Protein AF-0000000075993728 (afdb_homodimer)

Structure (mmCIF, N/CA/C/O backbone):
data_AF-0000000075993728-model_v1
#
loop_
_entity.id
_entity.type
_entity.pdbx_description
1 polymer 'Atrial natriuretic peptide receptor 1-like'
#
loop_
_atom_site.group_PDB
_atom_site.id
_atom_site.type_symbol
_atom_site.label_atom_id
_atom_site.label_alt_id
_atom_site.label_comp_id
_atom_site.label_asym_id
_atom_site.label_entity_id
_atom_site.label_seq_id
_atom_site.pdbx_PDB_ins_code
_atom_site.Cartn_x
_atom_site.Cartn_y
_atom_site.Cartn_z
_atom_site.occupancy
_atom_site.B_iso_or_equiv
_atom_site.auth_seq_id
_atom_site.auth_comp_id
_atom_site.auth_asym_id
_atom_site.auth_atom_id
_atom_site.pdbx_PDB_model_num
ATOM 1 N N . MET A 1 1 ? -21.344 -37.719 -18.656 1 81.69 1 MET A N 1
ATOM 2 C CA . MET A 1 1 ? -21.391 -36.969 -17.406 1 81.69 1 MET A CA 1
ATOM 3 C C . MET A 1 1 ? -20.156 -36.094 -17.25 1 81.69 1 MET A C 1
ATOM 5 O O . MET A 1 1 ? -19.031 -36.531 -17.5 1 81.69 1 MET A O 1
ATOM 9 N N . TRP A 1 2 ? -20.391 -34.812 -17.109 1 91.56 2 TRP A N 1
ATOM 10 C CA . TRP A 1 2 ? -19.281 -33.844 -16.969 1 91.56 2 TRP A CA 1
ATOM 11 C C . TRP A 1 2 ? -18.859 -33.719 -15.516 1 91.56 2 TRP A C 1
ATOM 13 O O . TRP A 1 2 ? -19.703 -33.688 -14.617 1 91.56 2 TRP A O 1
ATOM 23 N N . VAL A 1 3 ? -17.547 -33.812 -15.336 1 94.75 3 VAL A N 1
ATOM 24 C CA . VAL A 1 3 ? -17 -33.656 -13.992 1 94.75 3 VAL A CA 1
ATOM 25 C C . VAL A 1 3 ? -16.297 -32.281 -13.891 1 94.75 3 VAL A C 1
ATOM 27 O O . VAL A 1 3 ? -15.484 -31.938 -14.742 1 94.75 3 VAL A O 1
ATOM 30 N N . THR A 1 4 ? -16.766 -31.5 -12.992 1 95.69 4 THR A N 1
ATOM 31 C CA . THR A 1 4 ? -16.141 -30.203 -12.766 1 95.69 4 THR A CA 1
ATOM 32 C C . THR A 1 4 ? -15.477 -30.156 -11.398 1 95.69 4 THR A C 1
ATOM 34 O O . THR A 1 4 ? -16.031 -30.641 -10.406 1 95.69 4 THR A O 1
ATOM 37 N N . GLN A 1 5 ? -14.227 -29.656 -11.359 1 97.06 5 GLN A N 1
ATOM 38 C CA . GLN A 1 5 ? -13.445 -29.531 -10.133 1 97.06 5 GLN A CA 1
ATOM 39 C C . GLN A 1 5 ? -13.484 -28.109 -9.594 1 97.06 5 GLN A C 1
ATOM 41 O O . GLN A 1 5 ? -12.867 -27.203 -10.172 1 97.06 5 GLN A O 1
ATOM 46 N N . ILE A 1 6 ? -14.164 -27.906 -8.484 1 98 6 ILE A N 1
ATOM 47 C CA . ILE A 1 6 ? -14.25 -26.609 -7.82 1 98 6 ILE A CA 1
ATOM 48 C C . ILE A 1 6 ? -13.211 -26.531 -6.707 1 98 6 ILE A C 1
ATOM 50 O O . ILE A 1 6 ? -13.18 -27.391 -5.812 1 98 6 ILE A O 1
ATOM 54 N N . VAL A 1 7 ? -12.352 -25.531 -6.77 1 98.38 7 VAL A N 1
ATOM 55 C CA . VAL A 1 7 ? -11.328 -25.375 -5.742 1 98.38 7 VAL A CA 1
ATOM 56 C C . VAL A 1 7 ? -11.547 -24.062 -4.996 1 98.38 7 VAL A C 1
ATOM 58 O O . VAL A 1 7 ? -11.57 -22.984 -5.602 1 98.38 7 VAL A O 1
ATOM 61 N N . GLY A 1 8 ? -11.789 -24.172 -3.713 1 97.62 8 GLY A N 1
ATOM 62 C CA . GLY A 1 8 ? -11.914 -23 -2.855 1 97.62 8 GLY A CA 1
ATOM 63 C C . GLY A 1 8 ? -10.617 -22.625 -2.168 1 97.62 8 GLY A C 1
ATOM 64 O O . GLY A 1 8 ? -9.953 -23.469 -1.564 1 97.62 8 GLY A O 1
ATOM 65 N N . ILE A 1 9 ? -10.18 -21.422 -2.33 1 96.31 9 ILE A N 1
ATOM 66 C CA . ILE A 1 9 ? -9.047 -20.859 -1.608 1 96.31 9 ILE A CA 1
ATOM 67 C C . ILE A 1 9 ? -9.531 -19.766 -0.65 1 96.31 9 ILE A C 1
ATOM 69 O O . ILE A 1 9 ? -9.891 -18.672 -1.078 1 96.31 9 ILE A O 1
ATOM 73 N N . PHE A 1 10 ? -9.477 -20.125 0.681 1 93.12 10 PHE A N 1
ATOM 74 C CA . PHE A 1 10 ? -10.086 -19.219 1.651 1 93.12 10 PHE A CA 1
ATOM 75 C C . PHE A 1 10 ? -9.078 -18.812 2.723 1 93.12 10 PHE A C 1
ATOM 77 O O . PHE A 1 10 ? -8.211 -19.609 3.088 1 93.12 10 PHE A O 1
ATOM 84 N N . THR A 1 11 ? -9.133 -17.531 3.068 1 82.88 11 THR A N 1
ATOM 85 C CA . THR A 1 11 ? -8.258 -17.031 4.121 1 82.88 11 THR A CA 1
ATOM 86 C C . THR A 1 11 ? -9.055 -16.656 5.363 1 82.88 11 THR A C 1
ATOM 88 O O . THR A 1 11 ? -10.211 -16.234 5.262 1 82.88 11 THR A O 1
ATOM 91 N N . GLN A 1 12 ? -8.641 -16.969 6.605 1 66.75 12 GLN A N 1
ATOM 92 C CA . GLN A 1 12 ? -9.273 -16.609 7.871 1 66.75 12 GLN A CA 1
ATOM 93 C C . GLN A 1 12 ? -9.016 -15.141 8.219 1 66.75 12 GLN A C 1
ATOM 95 O O . GLN A 1 12 ? -9.914 -14.445 8.703 1 66.75 12 GLN A O 1
ATOM 100 N N . PHE A 1 13 ? -7.609 -14.859 8.219 1 59.72 13 PHE A N 1
ATOM 101 C CA . PHE A 1 13 ? -7.203 -13.539 8.688 1 59.72 13 PHE A CA 1
ATOM 102 C C . PHE A 1 13 ? -6.453 -12.789 7.598 1 59.72 13 PHE A C 1
ATOM 104 O O . PHE A 1 13 ? -5.391 -13.227 7.148 1 59.72 13 PHE A O 1
ATOM 111 N N . ASP A 1 14 ? -7.254 -11.984 6.746 1 54.16 14 ASP A N 1
ATOM 112 C CA . ASP A 1 14 ? -6.352 -11.336 5.793 1 54.16 14 ASP A CA 1
ATOM 113 C C . ASP A 1 14 ? -6.176 -9.859 6.121 1 54.16 14 ASP A C 1
ATOM 115 O O . ASP A 1 14 ? -5.445 -9.148 5.43 1 54.16 14 ASP A O 1
ATOM 119 N N . GLY A 1 15 ? -6.133 -9.43 7.387 1 57.56 15 GLY A N 1
ATOM 120 C CA . GLY A 1 15 ? -6.051 -8.031 7.754 1 57.56 15 GLY A CA 1
ATOM 121 C C . GLY A 1 15 ? -7.086 -7.168 7.055 1 57.56 15 GLY A C 1
ATOM 122 O O . GLY A 1 15 ? -7.297 -6.012 7.43 1 57.56 15 GLY A O 1
ATOM 123 N N . GLU A 1 16 ? -7.762 -7.66 5.969 1 61.97 16 GLU A N 1
ATOM 124 C CA . GLU A 1 16 ? -8.797 -6.891 5.281 1 61.97 16 GLU A CA 1
ATOM 125 C C . GLU A 1 16 ? -10.18 -7.188 5.848 1 61.97 16 GLU A C 1
ATOM 127 O O . GLU A 1 16 ? -10.883 -6.277 6.289 1 61.97 16 GLU A O 1
ATOM 132 N N . LEU A 1 17 ? -10.578 -8.438 5.762 1 64.81 17 LEU A N 1
ATOM 133 C CA . LEU A 1 17 ? -11.852 -8.906 6.297 1 64.81 17 LEU A CA 1
ATOM 134 C C . LEU A 1 17 ? -11.672 -10.211 7.062 1 64.81 17 LEU A C 1
ATOM 136 O O . LEU A 1 17 ? -10.922 -11.094 6.629 1 64.81 17 LEU A O 1
ATOM 140 N N . GLN A 1 18 ? -12.148 -10.18 8.242 1 67.44 18 GLN A N 1
ATOM 141 C CA . GLN A 1 18 ? -12.023 -11.391 9.039 1 67.44 18 GLN A CA 1
ATOM 142 C C . GLN A 1 18 ? -13.203 -12.328 8.805 1 67.44 18 GLN A C 1
ATOM 144 O O . GLN A 1 18 ? -14.359 -11.898 8.828 1 67.44 18 GLN A O 1
ATOM 149 N N . TYR A 1 19 ? -12.852 -13.508 8.297 1 78.25 19 TYR A N 1
ATOM 150 C CA . TYR A 1 19 ? -13.852 -14.555 8.156 1 78.25 19 TYR A CA 1
ATOM 151 C C . TYR A 1 19 ? -13.375 -15.852 8.797 1 78.25 19 TYR A C 1
ATOM 153 O O . TYR A 1 19 ? -12.188 -15.992 9.117 1 78.25 19 TYR A O 1
ATOM 161 N N . GLU A 1 20 ? -14.336 -16.609 9.07 1 82.75 20 GLU A N 1
ATOM 162 C CA . GLU A 1 20 ? -13.984 -17.938 9.578 1 82.75 20 GLU A CA 1
ATOM 163 C C . GLU A 1 20 ? -13.961 -18.969 8.461 1 82.75 20 GLU A C 1
ATOM 165 O O . GLU A 1 20 ? -14.938 -19.094 7.711 1 82.75 20 GLU A O 1
ATOM 170 N N . TYR A 1 21 ? -12.836 -19.656 8.383 1 89.31 21 TYR A N 1
ATOM 171 C CA . TYR A 1 21 ? -12.672 -20.688 7.355 1 89.31 21 TYR A CA 1
ATOM 172 C C . TYR A 1 21 ? -13.828 -21.672 7.395 1 89.31 21 TYR A C 1
ATOM 174 O O . TYR A 1 21 ? -14.344 -22.078 6.348 1 89.31 21 TYR A O 1
ATOM 182 N N . SER A 1 22 ? -14.281 -22.047 8.609 1 91.31 22 SER A N 1
ATOM 183 C CA . SER A 1 22 ? -15.328 -23.047 8.781 1 91.31 22 SER A CA 1
ATOM 184 C C . SER A 1 22 ? -16.656 -22.562 8.188 1 91.31 22 SER A C 1
ATOM 186 O O . SER A 1 22 ? -17.406 -23.344 7.613 1 91.31 22 SER A O 1
ATOM 188 N N . VAL A 1 23 ? -16.828 -21.297 8.242 1 92.62 23 VAL A N 1
ATOM 189 C CA . VAL A 1 23 ? -18.094 -20.734 7.805 1 92.62 23 VAL A CA 1
ATOM 190 C C . VAL A 1 23 ? -18.109 -20.609 6.281 1 92.62 23 VAL A C 1
ATOM 192 O O . VAL A 1 23 ? -19.078 -21 5.629 1 92.62 23 VAL A O 1
ATOM 195 N N . ILE A 1 24 ? -17.031 -20.125 5.75 1 93.69 24 ILE A N 1
ATOM 196 C CA . ILE A 1 24 ? -16.984 -19.922 4.305 1 93.69 24 ILE A CA 1
ATOM 197 C C . ILE A 1 24 ? -16.984 -21.266 3.59 1 93.69 24 ILE A C 1
ATOM 199 O O . ILE A 1 24 ? -17.641 -21.438 2.566 1 93.69 24 ILE A O 1
ATOM 203 N N . LYS A 1 25 ? -16.156 -22.156 4.047 1 95.5 25 LYS A N 1
ATOM 204 C CA . LYS A 1 25 ? -16.141 -23.5 3.471 1 95.5 25 LYS A CA 1
ATOM 205 C C . LYS A 1 25 ? -17.531 -24.125 3.486 1 95.5 25 LYS A C 1
ATOM 207 O O . LYS A 1 25 ? -17.969 -24.703 2.494 1 95.5 25 LYS A O 1
ATOM 212 N N . SER A 1 26 ? -18.234 -23.984 4.609 1 96.38 26 SER A N 1
ATOM 213 C CA . SER A 1 26 ? -19.578 -24.547 4.746 1 96.38 26 SER A CA 1
ATOM 214 C C . SER A 1 26 ? -20.547 -23.891 3.77 1 96.38 26 SER A C 1
ATOM 216 O O . SER A 1 26 ? -21.391 -24.578 3.189 1 96.38 26 SER A O 1
ATOM 218 N N . ALA A 1 27 ? -20.422 -22.609 3.643 1 96.62 27 ALA A N 1
ATOM 219 C CA . ALA A 1 27 ? -21.281 -21.891 2.719 1 96.62 27 ALA A CA 1
ATOM 220 C C . ALA A 1 27 ? -21.125 -22.406 1.293 1 96.62 27 ALA A C 1
ATOM 222 O O . ALA A 1 27 ? -22.109 -22.578 0.571 1 96.62 27 ALA A O 1
ATOM 223 N N . VAL A 1 28 ? -19.938 -22.641 0.895 1 97.81 28 VAL A N 1
ATOM 224 C CA . VAL A 1 28 ? -19.641 -23.125 -0.45 1 97.81 28 VAL A CA 1
ATOM 225 C C . VAL A 1 28 ? -20.094 -24.578 -0.586 1 97.81 28 VAL A C 1
ATOM 227 O O . VAL A 1 28 ? -20.609 -24.984 -1.633 1 97.81 28 VAL A O 1
ATOM 230 N N . GLU A 1 29 ? -19.938 -25.359 0.465 1 98.06 29 GLU A N 1
ATOM 231 C CA . GLU A 1 29 ? -20.391 -26.75 0.444 1 98.06 29 GLU A CA 1
ATOM 232 C C . GLU A 1 29 ? -21.906 -26.828 0.308 1 98.06 29 GLU A C 1
ATOM 234 O O . GLU A 1 29 ? -22.422 -27.688 -0.408 1 98.06 29 GLU A O 1
ATOM 239 N N . VAL A 1 30 ? -22.562 -25.969 1.032 1 97.56 30 VAL A N 1
ATOM 240 C CA . VAL A 1 30 ? -24.016 -25.906 0.922 1 97.56 30 VAL A CA 1
ATOM 241 C C . VAL A 1 30 ? -24.406 -25.594 -0.521 1 97.56 30 VAL A C 1
ATOM 243 O O . VAL A 1 30 ? -25.359 -26.188 -1.052 1 97.56 30 VAL A O 1
ATOM 246 N N . ALA A 1 31 ? -23.719 -24.688 -1.147 1 97.75 31 ALA A N 1
ATOM 247 C CA . ALA A 1 31 ? -23.984 -24.312 -2.533 1 97.75 31 ALA A CA 1
ATOM 248 C C . ALA A 1 31 ? -23.719 -25.484 -3.477 1 97.75 31 ALA A C 1
ATOM 250 O O . ALA A 1 31 ? -24.469 -25.719 -4.426 1 97.75 31 ALA A O 1
ATOM 251 N N . VAL A 1 32 ? -22.641 -26.219 -3.238 1 98.19 32 VAL A N 1
ATOM 252 C CA . VAL A 1 32 ? -22.266 -27.359 -4.078 1 98.19 32 VAL A CA 1
ATOM 253 C C . VAL A 1 32 ? -23.359 -28.422 -3.996 1 98.19 32 VAL A C 1
ATOM 255 O O . VAL A 1 32 ? -23.734 -29.016 -5.012 1 98.19 32 VAL A O 1
ATOM 258 N N . GLU A 1 33 ? -23.875 -28.656 -2.781 1 97.12 33 GLU A N 1
ATOM 259 C CA . GLU A 1 33 ? -24.953 -29.625 -2.607 1 97.12 33 GLU A CA 1
ATOM 260 C C . GLU A 1 33 ? -26.203 -29.188 -3.359 1 97.12 33 GLU A C 1
ATOM 262 O O . GLU A 1 33 ? -26.875 -30.016 -3.99 1 97.12 33 GLU A O 1
ATOM 267 N N . LYS A 1 34 ? -26.484 -27.938 -3.223 1 96.69 34 LYS A N 1
ATOM 268 C CA . LYS A 1 34 ? -27.641 -27.406 -3.945 1 96.69 34 LYS A CA 1
ATOM 269 C C . LYS A 1 34 ? -27.453 -27.547 -5.453 1 96.69 34 LYS A C 1
ATOM 271 O O . LYS A 1 34 ? -28.406 -27.859 -6.176 1 96.69 34 LYS A O 1
ATOM 276 N N . ALA A 1 35 ? -26.281 -27.312 -5.953 1 97.19 35 ALA A N 1
ATOM 277 C CA . ALA A 1 35 ? -25.969 -27.422 -7.375 1 97.19 35 ALA A CA 1
ATOM 278 C C . ALA A 1 35 ? -26.109 -28.875 -7.855 1 97.19 35 ALA A C 1
ATOM 280 O O . ALA A 1 35 ? -26.609 -29.109 -8.953 1 97.19 35 ALA A O 1
ATOM 281 N N . LYS A 1 36 ? -25.672 -29.797 -7.016 1 97.06 36 LYS A N 1
ATOM 282 C CA . LYS A 1 36 ? -25.797 -31.219 -7.348 1 97.06 36 LYS A CA 1
ATOM 283 C C . LYS A 1 36 ? -27.25 -31.609 -7.551 1 97.06 36 LYS A C 1
ATOM 285 O O . LYS A 1 36 ? -27.562 -32.406 -8.43 1 97.06 36 LYS A O 1
ATOM 290 N N . ILE A 1 37 ? -28.062 -31.031 -6.703 1 96.81 37 ILE A N 1
ATOM 291 C CA . ILE A 1 37 ? -29.5 -31.344 -6.762 1 96.81 37 ILE A CA 1
ATOM 292 C C . ILE A 1 37 ? -30.109 -30.672 -7.988 1 96.81 37 ILE A C 1
ATOM 294 O O . ILE A 1 37 ? -30.906 -31.297 -8.695 1 96.81 37 ILE A O 1
ATOM 298 N N . LYS A 1 38 ? -29.734 -29.5 -8.242 1 96.19 38 LYS A N 1
ATOM 299 C CA . LYS A 1 38 ? -30.328 -28.719 -9.32 1 96.19 38 LYS A CA 1
ATOM 300 C C . LYS A 1 38 ? -29.875 -29.219 -10.688 1 96.19 38 LYS A C 1
ATOM 302 O O . LYS A 1 38 ? -30.641 -29.188 -11.648 1 96.19 38 LYS A O 1
ATOM 307 N N . TYR A 1 39 ? -28.641 -29.656 -10.742 1 96.5 39 TYR A N 1
ATOM 308 C CA . TYR A 1 39 ? -28.062 -30.125 -12 1 96.5 39 TYR A CA 1
ATOM 309 C C . TYR A 1 39 ? -27.5 -31.531 -11.852 1 96.5 39 TYR A C 1
ATOM 311 O O . TYR A 1 39 ? -26.281 -31.719 -11.867 1 96.5 39 TYR A O 1
ATOM 319 N N . PRO A 1 40 ? -28.297 -32.531 -11.914 1 94.94 40 PRO A N 1
ATOM 320 C CA . PRO A 1 40 ? -27.891 -33.906 -11.625 1 94.94 40 PRO A CA 1
ATOM 321 C C . PRO A 1 40 ? -26.953 -34.469 -12.695 1 94.94 40 PRO A C 1
ATOM 323 O O . PRO A 1 40 ? -26.234 -35.438 -12.438 1 94.94 40 PRO A O 1
ATOM 326 N N . ASP A 1 41 ? -26.906 -33.875 -13.898 1 94.69 41 ASP A N 1
ATOM 327 C CA . ASP A 1 41 ? -26.094 -34.406 -14.992 1 94.69 41 ASP A CA 1
ATOM 328 C C . ASP A 1 41 ? -24.641 -33.906 -14.875 1 94.69 41 ASP A C 1
ATOM 330 O O . ASP A 1 41 ? -23.781 -34.344 -15.656 1 94.69 41 ASP A O 1
ATOM 334 N N . ILE A 1 42 ? -24.391 -33.125 -13.977 1 96.5 42 ILE A N 1
ATOM 335 C CA . ILE A 1 42 ? -23.047 -32.594 -13.758 1 96.5 42 ILE A CA 1
ATOM 336 C C . ILE A 1 42 ? -22.516 -33.062 -12.398 1 96.5 42 ILE A C 1
ATOM 338 O O . ILE A 1 42 ? -23.234 -33 -11.398 1 96.5 42 ILE A O 1
ATOM 342 N N . THR A 1 43 ? -21.328 -33.594 -12.352 1 97.12 43 THR A N 1
ATOM 343 C CA . THR A 1 43 ? -20.688 -33.969 -11.102 1 97.12 43 THR A CA 1
ATOM 344 C C . THR A 1 43 ? -19.812 -32.844 -10.57 1 97.12 43 THR A C 1
ATOM 346 O O . THR A 1 43 ? -18.859 -32.438 -11.234 1 97.12 43 THR A O 1
ATOM 349 N N . PHE A 1 44 ? -20.188 -32.406 -9.43 1 97.44 44 PHE A N 1
ATOM 350 C CA . PHE A 1 44 ? -19.438 -31.328 -8.797 1 97.44 44 PHE A CA 1
ATOM 351 C C . PHE A 1 44 ? -18.516 -31.875 -7.711 1 97.44 44 PHE A C 1
ATOM 353 O O . PHE A 1 44 ? -18.984 -32.438 -6.73 1 97.44 44 PHE A O 1
ATOM 360 N N . GLU A 1 45 ? -17.203 -31.703 -7.887 1 97.31 45 GLU A N 1
ATOM 361 C CA . GLU A 1 45 ? -16.203 -32.062 -6.871 1 97.31 45 GLU A CA 1
ATOM 362 C C . GLU A 1 45 ? -15.617 -30.797 -6.238 1 97.31 45 GLU A C 1
ATOM 364 O O . GLU A 1 45 ? -15.141 -29.906 -6.945 1 97.31 45 GLU A O 1
ATOM 369 N N . PHE A 1 46 ? -15.688 -30.812 -4.938 1 97.94 46 PHE A N 1
ATOM 370 C CA . PHE A 1 46 ? -15.25 -29.609 -4.25 1 97.94 46 PHE A CA 1
ATOM 371 C C . PHE A 1 46 ? -14.102 -29.906 -3.291 1 97.94 46 PHE A C 1
ATOM 373 O O . PHE A 1 46 ? -14.188 -30.844 -2.494 1 97.94 46 PHE A O 1
ATOM 380 N N . THR A 1 47 ? -12.992 -29.109 -3.439 1 97.5 47 THR A N 1
ATOM 381 C CA . THR A 1 47 ? -11.867 -29.141 -2.51 1 97.5 47 THR A CA 1
ATOM 382 C C . THR A 1 47 ? -11.57 -27.734 -1.985 1 97.5 47 THR A C 1
ATOM 384 O O . THR A 1 47 ? -11.531 -26.781 -2.754 1 97.5 47 THR A O 1
ATOM 387 N N . ALA A 1 48 ? -11.445 -27.609 -0.678 1 96.12 48 ALA A N 1
ATOM 388 C CA . ALA A 1 48 ? -11.18 -26.312 -0.066 1 96.12 48 ALA A CA 1
ATOM 389 C C . ALA A 1 48 ? -9.82 -26.297 0.617 1 96.12 48 ALA A C 1
ATOM 391 O O . ALA A 1 48 ? -9.398 -27.281 1.214 1 96.12 48 ALA A O 1
ATOM 392 N N . TYR A 1 49 ? -9.141 -25.156 0.488 1 95.31 49 TYR A N 1
ATOM 393 C CA . TYR A 1 49 ? -7.859 -24.953 1.149 1 95.31 49 TYR A CA 1
ATOM 394 C C . TYR A 1 49 ? -7.887 -23.703 2.018 1 95.31 49 TYR A C 1
ATOM 396 O O . TYR A 1 49 ? -8.539 -22.719 1.674 1 95.31 49 TYR A O 1
ATOM 404 N N . ASN A 1 50 ? -7.203 -23.812 3.125 1 91.94 50 ASN A N 1
ATOM 405 C CA . ASN A 1 50 ? -6.996 -22.656 4 1 91.94 50 ASN A CA 1
ATOM 406 C C . ASN A 1 50 ? -5.648 -21.984 3.738 1 91.94 50 ASN A C 1
ATOM 408 O O . ASN A 1 50 ? -4.609 -22.469 4.184 1 91.94 50 ASN A O 1
ATOM 412 N N . SER A 1 51 ? -5.699 -20.844 3.066 1 89.56 51 SER A N 1
ATOM 413 C CA . SER A 1 51 ? -4.469 -20.172 2.664 1 89.56 51 SER A CA 1
ATOM 414 C C . SER A 1 51 ? -3.799 -19.484 3.852 1 89.56 51 SER A C 1
ATOM 416 O O . SER A 1 51 ? -2.668 -19 3.742 1 89.56 51 SER A O 1
ATOM 418 N N . SER A 1 52 ? -4.449 -19.391 5 1 83.12 52 SER A N 1
ATOM 419 C CA . SER A 1 52 ? -3.877 -18.766 6.191 1 83.12 52 SER A CA 1
ATOM 420 C C . SER A 1 52 ? -3.174 -19.797 7.07 1 83.12 52 SER A C 1
ATOM 422 O O . SER A 1 52 ? -2.666 -19.469 8.141 1 83.12 52 SER A O 1
ATOM 424 N N . SER A 1 53 ? -3.162 -20.953 6.621 1 80.94 53 SER A N 1
ATOM 425 C CA . SER A 1 53 ? -2.459 -21.984 7.375 1 80.94 53 SER A CA 1
ATOM 426 C C . SER A 1 53 ? -0.966 -21.688 7.457 1 80.94 53 SER A C 1
ATOM 428 O O . SER A 1 53 ? -0.446 -20.875 6.691 1 80.94 53 SER A O 1
ATOM 430 N N . ALA A 1 54 ? -0.312 -22.219 8.406 1 75.62 54 ALA A N 1
ATOM 431 C CA . ALA A 1 54 ? 1.107 -21.969 8.641 1 75.62 54 ALA A CA 1
ATOM 432 C C . ALA A 1 54 ? 1.969 -22.641 7.578 1 75.62 54 ALA A C 1
ATOM 434 O O . ALA A 1 54 ? 3.145 -22.297 7.418 1 75.62 54 ALA A O 1
ATOM 435 N N . SER A 1 55 ? 1.358 -23.422 6.836 1 85.44 55 SER A N 1
ATOM 436 C CA . SER A 1 55 ? 2.135 -24.172 5.852 1 85.44 55 SER A CA 1
ATOM 437 C C . SER A 1 55 ? 2.42 -23.328 4.613 1 85.44 55 SER A C 1
ATOM 439 O O . SER A 1 55 ? 1.505 -22.75 4.027 1 85.44 55 SER A O 1
ATOM 441 N N . ILE A 1 56 ? 3.629 -23.312 4.16 1 86.88 56 ILE A N 1
ATOM 442 C CA . ILE A 1 56 ? 4.055 -22.562 2.984 1 86.88 56 ILE A CA 1
ATOM 443 C C . ILE A 1 56 ? 3.4 -23.141 1.735 1 86.88 56 ILE A C 1
ATOM 445 O O . ILE A 1 56 ? 3.252 -22.453 0.724 1 86.88 56 ILE A O 1
ATOM 449 N N . ASN A 1 57 ? 2.982 -24.359 1.815 1 89.56 57 ASN A N 1
ATOM 450 C CA . ASN A 1 57 ? 2.344 -25.031 0.681 1 89.56 57 ASN A CA 1
ATOM 451 C C . ASN A 1 57 ? 0.896 -24.578 0.513 1 89.56 57 ASN A C 1
ATOM 453 O O . ASN A 1 57 ? 0.266 -24.859 -0.506 1 89.56 57 ASN A O 1
ATOM 457 N N . ASP A 1 58 ? 0.493 -23.781 1.504 1 90.44 58 ASP A N 1
ATOM 458 C CA . ASP A 1 58 ? -0.916 -23.406 1.48 1 90.44 58 ASP A CA 1
ATOM 459 C C . ASP A 1 58 ? -1.087 -21.953 1.04 1 90.44 58 ASP A C 1
ATOM 461 O O . ASP A 1 58 ? -2.18 -21.391 1.145 1 90.44 58 ASP A O 1
ATOM 465 N N . HIS A 1 59 ? 0.002 -21.391 0.532 1 93.56 59 HIS A N 1
ATOM 466 C CA . HIS A 1 59 ? -0.177 -20.078 -0.06 1 93.56 59 HIS A CA 1
ATOM 467 C C . HIS A 1 59 ? -1.095 -20.141 -1.276 1 93.56 59 HIS A C 1
ATOM 469 O O . HIS A 1 59 ? -1.057 -21.094 -2.041 1 93.56 59 HIS A O 1
ATOM 475 N N . ALA A 1 60 ? -1.872 -19.109 -1.464 1 95.81 60 ALA A N 1
ATOM 476 C CA . ALA A 1 60 ? -2.895 -19.109 -2.506 1 95.81 60 ALA A CA 1
ATOM 477 C C . ALA A 1 60 ? -2.285 -19.391 -3.875 1 95.81 60 ALA A C 1
ATOM 479 O O . ALA A 1 60 ? -2.838 -20.172 -4.656 1 95.81 60 ALA A O 1
ATOM 480 N N . VAL A 1 61 ? -1.148 -18.812 -4.184 1 97 61 VAL A N 1
ATOM 481 C CA . VAL A 1 61 ? -0.531 -18.953 -5.496 1 97 61 VAL A CA 1
ATOM 482 C C . VAL A 1 61 ? 0.006 -20.375 -5.672 1 97 61 VAL A C 1
ATOM 484 O O . VAL A 1 61 ? -0.006 -20.906 -6.781 1 97 61 VAL A O 1
ATOM 487 N N . VAL A 1 62 ? 0.456 -21 -4.582 1 97.5 62 VAL A N 1
ATOM 488 C CA . VAL A 1 62 ? 0.967 -22.359 -4.625 1 97.5 62 VAL A CA 1
ATOM 489 C C . VAL A 1 62 ? -0.183 -23.344 -4.871 1 97.5 62 VAL A C 1
ATOM 491 O O . VAL A 1 62 ? -0.076 -24.234 -5.707 1 97.5 62 VAL A O 1
ATOM 494 N N . ILE A 1 63 ? -1.287 -23.109 -4.176 1 97.5 63 ILE A N 1
ATOM 495 C CA . ILE A 1 63 ? -2.477 -23.938 -4.34 1 97.5 63 ILE A CA 1
ATOM 496 C C . ILE A 1 63 ? -2.984 -23.828 -5.777 1 97.5 63 ILE A C 1
ATOM 498 O O . ILE A 1 63 ? -3.26 -24.844 -6.426 1 97.5 63 ILE A O 1
ATOM 502 N N . ALA A 1 64 ? -3.08 -22.562 -6.23 1 98 64 ALA A N 1
ATOM 503 C CA . ALA A 1 64 ? -3.6 -22.328 -7.578 1 98 64 ALA A CA 1
ATOM 504 C C . ALA A 1 64 ? -2.74 -23.031 -8.625 1 98 64 ALA A C 1
ATOM 506 O O . ALA A 1 64 ? -3.264 -23.672 -9.539 1 98 64 ALA A O 1
ATOM 507 N N . SER A 1 65 ? -1.435 -22.953 -8.516 1 97.62 65 SER A N 1
ATOM 508 C CA . SER A 1 65 ? -0.518 -23.578 -9.461 1 97.62 65 SER A CA 1
ATOM 509 C C . SER A 1 65 ? -0.626 -25.094 -9.43 1 97.62 65 SER A C 1
ATOM 511 O O . SER A 1 65 ? -0.7 -25.734 -10.477 1 97.62 65 SER A O 1
ATOM 513 N N . ARG A 1 66 ? -0.65 -25.641 -8.227 1 96.94 66 ARG A N 1
ATOM 514 C CA . ARG A 1 66 ? -0.74 -27.094 -8.07 1 96.94 66 ARG A CA 1
ATOM 515 C C . ARG A 1 66 ? -2.057 -27.625 -8.625 1 96.94 66 ARG A C 1
ATOM 517 O O . ARG A 1 66 ? -2.07 -28.625 -9.352 1 96.94 66 ARG A O 1
ATOM 524 N N . GLU A 1 67 ? -3.15 -26.984 -8.328 1 97.38 67 GLU A N 1
ATOM 525 C CA . GLU A 1 67 ? -4.473 -27.438 -8.75 1 97.38 67 GLU A CA 1
ATOM 526 C C . GLU A 1 67 ? -4.645 -27.281 -10.266 1 97.38 67 GLU A C 1
ATOM 528 O O . GLU A 1 67 ? -5.352 -28.078 -10.891 1 97.38 67 GLU A O 1
ATOM 533 N N . HIS A 1 68 ? -3.982 -26.312 -10.867 1 97.19 68 HIS A N 1
ATOM 534 C CA . HIS A 1 68 ? -4.047 -26.141 -12.312 1 97.19 68 HIS A CA 1
ATOM 535 C C . HIS A 1 68 ? -3.227 -27.219 -13.031 1 97.19 68 HIS A C 1
ATOM 537 O O . HIS A 1 68 ? -3.73 -27.891 -13.93 1 97.19 68 HIS A O 1
ATOM 543 N N . TYR A 1 69 ? -1.972 -27.484 -12.617 1 96.38 69 TYR A N 1
ATOM 544 C CA . TYR A 1 69 ? -1.043 -28.312 -13.383 1 96.38 69 TYR A CA 1
ATOM 545 C C . TYR A 1 69 ? -1.182 -29.781 -13 1 96.38 69 TYR A C 1
ATOM 547 O O . TYR A 1 69 ? -0.974 -30.672 -13.828 1 96.38 69 TYR A O 1
ATOM 555 N N . GLU A 1 70 ? -1.613 -30.047 -11.758 1 94.94 70 GLU A N 1
ATOM 556 C CA . GLU A 1 70 ? -1.623 -31.438 -11.305 1 94.94 70 GLU A CA 1
ATOM 557 C C . GLU A 1 70 ? -3.045 -32 -11.266 1 94.94 70 GLU A C 1
ATOM 559 O O . GLU A 1 70 ? -3.254 -33.188 -11.453 1 94.94 70 GLU A O 1
ATOM 564 N N . ARG A 1 71 ? -4.086 -31.141 -11.031 1 93.69 71 ARG A N 1
ATOM 565 C CA . ARG A 1 71 ? -5.418 -31.672 -10.758 1 93.69 71 ARG A CA 1
ATOM 566 C C . ARG A 1 71 ? -6.449 -31.094 -11.719 1 93.69 71 ARG A C 1
ATOM 568 O O . ARG A 1 71 ? -7.629 -31.438 -11.656 1 93.69 71 ARG A O 1
ATOM 575 N N . HIS A 1 72 ? -6.094 -30.234 -12.555 1 92.62 72 HIS A N 1
ATOM 576 C CA . HIS A 1 72 ? -6.922 -29.688 -13.625 1 92.62 72 HIS A CA 1
ATOM 577 C C . HIS A 1 72 ? -8.164 -29 -13.062 1 92.62 72 HIS A C 1
ATOM 579 O O . HIS A 1 72 ? -9.289 -29.375 -13.391 1 92.62 72 HIS A O 1
ATOM 585 N N . VAL A 1 73 ? -8.023 -28.016 -12.352 1 97 73 VAL A N 1
ATOM 586 C CA . VAL A 1 73 ? -9.086 -27.234 -11.727 1 97 73 VAL A CA 1
ATOM 587 C C . VAL A 1 73 ? -9.984 -26.625 -12.805 1 97 73 VAL A C 1
ATOM 589 O O . VAL A 1 73 ? -9.5 -26.234 -13.875 1 97 73 VAL A O 1
ATOM 592 N N . SER A 1 74 ? -11.328 -26.641 -12.508 1 96.81 74 SER A N 1
ATOM 593 C CA . SER A 1 74 ? -12.289 -26.062 -13.445 1 96.81 74 SER A CA 1
ATOM 594 C C . SER A 1 74 ? -12.625 -24.625 -13.086 1 96.81 74 SER A C 1
ATOM 596 O O . SER A 1 74 ? -12.891 -23.797 -13.969 1 96.81 74 SER A O 1
ATOM 598 N N . ILE A 1 75 ? -12.656 -24.312 -11.773 1 96.75 75 ILE A N 1
ATOM 599 C CA . ILE A 1 75 ? -12.961 -22.953 -11.312 1 96.75 75 ILE A CA 1
ATOM 600 C C . ILE A 1 75 ? -12.344 -22.734 -9.93 1 96.75 75 ILE A C 1
ATOM 602 O O . ILE A 1 75 ? -12.273 -23.672 -9.117 1 96.75 75 ILE A O 1
ATOM 606 N N . PHE A 1 76 ? -11.883 -21.531 -9.734 1 97.88 76 PHE A N 1
ATOM 607 C CA . PHE A 1 76 ? -11.438 -21.109 -8.406 1 97.88 76 PHE A CA 1
ATOM 608 C C . PHE A 1 76 ? -12.508 -20.281 -7.711 1 97.88 76 PHE A C 1
ATOM 610 O O . PHE A 1 76 ? -13.133 -19.422 -8.328 1 97.88 76 PHE A O 1
ATOM 617 N N . ILE A 1 77 ? -12.781 -20.609 -6.465 1 97.44 77 ILE A N 1
ATOM 618 C CA . ILE A 1 77 ? -13.609 -19.781 -5.59 1 97.44 77 ILE A CA 1
ATOM 619 C C . ILE A 1 77 ? -12.734 -19.109 -4.531 1 97.44 77 ILE A C 1
ATOM 621 O O . ILE A 1 77 ? -12.094 -19.797 -3.73 1 97.44 77 ILE A O 1
ATOM 625 N N . GLY A 1 78 ? -12.766 -17.797 -4.551 1 94 78 GLY A N 1
ATOM 626 C CA . GLY A 1 78 ? -11.797 -17.078 -3.744 1 94 78 GLY A CA 1
ATOM 627 C C . GLY A 1 78 ? -10.484 -16.844 -4.461 1 94 78 GLY A C 1
ATOM 628 O O . GLY A 1 78 ? -10.359 -17.125 -5.652 1 94 78 GLY A O 1
ATOM 629 N N . PRO A 1 79 ? -9.469 -16.328 -3.814 1 92.62 79 PRO A N 1
ATOM 630 C CA . PRO A 1 79 ? -9.422 -15.812 -2.441 1 92.62 79 PRO A CA 1
ATOM 631 C C . PRO A 1 79 ? -10.203 -14.508 -2.268 1 92.62 79 PRO A C 1
ATOM 633 O O . PRO A 1 79 ? -10.727 -13.969 -3.242 1 92.62 79 PRO A O 1
ATOM 636 N N . SER A 1 80 ? -10.289 -14.102 -0.998 1 89.88 80 SER A N 1
ATOM 637 C CA . SER A 1 80 ? -11.047 -12.883 -0.722 1 89.88 80 SER A CA 1
ATOM 638 C C . SER A 1 80 ? -10.125 -11.672 -0.599 1 89.88 80 SER A C 1
ATOM 640 O O . SER A 1 80 ? -10.469 -10.578 -1.038 1 89.88 80 SER A O 1
ATOM 642 N N . ALA A 1 81 ? -8.961 -11.891 -0.068 1 88.19 81 ALA A N 1
ATOM 643 C CA . ALA A 1 81 ? -8.031 -10.797 0.187 1 88.19 81 ALA A CA 1
ATOM 644 C C . ALA A 1 81 ? -7.363 -10.328 -1.104 1 88.19 81 ALA A C 1
ATOM 646 O O . ALA A 1 81 ? -6.957 -11.148 -1.929 1 88.19 81 ALA A O 1
ATOM 647 N N . THR A 1 82 ? -7.203 -9.062 -1.202 1 88.75 82 THR A N 1
ATOM 648 C CA . THR A 1 82 ? -6.668 -8.453 -2.414 1 88.75 82 THR A CA 1
ATOM 649 C C . THR A 1 82 ? -5.266 -8.984 -2.711 1 88.75 82 THR A C 1
ATOM 651 O O . THR A 1 82 ? -4.945 -9.297 -3.859 1 88.75 82 THR A O 1
ATOM 654 N N . GLN A 1 83 ? -4.445 -9.109 -1.777 1 87.19 83 GLN A N 1
ATOM 655 C CA . GLN A 1 83 ? -3.053 -9.5 -1.962 1 87.19 83 GLN A CA 1
ATOM 656 C C . GLN A 1 83 ? -2.945 -10.93 -2.488 1 87.19 83 GLN A C 1
ATOM 658 O O . GLN A 1 83 ? -2.023 -11.25 -3.24 1 87.19 83 GLN A O 1
ATOM 663 N N . GLU A 1 84 ? -3.873 -11.734 -2.088 1 91.94 84 GLU A N 1
ATOM 664 C CA . GLU A 1 84 ? -3.883 -13.125 -2.545 1 91.94 84 GLU A CA 1
ATOM 665 C C . GLU A 1 84 ? -4.629 -13.258 -3.869 1 91.94 84 GLU A C 1
ATOM 667 O O . GLU A 1 84 ? -4.254 -14.07 -4.719 1 91.94 84 GLU A O 1
ATOM 672 N N . LEU A 1 85 ? -5.645 -12.453 -3.98 1 94 85 LEU A N 1
ATOM 673 C CA . LEU A 1 85 ? -6.504 -12.555 -5.156 1 94 85 LEU A CA 1
ATOM 674 C C . LEU A 1 85 ? -5.77 -12.086 -6.406 1 94 85 LEU A C 1
ATOM 676 O O . LEU A 1 85 ? -5.922 -12.672 -7.48 1 94 85 LEU A O 1
ATOM 680 N N . GLU A 1 86 ? -4.977 -11.062 -6.305 1 94.19 86 GLU A N 1
ATOM 681 C CA . GLU A 1 86 ? -4.375 -10.422 -7.473 1 94.19 86 GLU A CA 1
ATOM 682 C C . GLU A 1 86 ? -3.525 -11.406 -8.266 1 94.19 86 GLU A C 1
ATOM 684 O O . GLU A 1 86 ? -3.775 -11.633 -9.453 1 94.19 86 GLU A O 1
ATOM 689 N N . PRO A 1 87 ? -2.566 -12.062 -7.613 1 96 87 PRO A N 1
ATOM 690 C CA . PRO A 1 87 ? -1.756 -12.984 -8.406 1 96 87 PRO A CA 1
ATOM 691 C C . PRO A 1 87 ? -2.549 -14.195 -8.898 1 96 87 PRO A C 1
ATOM 693 O O . PRO A 1 87 ? -2.328 -14.672 -10.016 1 96 87 PRO A O 1
ATOM 696 N N . VAL A 1 88 ? -3.492 -14.695 -8.125 1 97.44 88 VAL A N 1
ATOM 697 C CA . VAL A 1 88 ? -4.277 -15.859 -8.523 1 97.44 88 VAL A CA 1
ATOM 698 C C . VAL A 1 88 ? -5.168 -15.5 -9.711 1 97.44 88 VAL A C 1
ATOM 700 O O . VAL A 1 88 ? -5.344 -16.297 -10.633 1 97.44 88 VAL A O 1
ATOM 703 N N . ALA A 1 89 ? -5.719 -14.305 -9.664 1 96.44 89 ALA A N 1
ATOM 704 C CA . ALA A 1 89 ? -6.574 -13.844 -10.75 1 96.44 89 ALA A CA 1
ATOM 705 C C . ALA A 1 89 ? -5.777 -13.68 -12.039 1 96.44 89 ALA A C 1
ATOM 707 O O . ALA A 1 89 ? -6.285 -13.961 -13.133 1 96.44 89 ALA A O 1
ATOM 708 N N . LYS A 1 90 ? -4.547 -13.242 -11.938 1 96 90 LYS A N 1
ATOM 709 C CA . LYS A 1 90 ? -3.676 -13.125 -13.102 1 96 90 LYS A CA 1
ATOM 710 C C . LYS A 1 90 ? -3.365 -14.5 -13.688 1 96 90 LYS A C 1
ATOM 712 O O . LYS A 1 90 ? -3.365 -14.672 -14.906 1 96 90 LYS A O 1
ATOM 717 N N . MET A 1 91 ? -3.104 -15.422 -12.836 1 97.56 91 MET A N 1
ATOM 718 C CA . MET A 1 91 ? -2.832 -16.797 -13.266 1 97.56 91 MET A CA 1
ATOM 719 C C . MET A 1 91 ? -4.051 -17.391 -13.953 1 97.56 91 MET A C 1
ATOM 721 O O . MET A 1 91 ? -3.934 -18 -15.023 1 97.56 91 MET A O 1
ATOM 725 N N . ALA A 1 92 ? -5.195 -17.172 -13.328 1 96.94 92 ALA A N 1
ATOM 726 C CA . ALA A 1 92 ? -6.434 -17.719 -13.875 1 96.94 92 ALA A CA 1
ATOM 727 C C . ALA A 1 92 ? -6.723 -17.141 -15.258 1 96.94 92 ALA A C 1
ATOM 729 O O . ALA A 1 92 ? -7.145 -17.859 -16.172 1 96.94 92 ALA A O 1
ATOM 730 N N . ALA A 1 93 ? -6.516 -15.852 -15.398 1 95.06 93 ALA A N 1
ATOM 731 C CA . ALA A 1 93 ? -6.727 -15.203 -16.688 1 95.06 93 ALA A CA 1
ATOM 732 C C . ALA A 1 93 ? -5.816 -15.797 -17.75 1 95.06 93 ALA A C 1
ATOM 734 O O . ALA A 1 93 ? -6.254 -16.047 -18.875 1 95.06 93 ALA A O 1
ATOM 735 N N . ALA A 1 94 ? -4.578 -16.031 -17.438 1 95.75 94 ALA A N 1
ATOM 736 C CA . ALA A 1 94 ? -3.607 -16.594 -18.375 1 95.75 94 ALA A CA 1
ATOM 737 C C . ALA A 1 94 ? -3.979 -18.016 -18.766 1 95.75 94 ALA A C 1
ATOM 739 O O . ALA A 1 94 ? -3.748 -18.438 -19.906 1 95.75 94 ALA A O 1
ATOM 740 N N . TRP A 1 95 ? -4.574 -18.781 -17.828 1 96.5 95 TRP A N 1
ATOM 741 C CA . TRP A 1 95 ? -4.891 -20.188 -18.047 1 96.5 95 TRP A CA 1
ATOM 742 C C . TRP A 1 95 ? -6.281 -20.344 -18.656 1 96.5 95 TRP A C 1
ATOM 744 O O . TRP A 1 95 ? -6.672 -21.438 -19.062 1 96.5 95 TRP A O 1
ATOM 754 N N . GLY A 1 96 ? -7.016 -19.266 -18.656 1 94.75 96 GLY A N 1
ATOM 755 C CA . GLY A 1 96 ? -8.383 -19.328 -19.141 1 94.75 96 GLY A CA 1
ATOM 756 C C . GLY A 1 96 ? -9.328 -20.031 -18.172 1 94.75 96 GLY A C 1
ATOM 757 O O . GLY A 1 96 ? -10.266 -20.703 -18.594 1 94.75 96 GLY A O 1
ATOM 758 N N . ILE A 1 97 ? -9.047 -19.984 -16.906 1 96.25 97 ILE A N 1
ATOM 759 C CA . ILE A 1 97 ? -9.852 -20.594 -15.867 1 96.25 97 ILE A CA 1
ATOM 760 C C . ILE A 1 97 ? -10.688 -19.531 -15.164 1 96.25 97 ILE A C 1
ATOM 762 O O . ILE A 1 97 ? -10.172 -18.484 -14.773 1 96.25 97 ILE A O 1
ATOM 766 N N . PRO A 1 98 ? -11.984 -19.766 -15 1 95 98 PRO A N 1
ATOM 767 C CA . PRO A 1 98 ? -12.789 -18.781 -14.281 1 95 98 PRO A CA 1
ATOM 768 C C . PRO A 1 98 ? -12.469 -18.719 -12.789 1 95 98 PRO A C 1
ATOM 770 O O . PRO A 1 98 ? -12.164 -19.75 -12.18 1 95 98 PRO A O 1
ATOM 773 N N . ILE A 1 99 ? -12.5 -17.562 -12.195 1 95.81 99 ILE A N 1
ATOM 774 C CA . ILE A 1 99 ? -12.32 -17.312 -10.773 1 95.81 99 ILE A CA 1
ATOM 775 C C . ILE A 1 99 ? -13.422 -16.391 -10.266 1 95.81 99 ILE A C 1
ATOM 777 O O . ILE A 1 99 ? -13.75 -15.398 -10.914 1 95.81 99 ILE A O 1
ATOM 781 N N . CYS A 1 100 ? -14.102 -16.812 -9.242 1 94.19 100 CYS A N 1
ATOM 782 C CA . CYS A 1 100 ? -15.18 -16.031 -8.648 1 94.19 100 CYS A CA 1
ATOM 783 C C . CYS A 1 100 ? -14.891 -15.727 -7.188 1 94.19 100 CYS A C 1
ATOM 785 O O . CYS A 1 100 ? -14.445 -16.594 -6.438 1 94.19 100 CYS A O 1
ATOM 787 N N . THR A 1 101 ? -15.023 -14.484 -6.812 1 93.69 101 THR A N 1
ATOM 788 C CA . THR A 1 101 ? -14.773 -14.109 -5.426 1 93.69 101 THR A CA 1
ATOM 789 C C . THR A 1 101 ? -15.805 -13.102 -4.938 1 93.69 101 THR A C 1
ATOM 791 O O . THR A 1 101 ? -16.391 -12.367 -5.734 1 93.69 101 THR A O 1
ATOM 794 N N . ALA A 1 102 ? -16.141 -13.211 -3.686 1 91.25 102 ALA A N 1
ATOM 795 C CA . ALA A 1 102 ? -17 -12.219 -3.051 1 91.25 102 ALA A CA 1
ATOM 796 C C . ALA A 1 102 ? -16.188 -11.164 -2.312 1 91.25 102 ALA A C 1
ATOM 798 O O . ALA A 1 102 ? -16.75 -10.234 -1.728 1 91.25 102 ALA A O 1
ATOM 799 N N . GLY A 1 103 ? -14.93 -11.352 -2.369 1 89.31 103 GLY A N 1
ATOM 800 C CA . GLY A 1 103 ? -14.016 -10.344 -1.853 1 89.31 103 GLY A CA 1
ATOM 801 C C . GLY A 1 103 ? -13.43 -9.461 -2.938 1 89.31 103 GLY A C 1
ATOM 802 O O . GLY A 1 103 ? -14.156 -8.961 -3.799 1 89.31 103 GLY A O 1
ATOM 803 N N . GLY A 1 104 ? -12.172 -9.117 -2.836 1 88.69 104 GLY A N 1
ATOM 804 C CA . GLY A 1 104 ? -11.523 -8.305 -3.852 1 88.69 104 GLY A CA 1
ATOM 805 C C . GLY A 1 104 ? -12.148 -6.934 -4.012 1 88.69 104 GLY A C 1
ATOM 806 O O . GLY A 1 104 ? -12.523 -6.543 -5.117 1 88.69 104 GLY A O 1
ATOM 807 N N . MET A 1 105 ? -12.141 -6.199 -3.012 1 88.38 105 MET A N 1
ATOM 808 C CA . MET A 1 105 ? -12.867 -4.934 -2.984 1 88.38 105 MET A CA 1
ATOM 809 C C . MET A 1 105 ? -12.078 -3.834 -3.682 1 88.38 105 MET A C 1
ATOM 811 O O . MET A 1 105 ? -12.641 -2.803 -4.059 1 88.38 105 MET A O 1
ATOM 815 N N . ASP A 1 106 ? -10.891 -4.094 -3.992 1 86.81 106 ASP A N 1
ATOM 816 C CA . ASP A 1 106 ? -9.984 -3.066 -4.5 1 86.81 106 ASP A CA 1
ATOM 817 C C . ASP A 1 106 ? -10.383 -2.635 -5.91 1 86.81 106 ASP A C 1
ATOM 819 O O . ASP A 1 106 ? -10.922 -3.43 -6.68 1 86.81 106 ASP A O 1
ATOM 823 N N . VAL A 1 107 ? -10.117 -1.43 -6.246 1 83.81 107 VAL A N 1
ATOM 824 C CA . VAL A 1 107 ? -10.477 -0.826 -7.523 1 83.81 107 VAL A CA 1
ATOM 825 C C . VAL A 1 107 ? -9.617 -1.412 -8.641 1 83.81 107 VAL A C 1
ATOM 827 O O . VAL A 1 107 ? -10 -1.387 -9.805 1 83.81 107 VAL A O 1
ATOM 830 N N . GLU A 1 108 ? -8.539 -2.004 -8.336 1 84 108 GLU A N 1
ATOM 831 C CA . GLU A 1 108 ? -7.602 -2.525 -9.328 1 84 108 GLU A CA 1
ATOM 832 C C . GLU A 1 108 ? -8.227 -3.658 -10.141 1 84 108 GLU A C 1
ATOM 834 O O . GLU A 1 108 ? -7.879 -3.863 -11.305 1 84 108 GLU A O 1
ATOM 839 N N . PHE A 1 109 ? -9.195 -4.297 -9.625 1 88.81 109 PHE A N 1
ATOM 840 C CA . PHE A 1 109 ? -9.758 -5.488 -10.25 1 88.81 109 PHE A CA 1
ATOM 841 C C . PHE A 1 109 ? -10.797 -5.109 -11.297 1 88.81 109 PHE A C 1
ATOM 843 O O . PHE A 1 109 ? -11.336 -5.977 -11.984 1 88.81 109 PHE A O 1
ATOM 850 N N . LEU A 1 110 ? -10.969 -3.809 -11.492 1 83.12 110 LEU A N 1
ATOM 851 C CA . LEU A 1 110 ? -11.852 -3.336 -12.555 1 83.12 110 LEU A CA 1
ATOM 852 C C . LEU A 1 110 ? -11.203 -3.523 -13.922 1 83.12 110 LEU A C 1
ATOM 854 O O . LEU A 1 110 ? -11.883 -3.496 -14.953 1 83.12 110 LEU A O 1
ATOM 858 N N . ASN A 1 111 ? -9.914 -3.666 -13.992 1 84.5 111 ASN A N 1
ATOM 859 C CA . ASN A 1 111 ? -9.188 -3.885 -15.242 1 84.5 111 ASN A CA 1
ATOM 860 C C . ASN A 1 111 ? -9.391 -5.305 -15.766 1 84.5 111 ASN A C 1
ATOM 862 O O . ASN A 1 111 ? -8.609 -6.203 -15.445 1 84.5 111 ASN A O 1
ATOM 866 N N . LYS A 1 112 ? -10.258 -5.48 -16.688 1 84 112 LYS A N 1
ATOM 867 C CA . LYS A 1 112 ? -10.625 -6.816 -17.141 1 84 112 LYS A CA 1
ATOM 868 C C . LYS A 1 112 ? -9.68 -7.301 -18.234 1 84 112 LYS A C 1
ATOM 870 O O . LYS A 1 112 ? -9.75 -8.461 -18.656 1 84 112 LYS A O 1
ATOM 875 N N . ILE A 1 113 ? -8.789 -6.484 -18.656 1 83.25 113 ILE A N 1
ATOM 876 C CA . ILE A 1 113 ? -7.734 -6.945 -19.547 1 83.25 113 ILE A CA 1
ATOM 877 C C . ILE A 1 113 ? -6.762 -7.84 -18.781 1 83.25 113 ILE A C 1
ATOM 879 O O . ILE A 1 113 ? -6.367 -8.898 -19.266 1 83.25 113 ILE A O 1
ATOM 883 N N . LEU A 1 114 ? -6.535 -7.387 -17.547 1 87.44 114 LEU A N 1
ATOM 884 C CA . LEU A 1 114 ? -5.613 -8.141 -16.703 1 87.44 114 LEU A CA 1
ATOM 885 C C . LEU A 1 114 ? -6.328 -9.289 -16 1 87.44 114 LEU A C 1
ATOM 887 O O . LEU A 1 114 ? -5.727 -10.336 -15.734 1 87.44 114 LEU A O 1
ATOM 891 N N . TYR A 1 115 ? -7.598 -8.977 -15.664 1 90.75 115 TYR A N 1
ATOM 892 C CA . TYR A 1 115 ? -8.375 -9.945 -14.891 1 90.75 115 TYR A CA 1
ATOM 893 C C . TYR A 1 115 ? -9.602 -10.391 -15.664 1 90.75 115 TYR A C 1
ATOM 895 O O . TYR A 1 115 ? -10.719 -10.352 -15.148 1 90.75 115 TYR A O 1
ATOM 903 N N . SER A 1 116 ? -9.391 -11 -16.828 1 89.12 116 SER A N 1
ATOM 904 C CA . SER A 1 116 ? -10.422 -11.258 -17.828 1 89.12 116 SER A CA 1
ATOM 905 C C . SER A 1 116 ? -11.352 -12.383 -17.391 1 89.12 116 SER A C 1
ATOM 907 O O . SER A 1 116 ? -12.5 -12.453 -17.828 1 89.12 116 SER A O 1
ATOM 909 N N . THR A 1 117 ? -10.93 -13.273 -16.484 1 92.38 117 THR A N 1
ATOM 910 C CA . THR A 1 117 ? -11.773 -14.398 -16.094 1 92.38 117 THR A CA 1
ATOM 911 C C . THR A 1 117 ? -12.258 -14.227 -14.656 1 92.38 117 THR A C 1
ATOM 913 O O . THR A 1 117 ? -12.812 -15.156 -14.062 1 92.38 117 THR A O 1
ATOM 916 N N . LEU A 1 118 ? -12.008 -13.086 -14.031 1 92.5 118 LEU A N 1
ATOM 917 C CA . LEU A 1 118 ? -12.398 -12.812 -12.648 1 92.5 118 LEU A CA 1
ATOM 918 C C . LEU A 1 118 ? -13.828 -12.273 -12.586 1 92.5 118 LEU A C 1
ATOM 920 O O . LEU A 1 118 ? -14.164 -11.312 -13.273 1 92.5 118 LEU A O 1
ATOM 924 N N . LEU A 1 119 ? -14.602 -12.977 -11.859 1 90.31 119 LEU A N 1
ATOM 925 C CA . LEU A 1 119 ? -15.93 -12.492 -11.508 1 90.31 119 LEU A CA 1
ATOM 926 C C . LEU A 1 119 ? -16 -12.094 -10.039 1 90.31 119 LEU A C 1
ATOM 928 O O . LEU A 1 119 ? -15.758 -12.914 -9.156 1 90.31 119 LEU A O 1
ATOM 932 N N . ARG A 1 120 ? -16.281 -10.914 -9.805 1 90 120 ARG A N 1
ATOM 933 C CA . ARG A 1 120 ? -16.453 -10.445 -8.438 1 90 120 ARG A CA 1
ATOM 934 C C . ARG A 1 120 ? -17.938 -10.328 -8.086 1 90 120 ARG A C 1
ATOM 936 O O . ARG A 1 120 ? -18.703 -9.711 -8.828 1 90 120 ARG A O 1
ATOM 943 N N . ASN A 1 121 ? -18.281 -10.977 -7.086 1 88.44 121 ASN A N 1
ATOM 944 C CA . ASN A 1 121 ? -19.641 -10.938 -6.57 1 88.44 121 ASN A CA 1
ATOM 945 C C . ASN A 1 121 ? -19.688 -10.383 -5.148 1 88.44 121 ASN A C 1
ATOM 947 O O . ASN A 1 121 ? -19.922 -11.125 -4.191 1 88.44 121 ASN A O 1
ATOM 951 N N . GLY A 1 122 ? -19.547 -9.148 -5.027 1 86.94 122 GLY A N 1
ATOM 952 C CA . GLY A 1 122 ? -19.531 -8.555 -3.697 1 86.94 122 GLY A CA 1
ATOM 953 C C . GLY A 1 122 ? -19.359 -7.047 -3.719 1 86.94 122 GLY A C 1
ATOM 954 O O . GLY A 1 122 ? -20 -6.359 -4.52 1 86.94 122 GLY A O 1
ATOM 955 N N . ILE A 1 123 ? -18.625 -6.617 -2.729 1 87 123 ILE A N 1
ATOM 956 C CA . ILE A 1 123 ? -18.453 -5.184 -2.529 1 87 123 ILE A CA 1
ATOM 957 C C . ILE A 1 123 ? -17.391 -4.648 -3.477 1 87 123 ILE A C 1
ATOM 959 O O . ILE A 1 123 ? -16.266 -5.168 -3.514 1 87 123 ILE A O 1
ATOM 963 N N . VAL A 1 124 ? -17.75 -3.707 -4.25 1 87.25 124 VAL A N 1
ATOM 964 C CA . VAL A 1 124 ? -16.797 -2.973 -5.086 1 87.25 124 VAL A CA 1
ATOM 965 C C . VAL A 1 124 ? -16.672 -1.536 -4.586 1 87.25 124 VAL A C 1
ATOM 967 O O . VAL A 1 124 ? -17.594 -0.735 -4.738 1 87.25 124 VAL A O 1
ATOM 970 N N . LEU A 1 125 ? -15.547 -1.189 -4.09 1 89.19 125 LEU A N 1
ATOM 971 C CA . LEU A 1 125 ? -15.367 0.062 -3.361 1 89.19 125 LEU A CA 1
ATOM 972 C C . LEU A 1 125 ? -15.539 1.26 -4.289 1 89.19 125 LEU A C 1
ATOM 974 O O . LEU A 1 125 ? -16.016 2.318 -3.865 1 89.19 125 LEU A O 1
ATOM 978 N N . SER A 1 126 ? -15.156 1.148 -5.555 1 85.19 126 SER A N 1
ATOM 979 C CA . SER A 1 126 ? -15.344 2.262 -6.48 1 85.19 126 SER A CA 1
ATOM 980 C C . SER A 1 126 ? -16.812 2.652 -6.578 1 85.19 126 SER A C 1
ATOM 982 O O . SER A 1 126 ? -17.141 3.832 -6.711 1 85.19 126 SER A O 1
ATOM 984 N N . ARG A 1 127 ? -17.625 1.684 -6.5 1 84.56 127 ARG A N 1
ATOM 985 C CA . ARG A 1 127 ? -19.062 1.943 -6.574 1 84.56 127 ARG A CA 1
ATOM 986 C C . ARG A 1 127 ? -19.578 2.559 -5.273 1 84.56 127 ARG A C 1
ATOM 988 O O . ARG A 1 127 ? -20.469 3.395 -5.289 1 84.56 127 ARG A O 1
ATOM 995 N N . LEU A 1 128 ? -19.078 2.07 -4.246 1 89 128 LEU A N 1
ATOM 996 C CA . LEU A 1 128 ? -19.422 2.654 -2.953 1 89 128 LEU A CA 1
ATOM 997 C C . LEU A 1 128 ? -19.062 4.137 -2.914 1 89 128 LEU A C 1
ATOM 999 O O . LEU A 1 128 ? -19.875 4.965 -2.496 1 89 128 LEU A O 1
ATOM 1003 N N . VAL A 1 129 ? -17.875 4.434 -3.336 1 90.25 129 VAL A N 1
ATOM 1004 C CA . VAL A 1 129 ? -17.422 5.816 -3.34 1 90.25 129 VAL A CA 1
ATOM 1005 C C . VAL A 1 129 ? -18.266 6.648 -4.297 1 90.25 129 VAL A C 1
ATOM 1007 O O . VAL A 1 129 ? -18.641 7.781 -3.982 1 90.25 129 VAL A O 1
ATOM 1010 N N . HIS A 1 130 ? -18.594 6.062 -5.391 1 86 130 HIS A N 1
ATOM 1011 C CA . HIS A 1 130 ? -19.453 6.742 -6.355 1 86 130 HIS A CA 1
ATOM 1012 C C . HIS A 1 130 ? -20.812 7.074 -5.746 1 86 130 HIS A C 1
ATOM 1014 O O . HIS A 1 130 ? -21.344 8.164 -5.965 1 86 130 HIS A O 1
ATOM 1020 N N . PHE A 1 131 ? -21.297 6.211 -5.086 1 87.88 131 PHE A N 1
ATOM 1021 C CA . PHE A 1 131 ? -22.562 6.418 -4.387 1 87.88 131 PHE A CA 1
ATOM 1022 C C . PHE A 1 131 ? -22.469 7.609 -3.441 1 87.88 131 PHE A C 1
ATOM 1024 O O . PHE A 1 131 ? -23.297 8.508 -3.482 1 87.88 131 PHE A O 1
ATOM 1031 N N . ILE A 1 132 ? -21.516 7.559 -2.611 1 92.19 132 ILE A N 1
ATOM 1032 C CA . ILE A 1 132 ? -21.344 8.602 -1.606 1 92.19 132 ILE A CA 1
ATOM 1033 C C . ILE A 1 132 ? -21.188 9.961 -2.291 1 92.19 132 ILE A C 1
ATOM 1035 O O . ILE A 1 132 ? -21.844 10.93 -1.914 1 92.19 132 ILE A O 1
ATOM 1039 N N . MET A 1 133 ? -20.438 9.969 -3.307 1 89.44 133 MET A N 1
ATOM 1040 C CA . MET A 1 133 ? -20.172 11.234 -3.984 1 89.44 133 MET A CA 1
ATOM 1041 C C . MET A 1 133 ? -21.391 11.719 -4.746 1 89.44 133 MET A C 1
ATOM 1043 O O . MET A 1 133 ? -21.641 12.922 -4.852 1 89.44 133 MET A O 1
ATOM 1047 N N . THR A 1 134 ? -22.109 10.797 -5.316 1 86.12 134 THR A N 1
ATOM 1048 C CA . THR A 1 134 ? -23.359 11.172 -5.977 1 86.12 134 THR A CA 1
ATOM 1049 C C . THR A 1 134 ? -24.297 11.867 -4.996 1 86.12 134 THR A C 1
ATOM 1051 O O . THR A 1 134 ? -24.922 12.883 -5.328 1 86.12 134 THR A O 1
ATOM 1054 N N . TYR A 1 135 ? -24.406 11.32 -3.879 1 90.31 135 TYR A N 1
ATOM 1055 C CA . TYR A 1 135 ? -25.25 11.914 -2.852 1 90.31 135 TYR A CA 1
ATOM 1056 C C . TYR A 1 135 ? -24.734 13.289 -2.447 1 90.31 135 TYR A C 1
ATOM 1058 O O . TYR A 1 135 ? -25.516 14.219 -2.24 1 90.31 135 TYR A O 1
ATOM 1066 N N . PHE A 1 136 ? -23.453 13.43 -2.301 1 92 136 PHE A N 1
ATOM 1067 C CA . PHE A 1 136 ? -22.844 14.695 -1.919 1 92 136 PHE A CA 1
ATOM 1068 C C . PHE A 1 136 ? -23.094 15.758 -2.986 1 92 136 PHE A C 1
ATOM 1070 O O . PHE A 1 136 ? -23.281 16.938 -2.668 1 92 136 PHE A O 1
ATOM 1077 N N . HIS A 1 137 ? -23.125 15.336 -4.168 1 88.31 137 HIS A N 1
ATOM 1078 C CA . HIS A 1 137 ? -23.438 16.266 -5.246 1 88.31 137 HIS A CA 1
ATOM 1079 C C . HIS A 1 137 ? -24.875 16.766 -5.168 1 88.31 137 HIS A C 1
ATOM 1081 O O . HIS A 1 137 ? -25.156 17.922 -5.449 1 88.31 137 HIS A O 1
ATOM 1087 N N . VAL A 1 138 ? -25.75 15.875 -4.824 1 86.25 138 VAL A N 1
ATOM 1088 C CA . VAL A 1 138 ? -27.141 16.234 -4.656 1 86.25 138 VAL A CA 1
ATOM 1089 C C . VAL A 1 138 ? -27.281 17.312 -3.582 1 86.25 138 VAL A C 1
ATOM 1091 O O . VAL A 1 138 ? -28.109 18.219 -3.699 1 86.25 138 VAL A O 1
ATOM 1094 N N . LEU A 1 139 ? -26.438 17.234 -2.545 1 91.38 139 LEU A N 1
ATOM 1095 C CA . LEU A 1 139 ? -26.5 18.172 -1.424 1 91.38 139 LEU A CA 1
ATOM 1096 C C . LEU A 1 139 ? -25.594 19.359 -1.658 1 91.38 139 LEU A C 1
ATOM 1098 O O . LEU A 1 139 ? -25.5 20.25 -0.809 1 91.38 139 LEU A O 1
ATOM 1102 N N . ASP A 1 140 ? -24.875 19.344 -2.758 1 90.94 140 ASP A N 1
ATOM 1103 C CA . ASP A 1 140 ? -23.938 20.406 -3.133 1 90.94 140 ASP A CA 1
ATOM 1104 C C . ASP A 1 140 ? -22.781 20.516 -2.135 1 90.94 140 ASP A C 1
ATOM 1106 O O . ASP A 1 140 ? -22.438 21.609 -1.693 1 90.94 140 ASP A O 1
ATOM 1110 N N . TRP A 1 141 ? -22.391 19.406 -1.659 1 92.81 141 TRP A N 1
ATOM 1111 C CA . TRP A 1 141 ? -21.234 19.312 -0.762 1 92.81 141 TRP A CA 1
ATOM 1112 C C . TRP A 1 141 ? -19.938 19.188 -1.551 1 92.81 141 TRP A C 1
ATOM 1114 O O . TRP A 1 141 ? -19.562 18.094 -1.971 1 92.81 141 TRP A O 1
ATOM 1124 N N . HIS A 1 142 ? -19.109 20.281 -1.646 1 85.75 142 HIS A N 1
ATOM 1125 C CA . HIS A 1 142 ? -17.938 20.281 -2.508 1 85.75 142 HIS A CA 1
ATOM 1126 C C . HIS A 1 142 ? -16.656 20.406 -1.688 1 85.75 142 HIS A C 1
ATOM 1128 O O . HIS A 1 142 ? -15.562 20.531 -2.25 1 85.75 142 HIS A O 1
ATOM 1134 N N . ARG A 1 143 ? -16.766 20.422 -0.464 1 85.94 143 ARG A N 1
ATOM 1135 C CA . ARG A 1 143 ? -15.617 20.469 0.425 1 85.94 143 ARG A CA 1
ATOM 1136 C C . ARG A 1 143 ? -15.773 19.469 1.57 1 85.94 143 ARG A C 1
ATOM 1138 O O . ARG A 1 143 ? -16.641 19.641 2.426 1 85.94 143 ARG A O 1
ATOM 1145 N N . ILE A 1 144 ? -14.867 18.531 1.59 1 91.62 144 ILE A N 1
ATOM 1146 C CA . ILE A 1 144 ? -15.07 17.453 2.559 1 91.62 144 ILE A CA 1
ATOM 1147 C C . ILE A 1 144 ? -13.742 17.078 3.205 1 91.62 144 ILE A C 1
ATOM 1149 O O . ILE A 1 144 ? -12.68 17.312 2.633 1 91.62 144 ILE A O 1
ATOM 1153 N N . ALA A 1 145 ? -13.828 16.625 4.418 1 91.44 145 ALA A N 1
ATOM 1154 C CA . ALA A 1 145 ? -12.695 16.047 5.133 1 91.44 145 ALA A CA 1
ATOM 1155 C C . ALA A 1 145 ? -12.891 14.562 5.363 1 91.44 145 ALA A C 1
ATOM 1157 O O . ALA A 1 145 ? -13.969 14.125 5.758 1 91.44 145 ALA A O 1
ATOM 1158 N N . VAL A 1 146 ? -11.875 13.789 5.023 1 93.19 146 VAL A N 1
ATOM 1159 C CA . VAL A 1 146 ? -11.938 12.344 5.184 1 93.19 146 VAL A CA 1
ATOM 1160 C C . VAL A 1 146 ? -10.953 11.898 6.258 1 93.19 146 VAL A C 1
ATOM 1162 O O . VAL A 1 146 ? -9.742 12.109 6.129 1 93.19 146 VAL A O 1
ATOM 1165 N N . LEU A 1 147 ? -11.484 11.352 7.316 1 93.31 147 LEU A N 1
ATOM 1166 C CA . LEU A 1 147 ? -10.688 10.75 8.375 1 93.31 147 LEU A CA 1
ATOM 1167 C C . LEU A 1 147 ? -10.688 9.227 8.266 1 93.31 147 LEU A C 1
ATOM 1169 O O . LEU A 1 147 ? -11.742 8.602 8.344 1 93.31 147 LEU A O 1
ATOM 1173 N N . SER A 1 148 ? -9.508 8.672 8.07 1 92.62 148 SER A N 1
ATOM 1174 C CA . SER A 1 148 ? -9.43 7.23 7.832 1 92.62 148 SER A CA 1
ATOM 1175 C C . SER A 1 148 ? -8.508 6.551 8.836 1 92.62 148 SER A C 1
ATOM 1177 O O . SER A 1 148 ? -7.34 6.934 8.969 1 92.62 148 SER A O 1
ATOM 1179 N N . ASP A 1 149 ? -9.086 5.57 9.508 1 90.31 149 ASP A N 1
ATOM 1180 C CA . ASP A 1 149 ? -8.273 4.664 10.312 1 90.31 149 ASP A CA 1
ATOM 1181 C C . ASP A 1 149 ? -7.648 3.574 9.445 1 90.31 149 ASP A C 1
ATOM 1183 O O . ASP A 1 149 ? -8.336 2.658 8.992 1 90.31 149 ASP A O 1
ATOM 1187 N N . GLU A 1 150 ? -6.352 3.643 9.258 1 82.19 150 GLU A N 1
ATOM 1188 C CA . GLU A 1 150 ? -5.688 2.707 8.359 1 82.19 150 GLU A CA 1
ATOM 1189 C C . GLU A 1 150 ? -5.027 1.569 9.125 1 82.19 150 GLU A C 1
ATOM 1191 O O . GLU A 1 150 ? -4.109 0.92 8.625 1 82.19 150 GLU A O 1
ATOM 1196 N N . THR A 1 151 ? -5.523 1.428 10.312 1 78.69 151 THR A N 1
ATOM 1197 C CA . THR A 1 151 ? -5.023 0.31 11.109 1 78.69 151 THR A CA 1
ATOM 1198 C C . THR A 1 151 ? -5.395 -1.021 10.461 1 78.69 151 THR A C 1
ATOM 1200 O O . THR A 1 151 ? -4.559 -1.92 10.352 1 78.69 151 THR A O 1
ATOM 1203 N N . ASP A 1 152 ? -6.613 -1.04 10.07 1 78.06 152 ASP A N 1
ATOM 1204 C CA . ASP A 1 152 ? -7.094 -2.238 9.391 1 78.06 152 ASP A CA 1
ATOM 1205 C C . ASP A 1 152 ? -7.066 -2.053 7.875 1 78.06 152 ASP A C 1
ATOM 1207 O O . ASP A 1 152 ? -7.293 -0.949 7.375 1 78.06 152 ASP A O 1
ATOM 1211 N N . LYS A 1 153 ? -6.934 -3.135 7.129 1 80.5 153 LYS A N 1
ATOM 1212 C CA . LYS A 1 153 ? -6.734 -3.068 5.684 1 80.5 153 LYS A CA 1
ATOM 1213 C C . LYS A 1 153 ? -7.992 -2.562 4.98 1 80.5 153 LYS A C 1
ATOM 1215 O O . LYS A 1 153 ? -7.902 -1.904 3.941 1 80.5 153 LYS A O 1
ATOM 1220 N N . TRP A 1 154 ? -9.156 -2.932 5.551 1 83.31 154 TRP A N 1
ATOM 1221 C CA . TRP A 1 154 ? -10.367 -2.469 4.879 1 83.31 154 TRP A CA 1
ATOM 1222 C C . TRP A 1 154 ? -10.453 -0.946 4.902 1 83.31 154 TRP A C 1
ATOM 1224 O O . TRP A 1 154 ? -10.898 -0.329 3.934 1 83.31 154 TRP A O 1
ATOM 1234 N N . GLY A 1 155 ? -10.039 -0.32 6.035 1 86.44 155 GLY A N 1
ATOM 1235 C CA . GLY A 1 155 ? -9.992 1.132 6.098 1 86.44 155 GLY A CA 1
ATOM 1236 C C . GLY A 1 155 ? -9.031 1.743 5.098 1 86.44 155 GLY A C 1
ATOM 1237 O O . GLY A 1 155 ? -9.344 2.754 4.465 1 86.44 155 GLY A O 1
ATOM 1238 N N . SER A 1 156 ? -7.949 1.067 4.945 1 85.88 156 SER A N 1
ATOM 1239 C CA . SER A 1 156 ? -6.953 1.532 3.986 1 85.88 156 SER A CA 1
ATOM 1240 C C . SER A 1 156 ? -7.469 1.419 2.557 1 85.88 156 SER A C 1
ATOM 1242 O O . SER A 1 156 ? -7.172 2.27 1.715 1 85.88 156 SER A O 1
ATOM 1244 N N . LEU A 1 157 ? -8.211 0.376 2.297 1 87.94 157 LEU A N 1
ATOM 1245 C CA . LEU A 1 157 ? -8.734 0.155 0.956 1 87.94 157 LEU A CA 1
ATOM 1246 C C . LEU A 1 157 ? -9.789 1.205 0.604 1 87.94 157 LEU A C 1
ATOM 1248 O O . LEU A 1 157 ? -9.812 1.713 -0.519 1 87.94 157 LEU A O 1
ATOM 1252 N N . ILE A 1 158 ? -10.609 1.513 1.555 1 90.69 158 ILE A N 1
ATOM 1253 C CA . ILE A 1 158 ? -11.617 2.537 1.312 1 90.69 158 ILE A CA 1
ATOM 1254 C C . ILE A 1 158 ? -10.945 3.889 1.093 1 90.69 158 ILE A C 1
ATOM 1256 O O . ILE A 1 158 ? -11.297 4.625 0.17 1 90.69 158 ILE A O 1
ATOM 1260 N N . HIS A 1 159 ? -10 4.121 1.954 1 88.62 159 HIS A N 1
ATOM 1261 C CA . HIS A 1 159 ? -9.242 5.359 1.822 1 88.62 159 HIS A CA 1
ATOM 1262 C C . HIS A 1 159 ? -8.617 5.477 0.436 1 88.62 159 HIS A C 1
ATOM 1264 O O . HIS A 1 159 ? -8.734 6.516 -0.215 1 88.62 159 HIS A O 1
ATOM 1270 N N . LYS A 1 160 ? -7.984 4.465 0.042 1 84.38 160 LYS A N 1
ATOM 1271 C CA . LYS A 1 160 ? -7.328 4.438 -1.262 1 84.38 160 LYS A CA 1
ATOM 1272 C C . LYS A 1 160 ? -8.336 4.641 -2.389 1 84.38 160 LYS A C 1
ATOM 1274 O O . LYS A 1 160 ? -8.07 5.371 -3.346 1 84.38 160 LYS A O 1
ATOM 1279 N N . SER A 1 161 ? -9.43 3.98 -2.297 1 87.88 161 SER A N 1
ATOM 1280 C CA . SER A 1 161 ? -10.461 4.086 -3.32 1 87.88 161 SER A CA 1
ATOM 1281 C C . SER A 1 161 ? -11.031 5.496 -3.389 1 87.88 161 SER A C 1
ATOM 1283 O O . SER A 1 161 ? -11.266 6.027 -4.48 1 87.88 161 SER A O 1
ATOM 1285 N N . MET A 1 162 ? -11.234 6.066 -2.268 1 89.81 162 MET A N 1
ATOM 1286 C CA . MET A 1 162 ? -11.75 7.43 -2.215 1 89.81 162 MET A CA 1
ATOM 1287 C C . MET A 1 162 ? -10.75 8.414 -2.811 1 89.81 162 MET A C 1
ATOM 1289 O O . MET A 1 162 ? -11.117 9.281 -3.602 1 89.81 162 MET A O 1
ATOM 1293 N N . LYS A 1 163 ? -9.57 8.234 -2.395 1 83.44 163 LYS A N 1
ATOM 1294 C CA . LYS A 1 163 ? -8.523 9.109 -2.904 1 83.44 163 LYS A CA 1
ATOM 1295 C C . LYS A 1 163 ? -8.398 9 -4.422 1 83.44 163 LYS A C 1
ATOM 1297 O O . LYS A 1 163 ? -8.297 10.008 -5.117 1 83.44 163 LYS A O 1
ATOM 1302 N N . LYS A 1 164 ? -8.367 7.812 -4.855 1 81.44 164 LYS A N 1
ATOM 1303 C CA . LYS A 1 164 ? -8.266 7.59 -6.297 1 81.44 164 LYS A CA 1
ATOM 1304 C C . LYS A 1 164 ? -9.453 8.211 -7.031 1 81.44 164 LYS A C 1
ATOM 1306 O O . LYS A 1 164 ? -9.281 8.875 -8.055 1 81.44 164 LYS A O 1
ATOM 1311 N N . PHE A 1 165 ? -10.609 8.008 -6.523 1 81.19 165 PHE A N 1
ATOM 1312 C CA . PHE A 1 165 ? -11.828 8.516 -7.145 1 81.19 165 PHE A CA 1
ATOM 1313 C C . PHE A 1 165 ? -11.828 10.039 -7.164 1 81.19 165 PHE A C 1
ATOM 1315 O O . PHE A 1 165 ? -12.148 10.656 -8.188 1 81.19 165 PHE A O 1
ATOM 1322 N N . LEU A 1 166 ? -11.445 10.586 -6.137 1 79.69 166 LEU A N 1
ATOM 1323 C CA . LEU A 1 166 ? -11.547 12.031 -5.977 1 79.69 166 LEU A CA 1
ATOM 1324 C C . LEU A 1 166 ? -10.422 12.742 -6.723 1 79.69 166 LEU A C 1
ATOM 1326 O O . LEU A 1 166 ? -10.57 13.891 -7.137 1 79.69 166 LEU A O 1
ATOM 1330 N N . THR A 1 167 ? -9.375 12.016 -6.91 1 72.25 167 THR A N 1
ATOM 1331 C CA . THR A 1 167 ? -8.258 12.602 -7.648 1 72.25 167 THR A CA 1
ATOM 1332 C C . THR A 1 167 ? -8.445 12.406 -9.148 1 72.25 167 THR A C 1
ATOM 1334 O O . THR A 1 167 ? -8.086 13.273 -9.945 1 72.25 167 THR A O 1
ATOM 1337 N N . GLU A 1 168 ? -9 11.312 -9.516 1 72.88 168 GLU A N 1
ATOM 1338 C CA . GLU A 1 168 ? -9.039 10.961 -10.938 1 72.88 168 GLU A CA 1
ATOM 1339 C C . GLU A 1 168 ? -10.398 11.281 -11.547 1 72.88 168 GLU A C 1
ATOM 1341 O O . GLU A 1 168 ? -10.5 11.523 -12.758 1 72.88 168 GLU A O 1
ATOM 1346 N N . VAL A 1 169 ? -11.383 11.211 -10.742 1 67.31 169 VAL A N 1
ATOM 1347 C CA . VAL A 1 169 ? -12.719 11.242 -11.32 1 67.31 169 VAL A CA 1
ATOM 1348 C C . VAL A 1 169 ? -13.414 12.555 -10.938 1 67.31 169 VAL A C 1
ATOM 1350 O O . VAL A 1 169 ? -13.898 13.281 -11.812 1 67.31 169 VAL A O 1
ATOM 1353 N N . ASP A 1 170 ? -13.492 12.797 -9.727 1 70.06 170 ASP A N 1
ATOM 1354 C CA . ASP A 1 170 ? -14.266 13.938 -9.242 1 70.06 170 ASP A CA 1
ATOM 1355 C C . ASP A 1 170 ? -13.344 15.07 -8.789 1 70.06 170 ASP A C 1
ATOM 1357 O O . ASP A 1 170 ? -13.016 15.172 -7.605 1 70.06 170 ASP A O 1
ATOM 1361 N N . HIS A 1 171 ? -13.203 15.992 -9.727 1 67.12 171 HIS A N 1
ATOM 1362 C CA . HIS A 1 171 ? -12.266 17.078 -9.477 1 67.12 171 HIS A CA 1
ATOM 1363 C C . HIS A 1 171 ? -12.969 18.281 -8.859 1 67.12 171 HIS A C 1
ATOM 1365 O O . HIS A 1 171 ? -12.32 19.266 -8.477 1 67.12 171 HIS A O 1
ATOM 1371 N N . GLU A 1 172 ? -14.234 18.141 -8.664 1 73.31 172 GLU A N 1
ATOM 1372 C CA . GLU A 1 172 ? -15 19.297 -8.195 1 73.31 172 GLU A CA 1
ATOM 1373 C C . GLU A 1 172 ? -15.016 19.359 -6.672 1 73.31 172 GLU A C 1
ATOM 1375 O O . GLU A 1 172 ? -15.336 20.406 -6.094 1 73.31 172 GLU A O 1
ATOM 1380 N N . VAL A 1 173 ? -14.648 18.328 -6.121 1 79.62 173 VAL A N 1
ATOM 1381 C CA . VAL A 1 173 ? -14.742 18.266 -4.668 1 79.62 173 VAL A CA 1
ATOM 1382 C C . VAL A 1 173 ? -13.352 18.422 -4.055 1 79.62 173 VAL A C 1
ATOM 1384 O O . VAL A 1 173 ? -12.445 17.641 -4.352 1 79.62 173 VAL A O 1
ATOM 1387 N N . ARG A 1 174 ? -13.195 19.469 -3.32 1 78.31 174 ARG A N 1
ATOM 1388 C CA . ARG A 1 174 ? -11.969 19.625 -2.551 1 78.31 174 ARG A CA 1
ATOM 1389 C C . ARG A 1 174 ? -11.969 18.734 -1.317 1 78.31 174 ARG A C 1
ATOM 1391 O O . ARG A 1 174 ? -12.898 18.781 -0.512 1 78.31 174 ARG A O 1
ATOM 1398 N N . THR A 1 175 ? -10.992 17.922 -1.24 1 83.25 175 THR A N 1
ATOM 1399 C CA . THR A 1 175 ? -10.992 16.938 -0.173 1 83.25 175 THR A CA 1
ATOM 1400 C C . THR A 1 175 ? -9.727 17.047 0.672 1 83.25 175 THR A C 1
ATOM 1402 O O . THR A 1 175 ? -8.633 17.281 0.14 1 83.25 175 THR A O 1
ATOM 1405 N N . TYR A 1 176 ? -9.875 17.016 1.966 1 78.88 176 TYR A N 1
ATOM 1406 C CA . TYR A 1 176 ? -8.789 16.953 2.936 1 78.88 176 TYR A CA 1
ATOM 1407 C C . TYR A 1 176 ? -8.672 15.562 3.551 1 78.88 176 TYR A C 1
ATOM 1409 O O . TYR A 1 176 ? -9.539 15.148 4.324 1 78.88 176 TYR A O 1
ATOM 1417 N N . PHE A 1 177 ? -7.582 14.914 3.217 1 82.69 177 PHE A N 1
ATOM 1418 C CA . PHE A 1 177 ? -7.406 13.547 3.699 1 82.69 177 PHE A CA 1
ATOM 1419 C C . PHE A 1 177 ? -6.523 13.523 4.941 1 82.69 177 PHE A C 1
ATOM 1421 O O . PHE A 1 177 ? -5.465 14.148 4.973 1 82.69 177 PHE A O 1
ATOM 1428 N N . GLN A 1 178 ? -7.008 12.891 5.977 1 79.69 178 GLN A N 1
ATOM 1429 C CA . GLN A 1 178 ? -6.238 12.625 7.188 1 79.69 178 GLN A CA 1
ATOM 1430 C C . GLN A 1 178 ? -6.289 11.141 7.555 1 79.69 178 GLN A C 1
ATOM 1432 O O . GLN A 1 178 ? -7.375 10.586 7.734 1 79.69 178 GLN A O 1
ATOM 1437 N N . SER A 1 179 ? -5.129 10.516 7.57 1 82.06 179 SER A N 1
ATOM 1438 C CA . SER A 1 179 ? -5.055 9.109 7.957 1 82.06 179 SER A CA 1
ATOM 1439 C C . SER A 1 179 ? -4.297 8.938 9.273 1 82.06 179 SER A C 1
ATOM 1441 O O . SER A 1 179 ? -3.436 9.75 9.609 1 82.06 179 SER A O 1
ATOM 1443 N N . PHE A 1 180 ? -4.703 7.949 10.031 1 78.25 180 PHE A N 1
ATOM 1444 C CA . PHE A 1 180 ? -4.023 7.633 11.281 1 78.25 180 PHE A CA 1
ATOM 1445 C C . PHE A 1 180 ? -4.047 6.133 11.547 1 78.25 180 PHE A C 1
ATOM 1447 O O . PHE A 1 180 ? -4.727 5.383 10.844 1 78.25 180 PHE A O 1
ATOM 1454 N N . SER A 1 181 ? -3.141 5.691 12.391 1 76.19 181 SER A N 1
ATOM 1455 C CA . SER A 1 181 ? -3.059 4.293 12.805 1 76.19 181 SER A CA 1
ATOM 1456 C C . SER A 1 181 ? -3.045 4.168 14.32 1 76.19 181 SER A C 1
ATOM 1458 O O . SER A 1 181 ? -2.414 4.969 15.016 1 76.19 181 SER A O 1
ATOM 1460 N N . ARG A 1 182 ? -3.742 3.25 14.781 1 73.06 182 ARG A N 1
ATOM 1461 C CA . ARG A 1 182 ? -3.832 3.027 16.219 1 73.06 182 ARG A CA 1
ATOM 1462 C C . ARG A 1 182 ? -2.529 2.459 16.766 1 73.06 182 ARG A C 1
ATOM 1464 O O . ARG A 1 182 ? -2.289 2.494 17.969 1 73.06 182 ARG A O 1
ATOM 1471 N N . TYR A 1 183 ? -1.879 1.923 15.836 1 61.72 183 TYR A N 1
ATOM 1472 C CA . TYR A 1 183 ? -0.625 1.322 16.281 1 61.72 183 TYR A CA 1
ATOM 1473 C C . TYR A 1 183 ? 0.468 2.377 16.406 1 61.72 183 TYR A C 1
ATOM 1475 O O . TYR A 1 183 ? 1.56 2.088 16.906 1 61.72 183 TYR A O 1
ATOM 1483 N N . SER A 1 184 ? 0.003 3.586 16.078 1 55.84 184 SER A N 1
ATOM 1484 C CA . SER A 1 184 ? 0.972 4.664 16.25 1 55.84 184 SER A CA 1
ATOM 1485 C C . SER A 1 184 ? 1.192 4.969 17.734 1 55.84 184 SER A C 1
ATOM 1487 O O . SER A 1 184 ? 0.279 4.812 18.547 1 55.84 184 SER A O 1
ATOM 1489 N N . ARG A 1 185 ? 2.285 5.039 18.188 1 51.38 185 ARG A N 1
ATOM 1490 C CA . ARG A 1 185 ? 2.607 5.301 19.578 1 51.38 185 ARG A CA 1
ATOM 1491 C C . ARG A 1 185 ? 1.97 6.605 20.047 1 51.38 185 ARG A C 1
ATOM 1493 O O . ARG A 1 185 ? 1.604 6.734 21.219 1 51.38 185 ARG A O 1
ATOM 1500 N N . VAL A 1 186 ? 1.948 7.547 19.078 1 51.66 186 VAL A N 1
ATOM 1501 C CA . VAL A 1 186 ? 1.297 8.797 19.453 1 51.66 186 VAL A CA 1
ATOM 1502 C C . VAL A 1 186 ? -0.204 8.695 19.188 1 51.66 186 VAL A C 1
ATOM 1504 O O . VAL A 1 186 ? -0.627 8.484 18.047 1 51.66 186 VAL A O 1
ATOM 1507 N N . LYS A 1 187 ? -0.839 8.594 20.281 1 67 187 LYS A N 1
ATOM 1508 C CA . LYS A 1 187 ? -2.291 8.547 20.156 1 67 187 LYS A CA 1
ATOM 1509 C C . LYS A 1 187 ? -2.811 9.781 19.406 1 67 187 LYS A C 1
ATOM 1511 O O . LYS A 1 187 ? -2.367 10.898 19.672 1 67 187 LYS A O 1
ATOM 1516 N N . THR A 1 188 ? -3.506 9.508 18.438 1 75.69 188 THR A N 1
ATOM 1517 C CA . THR A 1 188 ? -4.102 10.602 17.672 1 75.69 188 THR A CA 1
ATOM 1518 C C . THR A 1 188 ? -5.047 11.422 18.547 1 75.69 188 THR A C 1
ATOM 1520 O O . THR A 1 188 ? -5.914 10.867 19.219 1 75.69 188 THR A O 1
ATOM 1523 N N . ASN A 1 189 ? -4.805 12.672 18.672 1 82.69 189 ASN A N 1
ATOM 1524 C CA . ASN A 1 189 ? -5.727 13.594 19.328 1 82.69 189 ASN A CA 1
ATOM 1525 C C . ASN A 1 189 ? -6.82 14.07 18.375 1 82.69 189 ASN A C 1
ATOM 1527 O O . ASN A 1 189 ? -6.621 15.031 17.625 1 82.69 189 ASN A O 1
ATOM 1531 N N . PHE A 1 190 ? -7.969 13.438 18.547 1 91.19 190 PHE A N 1
ATOM 1532 C CA . PHE A 1 190 ? -9.047 13.703 17.609 1 91.19 190 PHE A CA 1
ATOM 1533 C C . PHE A 1 190 ? -9.609 15.102 17.797 1 91.19 190 PHE A C 1
ATOM 1535 O O . PHE A 1 190 ? -10.078 15.734 16.859 1 91.19 190 PHE A O 1
ATOM 1542 N N . THR A 1 191 ? -9.555 15.625 19 1 90.81 191 THR A N 1
ATOM 1543 C CA . THR A 1 191 ? -10.023 16.984 19.266 1 90.81 191 THR A CA 1
ATOM 1544 C C . THR A 1 191 ? -9.188 18 18.5 1 90.81 191 THR A C 1
ATOM 1546 O O . THR A 1 191 ? -9.734 18.906 17.875 1 90.81 191 THR A O 1
ATOM 1549 N N . TYR A 1 192 ? -7.941 17.781 18.578 1 82.38 192 TYR A N 1
ATOM 1550 C CA . TYR A 1 192 ? -7.043 18.688 17.859 1 82.38 192 TYR A CA 1
ATOM 1551 C C . TYR A 1 192 ? -7.227 18.547 16.359 1 82.38 192 TYR A C 1
ATOM 1553 O O . TYR A 1 192 ? -7.285 19.547 15.633 1 82.38 192 TYR A O 1
ATOM 1561 N N . LEU A 1 193 ? -7.324 17.391 15.93 1 84.25 193 LEU A N 1
ATOM 1562 C CA . LEU A 1 193 ? -7.48 17.125 14.508 1 84.25 193 LEU A CA 1
ATOM 1563 C C . LEU A 1 193 ? -8.75 17.766 13.969 1 84.25 193 LEU A C 1
ATOM 1565 O O . LEU A 1 193 ? -8.719 18.438 12.93 1 84.25 193 LEU A O 1
ATOM 1569 N N . LEU A 1 194 ? -9.836 17.609 14.656 1 92.06 194 LEU A N 1
ATOM 1570 C CA . LEU A 1 194 ? -11.117 18.141 14.227 1 92.06 194 LEU A CA 1
ATOM 1571 C C . LEU A 1 194 ? -11.125 19.672 14.312 1 92.06 194 LEU A C 1
ATOM 1573 O O . LEU A 1 194 ? -11.75 20.344 13.492 1 92.06 194 LEU A O 1
ATOM 1577 N N . SER A 1 195 ? -10.43 20.141 15.344 1 87.62 195 SER A N 1
ATOM 1578 C CA . SER A 1 195 ? -10.344 21.594 15.492 1 87.62 195 SER A CA 1
ATOM 1579 C C . SER A 1 195 ? -9.633 22.234 14.297 1 87.62 195 SER A C 1
ATOM 1581 O O . SER A 1 195 ? -10.008 23.328 13.859 1 87.62 195 SER A O 1
ATOM 1583 N N . ASP A 1 196 ? -8.75 21.562 13.789 1 78.44 196 ASP A N 1
ATOM 1584 C CA . ASP A 1 196 ? -8.008 22.047 12.625 1 78.44 196 ASP A CA 1
ATOM 1585 C C . ASP A 1 196 ? -8.82 21.875 11.352 1 78.44 196 ASP A C 1
ATOM 1587 O O . ASP A 1 196 ? -8.906 22.781 10.523 1 78.44 196 ASP A O 1
ATOM 1591 N N . LEU A 1 197 ? -9.445 20.781 11.195 1 85.25 197 LEU A N 1
ATOM 1592 C CA . LEU A 1 197 ? -10.156 20.438 9.969 1 85.25 197 LEU A CA 1
ATOM 1593 C C . LEU A 1 197 ? -11.43 21.25 9.836 1 85.25 197 LEU A C 1
ATOM 1595 O O . LEU A 1 197 ? -11.859 21.562 8.719 1 85.25 197 LEU A O 1
ATOM 1599 N N . ARG A 1 198 ? -12.016 21.578 10.938 1 89.06 198 ARG A N 1
ATOM 1600 C CA . ARG A 1 198 ? -13.273 22.328 10.883 1 89.06 198 ARG A CA 1
ATOM 1601 C C . ARG A 1 198 ? -13.062 23.719 10.297 1 89.06 198 ARG A C 1
ATOM 1603 O O . ARG A 1 198 ? -14.023 24.375 9.891 1 89.06 198 ARG A O 1
ATOM 1610 N N . LYS A 1 199 ? -11.781 24.125 10.25 1 80.44 199 LYS A N 1
ATOM 1611 C CA . LYS A 1 199 ? -11.461 25.406 9.641 1 80.44 199 LYS A CA 1
ATOM 1612 C C . LYS A 1 199 ? -11.57 25.344 8.125 1 80.44 199 LYS A C 1
ATOM 1614 O O . LYS A 1 199 ? -11.633 26.391 7.457 1 80.44 199 LYS A O 1
ATOM 1619 N N . THR A 1 200 ? -11.719 24.125 7.629 1 80.12 200 THR A N 1
ATOM 1620 C CA . THR A 1 200 ? -11.656 24 6.176 1 80.12 200 THR A CA 1
ATOM 1621 C C . THR A 1 200 ? -12.844 23.188 5.652 1 80.12 200 THR A C 1
ATOM 1623 O O . THR A 1 200 ? -13.172 23.266 4.465 1 80.12 200 THR A O 1
ATOM 1626 N N . ALA A 1 201 ? -13.492 22.422 6.5 1 90.12 201 ALA A N 1
ATOM 1627 C CA . ALA A 1 201 ? -14.586 21.578 6.031 1 90.12 201 ALA A CA 1
ATOM 1628 C C . ALA A 1 201 ? -15.68 21.453 7.09 1 90.12 201 ALA A C 1
ATOM 1630 O O . ALA A 1 201 ? -15.406 21.578 8.289 1 90.12 201 ALA A O 1
ATOM 1631 N N . ARG A 1 202 ? -16.875 21.234 6.648 1 94.31 202 ARG A N 1
ATOM 1632 C CA . ARG A 1 202 ? -18.016 21.031 7.535 1 94.31 202 ARG A CA 1
ATOM 1633 C C . ARG A 1 202 ? -18.594 19.641 7.367 1 94.31 202 ARG A C 1
ATOM 1635 O O . ARG A 1 202 ? -19.391 19.188 8.203 1 94.31 202 ARG A O 1
ATOM 1642 N N . ILE A 1 203 ? -18.219 19.016 6.297 1 95.94 203 ILE A N 1
ATOM 1643 C CA . ILE A 1 203 ? -18.672 17.656 6 1 95.94 203 ILE A CA 1
ATOM 1644 C C . ILE A 1 203 ? -17.516 16.672 6.223 1 95.94 203 ILE A C 1
ATOM 1646 O O . ILE A 1 203 ? -16.453 16.797 5.609 1 95.94 203 ILE A O 1
ATOM 1650 N N . PHE A 1 204 ? -17.781 15.68 7.078 1 96.88 204 PHE A N 1
ATOM 1651 C CA . PHE A 1 204 ? -16.719 14.758 7.469 1 96.88 204 PHE A CA 1
ATOM 1652 C C . PHE A 1 204 ? -17.094 13.328 7.113 1 96.88 204 PHE A C 1
ATOM 1654 O O . PHE A 1 204 ? -18.203 12.875 7.406 1 96.88 204 PHE A O 1
ATOM 1661 N N . ILE A 1 205 ? -16.219 12.625 6.453 1 96.69 205 ILE A N 1
ATOM 1662 C CA . ILE A 1 205 ? -16.328 11.18 6.262 1 96.69 205 ILE A CA 1
ATOM 1663 C C . ILE A 1 205 ? -15.375 10.461 7.211 1 96.69 205 ILE A C 1
ATOM 1665 O O . ILE A 1 205 ? -14.172 10.734 7.211 1 96.69 205 ILE A O 1
ATOM 1669 N N . ILE A 1 206 ? -15.898 9.617 7.988 1 96.88 206 ILE A N 1
ATOM 1670 C CA . ILE A 1 206 ? -15.094 8.898 8.977 1 96.88 206 ILE A CA 1
ATOM 1671 C C . ILE A 1 206 ? -15.055 7.414 8.625 1 96.88 206 ILE A C 1
ATOM 1673 O O . ILE A 1 206 ? -16.094 6.738 8.664 1 96.88 206 ILE A O 1
ATOM 1677 N N . ILE A 1 207 ? -13.898 6.969 8.336 1 95.44 207 ILE A N 1
ATOM 1678 C CA . ILE A 1 207 ? -13.695 5.559 8.016 1 95.44 207 ILE A CA 1
ATOM 1679 C C . ILE A 1 207 ? -12.977 4.871 9.18 1 95.44 207 ILE A C 1
ATOM 1681 O O . ILE A 1 207 ? -11.805 5.145 9.445 1 95.44 207 ILE A O 1
ATOM 1685 N N . GLY A 1 208 ? -13.578 4.027 9.797 1 92.5 208 GLY A N 1
ATOM 1686 C CA . GLY A 1 208 ? -13.031 3.303 10.93 1 92.5 208 GLY A CA 1
ATOM 1687 C C . GLY A 1 208 ? -14.055 2.428 11.633 1 92.5 208 GLY A C 1
ATOM 1688 O O . GLY A 1 208 ? -15.211 2.346 11.195 1 92.5 208 GLY A O 1
ATOM 1689 N N . THR A 1 209 ? -13.602 1.75 12.648 1 92.38 209 THR A N 1
ATOM 1690 C CA . THR A 1 209 ? -14.484 0.889 13.43 1 92.38 209 THR A CA 1
ATOM 1691 C C . THR A 1 209 ? -15.492 1.719 14.219 1 92.38 209 THR A C 1
ATOM 1693 O O . THR A 1 209 ? -15.344 2.936 14.344 1 92.38 209 THR A O 1
ATOM 1696 N N . GLY A 1 210 ? -16.5 1.017 14.719 1 93.25 210 GLY A N 1
ATOM 1697 C CA . GLY A 1 210 ? -17.5 1.694 15.539 1 93.25 210 GLY A CA 1
ATOM 1698 C C . GLY A 1 210 ? -16.891 2.408 16.734 1 93.25 210 GLY A C 1
ATOM 1699 O O . GLY A 1 210 ? -17.344 3.486 17.109 1 93.25 210 GLY A O 1
ATOM 1700 N N . GLN A 1 211 ? -15.906 1.813 17.203 1 91.81 211 GLN A N 1
ATOM 1701 C CA . GLN A 1 211 ? -15.242 2.404 18.359 1 91.81 211 GLN A CA 1
ATOM 1702 C C . GLN A 1 211 ? -14.547 3.711 17.984 1 91.81 211 GLN A C 1
ATOM 1704 O O . GLN A 1 211 ? -14.648 4.703 18.719 1 91.81 211 GLN A O 1
ATOM 1709 N N . ILE A 1 212 ? -13.852 3.705 16.922 1 92.94 212 ILE A N 1
ATOM 1710 C CA . ILE A 1 212 ? -13.141 4.891 16.469 1 92.94 212 ILE A CA 1
ATOM 1711 C C . ILE A 1 212 ? -14.141 5.984 16.094 1 92.94 212 ILE A C 1
ATOM 1713 O O . ILE A 1 212 ? -13.922 7.16 16.391 1 92.94 212 ILE A O 1
ATOM 1717 N N . LEU A 1 213 ? -15.18 5.555 15.477 1 95.94 213 LEU A N 1
ATOM 1718 C CA . LEU A 1 213 ? -16.234 6.488 15.117 1 95.94 213 LEU A CA 1
ATOM 1719 C C . LEU A 1 213 ? -16.797 7.184 16.359 1 95.94 213 LEU A C 1
ATOM 1721 O O . LEU A 1 213 ? -16.938 8.406 16.375 1 95.94 213 LEU A O 1
ATOM 1725 N N . ARG A 1 214 ? -17.047 6.395 17.344 1 95.69 214 ARG A N 1
ATOM 1726 C CA . ARG A 1 214 ? -17.594 6.934 18.578 1 95.69 214 ARG A CA 1
ATOM 1727 C C . ARG A 1 214 ? -16.641 7.926 19.219 1 95.69 214 ARG A C 1
ATOM 1729 O O . ARG A 1 214 ? -17.047 8.984 19.688 1 95.69 214 ARG A O 1
ATOM 1736 N N . GLU A 1 215 ? -15.422 7.637 19.234 1 94.31 215 GLU A N 1
ATOM 1737 C CA . GLU A 1 215 ? -14.406 8.516 19.812 1 94.31 215 GLU A CA 1
ATOM 1738 C C . GLU A 1 215 ? -14.32 9.836 19.047 1 94.31 215 GLU A C 1
ATOM 1740 O O . GLU A 1 215 ? -14.227 10.898 19.656 1 94.31 215 GLU A O 1
ATOM 1745 N N . ILE A 1 216 ? -14.352 9.75 17.781 1 96.62 216 ILE A N 1
ATOM 1746 C CA . ILE A 1 216 ? -14.258 10.953 16.953 1 96.62 216 ILE A CA 1
ATOM 1747 C C . ILE A 1 216 ? -15.516 11.805 17.141 1 96.62 216 ILE A C 1
ATOM 1749 O O . ILE A 1 216 ? -15.422 13.031 17.234 1 96.62 216 ILE A O 1
ATOM 1753 N N . LEU A 1 217 ? -16.641 11.133 17.219 1 97.44 217 LEU A N 1
ATOM 1754 C CA . LEU A 1 217 ? -17.891 11.859 17.391 1 97.44 217 LEU A CA 1
ATOM 1755 C C . LEU A 1 217 ? -17.953 12.531 18.766 1 97.44 217 LEU A C 1
ATOM 1757 O O . LEU A 1 217 ? -18.5 13.625 18.891 1 97.44 217 LEU A O 1
ATOM 1761 N N . PHE A 1 218 ? -17.359 11.898 19.75 1 96.62 218 PHE A N 1
ATOM 1762 C CA . PHE A 1 218 ? -17.281 12.539 21.062 1 96.62 218 PHE A CA 1
ATOM 1763 C C . PHE A 1 218 ? -16.422 13.797 21 1 96.62 218 PHE A C 1
ATOM 1765 O O . PHE A 1 218 ? -16.766 14.82 21.594 1 96.62 218 PHE A O 1
ATOM 1772 N N . ALA A 1 219 ? -15.305 13.656 20.344 1 96.5 219 ALA A N 1
ATOM 1773 C CA . ALA A 1 219 ? -14.461 14.836 20.156 1 96.5 219 ALA A CA 1
ATOM 1774 C C . ALA A 1 219 ? -15.211 15.953 19.438 1 96.5 219 ALA A C 1
ATOM 1776 O O . ALA A 1 219 ? -15.086 17.125 19.797 1 96.5 219 ALA A O 1
ATOM 1777 N N . ALA A 1 220 ? -15.961 15.594 18.469 1 97.25 220 ALA A N 1
ATOM 1778 C CA . ALA A 1 220 ? -16.781 16.562 17.734 1 97.25 220 ALA A CA 1
ATOM 1779 C C . ALA A 1 220 ? -17.828 17.203 18.641 1 97.25 220 ALA A C 1
ATOM 1781 O O . ALA A 1 220 ? -18.047 18.406 18.578 1 97.25 220 ALA A O 1
ATOM 1782 N N . TYR A 1 221 ? -18.438 16.344 19.453 1 96.69 221 TYR A N 1
ATOM 1783 C CA . TYR A 1 221 ? -19.438 16.844 20.391 1 96.69 221 TYR A CA 1
ATOM 1784 C C . TYR A 1 221 ? -18.828 17.859 21.344 1 96.69 221 TYR A C 1
ATOM 1786 O O . TYR A 1 221 ? -19.406 18.938 21.578 1 96.69 221 TYR A O 1
ATOM 1794 N N . ASP A 1 222 ? -17.703 17.562 21.828 1 96.38 222 ASP A N 1
ATOM 1795 C CA . ASP A 1 222 ? -17.016 18.406 22.797 1 96.38 222 ASP A CA 1
ATOM 1796 C C . ASP A 1 222 ? -16.594 19.734 22.156 1 96.38 222 ASP A C 1
ATOM 1798 O O . ASP A 1 222 ? -16.453 20.75 22.844 1 96.38 222 ASP A O 1
ATOM 1802 N N . LEU A 1 223 ? -16.422 19.75 20.859 1 95.31 223 LEU A N 1
ATOM 1803 C CA . LEU A 1 223 ? -16.047 20.953 20.125 1 95.31 223 LEU A CA 1
ATOM 1804 C C . LEU A 1 223 ? -17.297 21.734 19.703 1 95.31 223 LEU A C 1
ATOM 1806 O O . LEU A 1 223 ? -17.188 22.766 19.047 1 95.31 223 LEU A O 1
ATOM 1810 N N . GLY A 1 224 ? -18.453 21.203 20.047 1 94.06 224 GLY A N 1
ATOM 1811 C CA . GLY A 1 224 ? -19.703 21.891 19.734 1 94.06 224 GLY A CA 1
ATOM 1812 C C . GLY A 1 224 ? -20.156 21.672 18.312 1 94.06 224 GLY A C 1
ATOM 1813 O O . GLY A 1 224 ? -20.891 22.484 17.75 1 94.06 224 GLY A O 1
ATOM 1814 N N . MET A 1 225 ? -19.828 20.609 17.75 1 94.69 225 MET A N 1
ATOM 1815 C CA . MET A 1 225 ? -20.125 20.375 16.328 1 94.69 225 MET A CA 1
ATOM 1816 C C . MET A 1 225 ? -21.469 19.672 16.172 1 94.69 225 MET A C 1
ATOM 1818 O O . MET A 1 225 ? -21.812 19.234 15.078 1 94.69 225 MET A O 1
ATOM 1822 N N . SER A 1 226 ? -22.234 19.578 17.234 1 93.19 226 SER A N 1
ATOM 1823 C CA . SER A 1 226 ? -23.578 19.016 17.172 1 93.19 226 SER A CA 1
ATOM 1824 C C . SER A 1 226 ? -24.625 20.094 16.922 1 93.19 226 SER A C 1
ATOM 1826 O O . SER A 1 226 ? -25.812 19.844 17.078 1 93.19 226 SER A O 1
ATOM 1828 N N . ASN A 1 227 ? -24.234 21.219 16.5 1 90.69 227 ASN A N 1
ATOM 1829 C CA . ASN A 1 227 ? -25.094 22.391 16.406 1 90.69 227 ASN A CA 1
ATOM 1830 C C . ASN A 1 227 ? -25.828 22.422 15.07 1 90.69 227 ASN A C 1
ATOM 1832 O O . ASN A 1 227 ? -26.562 23.375 14.789 1 90.69 227 ASN A O 1
ATOM 1836 N N . GLY A 1 228 ? -25.609 21.5 14.211 1 92.31 228 GLY A N 1
ATOM 1837 C CA . GLY A 1 228 ? -26.328 21.453 12.945 1 92.31 228 GLY A CA 1
ATOM 1838 C C . GLY A 1 228 ? -25.516 22 11.781 1 92.31 228 GLY A C 1
ATOM 1839 O O . GLY A 1 228 ? -25.953 21.938 10.633 1 92.31 228 GLY A O 1
ATOM 1840 N N . GLU A 1 229 ? -24.375 22.469 12.055 1 92.81 229 GLU A N 1
ATOM 1841 C CA . GLU A 1 229 ? -23.547 23.062 11.016 1 92.81 229 GLU A CA 1
ATOM 1842 C C . GLU A 1 229 ? -22.625 22.031 10.375 1 92.81 229 GLU A C 1
ATOM 1844 O O . GLU A 1 229 ? -21.969 22.297 9.367 1 92.81 229 GLU A O 1
ATOM 1849 N N . TYR A 1 230 ? -22.625 20.906 10.969 1 95.5 230 TYR A N 1
ATOM 1850 C CA . TYR A 1 230 ? -21.719 19.859 10.508 1 95.5 230 TYR A CA 1
ATOM 1851 C C . TYR A 1 230 ? -22.484 18.578 10.211 1 95.5 230 TYR A C 1
ATOM 1853 O O . TYR A 1 230 ? -23.562 18.344 10.75 1 95.5 230 TYR A O 1
ATOM 1861 N N . ALA A 1 231 ? -21.953 17.781 9.336 1 96.62 231 ALA A N 1
ATOM 1862 C CA . ALA A 1 231 ? -22.484 16.469 9.016 1 96.62 231 ALA A CA 1
ATOM 1863 C C . ALA A 1 231 ? -21.359 15.422 8.992 1 96.62 231 ALA A C 1
ATOM 1865 O O . ALA A 1 231 ? -20.234 15.719 8.578 1 96.62 231 ALA A O 1
ATOM 1866 N N . PHE A 1 232 ? -21.703 14.273 9.445 1 97.69 232 PHE A N 1
ATOM 1867 C CA . PHE A 1 232 ? -20.75 13.172 9.484 1 97.69 232 PHE A CA 1
ATOM 1868 C C . PHE A 1 232 ? -21.281 11.961 8.719 1 97.69 232 PHE A C 1
ATOM 1870 O O . PHE A 1 232 ? -22.484 11.672 8.781 1 97.69 232 PHE A O 1
ATOM 1877 N N . LEU A 1 233 ? -20.469 11.328 7.98 1 97.5 233 LEU A N 1
ATOM 1878 C CA . LEU A 1 233 ? -20.812 10.094 7.277 1 97.5 233 LEU A CA 1
ATOM 1879 C C . LEU A 1 233 ? -19.797 9 7.586 1 97.5 233 LEU A C 1
ATOM 1881 O O . LEU A 1 233 ? -18.594 9.25 7.613 1 97.5 233 LEU A O 1
ATOM 1885 N N . SER A 1 234 ? -20.281 7.848 7.855 1 97.06 234 SER A N 1
ATOM 1886 C CA . SER A 1 234 ? -19.422 6.695 8.07 1 97.06 234 SER A CA 1
ATOM 1887 C C . SER A 1 234 ? -19.891 5.488 7.27 1 97.06 234 SER A C 1
ATOM 1889 O O . SER A 1 234 ? -21.016 5.477 6.758 1 97.06 234 SER A O 1
ATOM 1891 N N . VAL A 1 235 ? -18.938 4.559 7.133 1 93.94 235 VAL A N 1
ATOM 1892 C CA . VAL A 1 235 ? -19.219 3.375 6.328 1 93.94 235 VAL A CA 1
ATOM 1893 C C . VAL A 1 235 ? -19.094 2.123 7.195 1 93.94 235 VAL A C 1
ATOM 1895 O O . VAL A 1 235 ? -18.031 1.851 7.758 1 93.94 235 VAL A O 1
ATOM 1898 N N . LYS A 1 236 ? -20.172 1.52 7.332 1 90.38 236 LYS A N 1
ATOM 1899 C CA . LYS A 1 236 ? -20.219 0.162 7.871 1 90.38 236 LYS A CA 1
ATOM 1900 C C . LYS A 1 236 ? -20.531 -0.854 6.773 1 90.38 236 LYS A C 1
ATOM 1902 O O . LYS A 1 236 ? -21.672 -0.996 6.352 1 90.38 236 LYS A O 1
ATOM 1907 N N . LEU A 1 237 ? -19.578 -1.518 6.289 1 85.06 237 LEU A N 1
ATOM 1908 C CA . LEU A 1 237 ? -19.75 -2.379 5.121 1 85.06 237 LEU A CA 1
ATOM 1909 C C . LEU A 1 237 ? -20.812 -3.432 5.379 1 85.06 237 LEU A C 1
ATOM 1911 O O . LEU A 1 237 ? -21.797 -3.531 4.629 1 85.06 237 LEU A O 1
ATOM 1915 N N . PHE A 1 238 ? -20.703 -4.191 6.391 1 84.38 238 PHE A N 1
ATOM 1916 C CA . PHE A 1 238 ? -21.688 -5.188 6.793 1 84.38 238 PHE A CA 1
ATOM 1917 C C . PHE A 1 238 ? -21.578 -5.477 8.289 1 84.38 238 PHE A C 1
ATOM 1919 O O . PHE A 1 238 ? -20.656 -5 8.953 1 84.38 238 PHE A O 1
ATOM 1926 N N . ASN A 1 239 ? -22.594 -6.121 8.719 1 78.81 239 ASN A N 1
ATOM 1927 C CA . ASN A 1 239 ? -22.609 -6.387 10.156 1 78.81 239 ASN A CA 1
ATOM 1928 C C . ASN A 1 239 ? -21.594 -7.453 10.539 1 78.81 239 ASN A C 1
ATOM 1930 O O . ASN A 1 239 ? -21.672 -8.594 10.086 1 78.81 239 ASN A O 1
ATOM 1934 N N . ASN A 1 240 ? -20.656 -7.109 11.195 1 80.75 240 ASN A N 1
ATOM 1935 C CA . ASN A 1 240 ? -19.609 -7.961 11.773 1 80.75 240 ASN A CA 1
ATOM 1936 C C . ASN A 1 240 ? -18.938 -7.293 12.969 1 80.75 240 ASN A C 1
ATOM 1938 O O . ASN A 1 240 ? -18 -6.516 12.797 1 80.75 240 ASN A O 1
ATOM 1942 N N . ARG A 1 241 ? -19.375 -7.738 14.086 1 78.19 241 ARG A N 1
ATOM 1943 C CA . ARG A 1 241 ? -18.906 -7.074 15.297 1 78.19 241 ARG A CA 1
ATOM 1944 C C . ARG A 1 241 ? -17.422 -7.305 15.508 1 78.19 241 ARG A C 1
ATOM 1946 O O . ARG A 1 241 ? -16.719 -6.438 16.031 1 78.19 241 ARG A O 1
ATOM 1953 N N . LYS A 1 242 ? -16.938 -8.367 15.055 1 75.75 242 LYS A N 1
ATOM 1954 C CA . LYS A 1 242 ? -15.539 -8.711 15.242 1 75.75 242 LYS A CA 1
ATOM 1955 C C . LYS A 1 242 ? -14.641 -7.82 14.391 1 75.75 242 LYS A C 1
ATOM 1957 O O . LYS A 1 242 ? -13.57 -7.398 14.836 1 75.75 242 LYS A O 1
ATOM 1962 N N . SER A 1 243 ? -15.141 -7.449 13.219 1 75.69 243 SER A N 1
ATOM 1963 C CA . SER A 1 243 ? -14.328 -6.684 12.281 1 75.69 243 SER A CA 1
ATOM 1964 C C . SER A 1 243 ? -14.531 -5.184 12.477 1 75.69 243 SER A C 1
ATOM 1966 O O . SER A 1 243 ? -13.57 -4.414 12.414 1 75.69 243 SER A O 1
ATOM 1968 N N . PHE A 1 244 ? -15.812 -4.789 12.711 1 85.69 244 PHE A N 1
ATOM 1969 C CA . PHE A 1 244 ? -16.141 -3.369 12.609 1 85.69 244 PHE A CA 1
ATOM 1970 C C . PHE A 1 244 ? -16.531 -2.809 13.969 1 85.69 244 PHE A C 1
ATOM 1972 O O . PHE A 1 244 ? -16.578 -1.591 14.156 1 85.69 244 PHE A O 1
ATOM 1979 N N . GLY A 1 245 ? -16.797 -3.637 14.906 1 84.5 245 GLY A N 1
ATOM 1980 C CA . GLY A 1 245 ? -17.344 -3.168 16.172 1 84.5 245 GLY A CA 1
ATOM 1981 C C . GLY A 1 245 ? -18.797 -2.734 16.078 1 84.5 245 GLY A C 1
ATOM 1982 O O . GLY A 1 245 ? -19.531 -3.203 15.211 1 84.5 245 GLY A O 1
ATOM 1983 N N . GLU A 1 246 ? -19.203 -1.931 17.062 1 86.94 246 GLU A N 1
ATOM 1984 C CA . GLU A 1 246 ? -20.594 -1.484 17.109 1 86.94 246 GLU A CA 1
ATOM 1985 C C . GLU A 1 246 ? -20.719 -0.019 16.703 1 86.94 246 GLU A C 1
ATOM 1987 O O . GLU A 1 246 ? -20 0.838 17.219 1 86.94 246 GLU A O 1
ATOM 1992 N N . PHE A 1 247 ? -21.594 0.165 15.781 1 90.81 247 PHE A N 1
ATOM 1993 C CA . PHE A 1 247 ? -21.797 1.524 15.289 1 90.81 247 PHE A CA 1
ATOM 1994 C C . PHE A 1 247 ? -22.984 2.182 15.984 1 90.81 247 PHE A C 1
ATOM 1996 O O . PHE A 1 247 ? -23.484 3.215 15.531 1 90.81 247 PHE A O 1
ATOM 2003 N N . THR A 1 248 ? -23.344 1.74 17.141 1 89.94 248 THR A N 1
ATOM 2004 C CA . THR A 1 248 ? -24.469 2.279 17.875 1 89.94 248 THR A CA 1
ATOM 2005 C C . THR A 1 248 ? -24.016 3.332 18.891 1 89.94 248 THR A C 1
ATOM 2007 O O . THR A 1 248 ? -22.875 3.305 19.344 1 89.94 248 THR A O 1
ATOM 2010 N N . TRP A 1 249 ? -24.953 4.23 19.078 1 92.88 249 TRP A N 1
ATOM 2011 C CA . TRP A 1 249 ? -24.625 5.301 20.016 1 92.88 249 TRP A CA 1
ATOM 2012 C C . TRP A 1 249 ? -24.719 4.812 21.453 1 92.88 249 TRP A C 1
ATOM 2014 O O . TRP A 1 249 ? -24.047 5.34 22.344 1 92.88 249 TRP A O 1
ATOM 2024 N N . PHE A 1 250 ? -25.516 3.818 21.688 1 92.5 250 PHE A N 1
ATOM 2025 C CA . PHE A 1 250 ? -25.812 3.367 23.047 1 92.5 250 PHE A CA 1
ATOM 2026 C C . PHE A 1 250 ? -24.812 2.32 23.5 1 92.5 250 PHE A C 1
ATOM 2028 O O . PHE A 1 250 ? -24.531 1.36 22.781 1 92.5 250 PHE A O 1
ATOM 2035 N N . LYS A 1 251 ? -24.203 2.488 24.578 1 91.75 251 LYS A N 1
ATOM 2036 C CA . LYS A 1 251 ? -23.359 1.525 25.281 1 91.75 251 LYS A CA 1
ATOM 2037 C C . LYS A 1 251 ? -23.828 1.338 26.719 1 91.75 251 LYS A C 1
ATOM 2039 O O . LYS A 1 251 ? -24.078 2.314 27.438 1 91.75 251 LYS A O 1
ATOM 2044 N N . LYS A 1 252 ? -23.812 0.111 27.062 1 91.12 252 LYS A N 1
ATOM 2045 C CA . LYS A 1 252 ? -24.297 -0.19 28.406 1 91.12 252 LYS A CA 1
ATOM 2046 C C . LYS A 1 252 ? -23.422 0.469 29.469 1 91.12 252 LYS A C 1
ATOM 2048 O O . LYS A 1 252 ? -22.203 0.372 29.406 1 91.12 252 LYS A O 1
ATOM 2053 N N . ASP A 1 253 ? -23.938 1.229 30.359 1 90.62 253 ASP A N 1
ATOM 2054 C CA . ASP A 1 253 ? -23.328 1.808 31.547 1 90.62 253 ASP A CA 1
ATOM 2055 C C . ASP A 1 253 ? -22.375 2.947 31.172 1 90.62 253 ASP A C 1
ATOM 2057 O O . ASP A 1 253 ? -21.438 3.246 31.906 1 90.62 253 ASP A O 1
ATOM 2061 N N . ASP A 1 254 ? -22.578 3.455 30.016 1 92.12 254 ASP A N 1
ATOM 2062 C CA . ASP A 1 254 ? -21.766 4.617 29.641 1 92.12 254 ASP A CA 1
ATOM 2063 C C . ASP A 1 254 ? -22.484 5.918 29.984 1 92.12 254 ASP A C 1
ATOM 2065 O O . ASP A 1 254 ? -23.594 6.172 29.516 1 92.12 254 ASP A O 1
ATOM 2069 N N . PRO A 1 255 ? -21.906 6.723 30.781 1 93.5 255 PRO A N 1
ATOM 2070 C CA . PRO A 1 255 ? -22.547 7.965 31.219 1 93.5 255 PRO A CA 1
ATOM 2071 C C . PRO A 1 255 ? -22.688 8.984 30.094 1 93.5 255 PRO A C 1
ATOM 2073 O O . PRO A 1 255 ? -23.453 9.938 30.219 1 93.5 255 PRO A O 1
ATOM 2076 N N . ARG A 1 256 ? -22.094 8.805 29 1 94.56 256 ARG A N 1
ATOM 2077 C CA . ARG A 1 256 ? -22.094 9.805 27.938 1 94.56 256 ARG A CA 1
ATOM 2078 C C . ARG A 1 256 ? -23.047 9.406 26.812 1 94.56 256 ARG A C 1
ATOM 2080 O O . ARG A 1 256 ? -22.953 9.922 25.703 1 94.56 256 ARG A O 1
ATOM 2087 N N . ASN A 1 257 ? -24.016 8.586 27.078 1 95.12 257 ASN A N 1
ATOM 2088 C CA . ASN A 1 257 ? -24.969 8.125 26.062 1 95.12 257 ASN A CA 1
ATOM 2089 C C . ASN A 1 257 ? -25.844 9.273 25.547 1 95.12 257 ASN A C 1
ATOM 2091 O O . ASN A 1 257 ? -26.203 9.297 24.375 1 95.12 257 ASN A O 1
ATOM 2095 N N . ALA A 1 258 ? -26.141 10.133 26.453 1 94.31 258 ALA A N 1
ATOM 2096 C C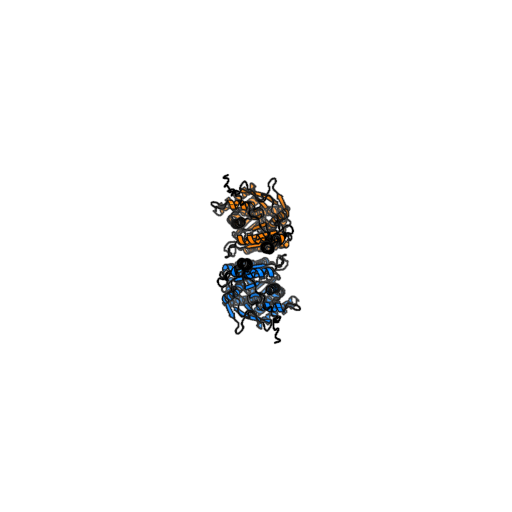A . ALA A 1 258 ? -26.953 11.266 26.016 1 94.31 258 ALA A CA 1
ATOM 2097 C C . ALA A 1 258 ? -26.203 12.125 25.016 1 94.31 258 ALA A C 1
ATOM 2099 O O . ALA A 1 258 ? -26.781 12.586 24.016 1 94.31 258 ALA A O 1
ATOM 2100 N N . ASP A 1 259 ? -24.953 12.367 25.281 1 95.88 259 ASP A N 1
ATOM 2101 C CA . ASP A 1 259 ? -24.125 13.109 24.344 1 95.88 259 ASP A CA 1
ATOM 2102 C C . ASP A 1 259 ? -23.984 12.383 23.016 1 95.88 259 ASP A C 1
ATOM 2104 O O . ASP A 1 259 ? -24.047 13 21.953 1 95.88 259 ASP A O 1
ATOM 2108 N N . ALA A 1 260 ? -23.766 11.078 23.156 1 95.94 260 ALA A N 1
ATOM 2109 C CA . ALA A 1 260 ? -23.641 10.242 21.969 1 95.94 260 ALA A CA 1
ATOM 2110 C C . ALA A 1 260 ? -24.891 10.312 21.094 1 95.94 260 ALA A C 1
ATOM 2112 O O . ALA A 1 260 ? -24.797 10.5 19.875 1 95.94 260 ALA A O 1
ATOM 2113 N N . ARG A 1 261 ? -25.984 10.18 21.734 1 94.88 261 ARG A N 1
ATOM 2114 C CA . ARG A 1 261 ? -27.25 10.211 21 1 94.88 261 ARG A CA 1
ATOM 2115 C C . ARG A 1 261 ? -27.391 11.516 20.219 1 94.88 261 ARG A C 1
ATOM 2117 O O . ARG A 1 261 ? -27.844 11.516 19.078 1 94.88 261 ARG A O 1
ATOM 2124 N N . LYS A 1 262 ? -27.016 12.555 20.844 1 94.75 262 LYS A N 1
ATOM 2125 C CA . LYS A 1 262 ? -27.156 13.875 20.25 1 94.75 262 LYS A CA 1
ATOM 2126 C C . LYS A 1 262 ? -26.25 14.016 19.016 1 94.75 262 LYS A C 1
ATOM 2128 O O . LYS A 1 262 ? -26.703 14.461 17.969 1 94.75 262 LYS A O 1
ATOM 2133 N N . ILE A 1 263 ? -25 13.664 19.188 1 96.69 263 ILE A N 1
ATOM 2134 C CA . ILE A 1 263 ? -24.062 13.867 18.094 1 96.69 263 ILE A CA 1
ATOM 2135 C C . ILE A 1 263 ? -24.344 12.867 16.969 1 96.69 263 ILE A C 1
ATOM 2137 O O . ILE A 1 263 ? -24.094 13.156 15.797 1 96.69 263 ILE A O 1
ATOM 2141 N N . TYR A 1 264 ? -24.922 11.711 17.266 1 96.94 264 TYR A N 1
ATOM 2142 C CA . TYR A 1 264 ? -25.234 10.688 16.266 1 96.94 264 TYR A CA 1
ATOM 2143 C C . TYR A 1 264 ? -26.391 11.125 15.375 1 96.94 264 TYR A C 1
ATOM 2145 O O . TYR A 1 264 ? -26.609 10.547 14.312 1 96.94 264 TYR A O 1
ATOM 2153 N N . GLU A 1 265 ? -27.094 12.117 15.766 1 95.25 265 GLU A N 1
ATOM 2154 C CA . GLU A 1 265 ? -28.141 12.672 14.922 1 95.25 265 GLU A CA 1
ATOM 2155 C C . GLU A 1 265 ? -27.562 13.32 13.664 1 95.25 265 GLU A C 1
ATOM 2157 O O . GLU A 1 265 ? -28.266 13.484 12.672 1 95.25 265 GLU A O 1
ATOM 2162 N N . ALA A 1 266 ? -26.328 13.703 13.781 1 95.81 266 ALA A N 1
ATOM 2163 C CA . ALA A 1 266 ? -25.656 14.328 12.641 1 95.81 266 ALA A CA 1
ATOM 2164 C C . ALA A 1 266 ? -24.906 13.281 11.82 1 95.81 266 ALA A C 1
ATOM 2166 O O . ALA A 1 266 ? -24.188 13.633 10.883 1 95.81 266 ALA A O 1
ATOM 2167 N N . LEU A 1 267 ? -25.094 11.992 12.125 1 97.12 267 LEU A N 1
ATOM 2168 C CA . LEU A 1 267 ? -24.344 10.914 11.484 1 97.12 267 LEU A CA 1
ATOM 2169 C C . LEU A 1 267 ? -25.203 10.211 10.438 1 97.12 267 LEU A C 1
ATOM 2171 O O . LEU A 1 267 ? -26.359 9.859 10.711 1 97.12 267 LEU A O 1
ATOM 2175 N N . LEU A 1 268 ? -24.672 10.07 9.281 1 96.38 268 LEU A N 1
ATOM 2176 C CA . LEU A 1 268 ? -25.203 9.188 8.25 1 96.38 268 LEU A CA 1
ATOM 2177 C C . LEU A 1 268 ? -24.359 7.922 8.133 1 96.38 268 LEU A C 1
ATOM 2179 O O . LEU A 1 268 ? -23.141 7.965 8.281 1 96.38 268 LEU A O 1
ATOM 2183 N N . LEU A 1 269 ? -25.016 6.844 7.91 1 95.81 269 LEU A N 1
ATOM 2184 C CA . LEU A 1 269 ? -24.328 5.566 7.84 1 95.81 269 LEU A CA 1
ATOM 2185 C C . LEU A 1 269 ? -24.625 4.852 6.527 1 95.81 269 LEU A C 1
ATOM 2187 O O . LEU A 1 269 ? -25.797 4.73 6.133 1 95.81 269 LEU A O 1
ATOM 2191 N N . VAL A 1 270 ? -23.594 4.391 5.891 1 94.19 270 VAL A N 1
ATOM 2192 C CA . VAL A 1 270 ? -23.734 3.625 4.656 1 94.19 270 VAL A CA 1
ATOM 2193 C C . VAL A 1 270 ? -23.422 2.154 4.926 1 94.19 270 VAL A C 1
ATOM 2195 O O . VAL A 1 270 ? -22.391 1.83 5.539 1 94.19 270 VAL A O 1
ATOM 2198 N N . THR A 1 271 ? -24.25 1.276 4.496 1 91.56 271 THR A N 1
ATOM 2199 C CA . THR A 1 271 ? -24.078 -0.165 4.645 1 91.56 271 THR A CA 1
ATOM 2200 C C . THR A 1 271 ? -24.453 -0.89 3.357 1 91.56 271 THR A C 1
ATOM 2202 O O . THR A 1 271 ? -25.203 -0.358 2.535 1 91.56 271 THR A O 1
ATOM 2205 N N . VAL A 1 272 ? -23.859 -2.047 3.221 1 88.75 272 VAL A N 1
ATOM 2206 C CA . VAL A 1 272 ? -24.281 -2.9 2.115 1 88.75 272 VAL A CA 1
ATOM 2207 C C . VAL A 1 272 ? -25.719 -3.381 2.352 1 88.75 272 VAL A C 1
ATOM 2209 O O . VAL A 1 272 ? -26.094 -3.703 3.482 1 88.75 272 VAL A O 1
ATOM 2212 N N . GLN A 1 273 ? -26.453 -3.404 1.301 1 84.31 273 GLN A N 1
ATOM 2213 C CA . GLN A 1 273 ? -27.844 -3.838 1.421 1 84.31 273 GLN A CA 1
ATOM 2214 C C . GLN A 1 273 ? -27.938 -5.348 1.609 1 84.31 273 GLN A C 1
ATOM 2216 O O . GLN A 1 273 ? -27.266 -6.109 0.906 1 84.31 273 GLN A O 1
ATOM 2221 N N . VAL A 1 274 ? -28.656 -5.715 2.645 1 77.19 274 VAL A N 1
ATOM 2222 C CA . VAL A 1 274 ? -28.891 -7.133 2.893 1 77.19 274 VAL A CA 1
ATOM 2223 C C . VAL A 1 274 ? -30.328 -7.492 2.549 1 77.19 274 VAL A C 1
ATOM 2225 O O . VAL A 1 274 ? -31.25 -6.762 2.9 1 77.19 274 VAL A O 1
ATOM 2228 N N . SER A 1 275 ? -30.422 -8.531 1.765 1 70.19 275 SER A N 1
ATOM 2229 C CA . SER A 1 275 ? -31.766 -8.977 1.44 1 70.19 275 SER A CA 1
ATOM 2230 C C . SER A 1 275 ? -32.438 -9.648 2.639 1 70.19 275 SER A C 1
ATOM 2232 O O . SER A 1 275 ? -31.781 -10.43 3.354 1 70.19 275 SER A O 1
ATOM 2234 N N . ALA A 1 276 ? -33.531 -9.133 3.068 1 67.25 276 ALA A N 1
ATOM 2235 C CA . ALA A 1 276 ? -34.219 -9.711 4.211 1 67.25 276 ALA A CA 1
ATOM 2236 C C . ALA A 1 276 ? -35.25 -10.758 3.758 1 67.25 276 ALA A C 1
ATOM 2238 O O . ALA A 1 276 ? -36.25 -11.008 4.441 1 67.25 276 ALA A O 1
ATOM 2239 N N . ASP A 1 277 ? -34.75 -11.547 2.779 1 79.44 277 ASP A N 1
ATOM 2240 C CA . ASP A 1 277 ? -35.781 -12.492 2.301 1 79.44 277 ASP A CA 1
ATOM 2241 C C . ASP A 1 277 ? -35.625 -13.844 2.986 1 79.44 277 ASP A C 1
ATOM 2243 O O . ASP A 1 277 ? -34.625 -14.094 3.672 1 79.44 277 ASP A O 1
ATOM 2247 N N . SER A 1 278 ? -36.656 -14.656 2.873 1 86.19 278 SER A N 1
ATOM 2248 C CA . SER A 1 278 ? -36.719 -15.969 3.51 1 86.19 278 SER A CA 1
ATOM 2249 C C . SER A 1 278 ? -35.625 -16.891 2.996 1 86.19 278 SER A C 1
ATOM 2251 O O . SER A 1 278 ? -35.062 -17.703 3.75 1 86.19 278 SER A O 1
ATOM 2253 N N . GLU A 1 279 ? -35.281 -16.75 1.82 1 86.06 279 GLU A N 1
ATOM 2254 C CA . GLU A 1 279 ? -34.219 -17.562 1.236 1 86.06 279 GLU A CA 1
ATOM 2255 C C . GLU A 1 279 ? -32.875 -17.281 1.915 1 86.06 279 GLU A C 1
ATOM 2257 O O . GLU A 1 279 ? -32.094 -18.203 2.141 1 86.06 279 GLU A O 1
ATOM 2262 N N . TYR A 1 280 ? -32.688 -16.094 2.207 1 87.5 280 TYR A N 1
ATOM 2263 C CA . TYR A 1 280 ? -31.438 -15.703 2.869 1 87.5 280 TYR A CA 1
ATOM 2264 C C . TYR A 1 280 ? -31.391 -16.25 4.289 1 87.5 280 TYR A C 1
ATOM 2266 O O . TYR A 1 280 ? -30.344 -16.734 4.738 1 87.5 280 TYR A O 1
ATOM 2274 N N . ARG A 1 281 ? -32.5 -16.219 4.98 1 89.19 281 ARG A N 1
ATOM 2275 C CA . ARG A 1 281 ? -32.562 -16.734 6.34 1 89.19 281 ARG A CA 1
ATOM 2276 C C . ARG A 1 281 ? -32.281 -18.234 6.363 1 89.19 281 ARG A C 1
ATOM 2278 O O . ARG A 1 281 ? -31.594 -18.75 7.258 1 89.19 281 ARG A O 1
ATOM 2285 N N . GLN A 1 282 ? -32.875 -18.875 5.398 1 91.44 282 GLN A N 1
ATOM 2286 C CA . GLN A 1 282 ? -32.625 -20.312 5.297 1 91.44 282 GLN A CA 1
ATOM 2287 C C . GLN A 1 282 ? -31.172 -20.609 5 1 91.44 282 GLN A C 1
ATOM 2289 O O . GLN A 1 282 ? -30.594 -21.547 5.551 1 91.44 282 GLN A O 1
ATOM 2294 N N . PHE A 1 283 ? -30.625 -19.812 4.137 1 92.69 283 PHE A N 1
ATOM 2295 C CA . PHE A 1 283 ? -29.219 -19.938 3.836 1 92.69 283 PHE A CA 1
ATOM 2296 C C . PHE A 1 283 ? -28.375 -19.828 5.102 1 92.69 283 PHE A C 1
ATOM 2298 O O . PHE A 1 283 ? -27.484 -20.641 5.348 1 92.69 283 PHE A O 1
ATOM 2305 N N . VAL A 1 284 ? -28.641 -18.828 5.855 1 92.81 284 VAL A N 1
ATOM 2306 C CA . VAL A 1 284 ? -27.891 -18.562 7.078 1 92.81 284 VAL A CA 1
ATOM 2307 C C . VAL A 1 284 ? -28 -19.75 8.023 1 92.81 284 VAL A C 1
ATOM 2309 O O . VAL A 1 284 ? -26.984 -20.219 8.555 1 92.81 284 VAL A O 1
ATOM 2312 N N . GLN A 1 285 ? -29.203 -20.281 8.094 1 94.38 285 GLN A N 1
ATOM 2313 C CA . GLN A 1 285 ? -29.422 -21.422 8.984 1 94.38 285 GLN A CA 1
ATOM 2314 C C . GLN A 1 285 ? -28.719 -22.656 8.461 1 94.38 285 GLN A C 1
ATOM 2316 O O . GLN A 1 285 ? -28.125 -23.406 9.242 1 94.38 285 GLN A O 1
ATOM 2321 N N . ASP A 1 286 ? -28.75 -22.875 7.172 1 95.62 286 ASP A N 1
ATOM 2322 C CA . ASP A 1 286 ? -28.094 -24.031 6.562 1 95.62 286 ASP A CA 1
ATOM 2323 C C . ASP A 1 286 ? -26.594 -23.984 6.816 1 95.62 286 ASP A C 1
ATOM 2325 O O . ASP A 1 286 ? -25.984 -25.016 7.125 1 95.62 286 ASP A O 1
ATOM 2329 N N . VAL A 1 287 ? -26.047 -22.844 6.676 1 96.06 287 VAL A N 1
ATOM 2330 C CA . VAL A 1 287 ? -24.594 -22.688 6.824 1 96.06 287 VAL A CA 1
ATOM 2331 C C . VAL A 1 287 ? -24.203 -22.922 8.281 1 96.06 287 VAL A C 1
ATOM 2333 O O . VAL A 1 287 ? -23.203 -23.578 8.562 1 96.06 287 VAL A O 1
ATOM 2336 N N . ILE A 1 288 ? -24.969 -22.344 9.188 1 95.31 288 ILE A N 1
ATOM 2337 C CA . ILE A 1 288 ? -24.688 -22.484 10.609 1 95.31 288 ILE A CA 1
ATOM 2338 C C . ILE A 1 288 ? -24.734 -23.969 11 1 95.31 288 ILE A C 1
ATOM 2340 O O . ILE A 1 288 ? -23.844 -24.469 11.68 1 95.31 288 ILE A O 1
ATOM 2344 N N . GLU A 1 289 ? -25.766 -24.641 10.57 1 95.69 289 GLU A N 1
ATOM 2345 C CA . GLU A 1 289 ? -25.938 -26.047 10.891 1 95.69 289 GLU A CA 1
ATOM 2346 C C . GLU A 1 289 ? -24.812 -26.891 10.289 1 95.69 289 GLU A C 1
ATOM 2348 O O . GLU A 1 289 ? -24.234 -27.75 10.969 1 95.69 289 GLU A O 1
ATOM 2353 N N . HIS A 1 290 ? -24.547 -26.641 9.031 1 95.81 290 HIS A N 1
ATOM 2354 C CA . HIS A 1 290 ? -23.516 -27.391 8.336 1 95.81 290 HIS A CA 1
ATOM 2355 C C . HIS A 1 290 ? -22.156 -27.188 8.992 1 95.81 290 HIS A C 1
ATOM 2357 O O . HIS A 1 290 ? -21.406 -28.141 9.195 1 95.81 290 HIS A O 1
ATOM 2363 N N . SER A 1 291 ? -21.812 -25.953 9.281 1 94.25 291 SER A N 1
ATOM 2364 C CA . SER A 1 291 ? -20.531 -25.609 9.883 1 94.25 291 SER A CA 1
ATOM 2365 C C . SER A 1 291 ? -20.406 -26.203 11.289 1 94.25 291 SER A C 1
ATOM 2367 O O . SER A 1 291 ? -19.359 -26.734 11.648 1 94.25 291 SER A O 1
ATOM 2369 N N . SER A 1 292 ? -21.469 -26.078 12.062 1 94.12 292 SER A N 1
ATOM 2370 C CA . SER A 1 292 ? -21.469 -26.594 13.422 1 94.12 292 SER A CA 1
ATOM 2371 C C . SER A 1 292 ? -21.281 -28.109 13.438 1 94.12 292 SER A C 1
ATOM 2373 O O . SER A 1 292 ? -20.547 -28.625 14.281 1 94.12 292 SER A O 1
ATOM 2375 N N . LYS A 1 293 ? -21.875 -28.734 12.57 1 94.25 293 LYS A N 1
ATOM 2376 C CA . LYS A 1 293 ? -21.797 -30.188 12.5 1 94.25 293 LYS A CA 1
ATOM 2377 C C . LYS A 1 293 ? -20.406 -30.641 12.039 1 94.25 293 LYS A C 1
ATOM 2379 O O . LYS A 1 293 ? -19.828 -31.578 12.609 1 94.25 293 LYS A O 1
ATOM 2384 N N . GLN A 1 294 ? -19.922 -30.016 11.07 1 93.69 294 GLN A N 1
ATOM 2385 C CA . GLN A 1 294 ? -18.688 -30.453 10.445 1 93.69 294 GLN A CA 1
ATOM 2386 C C . GLN A 1 294 ? -17.469 -30.109 11.312 1 93.69 294 GLN A C 1
ATOM 2388 O O . GLN A 1 294 ? -16.516 -30.875 11.398 1 93.69 294 GLN A O 1
ATOM 2393 N N . PHE A 1 295 ? -17.469 -28.938 11.93 1 92.25 295 PHE A N 1
ATOM 2394 C CA . PHE A 1 295 ? -16.281 -28.453 12.625 1 92.25 295 PHE A CA 1
ATOM 2395 C C . PHE A 1 295 ? -16.5 -28.484 14.141 1 92.25 295 PHE A C 1
ATOM 2397 O O . PHE A 1 295 ? -15.578 -28.172 14.898 1 92.25 295 PHE A O 1
ATOM 2404 N N . ASN A 1 296 ? -17.625 -28.797 14.578 1 90.31 296 ASN A N 1
ATOM 2405 C CA . ASN A 1 296 ? -17.953 -28.859 16 1 90.31 296 ASN A CA 1
ATOM 2406 C C . ASN A 1 296 ? -17.703 -27.516 16.688 1 90.31 296 ASN A C 1
ATOM 2408 O O . ASN A 1 296 ? -17.016 -27.469 17.703 1 90.31 296 ASN A O 1
ATOM 2412 N N . VAL A 1 297 ? -18.156 -26.438 16 1 88.75 297 VAL A N 1
ATOM 2413 C CA . VAL A 1 297 ? -18.016 -25.094 16.547 1 88.75 297 VAL A CA 1
ATOM 2414 C C . VAL A 1 297 ? -19.375 -24.406 16.594 1 88.75 297 VAL A C 1
ATOM 2416 O O . VAL A 1 297 ? -20.297 -24.797 15.875 1 88.75 297 VAL A O 1
ATOM 2419 N N . SER A 1 298 ? -19.438 -23.516 17.547 1 88.38 298 SER A N 1
ATOM 2420 C CA . SER A 1 298 ? -20.625 -22.656 17.562 1 88.38 298 SER A CA 1
ATOM 2421 C C . SER A 1 298 ? -20.438 -21.438 16.656 1 88.38 298 SER A C 1
ATOM 2423 O O . SER A 1 298 ? -19.453 -20.719 16.781 1 88.38 298 SER A O 1
ATOM 2425 N N . VAL A 1 299 ? -21.328 -21.328 15.727 1 88.88 299 VAL A N 1
ATOM 2426 C CA . VAL A 1 299 ? -21.234 -20.25 14.758 1 88.88 299 VAL A CA 1
ATOM 2427 C C . VAL A 1 299 ? -22.281 -19.188 15.07 1 88.88 299 VAL A C 1
ATOM 2429 O O . VAL A 1 299 ? -23.469 -19.5 15.211 1 88.88 299 VAL A O 1
ATOM 2432 N N . GLU A 1 300 ? -21.828 -17.984 15.203 1 85.69 300 GLU A N 1
ATOM 2433 C CA . GLU A 1 300 ? -22.75 -16.859 15.398 1 85.69 300 GLU A CA 1
ATOM 2434 C C . GLU A 1 300 ? -23.422 -16.469 14.086 1 85.69 300 GLU A C 1
ATOM 2436 O O . GLU A 1 300 ? -22.797 -16.5 13.023 1 85.69 300 GLU A O 1
ATOM 2441 N N . GLU A 1 301 ? -24.641 -16.062 14.188 1 85.94 301 GLU A N 1
ATOM 2442 C CA . GLU A 1 301 ? -25.391 -15.672 13 1 85.94 301 GLU A CA 1
ATOM 2443 C C . GLU A 1 301 ? -24.703 -14.539 12.258 1 85.94 301 GLU A C 1
ATOM 2445 O O . GLU A 1 301 ? -24.719 -14.484 11.031 1 85.94 301 GLU A O 1
ATOM 2450 N N . GLU A 1 302 ? -24.062 -13.727 12.938 1 81.81 302 GLU A N 1
ATOM 2451 C CA . GLU A 1 302 ? -23.422 -12.547 12.352 1 81.81 302 GLU A CA 1
ATOM 2452 C C . GLU A 1 302 ? -22.219 -12.938 11.508 1 81.81 302 GLU A C 1
ATOM 2454 O O . GLU A 1 302 ? -21.766 -12.164 10.656 1 81.81 302 GLU A O 1
ATOM 2459 N N . SER A 1 303 ? -21.734 -14.141 11.75 1 85.06 303 SER A N 1
ATOM 2460 C CA . SER A 1 303 ? -20.578 -14.609 11 1 85.06 303 SER A CA 1
ATOM 2461 C C . SER A 1 303 ? -20.953 -14.961 9.562 1 85.06 303 SER A C 1
ATOM 2463 O O . SER A 1 303 ? -20.078 -15 8.688 1 85.06 303 SER A O 1
ATOM 2465 N N . VAL A 1 304 ? -22.219 -15.227 9.422 1 89.12 304 VAL A N 1
ATOM 2466 C CA . VAL A 1 304 ? -22.719 -15.492 8.078 1 89.12 304 VAL A CA 1
ATOM 2467 C C . VAL A 1 304 ? -23.266 -14.203 7.465 1 89.12 304 VAL A C 1
ATOM 2469 O O . VAL A 1 304 ? -24.469 -13.961 7.469 1 89.12 304 VAL A O 1
ATOM 2472 N N . ASN A 1 305 ? -22.344 -13.453 6.891 1 86.56 305 ASN A N 1
ATOM 2473 C CA . ASN A 1 305 ? -22.672 -12.133 6.363 1 86.56 305 ASN A CA 1
ATOM 2474 C C . ASN A 1 305 ? -22.844 -12.164 4.844 1 86.56 305 ASN A C 1
ATOM 2476 O O . ASN A 1 305 ? -22.891 -13.234 4.242 1 86.56 305 ASN A O 1
ATOM 2480 N N . VAL A 1 306 ? -23 -11.039 4.297 1 84.88 306 VAL A N 1
ATOM 2481 C CA . VAL A 1 306 ? -23.328 -10.906 2.879 1 84.88 306 VAL A CA 1
ATOM 2482 C C . VAL A 1 306 ? -22.141 -11.383 2.031 1 84.88 306 VAL A C 1
ATOM 2484 O O . VAL A 1 306 ? -22.328 -11.883 0.92 1 84.88 306 VAL A O 1
ATOM 2487 N N . ILE A 1 307 ? -20.969 -11.297 2.477 1 86.44 307 ILE A N 1
ATOM 2488 C CA . ILE A 1 307 ? -19.797 -11.758 1.737 1 86.44 307 ILE A CA 1
ATOM 2489 C C . ILE A 1 307 ? -19.812 -13.281 1.644 1 86.44 307 ILE A C 1
ATOM 2491 O O . ILE A 1 307 ? -19.531 -13.852 0.588 1 86.44 307 ILE A O 1
ATOM 2495 N N . ILE A 1 308 ? -20.141 -13.875 2.754 1 90.94 308 ILE A N 1
ATOM 2496 C CA . ILE A 1 308 ? -20.25 -15.328 2.775 1 90.94 308 ILE A CA 1
ATOM 2497 C C . ILE A 1 308 ? -21.328 -15.773 1.789 1 90.94 308 ILE A C 1
ATOM 2499 O O . ILE A 1 308 ? -21.141 -16.75 1.064 1 90.94 308 ILE A O 1
ATOM 2503 N N . ALA A 1 309 ? -22.406 -15.062 1.83 1 91 309 ALA A N 1
ATOM 2504 C CA . ALA A 1 309 ? -23.469 -15.344 0.864 1 91 309 ALA A CA 1
ATOM 2505 C C . ALA A 1 309 ? -22.969 -15.188 -0.566 1 91 309 ALA A C 1
ATOM 2507 O O . ALA A 1 309 ? -23.391 -15.914 -1.466 1 91 309 ALA A O 1
ATOM 2508 N N . GLY A 1 310 ? -22.141 -14.203 -0.771 1 90.81 310 GLY A N 1
ATOM 2509 C CA . GLY A 1 310 ? -21.547 -13.984 -2.082 1 90.81 310 GLY A CA 1
ATOM 2510 C C . GLY A 1 310 ? -20.734 -15.172 -2.576 1 90.81 310 GLY A C 1
ATOM 2511 O O . GLY A 1 310 ? -20.781 -15.508 -3.762 1 90.81 310 GLY A O 1
ATOM 2512 N N . PHE A 1 311 ? -20.031 -15.812 -1.729 1 94.19 311 PHE A N 1
ATOM 2513 C CA . PHE A 1 311 ? -19.25 -16.984 -2.1 1 94.19 311 PHE A CA 1
ATOM 2514 C C . PHE A 1 311 ? -20.172 -18.156 -2.463 1 94.19 311 PHE A C 1
ATOM 2516 O O . PHE A 1 311 ? -19.875 -18.922 -3.381 1 94.19 311 PHE A O 1
ATOM 2523 N N . HIS A 1 312 ? -21.203 -18.328 -1.66 1 94.69 312 HIS A N 1
ATOM 2524 C CA . HIS A 1 312 ? -22.234 -19.312 -1.995 1 94.69 312 HIS A CA 1
ATOM 2525 C C . HIS A 1 312 ? -22.781 -19.078 -3.402 1 94.69 312 HIS A C 1
ATOM 2527 O O . HIS A 1 312 ? -22.859 -20.016 -4.199 1 94.69 312 HIS A O 1
ATOM 2533 N N . ASP A 1 313 ? -23.047 -17.891 -3.701 1 91.94 313 ASP A N 1
ATOM 2534 C CA . ASP A 1 313 ? -23.656 -17.547 -4.984 1 91.94 313 ASP A CA 1
ATOM 2535 C C . ASP A 1 313 ? -22.672 -17.75 -6.129 1 91.94 313 ASP A C 1
ATOM 2537 O O . ASP A 1 313 ? -23.078 -18.016 -7.266 1 91.94 313 ASP A O 1
ATOM 2541 N N . CYS A 1 314 ? -21.422 -17.531 -5.848 1 93.38 314 CYS A N 1
ATOM 2542 C CA . CYS A 1 314 ? -20.406 -17.797 -6.859 1 93.38 314 CYS A CA 1
ATOM 2543 C C . CYS A 1 314 ? -20.562 -19.203 -7.434 1 93.38 314 CYS A C 1
ATOM 2545 O O . CYS A 1 314 ? -20.516 -19.391 -8.648 1 93.38 314 CYS A O 1
ATOM 2547 N N . VAL A 1 315 ? -20.781 -20.156 -6.566 1 95.75 315 VAL A N 1
ATOM 2548 C CA . VAL A 1 315 ? -20.906 -21.547 -6.98 1 95.75 315 VAL A CA 1
ATOM 2549 C C . VAL A 1 315 ? -22.203 -21.734 -7.781 1 95.75 315 VAL A C 1
ATOM 2551 O O . VAL A 1 315 ? -22.203 -22.375 -8.836 1 95.75 315 VAL A O 1
ATOM 2554 N N . MET A 1 316 ? -23.219 -21.125 -7.266 1 93.19 316 MET A N 1
ATOM 2555 C CA . MET A 1 316 ? -24.516 -21.266 -7.93 1 93.19 316 MET A CA 1
ATOM 2556 C C . MET A 1 316 ? -24.484 -20.641 -9.32 1 93.19 316 MET A C 1
ATOM 2558 O O . MET A 1 316 ? -25.031 -21.188 -10.273 1 93.19 316 MET A O 1
ATOM 2562 N N . MET A 1 317 ? -23.859 -19.531 -9.383 1 90.62 317 MET A N 1
ATOM 2563 C CA . MET A 1 317 ? -23.75 -18.828 -10.664 1 90.62 317 MET A CA 1
ATOM 2564 C C . MET A 1 317 ? -22.891 -19.641 -11.641 1 90.62 317 MET A C 1
ATOM 2566 O O . MET A 1 317 ? -23.234 -19.75 -12.82 1 90.62 317 MET A O 1
ATOM 2570 N N . TYR A 1 318 ? -21.859 -20.172 -11.195 1 93.06 318 TYR A N 1
ATOM 2571 C CA . TYR A 1 318 ? -21 -21 -12.039 1 93.06 318 TYR A CA 1
ATOM 2572 C C . TYR A 1 318 ? -21.75 -22.234 -12.531 1 93.06 318 TYR A C 1
ATOM 2574 O O . TYR A 1 318 ? -21.656 -22.594 -13.711 1 93.06 318 TYR A O 1
ATOM 2582 N N . ALA A 1 319 ? -22.453 -22.875 -11.602 1 94.06 319 ALA A N 1
ATOM 2583 C CA . ALA A 1 319 ? -23.188 -24.094 -11.961 1 94.06 319 ALA A CA 1
ATOM 2584 C C . ALA A 1 319 ? -24.203 -23.797 -13.055 1 94.06 319 ALA A C 1
ATOM 2586 O O . ALA A 1 319 ? -24.359 -24.594 -13.992 1 94.06 319 ALA A O 1
ATOM 2587 N N . ALA A 1 320 ? -24.859 -22.719 -12.891 1 91.31 320 ALA A N 1
ATOM 2588 C CA . ALA A 1 320 ? -25.844 -22.328 -13.891 1 91.31 320 ALA A CA 1
ATOM 2589 C C . ALA A 1 320 ? -25.188 -22.078 -15.242 1 91.31 320 ALA A C 1
ATOM 2591 O O . ALA A 1 320 ? -25.688 -22.516 -16.281 1 91.31 320 ALA A O 1
ATOM 2592 N N . ALA A 1 321 ? -24.109 -21.359 -15.234 1 90.25 321 ALA A N 1
ATOM 2593 C CA . ALA A 1 321 ? -23.375 -21.047 -16.453 1 90.25 321 ALA A CA 1
ATOM 2594 C C . ALA A 1 321 ? -22.828 -22.312 -17.109 1 90.25 321 ALA A C 1
ATOM 2596 O O . ALA A 1 321 ? -22.844 -22.438 -18.344 1 90.25 321 ALA A O 1
ATOM 2597 N N . LEU A 1 322 ? -22.281 -23.188 -16.297 1 93.69 322 LEU A N 1
ATOM 2598 C CA . LEU A 1 322 ? -21.734 -24.453 -16.781 1 93.69 322 LEU A CA 1
ATOM 2599 C C . LEU A 1 322 ? -22.828 -25.281 -17.453 1 93.69 322 LEU A C 1
ATOM 2601 O O . LEU A 1 322 ? -22.625 -25.828 -18.547 1 93.69 322 LEU A O 1
ATOM 2605 N N . ASN A 1 323 ? -23.969 -25.359 -16.781 1 92.94 323 ASN A N 1
ATOM 2606 C CA . ASN A 1 323 ? -25.094 -26.094 -17.359 1 92.94 323 ASN A CA 1
ATOM 2607 C C . ASN A 1 323 ? -25.531 -25.516 -18.688 1 92.94 323 ASN A C 1
ATOM 2609 O O . ASN A 1 323 ? -25.766 -26.25 -19.656 1 92.94 323 ASN A O 1
ATOM 2613 N N . LYS A 1 324 ? -25.656 -24.234 -18.688 1 90.31 324 LYS A N 1
ATOM 2614 C CA . LYS A 1 324 ? -26.047 -23.547 -19.922 1 90.31 324 LYS A CA 1
ATOM 2615 C C . LYS A 1 324 ? -25.047 -23.844 -21.047 1 90.31 324 LYS A C 1
ATOM 2617 O O . LYS A 1 324 ? -25.453 -24.109 -22.188 1 90.31 324 LYS A O 1
ATOM 2622 N N . THR A 1 325 ? -23.812 -23.75 -20.766 1 91.62 325 THR A N 1
ATOM 2623 C CA . THR A 1 325 ? -22.75 -23.984 -21.75 1 91.62 325 THR A CA 1
ATOM 2624 C C . THR A 1 325 ? -22.797 -25.406 -22.266 1 91.62 325 THR A C 1
ATOM 2626 O O . THR A 1 325 ? -22.641 -25.641 -23.469 1 91.62 325 THR A O 1
ATOM 2629 N N . LEU A 1 326 ? -23 -26.359 -21.359 1 93.88 326 LEU A N 1
ATOM 2630 C CA . LEU A 1 326 ? -23.047 -27.781 -21.734 1 93.88 326 LEU A CA 1
ATOM 2631 C C . LEU A 1 326 ? -24.266 -28.062 -22.609 1 93.88 326 LEU A C 1
ATOM 2633 O O . LEU A 1 326 ? -24.156 -28.812 -23.594 1 93.88 326 LEU A O 1
ATOM 2637 N N . VAL A 1 327 ? -25.328 -27.438 -22.312 1 92.06 327 VAL A N 1
ATOM 2638 C CA . VAL A 1 327 ? -26.562 -27.641 -23.062 1 92.06 327 VAL A CA 1
ATOM 2639 C C . VAL A 1 327 ? -26.422 -27.047 -24.453 1 92.06 327 VAL A C 1
ATOM 2641 O O . VAL A 1 327 ? -26.922 -27.609 -25.438 1 92.06 327 VAL A O 1
ATOM 2644 N N . GLU A 1 328 ? -25.75 -25.969 -24.609 1 91.12 328 GLU A N 1
ATOM 2645 C CA . GLU A 1 328 ? -25.578 -25.281 -25.891 1 91.12 328 GLU A CA 1
ATOM 2646 C C . GLU A 1 328 ? -24.422 -25.891 -26.688 1 91.12 328 GLU A C 1
ATOM 2648 O O . GLU A 1 328 ? -24.172 -25.5 -27.828 1 91.12 328 GLU A O 1
ATOM 2653 N N . GLY A 1 329 ? -23.734 -26.828 -26.141 1 92.25 329 GLY A N 1
ATOM 2654 C CA . GLY A 1 329 ? -22.656 -27.516 -26.828 1 92.25 329 GLY A CA 1
ATOM 2655 C C . GLY A 1 329 ? -21.344 -26.75 -26.797 1 92.25 329 GLY A C 1
ATOM 2656 O O . GLY A 1 329 ? -20.469 -26.969 -27.641 1 92.25 329 GLY A O 1
ATOM 2657 N N . GLY A 1 330 ? -21.266 -25.859 -25.906 1 91.56 330 GLY A N 1
ATOM 2658 C CA . GLY A 1 330 ? -20.031 -25.094 -25.781 1 91.56 330 GLY A CA 1
ATOM 2659 C C . GLY A 1 330 ? -18.938 -25.812 -25.031 1 91.56 330 GLY A C 1
ATOM 2660 O O . GLY A 1 330 ? -19.141 -26.938 -24.562 1 91.56 330 GLY A O 1
ATOM 2661 N N . ASP A 1 331 ? -17.688 -25.203 -24.922 1 92.31 331 ASP A N 1
ATOM 2662 C CA . ASP A 1 331 ? -16.547 -25.766 -24.219 1 92.31 331 ASP A CA 1
ATOM 2663 C C . ASP A 1 331 ? -16.578 -25.391 -22.734 1 92.31 331 ASP A C 1
ATOM 2665 O O . ASP A 1 331 ? -16.406 -24.219 -22.391 1 92.31 331 ASP A O 1
ATOM 2669 N N . PRO A 1 332 ? -16.797 -26.312 -21.906 1 91.94 332 PRO A N 1
ATOM 2670 C CA . PRO A 1 332 ? -16.891 -26.016 -20.484 1 91.94 332 PRO A CA 1
ATOM 2671 C C . PRO A 1 332 ? -15.555 -25.594 -19.875 1 91.94 332 PRO A C 1
ATOM 2673 O O . PRO A 1 332 ? -15.516 -25.109 -18.734 1 91.94 332 PRO A O 1
ATOM 2676 N N . ARG A 1 333 ? -14.492 -25.703 -20.656 1 91.12 333 ARG A N 1
ATOM 2677 C CA . ARG A 1 333 ? -13.164 -25.375 -20.125 1 91.12 333 ARG A CA 1
ATOM 2678 C C . ARG A 1 333 ? -12.773 -23.953 -20.469 1 91.12 333 ARG A C 1
ATOM 2680 O O . ARG A 1 333 ? -11.766 -23.438 -19.984 1 91.12 333 ARG A O 1
ATOM 2687 N N . ASP A 1 334 ? -13.594 -23.297 -21.188 1 91.38 334 ASP A N 1
ATOM 2688 C CA . ASP A 1 334 ? -13.328 -21.906 -21.578 1 91.38 334 ASP A CA 1
ATOM 2689 C C . ASP A 1 334 ? -13.875 -20.938 -20.547 1 91.38 334 ASP A C 1
ATOM 2691 O O . ASP A 1 334 ? -15.016 -20.484 -20.656 1 91.38 334 ASP A O 1
ATOM 2695 N N . GLY A 1 335 ? -13.039 -20.5 -19.719 1 89.5 335 GLY A N 1
ATOM 2696 C CA . GLY A 1 335 ? -13.445 -19.609 -18.641 1 89.5 335 GLY A CA 1
ATOM 2697 C C . GLY A 1 335 ? -13.883 -18.234 -19.125 1 89.5 335 GLY A C 1
ATOM 2698 O O . GLY A 1 335 ? -14.703 -17.578 -18.484 1 89.5 335 GLY A O 1
ATOM 2699 N N . TYR A 1 336 ? -13.398 -17.844 -20.266 1 86.12 336 TYR A N 1
ATOM 2700 C CA . TYR A 1 336 ? -13.742 -16.531 -20.812 1 86.12 336 TYR A CA 1
ATOM 2701 C C . TYR A 1 336 ? -15.203 -16.484 -21.234 1 86.12 336 TYR A C 1
ATOM 2703 O O . TYR A 1 336 ? -15.945 -15.586 -20.844 1 86.12 336 TYR A O 1
ATOM 2711 N N . THR A 1 337 ? -15.562 -17.547 -21.938 1 85.19 337 THR A N 1
ATOM 2712 C CA . THR A 1 337 ? -16.938 -17.625 -22.422 1 85.19 337 THR A CA 1
ATOM 2713 C C . THR A 1 337 ? -17.906 -17.875 -21.266 1 85.19 337 THR A C 1
ATOM 2715 O O . THR A 1 337 ? -19.016 -17.359 -21.266 1 85.19 337 THR A O 1
ATOM 2718 N N . LEU A 1 338 ? -17.516 -18.641 -20.328 1 87.44 338 LEU A N 1
ATOM 2719 C CA . LEU A 1 338 ? -18.359 -18.969 -19.188 1 87.44 338 LEU A CA 1
ATOM 2720 C C . LEU A 1 338 ? -18.688 -17.719 -18.375 1 87.44 338 LEU A C 1
ATOM 2722 O O . LEU A 1 338 ? -19.844 -17.5 -18 1 87.44 338 LEU A O 1
ATOM 2726 N N . ILE A 1 339 ? -17.688 -16.906 -18.125 1 81.06 339 ILE A N 1
ATOM 2727 C CA . ILE A 1 339 ? -17.891 -15.711 -17.328 1 81.06 339 ILE A CA 1
ATOM 2728 C C . ILE A 1 339 ? -18.734 -14.703 -18.094 1 81.06 339 ILE A C 1
ATOM 2730 O O . ILE A 1 339 ? -19.578 -14.023 -17.516 1 81.06 339 ILE A O 1
ATOM 2734 N N . ARG A 1 340 ? -18.531 -14.672 -19.359 1 75.56 340 ARG A N 1
ATOM 2735 C CA . ARG A 1 340 ? -19.297 -13.75 -20.188 1 75.56 340 ARG A CA 1
ATOM 2736 C C . ARG A 1 340 ? -20.766 -14.164 -20.25 1 75.56 340 ARG A C 1
ATOM 2738 O O . ARG A 1 340 ? -21.656 -13.312 -20.344 1 75.56 340 ARG A O 1
ATOM 2745 N N . SER A 1 341 ? -20.969 -15.438 -20.203 1 75.56 341 SER A N 1
ATOM 2746 C CA . SER A 1 341 ? -22.344 -15.93 -20.25 1 75.56 341 SER A CA 1
ATOM 2747 C C . SER A 1 341 ? -23.109 -15.539 -18.984 1 75.56 341 SER A C 1
ATOM 2749 O O . SER A 1 341 ? -24.344 -15.5 -18.984 1 75.56 341 SER A O 1
ATOM 2751 N N . LEU A 1 342 ? -22.328 -15.328 -17.906 1 72 342 LEU A N 1
ATOM 2752 C CA . LEU A 1 342 ? -22.938 -14.906 -16.656 1 72 342 LEU A CA 1
ATOM 2753 C C . LEU A 1 342 ? -23.328 -13.43 -16.703 1 72 342 LEU A C 1
ATOM 2755 O O . LEU A 1 342 ? -24.266 -13.008 -16.031 1 72 342 LEU A O 1
ATOM 2759 N N . ILE A 1 343 ? -22.594 -12.633 -17.391 1 58.72 343 ILE A N 1
ATOM 2760 C CA . ILE A 1 343 ? -22.812 -11.195 -17.484 1 58.72 343 ILE A CA 1
ATOM 2761 C C . ILE A 1 343 ? -24.188 -10.914 -18.078 1 58.72 343 ILE A C 1
ATOM 2763 O O . ILE A 1 343 ? -24.891 -10 -17.641 1 58.72 343 ILE A O 1
ATOM 2767 N N . GLY A 1 344 ? -24.781 -11.648 -19 1 51.09 344 GLY A N 1
ATOM 2768 C CA . GLY A 1 344 ? -26.078 -11.406 -19.609 1 51.09 344 GLY A CA 1
ATOM 2769 C C . GLY A 1 344 ? -27.25 -11.734 -18.688 1 51.09 344 GLY A C 1
ATOM 2770 O O . GLY A 1 344 ? -28.297 -11.102 -18.766 1 51.09 344 GLY A O 1
ATOM 2771 N N . ASP A 1 345 ? -27.219 -12.648 -17.906 1 48.75 345 ASP A N 1
ATOM 2772 C CA . ASP A 1 345 ? -28.375 -13.117 -17.172 1 48.75 345 ASP A CA 1
ATOM 2773 C C . ASP A 1 345 ? -28.438 -12.477 -15.781 1 48.75 345 ASP A C 1
ATOM 2775 O O . ASP A 1 345 ? -29.531 -12.266 -15.234 1 48.75 345 ASP A O 1
ATOM 2779 N N . ILE A 1 346 ? -27.281 -12.391 -15.203 1 47.84 346 ILE A N 1
ATOM 2780 C CA . ILE A 1 346 ? -27.203 -11.797 -13.875 1 47.84 346 ILE A CA 1
ATOM 2781 C C . ILE A 1 346 ? -26.609 -10.391 -13.969 1 47.84 346 ILE A C 1
ATOM 2783 O O . ILE A 1 346 ? -25.797 -10.109 -14.852 1 47.84 346 ILE A O 1
ATOM 2787 N N . TYR A 1 347 ? -27.359 -9.375 -13.438 1 49.19 347 TYR A N 1
ATOM 2788 C CA . TYR A 1 347 ? -26.984 -7.977 -13.57 1 49.19 347 TYR A CA 1
ATOM 2789 C C . TYR A 1 347 ? -25.5 -7.785 -13.312 1 49.19 347 TYR A C 1
ATOM 2791 O O . TYR A 1 347 ? -25.062 -7.684 -12.164 1 49.19 347 TYR A O 1
ATOM 2799 N N . ILE A 1 348 ? -24.672 -8.375 -14.141 1 50.72 348 ILE A N 1
ATOM 2800 C CA . ILE A 1 348 ? -23.234 -8.109 -14.164 1 50.72 348 ILE A CA 1
ATOM 2801 C C . ILE A 1 348 ? -22.953 -6.844 -14.969 1 50.72 348 ILE A C 1
ATOM 2803 O O . ILE A 1 348 ? -23.531 -6.641 -16.047 1 50.72 348 ILE A O 1
ATOM 2807 N N . ASN A 1 349 ? -22.344 -5.938 -14.352 1 53.28 349 ASN A N 1
ATOM 2808 C CA . ASN A 1 349 ? -22.031 -4.684 -15.031 1 53.28 349 ASN A CA 1
ATOM 2809 C C . ASN A 1 349 ? -21.094 -4.898 -16.203 1 53.28 349 ASN A C 1
ATOM 2811 O O . ASN A 1 349 ? -20.688 -6.031 -16.469 1 53.28 349 ASN A O 1
ATOM 2815 N N . SER A 1 350 ? -20.969 -3.885 -16.938 1 52.75 350 SER A N 1
ATOM 2816 C CA . SER A 1 350 ? -20.125 -3.914 -18.141 1 52.75 350 SER A CA 1
ATOM 2817 C C . SER A 1 350 ? -18.719 -4.391 -17.828 1 52.75 350 SER A C 1
ATOM 2819 O O . SER A 1 350 ? -18.016 -4.891 -18.703 1 52.75 350 SER A O 1
ATOM 2821 N N . ASN A 1 351 ? -18.406 -4.398 -16.453 1 54.84 351 ASN A N 1
ATOM 2822 C CA . ASN A 1 351 ? -17.047 -4.777 -16.094 1 54.84 351 ASN A CA 1
ATOM 2823 C C . ASN A 1 351 ? -16.969 -6.242 -15.68 1 54.84 351 ASN A C 1
ATOM 2825 O O . ASN A 1 351 ? -15.867 -6.777 -15.5 1 54.84 351 ASN A O 1
ATOM 2829 N N . GLY A 1 352 ? -18.125 -6.871 -15.695 1 56.91 352 GLY A N 1
ATOM 2830 C CA . GLY A 1 352 ? -18.141 -8.281 -15.328 1 56.91 352 GLY A CA 1
ATOM 2831 C C . GLY A 1 352 ? -18.266 -8.508 -13.836 1 56.91 352 GLY A C 1
ATOM 2832 O O . GLY A 1 352 ? -17.891 -9.57 -13.328 1 56.91 352 GLY A O 1
ATOM 2833 N N . ASP A 1 353 ? -18.656 -7.555 -13.094 1 67.62 353 ASP A N 1
ATOM 2834 C CA . ASP A 1 353 ? -18.781 -7.668 -11.641 1 67.62 353 ASP A CA 1
ATOM 2835 C C . ASP A 1 353 ? -20.25 -7.602 -11.219 1 67.62 353 ASP A C 1
ATOM 2837 O O . ASP A 1 353 ? -21.062 -6.977 -11.891 1 67.62 353 ASP A O 1
ATOM 2841 N N . ARG A 1 354 ? -20.656 -8.469 -10.312 1 71.75 354 ARG A N 1
ATOM 2842 C CA . ARG A 1 354 ? -21.906 -8.266 -9.602 1 71.75 354 ARG A CA 1
ATOM 2843 C C . ARG A 1 354 ? -21.703 -7.402 -8.359 1 71.75 354 ARG A C 1
ATOM 2845 O O . ARG A 1 354 ? -21.062 -7.836 -7.395 1 71.75 354 ARG A O 1
ATOM 2852 N N . GLU A 1 355 ? -22.234 -6.289 -8.391 1 79.38 355 GLU A N 1
ATOM 2853 C CA . GLU A 1 355 ? -21.922 -5.301 -7.367 1 79.38 355 GLU A CA 1
ATOM 2854 C C . GLU A 1 355 ? -23.047 -5.215 -6.332 1 79.38 355 GLU A C 1
ATOM 2856 O O . GLU A 1 355 ? -24.219 -5.328 -6.672 1 79.38 355 GLU A O 1
ATOM 2861 N N . ALA A 1 356 ? -22.703 -5.105 -5.191 1 82.56 356 ALA A N 1
ATOM 2862 C CA . ALA A 1 356 ? -23.656 -4.98 -4.086 1 82.56 356 ALA A CA 1
ATOM 2863 C C . ALA A 1 356 ? -24.375 -3.635 -4.125 1 82.56 356 ALA A C 1
ATOM 2865 O O . ALA A 1 356 ? -23.844 -2.664 -4.676 1 82.56 356 ALA A O 1
ATOM 2866 N N . ASP A 1 357 ? -25.594 -3.682 -3.627 1 86.56 357 ASP A N 1
ATOM 2867 C CA . ASP A 1 357 ? -26.328 -2.441 -3.406 1 86.56 357 ASP A CA 1
ATOM 2868 C C . ASP A 1 357 ? -26.047 -1.874 -2.016 1 86.56 357 ASP A C 1
ATOM 2870 O O . ASP A 1 357 ? -25.625 -2.604 -1.119 1 86.56 357 ASP A O 1
ATOM 2874 N N . TYR A 1 358 ? -26.328 -0.576 -1.88 1 91.25 358 TYR A N 1
ATOM 2875 C CA . TYR A 1 358 ? -26 0.082 -0.622 1 91.25 358 TYR A CA 1
ATOM 2876 C C . TYR A 1 358 ? -27.203 0.824 -0.057 1 91.25 358 TYR A C 1
ATOM 2878 O O . TYR A 1 358 ? -28.109 1.212 -0.801 1 91.25 358 TYR A O 1
ATOM 2886 N N . THR A 1 359 ? -27.188 0.924 1.224 1 92 359 THR A N 1
ATOM 2887 C CA . THR A 1 359 ? -28.234 1.633 1.937 1 92 359 THR A CA 1
ATOM 2888 C C . THR A 1 359 ? -27.656 2.775 2.766 1 92 359 THR A C 1
ATOM 2890 O O . THR A 1 359 ? -26.641 2.609 3.43 1 92 359 THR A O 1
ATOM 2893 N N . LEU A 1 360 ? -28.281 3.926 2.648 1 94.44 360 LEU A N 1
ATOM 2894 C CA . LEU A 1 360 ? -27.969 5.066 3.506 1 94.44 360 LEU A CA 1
ATOM 2895 C C . LEU A 1 360 ? -28.938 5.129 4.691 1 94.44 360 LEU A C 1
ATOM 2897 O O . LEU A 1 360 ? -30.156 5.074 4.516 1 94.44 360 LEU A O 1
ATOM 2901 N N . SER A 1 361 ? -28.375 5.25 5.875 1 95.06 361 SER A N 1
ATOM 2902 C CA . SER A 1 361 ? -29.203 5.273 7.074 1 95.06 361 SER A CA 1
ATOM 2903 C C . SER A 1 361 ? -28.953 6.535 7.895 1 95.06 361 SER A C 1
ATOM 2905 O O . SER A 1 361 ? -27.859 7.102 7.855 1 95.06 361 SER A O 1
ATOM 2907 N N . ASP A 1 362 ? -29.984 6.949 8.586 1 94.88 362 ASP A N 1
ATOM 2908 C CA . ASP A 1 362 ? -29.953 8.094 9.484 1 94.88 362 ASP A CA 1
ATOM 2909 C C . ASP A 1 362 ? -30.609 7.75 10.82 1 94.88 362 ASP A C 1
ATOM 2911 O O . ASP A 1 362 ? -31.438 6.832 10.898 1 94.88 362 ASP A O 1
ATOM 2915 N N . LEU A 1 363 ? -30.172 8.438 11.836 1 94.62 363 LEU A N 1
ATOM 2916 C CA . LEU A 1 363 ? -30.734 8.203 13.156 1 94.62 363 LEU A CA 1
ATOM 2917 C C . LEU A 1 363 ? -32.094 8.898 13.305 1 94.62 363 LEU A C 1
ATOM 2919 O O . LEU A 1 363 ? -32.188 10.109 13.07 1 94.62 363 LEU A O 1
ATOM 2923 N N . ASP A 1 364 ? -33.031 8.133 13.703 1 91.62 364 ASP A N 1
ATOM 2924 C CA . ASP A 1 364 ? -34.344 8.711 14.062 1 91.62 364 ASP A CA 1
ATOM 2925 C C . ASP A 1 364 ? -34.312 9.258 15.492 1 91.62 364 ASP A C 1
ATOM 2927 O O . ASP A 1 364 ? -34.219 8.484 16.453 1 91.62 364 ASP A O 1
ATOM 2931 N N . PRO A 1 365 ? -34.469 10.5 15.594 1 89.56 365 PRO A N 1
ATOM 2932 C CA . PRO A 1 365 ? -34.344 11.078 16.938 1 89.56 365 PRO A CA 1
ATOM 2933 C C . PRO A 1 365 ? -35.438 10.586 17.875 1 89.56 365 PRO A C 1
ATOM 2935 O O . PRO A 1 365 ? -35.281 10.602 19.094 1 89.56 365 PRO A O 1
ATOM 2938 N N . THR A 1 366 ? -36.5 10.141 17.406 1 89.81 366 THR A N 1
ATOM 2939 C CA . THR A 1 366 ? -37.625 9.688 18.219 1 89.81 366 THR A CA 1
ATOM 2940 C C . THR A 1 366 ? -37.375 8.281 18.75 1 89.81 366 THR A C 1
ATOM 2942 O O . THR A 1 366 ? -37.562 8.016 19.938 1 89.81 366 THR A O 1
ATOM 2945 N N . THR A 1 367 ? -36.875 7.406 17.969 1 90.5 367 THR A N 1
ATOM 2946 C CA . THR A 1 367 ? -36.688 6.012 18.359 1 90.5 367 THR A CA 1
ATOM 2947 C C . THR A 1 367 ? -35.25 5.738 18.781 1 90.5 367 THR A C 1
ATOM 2949 O O . THR A 1 367 ? -35 4.785 19.516 1 90.5 367 THR A O 1
ATOM 2952 N N . GLY A 1 368 ? -34.375 6.504 18.297 1 90.56 368 GLY A N 1
ATOM 2953 C CA . GLY A 1 368 ? -32.969 6.281 18.578 1 90.56 368 GLY A CA 1
ATOM 2954 C C . GLY A 1 368 ? -32.344 5.184 17.734 1 90.56 368 GLY A C 1
ATOM 2955 O O . GLY A 1 368 ? -31.266 4.695 18.031 1 90.56 368 GLY A O 1
ATOM 2956 N N . GLU A 1 369 ? -33.031 4.793 16.734 1 91.69 369 GLU A N 1
ATOM 2957 C CA . GLU A 1 369 ? -32.531 3.721 15.875 1 91.69 369 GLU A CA 1
ATOM 2958 C C . GLU A 1 369 ? -32.156 4.254 14.5 1 91.69 369 GLU A C 1
ATOM 2960 O O . GLU A 1 369 ? -32.719 5.238 14.023 1 91.69 369 GLU A O 1
ATOM 2965 N N . MET A 1 370 ? -31.188 3.574 13.953 1 91.25 370 MET A N 1
ATOM 2966 C CA . MET A 1 370 ? -30.797 3.912 12.586 1 91.25 370 MET A CA 1
ATOM 2967 C C . MET A 1 370 ? -31.812 3.404 11.578 1 91.25 370 MET A C 1
ATOM 2969 O O . MET A 1 370 ? -32.156 2.219 11.57 1 91.25 370 MET A O 1
ATOM 2973 N N . ARG A 1 371 ? -32.312 4.281 10.812 1 92.31 371 ARG A N 1
ATOM 2974 C CA . ARG A 1 371 ? -33.312 3.928 9.828 1 92.31 371 ARG A CA 1
ATOM 2975 C C . ARG A 1 371 ? -32.812 4.18 8.406 1 92.31 371 ARG A C 1
ATOM 2977 O O . ARG A 1 371 ? -32.156 5.188 8.148 1 92.31 371 ARG A O 1
ATOM 2984 N N . ALA A 1 372 ? -33.219 3.232 7.488 1 92.88 372 ALA A N 1
ATOM 2985 C CA . ALA A 1 372 ? -32.844 3.385 6.082 1 92.88 372 ALA A CA 1
ATOM 2986 C C . ALA A 1 372 ? -33.594 4.555 5.449 1 92.88 372 ALA A C 1
ATOM 2988 O O . ALA A 1 372 ? -34.812 4.699 5.641 1 92.88 372 ALA A O 1
ATOM 2989 N N . VAL A 1 373 ? -32.906 5.434 4.723 1 93.38 373 VAL A N 1
ATOM 2990 C CA . VAL A 1 373 ? -33.531 6.613 4.141 1 93.38 373 VAL A CA 1
ATOM 2991 C C . VAL A 1 373 ? -33.375 6.582 2.619 1 93.38 373 VAL A C 1
ATOM 2993 O O . VAL A 1 373 ? -34.156 7.203 1.9 1 93.38 373 VAL A O 1
ATOM 2996 N N . ALA A 1 374 ? -32.344 5.898 2.154 1 91.81 374 ALA A N 1
ATOM 2997 C CA . ALA A 1 374 ? -32.125 5.824 0.713 1 91.81 374 ALA A CA 1
ATOM 2998 C C . ALA A 1 374 ? -31.391 4.539 0.343 1 91.81 374 ALA A C 1
ATOM 3000 O O . ALA A 1 374 ? -30.734 3.916 1.19 1 91.81 374 ALA A O 1
ATOM 3001 N N . THR A 1 375 ? -31.578 4.168 -0.888 1 89.88 375 THR A N 1
ATOM 3002 C CA . THR A 1 375 ? -30.906 2.992 -1.429 1 89.88 375 THR A CA 1
ATOM 3003 C C . THR A 1 375 ? -30.203 3.324 -2.744 1 89.88 375 THR A C 1
ATOM 3005 O O . THR A 1 375 ? -30.734 4.086 -3.557 1 89.88 375 THR A O 1
ATOM 3008 N N . TYR A 1 376 ? -29.047 2.83 -2.836 1 87.81 376 TYR A N 1
ATOM 3009 C CA . TYR A 1 376 ? -28.297 2.934 -4.086 1 87.81 376 TYR A CA 1
ATOM 3010 C C . TYR A 1 376 ? -28.234 1.587 -4.793 1 87.81 376 TYR A C 1
ATOM 3012 O O . TYR A 1 376 ? -27.688 0.62 -4.25 1 87.81 376 TYR A O 1
ATOM 3020 N N . TYR A 1 377 ? -28.719 1.635 -5.988 1 83.81 377 TYR A N 1
ATOM 3021 C CA . TYR A 1 377 ? -28.672 0.441 -6.824 1 83.81 377 TYR A CA 1
ATOM 3022 C C . TYR A 1 377 ? -27.469 0.485 -7.762 1 83.81 377 TYR A C 1
ATOM 3024 O O . TYR A 1 377 ? -27.453 1.249 -8.727 1 83.81 377 TYR A O 1
ATOM 3032 N N . SER A 1 378 ? -26.516 -0.35 -7.492 1 80.38 378 SER A N 1
ATOM 3033 C CA . SER A 1 378 ? -25.219 -0.28 -8.141 1 80.38 378 SER A CA 1
ATOM 3034 C C . SER A 1 378 ? -25.328 -0.588 -9.633 1 80.38 378 SER A C 1
ATOM 3036 O O . SER A 1 378 ? -24.625 0.025 -10.453 1 80.38 378 SER A O 1
ATOM 3038 N N . VAL A 1 379 ? -26.109 -1.571 -9.969 1 74.25 379 VAL A N 1
ATOM 3039 C CA . VAL A 1 379 ? -26.219 -1.965 -11.367 1 74.25 379 VAL A CA 1
ATOM 3040 C C . VAL A 1 379 ? -26.828 -0.819 -12.18 1 74.25 379 VAL A C 1
ATOM 3042 O O . VAL A 1 379 ? -26.328 -0.481 -13.258 1 74.25 379 VAL A O 1
ATOM 3045 N N . GLN A 1 380 ? -27.844 -0.217 -11.617 1 75.81 380 GLN A N 1
ATOM 3046 C CA . GLN A 1 380 ? -28.531 0.881 -12.305 1 75.81 380 GLN A CA 1
ATOM 3047 C C . GLN A 1 380 ? -27.812 2.209 -12.039 1 75.81 380 GLN A C 1
ATOM 3049 O O . GLN A 1 380 ? -28.047 3.188 -12.758 1 75.81 380 GLN A O 1
ATOM 3054 N N . GLN A 1 381 ? -26.969 2.225 -11.062 1 79.25 381 GLN A N 1
ATOM 3055 C CA . GLN A 1 381 ? -26.281 3.438 -10.633 1 79.25 381 GLN A CA 1
ATOM 3056 C C . GLN A 1 381 ? -27.266 4.555 -10.32 1 79.25 381 GLN A C 1
ATOM 3058 O O . GLN A 1 381 ? -27.125 5.676 -10.805 1 79.25 381 GLN A O 1
ATOM 3063 N N . THR A 1 382 ? -28.266 4.156 -9.633 1 82.88 382 THR A N 1
ATOM 3064 C CA . THR A 1 382 ? -29.281 5.133 -9.258 1 82.88 382 THR A CA 1
ATOM 3065 C C . THR A 1 382 ? -29.422 5.203 -7.742 1 82.88 382 THR A C 1
ATOM 3067 O O . THR A 1 382 ? -29.25 4.203 -7.051 1 82.88 382 THR A O 1
ATOM 3070 N N . PHE A 1 383 ? -29.656 6.457 -7.391 1 84.44 383 PHE A N 1
ATOM 3071 C CA . PHE A 1 383 ? -29.891 6.777 -5.988 1 84.44 383 PHE A CA 1
ATOM 3072 C C . PHE A 1 383 ? -31.375 7.066 -5.75 1 84.44 383 PHE A C 1
ATOM 3074 O O . PHE A 1 383 ? -31.938 8 -6.324 1 84.44 383 PHE A O 1
ATOM 3081 N N . GLU A 1 384 ? -32.062 6.164 -4.875 1 88.06 384 GLU A N 1
ATOM 3082 C CA . GLU A 1 384 ? -33.5 6.32 -4.637 1 88.06 384 GLU A CA 1
ATOM 3083 C C . GLU A 1 384 ? -33.781 6.531 -3.154 1 88.06 384 GLU A C 1
ATOM 3085 O O . GLU A 1 384 ? -33.406 5.699 -2.32 1 88.06 384 GLU A O 1
ATOM 3090 N N . PHE A 1 385 ? -34.531 7.582 -2.881 1 90.19 385 PHE A N 1
ATOM 3091 C CA . PHE A 1 385 ? -34.969 7.828 -1.515 1 90.19 385 PHE A CA 1
ATOM 3092 C C . PHE A 1 385 ? -36.188 6.949 -1.169 1 90.19 385 PHE A C 1
ATOM 3094 O O . PHE A 1 385 ? -37.062 6.727 -2.008 1 90.19 385 PHE A O 1
ATOM 3101 N N . ILE A 1 386 ? -36.156 6.41 0.021 1 89.75 386 ILE A N 1
ATOM 3102 C CA . ILE A 1 386 ? -37.312 5.676 0.498 1 89.75 386 ILE A CA 1
ATOM 3103 C C . ILE A 1 386 ? -38.5 6.637 0.699 1 89.75 386 ILE A C 1
ATOM 3105 O O . ILE A 1 386 ? -38.344 7.672 1.354 1 89.75 386 ILE A O 1
ATOM 3109 N N . PRO A 1 387 ? -39.562 6.273 0.168 1 89.25 387 PRO A N 1
ATOM 3110 C CA . PRO A 1 387 ? -40.719 7.188 0.253 1 89.25 387 PRO A CA 1
ATOM 3111 C C . PRO A 1 387 ? -41.125 7.484 1.693 1 89.25 387 PRO A C 1
ATOM 3113 O O . PRO A 1 387 ? -41.094 6.594 2.545 1 89.25 387 PRO A O 1
ATOM 3116 N N . ASP A 1 388 ? -41.438 8.727 1.979 1 85.88 388 ASP A N 1
ATOM 3117 C CA . ASP A 1 388 ? -42 9.211 3.229 1 85.88 388 ASP A CA 1
ATOM 3118 C C . ASP A 1 388 ? -40.969 9.164 4.359 1 85.88 388 ASP A C 1
ATOM 3120 O O . ASP A 1 388 ? -41.344 9.094 5.535 1 85.88 388 ASP A O 1
ATOM 3124 N N . VAL A 1 389 ? -39.781 8.914 3.99 1 87.5 389 VAL A N 1
ATOM 3125 C CA . VAL A 1 389 ? -38.75 8.953 5.004 1 87.5 389 VAL A CA 1
ATOM 3126 C C . VAL A 1 389 ? -37.75 10.062 4.68 1 87.5 389 VAL A C 1
ATOM 3128 O O . VAL A 1 389 ? -37.25 10.148 3.559 1 87.5 389 VAL A O 1
ATOM 3131 N N . SER A 1 390 ? -37.625 10.984 5.578 1 87.31 390 SER A N 1
ATOM 3132 C CA . SER A 1 390 ? -36.688 12.086 5.363 1 87.31 390 SER A CA 1
ATOM 3133 C C . SER A 1 390 ? -35.531 12.016 6.355 1 87.31 390 SER A C 1
ATOM 3135 O O . SER A 1 390 ? -35.656 11.445 7.441 1 87.31 390 SER A O 1
ATOM 3137 N N . ILE A 1 391 ? -34.438 12.461 5.984 1 92.12 391 ILE A N 1
ATOM 3138 C CA . ILE A 1 391 ? -33.281 12.547 6.852 1 92.12 391 ILE A CA 1
ATOM 3139 C C . ILE A 1 391 ? -33.469 13.641 7.898 1 92.12 391 ILE A C 1
ATOM 3141 O O . ILE A 1 391 ? -33.969 14.727 7.582 1 92.12 391 ILE A O 1
ATOM 3145 N N . HIS A 1 392 ? -33.219 13.328 9.07 1 91.88 392 HIS A N 1
ATOM 3146 C CA . HIS A 1 392 ? -33.281 14.312 10.148 1 91.88 392 HIS A CA 1
ATOM 3147 C C . HIS A 1 392 ? -31.969 15.062 10.273 1 91.88 392 HIS A C 1
ATOM 3149 O O . HIS A 1 392 ? -30.938 14.453 10.578 1 91.88 392 HIS A O 1
ATOM 3155 N N . TRP A 1 393 ? -32.062 16.297 10.062 1 93.38 393 TRP A N 1
ATOM 3156 C CA . TRP A 1 393 ? -30.875 17.156 10.258 1 93.38 393 TRP A CA 1
ATOM 3157 C C . TRP A 1 393 ? -31 17.953 11.555 1 93.38 393 TRP A C 1
ATOM 3159 O O . TRP A 1 393 ? -32 18.641 11.781 1 93.38 393 TRP A O 1
ATOM 3169 N N . PRO A 1 394 ? -29.984 17.844 12.383 1 92.31 394 PRO A N 1
ATOM 3170 C CA . PRO A 1 394 ? -30.047 18.594 13.641 1 92.31 394 PRO A CA 1
ATOM 3171 C C . PRO A 1 394 ? -30.328 20.078 13.422 1 92.31 394 PRO A C 1
ATOM 3173 O O . PRO A 1 394 ? -30.984 20.719 14.25 1 92.31 394 PRO A O 1
ATOM 3176 N N . GLY A 1 395 ? -29.891 20.703 12.375 1 90 395 GLY A N 1
ATOM 3177 C CA . GLY A 1 395 ? -30.109 22.109 12.078 1 90 395 GLY A CA 1
ATOM 3178 C C . GLY A 1 395 ? -31.359 22.359 11.25 1 90 395 GLY A C 1
ATOM 3179 O O . GLY A 1 395 ? -31.609 23.484 10.82 1 90 395 GLY A O 1
ATOM 3180 N N . GLY A 1 396 ? -32.156 21.359 10.914 1 89.75 396 GLY A N 1
ATOM 3181 C CA . GLY A 1 396 ? -33.375 21.484 10.125 1 89.75 396 GLY A CA 1
ATOM 3182 C C . GLY A 1 396 ? -33.156 21.203 8.648 1 89.75 396 GLY A C 1
ATOM 3183 O O . GLY A 1 396 ? -34.094 20.766 7.949 1 89.75 396 GLY A O 1
ATOM 3184 N N . SER A 1 397 ? -32.094 21.641 8.211 1 91.38 397 SER A N 1
ATOM 3185 C CA . SER A 1 397 ? -31.688 21.406 6.828 1 91.38 397 SER A CA 1
ATOM 3186 C C . SER A 1 397 ? -30.25 20.906 6.734 1 91.38 397 SER A C 1
ATOM 3188 O O . SER A 1 397 ? -29.484 21.016 7.695 1 91.38 397 SER A O 1
ATOM 3190 N N . PRO A 1 398 ? -29.938 20.234 5.605 1 93.06 398 PRO A N 1
ATOM 3191 C CA . PRO A 1 398 ? -28.547 19.812 5.461 1 93.06 398 PRO A CA 1
ATOM 3192 C C . PRO A 1 398 ? -27.562 20.984 5.578 1 93.06 398 PRO A C 1
ATOM 3194 O O . PRO A 1 398 ? -27.844 22.078 5.082 1 93.06 398 PRO A O 1
ATOM 3197 N N . PRO A 1 399 ? -26.609 20.75 6.336 1 92.75 399 PRO A N 1
ATOM 3198 C CA . PRO A 1 399 ? -25.625 21.828 6.457 1 92.75 399 PRO A CA 1
ATOM 3199 C C . PRO A 1 399 ? -25 22.219 5.121 1 92.75 399 PRO A C 1
ATOM 3201 O O . PRO A 1 399 ? -24.828 21.359 4.25 1 92.75 399 PRO A O 1
ATOM 3204 N N . SER A 1 400 ? -24.656 23.453 5.012 1 88.69 400 SER A N 1
ATOM 3205 C CA . SER A 1 400 ? -23.984 23.938 3.811 1 88.69 400 SER A CA 1
ATOM 3206 C C . SER A 1 400 ? -22.516 23.562 3.811 1 88.69 400 SER A C 1
ATOM 3208 O O . SER A 1 400 ? -21.922 23.375 4.871 1 88.69 400 SER A O 1
ATOM 3210 N N . ALA A 1 401 ? -21.953 23.406 2.635 1 84.88 401 ALA A N 1
ATOM 3211 C CA . ALA A 1 401 ? -20.531 23.062 2.5 1 84.88 401 ALA A CA 1
ATOM 3212 C C . ALA A 1 401 ? -19.641 24.188 3.031 1 84.88 401 ALA A C 1
ATOM 3214 O O . ALA A 1 401 ? -18.5 23.938 3.426 1 84.88 401 ALA A O 1
ATOM 3215 N N . TYR A 1 402 ? -20.156 25.453 3.01 1 79.75 402 TYR A N 1
ATOM 3216 C CA . TYR A 1 402 ? -19.422 26.625 3.467 1 79.75 402 TYR A CA 1
ATOM 3217 C C . TYR A 1 402 ? -20.141 27.328 4.613 1 79.75 402 TYR A C 1
ATOM 3219 O O . TYR A 1 402 ? -21.375 27.391 4.621 1 79.75 402 TYR A O 1
ATOM 3227 N N . PRO A 1 403 ? -19.234 27.75 5.582 1 78.12 403 PRO A N 1
ATOM 3228 C CA . PRO A 1 403 ? -19.875 28.594 6.594 1 78.12 403 PRO A CA 1
ATOM 3229 C C . PRO A 1 403 ? -20.422 29.891 6.016 1 78.12 403 PRO A C 1
ATOM 3231 O O . PRO A 1 403 ? -20.031 30.297 4.91 1 78.12 403 PRO A O 1
ATOM 3234 N N . PHE A 1 404 ? -21.359 30.406 6.734 1 72.75 404 PHE A N 1
ATOM 3235 C CA . PHE A 1 404 ? -22.016 31.625 6.266 1 72.75 404 PHE A CA 1
ATOM 3236 C C . PHE A 1 404 ? -20.984 32.688 5.922 1 72.75 404 PHE A C 1
ATOM 3238 O O . PHE A 1 404 ? -21.062 33.312 4.863 1 72.75 404 PHE A O 1
ATOM 3245 N N . CYS A 1 405 ? -19.891 32.875 6.641 1 69.69 405 CYS A N 1
ATOM 3246 C CA . CYS A 1 405 ? -18.875 33.875 6.379 1 69.69 405 CYS A CA 1
ATOM 3247 C C . CYS A 1 405 ? -17.625 33.25 5.785 1 69.69 405 CYS A C 1
ATOM 3249 O O . CYS A 1 405 ? -16.562 33.906 5.738 1 69.69 405 CYS A O 1
ATOM 3251 N N . GLY A 1 406 ? -17.688 32.125 5.312 1 73.38 406 GLY A N 1
ATOM 3252 C CA . GLY A 1 406 ? -16.531 31.438 4.801 1 73.38 406 GLY A CA 1
ATOM 3253 C C . GLY A 1 406 ? -15.641 30.875 5.895 1 73.38 406 GLY A C 1
ATOM 3254 O O . GLY A 1 406 ? -15.805 31.219 7.07 1 73.38 406 GLY A O 1
ATOM 3255 N N . PHE A 1 407 ? -14.727 30.062 5.551 1 71.75 407 PHE A N 1
ATOM 3256 C CA . PHE A 1 407 ? -13.859 29.422 6.527 1 71.75 407 PHE A CA 1
ATOM 3257 C C . PHE A 1 407 ? -12.883 30.422 7.121 1 71.75 407 PHE A C 1
ATOM 3259 O O . PHE A 1 407 ? -12.469 30.297 8.281 1 71.75 407 PHE A O 1
ATOM 3266 N N . THR A 1 408 ? -12.477 31.391 6.316 1 66.75 408 THR A N 1
ATOM 3267 C CA . THR A 1 408 ? -11.547 32.406 6.785 1 66.75 408 THR A CA 1
ATOM 3268 C C . THR A 1 408 ? -12.297 33.656 7.25 1 66.75 408 THR A C 1
ATOM 3270 O O . THR A 1 408 ? -11.688 34.625 7.695 1 66.75 408 THR A O 1
ATOM 3273 N N . GLY A 1 409 ? -13.547 33.531 7.309 1 61.62 409 GLY A N 1
ATOM 3274 C CA . GLY A 1 409 ? -14.359 34.656 7.723 1 61.62 409 GLY A CA 1
ATOM 3275 C C . GLY A 1 409 ? -14.344 35.812 6.723 1 61.62 409 GLY A C 1
ATOM 3276 O O . GLY A 1 409 ? -14.844 36.906 7.016 1 61.62 409 GLY A O 1
ATOM 3277 N N . ASP A 1 410 ? -13.75 35.625 5.66 1 58.38 410 ASP A N 1
ATOM 3278 C CA . ASP A 1 410 ? -13.539 36.719 4.73 1 58.38 410 ASP A CA 1
ATOM 3279 C C . ASP A 1 410 ? -14.57 36.688 3.602 1 58.38 410 ASP A C 1
ATOM 3281 O O . ASP A 1 410 ? -14.336 37.25 2.527 1 58.38 410 ASP A O 1
ATOM 3285 N N . ALA A 1 411 ? -15.609 36 3.957 1 64.62 411 ALA A N 1
ATOM 3286 C CA . ALA A 1 411 ? -16.625 36.031 2.908 1 64.62 411 ALA A CA 1
ATOM 3287 C C . ALA A 1 411 ? -17.109 37.469 2.652 1 64.62 411 ALA A C 1
ATOM 3289 O O . ALA A 1 411 ? -17.219 38.25 3.582 1 64.62 411 ALA A O 1
ATOM 3290 N N . PRO A 1 412 ? -17.125 37.844 1.502 1 62.94 412 PRO A N 1
ATOM 3291 C CA . PRO A 1 412 ? -17.469 39.219 1.137 1 62.94 412 PRO A CA 1
ATOM 3292 C C . PRO A 1 412 ? -18.656 39.75 1.936 1 62.94 412 PRO A C 1
ATOM 3294 O O . PRO A 1 412 ? -18.672 40.906 2.324 1 62.94 412 PRO A O 1
ATOM 3297 N N . HIS A 1 413 ? -19.609 38.844 2.219 1 67.56 413 HIS A N 1
ATOM 3298 C CA . HIS A 1 413 ? -20.812 39.312 2.904 1 67.56 413 HIS A CA 1
ATOM 3299 C C . HIS A 1 413 ? -20.562 39.469 4.402 1 67.56 413 HIS A C 1
ATOM 3301 O O . HIS A 1 413 ? -21.359 40.094 5.105 1 67.56 413 HIS A O 1
ATOM 3307 N N . CYS A 1 414 ? -19.625 38.781 4.984 1 62.06 414 CYS A N 1
ATOM 3308 C CA . CYS A 1 414 ? -19.297 38.844 6.406 1 62.06 414 CYS A CA 1
ATOM 3309 C C . CYS A 1 414 ? -18.219 39.875 6.68 1 62.06 414 CYS A C 1
ATOM 3311 O O . CYS A 1 414 ? -17.859 40.125 7.832 1 62.06 414 CYS A O 1
ATOM 3313 N N . GLN A 1 415 ? -17.438 40.188 5.863 1 55.75 415 GLN A N 1
ATOM 3314 C CA . GLN A 1 415 ? -16.422 41.188 6.082 1 55.75 415 GLN A CA 1
ATOM 3315 C C . GLN A 1 415 ? -17 42.406 6.785 1 55.75 415 GLN A C 1
ATOM 3317 O O . GLN A 1 415 ? -17.922 43.062 6.273 1 55.75 415 GLN A O 1
ATOM 3322 N N . GLN A 1 416 ? -17.234 42.094 8.078 1 50.53 416 GLN A N 1
ATOM 3323 C CA . GLN A 1 416 ? -17.609 43.25 8.867 1 50.53 416 GLN A CA 1
ATOM 3324 C C . GLN A 1 416 ? -16.766 44.469 8.484 1 50.53 416 GLN A C 1
ATOM 3326 O O . GLN A 1 416 ? -15.617 44.344 8.07 1 50.53 416 GLN A O 1
ATOM 3331 N N . GLU A 1 417 ? -17.391 45.562 8.359 1 48.94 417 GLU A N 1
ATOM 3332 C CA . GLU A 1 417 ? -16.672 46.844 8.328 1 48.94 417 GLU A CA 1
ATOM 3333 C C . GLU A 1 417 ? -15.57 46.875 9.375 1 48.94 417 GLU A C 1
ATOM 3335 O O . GLU A 1 417 ? -15.734 46.344 10.477 1 48.94 417 GLU A O 1
ATOM 3340 N N . GLU A 1 418 ? -14.367 46.719 9.039 1 49.69 418 GLU A N 1
ATOM 3341 C CA . GLU A 1 418 ? -13.227 46.812 9.945 1 49.69 418 GLU A CA 1
ATOM 3342 C C . GLU A 1 418 ? -13.602 47.531 11.227 1 49.69 418 GLU A C 1
ATOM 3344 O O . GLU A 1 418 ? -14.109 48.656 11.188 1 49.69 418 GLU A O 1
ATOM 3349 N N . PRO A 1 419 ? -14.023 46.75 12.242 1 49.19 419 PRO A N 1
ATOM 3350 C CA . PRO A 1 419 ? -14.328 47.562 13.438 1 49.19 419 PRO A CA 1
ATOM 3351 C C . PRO A 1 419 ? -13.305 48.656 13.695 1 49.19 419 PRO A C 1
ATOM 3353 O O . PRO A 1 419 ? -12.164 48.562 13.25 1 49.19 419 PRO A O 1
ATOM 3356 N N . PHE A 1 420 ? -13.844 49.719 14.094 1 57.25 420 PHE A N 1
ATOM 3357 C CA . PHE A 1 420 ? -12.977 50.844 14.445 1 57.25 420 PHE A CA 1
ATOM 3358 C C . PHE A 1 420 ? -11.828 50.375 15.344 1 57.25 420 PHE A C 1
ATOM 3360 O O . PHE A 1 420 ? -12.062 49.719 16.359 1 57.25 420 PHE A O 1
ATOM 3367 N N . PRO A 1 421 ? -10.656 50.406 14.93 1 55.75 421 PRO A N 1
ATOM 3368 C CA . PRO A 1 421 ? -9.508 49.844 15.664 1 55.75 421 PRO A CA 1
ATOM 3369 C C . PRO A 1 421 ? -9.469 50.312 17.125 1 55.75 421 PRO A C 1
ATOM 3371 O O . PRO A 1 421 ? -9.875 51.438 17.422 1 55.75 421 PRO A O 1
ATOM 3374 N N . ILE A 1 422 ? -9.18 49.469 18.062 1 58.12 422 ILE A N 1
ATOM 3375 C CA . ILE A 1 422 ? -9.102 49.75 19.5 1 58.12 422 ILE A CA 1
ATOM 3376 C C . ILE A 1 422 ? -8.289 51 19.734 1 58.12 422 ILE A C 1
ATOM 3378 O O . ILE A 1 422 ? -8.609 51.812 20.641 1 58.12 422 ILE A O 1
ATOM 3382 N N . TYR A 1 423 ? -7.258 51.188 18.891 1 58.91 423 TYR A N 1
ATOM 3383 C CA . TYR A 1 423 ? -6.473 52.406 19 1 58.91 423 TYR A CA 1
ATOM 3384 C C . TYR A 1 423 ? -7.34 53.656 18.766 1 58.91 423 TYR A C 1
ATOM 3386 O O . TYR A 1 423 ? -7.074 54.719 19.312 1 58.91 423 TYR A O 1
ATOM 3394 N N . GLY A 1 424 ? -8.461 53.344 18.047 1 61.94 424 GLY A N 1
ATOM 3395 C CA . GLY A 1 424 ? -9.398 54.438 17.844 1 61.94 424 GLY A CA 1
ATOM 3396 C C . GLY A 1 424 ? -10.148 54.812 19.109 1 61.94 424 GLY A C 1
ATOM 3397 O O . GLY A 1 424 ? -10.289 56 19.422 1 61.94 424 GLY A O 1
ATOM 3398 N N . TYR A 1 425 ? -10.391 53.875 19.875 1 64.5 425 TYR A N 1
ATOM 3399 C CA . TYR A 1 425 ? -11.109 54.156 21.125 1 64.5 425 TYR A CA 1
ATOM 3400 C C . TYR A 1 425 ? -10.195 54.812 22.141 1 64.5 425 TYR A C 1
ATOM 3402 O O . TYR A 1 425 ? -10.617 55.719 22.859 1 64.5 425 TYR A O 1
ATOM 3410 N N . ILE A 1 426 ? -8.984 54.438 22.25 1 66.81 426 ILE A N 1
ATOM 3411 C CA . ILE A 1 426 ? -8.008 55.031 23.172 1 66.81 426 ILE A CA 1
ATOM 3412 C C . ILE A 1 426 ? -7.785 56.5 22.828 1 66.81 426 ILE A C 1
ATOM 3414 O O . ILE A 1 426 ? -7.75 57.344 23.703 1 66.81 426 ILE A O 1
ATOM 3418 N N . VAL A 1 427 ? -7.746 56.75 21.531 1 67.62 427 VAL A N 1
ATOM 3419 C CA . VAL A 1 427 ? -7.516 58.094 21.078 1 67.62 427 VAL A CA 1
ATOM 3420 C C . VAL A 1 427 ? -8.742 58.969 21.391 1 67.62 427 VAL A C 1
ATOM 3422 O O . VAL A 1 427 ? -8.602 60.094 21.859 1 67.62 427 VAL A O 1
ATOM 3425 N N . ILE A 1 428 ? -9.859 58.375 21.375 1 72 428 ILE A N 1
ATOM 3426 C CA . ILE A 1 428 ? -11.086 59.125 21.625 1 72 428 ILE A CA 1
ATOM 3427 C C . ILE A 1 428 ? -11.219 59.406 23.125 1 72 428 ILE A C 1
ATOM 3429 O O . ILE A 1 428 ? -11.539 60.531 23.516 1 72 428 ILE A O 1
ATOM 3433 N N . THR A 1 429 ? -10.914 58.531 23.984 1 72.44 429 THR A N 1
ATOM 3434 C CA . THR A 1 429 ? -11.023 58.719 25.422 1 72.44 429 THR A CA 1
ATOM 3435 C C . THR A 1 429 ? -9.992 59.719 25.922 1 72.44 429 THR A C 1
ATOM 3437 O O . THR A 1 429 ? -10.305 60.562 26.766 1 72.44 429 THR A O 1
ATOM 3440 N N . ALA A 1 430 ? -8.789 59.594 25.422 1 70.81 430 ALA A N 1
ATOM 3441 C CA . ALA A 1 430 ? -7.742 60.562 25.781 1 70.81 430 ALA A CA 1
ATOM 3442 C C . ALA A 1 430 ? -8.125 61.969 25.344 1 70.81 430 ALA A C 1
ATOM 3444 O O . ALA A 1 430 ? -7.902 62.938 26.078 1 70.81 430 ALA A O 1
ATOM 3445 N N . ALA A 1 431 ? -8.797 62.062 24.25 1 74.62 431 ALA A N 1
ATOM 3446 C CA . ALA A 1 431 ? -9.25 63.344 23.75 1 74.62 431 ALA A CA 1
ATOM 3447 C C . ALA A 1 431 ? -10.352 63.938 24.609 1 74.62 431 ALA A C 1
ATOM 3449 O O . ALA A 1 431 ? -10.359 65.125 24.906 1 74.62 431 ALA A O 1
ATOM 3450 N N . VAL A 1 432 ? -11.164 63.125 25.172 1 76.69 432 VAL A N 1
ATOM 3451 C CA . VAL A 1 432 ? -12.258 63.594 26.031 1 76.69 432 VAL A CA 1
ATOM 3452 C C . VAL A 1 432 ? -11.703 64.062 27.375 1 76.69 432 VAL A C 1
ATOM 3454 O O . VAL A 1 432 ? -12.102 65.062 27.891 1 76.69 432 VAL A O 1
ATOM 3457 N N . ILE A 1 433 ? -10.75 63.344 27.922 1 71.81 433 ILE A N 1
ATOM 3458 C CA . ILE A 1 433 ? -10.125 63.719 29.188 1 71.81 433 ILE A CA 1
ATOM 3459 C C . ILE A 1 433 ? -9.352 65 29.016 1 71.81 433 ILE A C 1
ATOM 3461 O O . ILE A 1 433 ? -9.422 65.938 29.875 1 71.81 433 ILE A O 1
ATOM 3465 N N . PHE A 1 434 ? -8.672 65.188 27.906 1 73.31 434 PHE A N 1
ATOM 3466 C CA . PHE A 1 434 ? -7.926 66.375 27.609 1 73.31 434 PHE A CA 1
ATOM 3467 C C . PHE A 1 434 ? -8.867 67.562 27.484 1 73.31 434 PHE A C 1
ATOM 3469 O O . PHE A 1 434 ? -8.609 68.625 28.047 1 73.31 434 PHE A O 1
ATOM 3476 N N . LEU A 1 435 ? -9.969 67.375 26.891 1 77.44 435 LEU A N 1
ATOM 3477 C CA . LEU A 1 435 ? -10.93 68.5 26.703 1 77.44 435 LEU A CA 1
ATOM 3478 C C . LEU A 1 435 ? -11.586 68.875 28.031 1 77.44 435 LEU A C 1
ATOM 3480 O O . LEU A 1 435 ? -11.82 70 28.312 1 77.44 435 LEU A O 1
ATOM 3484 N N . ALA A 1 436 ? -11.758 68 28.859 1 76.88 436 ALA A N 1
ATOM 3485 C CA . ALA A 1 436 ? -12.312 68.25 30.188 1 76.88 436 ALA A CA 1
ATOM 3486 C C . ALA A 1 436 ? -11.32 69 31.078 1 76.88 436 ALA A C 1
ATOM 3488 O O . ALA A 1 436 ? -11.688 69.875 31.781 1 76.88 436 ALA A O 1
ATOM 3489 N N . ALA A 1 437 ? -10.094 68.562 30.984 1 73.44 437 ALA A N 1
ATOM 3490 C CA . ALA A 1 437 ? -9.031 69.25 31.734 1 73.44 437 ALA A CA 1
ATOM 3491 C C . ALA A 1 437 ? -8.867 70.688 31.281 1 73.44 437 ALA A C 1
ATOM 3493 O O . ALA A 1 437 ? -8.727 71.625 32.094 1 73.44 437 ALA A O 1
ATOM 3494 N N . VAL A 1 438 ? -8.992 70.875 30.016 1 75.25 438 VAL A N 1
ATOM 3495 C CA . VAL A 1 438 ? -8.914 72.188 29.453 1 75.25 438 VAL A CA 1
ATOM 3496 C C . VAL A 1 438 ? -10.133 73 29.891 1 75.25 438 VAL A C 1
ATOM 3498 O O . VAL A 1 438 ? -10.008 74.188 30.281 1 75.25 438 VAL A O 1
ATOM 3501 N N . GLY A 1 439 ? -11.242 72.438 29.891 1 75.19 439 GLY A N 1
ATOM 3502 C CA . GLY A 1 439 ? -12.453 73.125 30.359 1 75.19 439 GLY A CA 1
ATOM 3503 C C . GLY A 1 439 ? -12.375 73.5 31.828 1 75.19 439 GLY A C 1
ATOM 3504 O O . GLY A 1 439 ? -12.719 74.625 32.188 1 75.19 439 GLY A O 1
ATOM 3505 N N . PHE A 1 440 ? -11.859 72.688 32.656 1 74.88 440 PHE A N 1
ATOM 3506 C CA . PHE A 1 440 ? -11.695 72.938 34.062 1 74.88 440 PHE A CA 1
ATOM 3507 C C . PHE A 1 440 ? -10.633 74 34.312 1 74.88 440 PHE A C 1
ATOM 3509 O O . PHE A 1 440 ? -10.797 74.875 35.156 1 74.88 440 PHE A O 1
ATOM 3516 N N . GLY A 1 441 ? -9.68 73.938 33.594 1 69.94 441 GLY A N 1
ATOM 3517 C CA . GLY A 1 441 ? -8.648 74.938 33.656 1 69.94 441 GLY A CA 1
ATOM 3518 C C . GLY A 1 441 ? -9.148 76.312 33.25 1 69.94 441 GLY A C 1
ATOM 3519 O O . GLY A 1 441 ? -8.852 77.312 33.938 1 69.94 441 GLY A O 1
ATOM 3520 N N . LEU A 1 442 ? -9.977 76.375 32.375 1 76.81 442 LEU A N 1
ATOM 3521 C CA . LEU A 1 442 ? -10.555 77.625 31.953 1 76.81 442 LEU A CA 1
ATOM 3522 C C . LEU A 1 442 ? -11.523 78.188 33 1 76.81 442 LEU A C 1
ATOM 3524 O O . LEU A 1 442 ? -11.578 79.375 33.219 1 76.81 442 LEU A O 1
ATOM 3528 N N . GLN A 1 443 ? -12.156 77.312 33.656 1 76.88 443 GLN A N 1
ATOM 3529 C CA . GLN A 1 443 ? -13.078 77.75 34.688 1 76.88 443 GLN A CA 1
ATOM 3530 C C . GLN A 1 443 ? -12.328 78.312 35.906 1 76.88 443 GLN A C 1
ATOM 3532 O O . GLN A 1 443 ? -12.727 79.312 36.5 1 76.88 443 GLN A O 1
ATOM 3537 N N . ILE A 1 444 ? -11.297 77.688 36.156 1 71.5 444 ILE A N 1
ATOM 3538 C CA . ILE A 1 444 ? -10.461 78.125 37.25 1 71.5 444 ILE A CA 1
ATOM 3539 C C . ILE A 1 444 ? -9.844 79.5 36.875 1 71.5 444 ILE A C 1
ATOM 3541 O O . ILE A 1 444 ? -9.812 80.375 37.688 1 71.5 444 ILE A O 1
ATOM 3545 N N . TYR A 1 445 ? -9.492 79.562 35.688 1 69.5 445 TYR A N 1
ATOM 3546 C CA . TYR A 1 445 ? -8.914 80.812 35.188 1 69.5 445 TYR A CA 1
ATOM 3547 C C . TYR A 1 445 ? -9.938 81.938 35.219 1 69.5 445 TYR A C 1
ATOM 3549 O O . TYR A 1 445 ? -9.625 83.062 35.688 1 69.5 445 TYR A O 1
ATOM 3557 N N . ARG A 1 446 ? -11.094 81.625 34.906 1 73.56 446 ARG A N 1
ATOM 3558 C CA . ARG A 1 446 ? -12.156 82.625 34.938 1 73.56 446 ARG A CA 1
ATOM 3559 C C . ARG A 1 446 ? -12.516 83.062 36.344 1 73.56 446 ARG A C 1
ATOM 3561 O O . ARG A 1 446 ? -12.734 84.25 36.625 1 73.56 446 ARG A O 1
ATOM 3568 N N . ARG A 1 447 ? -12.5 82.125 37.188 1 71.56 447 ARG A N 1
ATOM 3569 C CA . ARG A 1 447 ? -12.844 82.375 38.594 1 71.56 447 ARG A CA 1
ATOM 3570 C C . ARG A 1 447 ? -11.766 83.25 39.25 1 71.56 447 ARG A C 1
ATOM 3572 O O . ARG A 1 447 ? -12.07 84.188 39.969 1 71.56 447 ARG A O 1
ATOM 3579 N N . VAL A 1 448 ? -10.594 82.875 38.875 1 70.81 448 VAL A N 1
ATOM 3580 C CA . VAL A 1 448 ? -9.484 83.625 39.438 1 70.81 448 VAL A CA 1
ATOM 3581 C C . VAL A 1 448 ? -9.453 85 38.875 1 70.81 448 VAL A C 1
ATOM 3583 O O . VAL A 1 448 ? -9.203 86 39.594 1 70.81 448 VAL A O 1
ATOM 3586 N N . LYS A 1 449 ? -9.828 85.188 37.719 1 70 449 LYS A N 1
ATOM 3587 C CA . LYS A 1 449 ? -9.859 86.5 37.094 1 70 449 LYS A CA 1
ATOM 3588 C C . LYS A 1 449 ? -11.008 87.312 37.625 1 70 449 LYS A C 1
ATOM 3590 O O . LYS A 1 449 ? -10.828 88.562 37.875 1 70 449 LYS A O 1
ATOM 3595 N N . LEU A 1 450 ? -12.07 86.812 37.875 1 68 450 LEU A N 1
ATOM 3596 C CA . LEU A 1 450 ? -13.211 87.5 38.438 1 68 450 LEU A CA 1
ATOM 3597 C C . LEU A 1 450 ? -12.922 88 39.844 1 68 450 LEU A C 1
ATOM 3599 O O . LEU A 1 450 ? -13.266 89.125 40.219 1 68 450 LEU A O 1
ATOM 3603 N N . GLU A 1 451 ? -12.32 87.125 40.562 1 65.31 451 GLU A N 1
ATOM 3604 C CA . GLU A 1 451 ? -11.984 87.5 41.938 1 65.31 451 GLU A CA 1
ATOM 3605 C C . GLU A 1 451 ? -10.93 88.625 42 1 65.31 451 GLU A C 1
ATOM 3607 O O . GLU A 1 451 ? -10.984 89.5 42.844 1 65.31 451 GLU A O 1
ATOM 3612 N N . SER A 1 452 ? -10.133 88.562 41.031 1 64.5 452 SER A N 1
ATOM 3613 C CA . SER A 1 452 ? -9.133 89.625 40.938 1 64.5 452 SER A CA 1
ATOM 3614 C C . SER A 1 452 ? -9.766 90.938 40.5 1 64.5 452 SER A C 1
ATOM 3616 O O . SER A 1 452 ? -9.406 92 41 1 64.5 452 SER A O 1
ATOM 3618 N N . ASP A 1 453 ? -10.734 90.938 39.688 1 62.44 453 ASP A N 1
ATOM 3619 C CA . ASP A 1 453 ? -11.43 92.125 39.219 1 62.44 453 ASP A CA 1
ATOM 3620 C C . ASP A 1 453 ? -12.32 92.688 40.344 1 62.44 453 ASP A C 1
ATOM 3622 O O . ASP A 1 453 ? -12.43 93.938 40.5 1 62.44 453 ASP A O 1
ATOM 3626 N N . LEU A 1 454 ? -12.953 91.938 41.125 1 56.94 454 LEU A N 1
ATOM 3627 C CA . LEU A 1 454 ? -13.766 92.438 42.25 1 56.94 454 LEU A CA 1
ATOM 3628 C C . LEU A 1 454 ? -12.898 93.062 43.312 1 56.94 454 LEU A C 1
ATOM 3630 O O . LEU A 1 454 ? -13.273 94.062 43.906 1 56.94 454 LEU A O 1
ATOM 3634 N N . LYS A 1 455 ? -11.758 92.562 43.5 1 58.62 455 LYS A N 1
ATOM 3635 C CA . LYS A 1 455 ? -10.828 93.125 44.469 1 58.62 455 LYS A CA 1
ATOM 3636 C C . LYS A 1 455 ? -10.281 94.5 44 1 58.62 455 LYS A C 1
ATOM 3638 O O . LYS A 1 455 ? -10.031 95.375 44.781 1 58.62 455 LYS A O 1
ATOM 3643 N N . ASN A 1 456 ? -10.227 94.625 42.75 1 56.38 456 ASN A N 1
ATOM 3644 C CA . ASN A 1 456 ? -9.82 95.938 42.219 1 56.38 456 ASN A CA 1
ATOM 3645 C C . ASN A 1 456 ? -10.953 96.938 42.312 1 56.38 456 ASN A C 1
ATOM 3647 O O . ASN A 1 456 ? -10.703 98.125 42.438 1 56.38 456 ASN A O 1
ATOM 3651 N N . LEU A 1 457 ? -12.18 96.562 42.312 1 53 457 LEU A N 1
ATOM 3652 C CA . LEU A 1 457 ? -13.305 97.5 42.438 1 53 457 LEU A CA 1
ATOM 3653 C C . LEU A 1 457 ? -13.516 97.875 43.906 1 53 457 LEU A C 1
ATOM 3655 O O . LEU A 1 457 ? -14.055 98.938 44.188 1 53 457 LEU A O 1
ATOM 3659 N N . TRP A 1 458 ? -13.133 97.188 44.812 1 50.94 458 TRP A N 1
ATOM 3660 C CA . TRP A 1 458 ? -13.328 97.562 46.188 1 50.94 458 TRP A CA 1
ATOM 3661 C C . TRP A 1 458 ? -12.5 98.75 46.562 1 50.94 458 TRP A C 1
ATOM 3663 O O . TRP A 1 458 ? -12.898 99.562 47.406 1 50.94 458 TRP A O 1
ATOM 3673 N N . TRP A 1 459 ? -11.406 99.062 45.812 1 46.75 459 TRP A N 1
ATOM 3674 C CA . TRP A 1 459 ? -10.625 100.25 46.188 1 46.75 459 TRP A CA 1
ATOM 3675 C C . TRP A 1 459 ? -11.188 101.5 45.531 1 46.75 459 TRP A C 1
ATOM 3677 O O . TRP A 1 459 ? -10.656 102.562 45.688 1 46.75 459 TRP A O 1
ATOM 3687 N N . LYS A 1 460 ? -12.047 101.375 44.625 1 46.88 460 LYS A N 1
ATOM 3688 C CA . LYS A 1 460 ? -12.516 102.688 44.062 1 46.88 460 LYS A CA 1
ATOM 3689 C C . LYS A 1 460 ? -13.438 103.375 45.062 1 46.88 460 LYS A C 1
ATOM 3691 O O . LYS A 1 460 ? -14.531 102.875 45.344 1 46.88 460 LYS A O 1
ATOM 3696 N N . VAL A 1 461 ? -12.805 104.062 46.031 1 46.47 461 VAL A N 1
ATOM 3697 C CA . VAL A 1 461 ? -13.492 105.062 46.844 1 46.47 461 VAL A CA 1
ATOM 3698 C C . VAL A 1 461 ? -14.062 106.125 45.938 1 46.47 461 VAL A C 1
ATOM 3700 O O . VAL A 1 461 ? -13.344 106.75 45.125 1 46.47 461 VAL A O 1
ATOM 3703 N N . GLN A 1 462 ? -15.234 106.188 45.594 1 42.47 462 GLN A N 1
ATOM 3704 C CA . GLN A 1 462 ? -15.836 107.25 44.875 1 42.47 462 GLN A CA 1
ATOM 3705 C C . GLN A 1 462 ? -15.625 108.562 45.625 1 42.47 462 GLN A C 1
ATOM 3707 O O . GLN A 1 462 ? -15.68 108.625 46.844 1 42.47 462 GLN A O 1
ATOM 3712 N N . TRP A 1 463 ? -14.93 109.5 44.969 1 49.03 463 TRP A N 1
ATOM 3713 C CA . TRP A 1 463 ? -14.664 110.875 45.406 1 49.03 463 TRP A CA 1
ATOM 3714 C C . TRP A 1 463 ? -15.883 111.438 46.094 1 49.03 463 TRP A C 1
ATOM 3716 O O . TRP A 1 463 ? -15.75 112.188 47.094 1 49.03 463 TRP A O 1
ATOM 3726 N N . ASP A 1 464 ? -17.016 111.25 45.469 1 46.81 464 ASP A N 1
ATOM 3727 C CA . ASP A 1 464 ? -18.219 111.875 45.969 1 46.81 464 ASP A CA 1
ATOM 3728 C C . ASP A 1 464 ? -18.547 111.438 47.375 1 46.81 464 ASP A C 1
ATOM 3730 O O . ASP A 1 464 ? -19.391 112 48.062 1 46.81 464 ASP A O 1
ATOM 3734 N N . ASP A 1 465 ? -17.969 110.312 47.688 1 44.75 465 ASP A N 1
ATOM 3735 C CA . ASP A 1 465 ? -18.297 109.812 49.031 1 44.75 465 ASP A CA 1
ATOM 3736 C C . ASP A 1 465 ? -17.312 110.375 50.062 1 44.75 465 ASP A C 1
ATOM 3738 O O . ASP A 1 465 ? -17.391 110.062 51.25 1 44.75 465 ASP A O 1
ATOM 3742 N N . ILE A 1 466 ? -16.234 111 49.562 1 41.91 466 ILE A N 1
ATOM 3743 C CA . ILE A 1 466 ? -15.398 111.688 50.531 1 41.91 466 ILE A CA 1
ATOM 3744 C C . ILE A 1 466 ? -16.062 113 50.906 1 41.91 466 ILE A C 1
ATOM 3746 O O . ILE A 1 466 ? -16.281 113.875 50.062 1 41.91 466 ILE A O 1
ATOM 3750 N N . ILE A 1 467 ? -16.953 113.125 51.875 1 39.91 467 ILE A N 1
ATOM 3751 C CA . ILE A 1 467 ? -17.562 114.312 52.469 1 39.91 467 ILE A CA 1
ATOM 3752 C C . ILE A 1 467 ? -16.484 115.188 53.094 1 39.91 467 ILE A C 1
ATOM 3754 O O . ILE A 1 467 ? -15.812 114.75 54.031 1 39.91 467 ILE A O 1
ATOM 3758 N N . PHE A 1 468 ? -16.016 116.062 52.375 1 38.31 468 PHE A N 1
ATOM 3759 C CA . PHE A 1 468 ? -15.156 117.062 52.969 1 38.31 468 PHE A CA 1
ATOM 3760 C C . PHE A 1 468 ? -15.938 117.938 53.938 1 38.31 468 PHE A C 1
ATOM 3762 O O . PHE A 1 468 ? -17.031 118.438 53.625 1 38.31 468 PHE A O 1
ATOM 3769 N N . GLN A 1 469 ? -15.836 117.812 55.188 1 36.72 469 GLN A N 1
ATOM 3770 C CA . GLN A 1 469 ? -16.406 118.625 56.25 1 36.72 469 GLN A CA 1
ATOM 3771 C C . GLN A 1 469 ? -16.047 120.062 56.031 1 36.72 469 GLN A C 1
ATOM 3773 O O . GLN A 1 469 ? -14.891 120.5 56.219 1 36.72 469 GLN A O 1
ATOM 3778 N N . ASN A 1 470 ? -16.625 120.812 55.219 1 32.72 470 ASN A N 1
ATOM 3779 C CA . ASN A 1 470 ? -16.516 122.25 55.188 1 32.72 470 ASN A CA 1
ATOM 3780 C C . ASN A 1 470 ? -16.766 122.875 56.562 1 32.72 470 ASN A C 1
ATOM 3782 O O . ASN A 1 470 ? -17.406 122.25 57.406 1 32.72 470 ASN A O 1
ATOM 3786 N N . ASN A 1 471 ? -16.594 124.312 56.844 1 34.28 471 ASN A N 1
ATOM 3787 C CA . ASN A 1 471 ? -16.203 125.375 57.75 1 34.28 471 ASN A CA 1
ATOM 3788 C C . ASN A 1 471 ? -17.328 125.75 58.719 1 34.28 471 ASN A C 1
ATOM 3790 O O . ASN A 1 471 ? -17.188 126.625 59.531 1 34.28 471 ASN A O 1
ATOM 3794 N N . GLY A 1 472 ? -18.688 125.75 58.469 1 34.91 472 GLY A N 1
ATOM 3795 C CA . GLY A 1 472 ? -19.547 126.812 58.969 1 34.91 472 GLY A CA 1
ATOM 3796 C C . GLY A 1 472 ? -19.812 126.75 60.469 1 34.91 472 GLY A C 1
ATOM 3797 O O . GLY A 1 472 ? -19.578 125.688 61.062 1 34.91 472 GLY A O 1
ATOM 3798 N N . PRO A 1 473 ? -20.141 127.938 61.156 1 35.94 473 PRO A N 1
ATOM 3799 C CA . PRO A 1 473 ? -20.328 128.125 62.625 1 35.94 473 PRO A CA 1
ATOM 3800 C C . PRO A 1 473 ? -21.422 127.125 63.156 1 35.94 473 PRO A C 1
ATOM 3802 O O . PRO A 1 473 ? -22.547 127.188 62.656 1 35.94 473 PRO A O 1
ATOM 3805 N N . LYS A 1 474 ? -21.234 126.125 63.719 1 30.88 474 LYS A N 1
ATOM 3806 C CA . LYS A 1 474 ? -22.234 125.188 64.062 1 30.88 474 LYS A CA 1
ATOM 3807 C C . LYS A 1 474 ? -23.172 125.688 65.125 1 30.88 474 LYS A C 1
ATOM 3809 O O . LYS A 1 474 ? -22.719 126.062 66.25 1 30.88 474 LYS A O 1
ATOM 3814 N N . SER A 1 475 ? -24.141 126.5 64.75 1 27.53 475 SER A N 1
ATOM 3815 C CA . SER A 1 475 ? -25.062 126.75 65.875 1 27.53 475 SER A CA 1
ATOM 3816 C C . SER A 1 475 ? -25.422 125.5 66.625 1 27.53 475 SER A C 1
ATOM 3818 O O . SER A 1 475 ? -25.281 124.375 66.062 1 27.53 475 SER A O 1
ATOM 3820 N N . LEU A 1 476 ? -26.094 125.562 67.875 1 25.31 476 LEU A N 1
ATOM 3821 C CA . LEU A 1 476 ? -26.406 124.875 69.188 1 25.31 476 LEU A CA 1
ATOM 3822 C C . LEU A 1 476 ? -27.328 123.688 68.938 1 25.31 476 LEU A C 1
ATOM 3824 O O . LEU A 1 476 ? -27.406 122.812 69.75 1 25.31 476 LEU A O 1
ATOM 3828 N N . VAL A 1 477 ? -28.312 123.625 67.938 1 22.64 477 VAL A N 1
ATOM 3829 C CA . VAL A 1 477 ? -29.609 123.188 68.438 1 22.64 477 VAL A CA 1
ATOM 3830 C C . VAL A 1 477 ? -29.547 121.688 68.688 1 22.64 477 VAL A C 1
ATOM 3832 O O . VAL A 1 477 ? -28.625 121 68.25 1 22.64 477 VAL A O 1
ATOM 3835 N N . SER A 1 478 ? -30.75 120.812 68.188 1 23.55 478 SER A N 1
ATOM 3836 C CA . SER A 1 478 ? -31.672 119.875 68.812 1 23.55 478 SER A CA 1
ATOM 3837 C C . SER A 1 478 ? -31.203 118.438 68.562 1 23.55 478 SER A C 1
ATOM 3839 O O . SER A 1 478 ? -30.984 118 67.438 1 23.55 478 SER A O 1
ATOM 3841 N N . VAL A 1 479 ? -30.453 117.812 69.438 1 23.72 479 VAL A N 1
ATOM 3842 C CA . VAL A 1 479 ? -29.922 116.438 69.562 1 23.72 479 VAL A CA 1
ATOM 3843 C C . VAL A 1 479 ? -31.062 115.438 69.5 1 23.72 479 VAL A C 1
ATOM 3845 O O . VAL A 1 479 ? -30.859 114.25 69.75 1 23.72 479 VAL A O 1
ATOM 3848 N N . ASP A 1 480 ? -32.219 115.438 68.812 1 21.78 480 ASP A N 1
ATOM 3849 C CA . ASP A 1 480 ? -33.188 114.562 69.375 1 21.78 480 ASP A CA 1
ATOM 3850 C C . ASP A 1 480 ? -32.75 113.062 69.125 1 21.78 480 ASP A C 1
ATOM 3852 O O . ASP A 1 480 ? -31.969 112.812 68.25 1 21.78 480 ASP A O 1
ATOM 3856 N N . THR A 1 481 ? -33.375 111.938 69.938 1 23.28 481 THR A N 1
ATOM 3857 C CA . THR A 1 481 ? -33.25 110.625 70.562 1 23.28 481 THR A CA 1
ATOM 3858 C C . THR A 1 481 ? -33.531 109.5 69.625 1 23.28 481 THR A C 1
ATOM 3860 O O . THR A 1 481 ? -33.5 108.312 70 1 23.28 481 THR A O 1
ATOM 3863 N N . SER A 1 482 ? -33.844 109.438 68.312 1 23.64 482 SER A N 1
ATOM 3864 C CA . SER A 1 482 ? -34.75 108.375 67.875 1 23.64 482 SER A CA 1
ATOM 3865 C C . SER A 1 482 ? -34.062 107 67.938 1 23.64 482 SER A C 1
ATOM 3867 O O . SER A 1 482 ? -32.812 106.938 67.812 1 23.64 482 SER A O 1
ATOM 3869 N N . GLU A 1 483 ? -34.969 105.812 68.125 1 24.86 483 GLU A N 1
ATOM 3870 C CA . GLU A 1 483 ? -35 104.375 68.438 1 24.86 483 GLU A CA 1
ATOM 3871 C C . GLU A 1 483 ? -34.312 103.562 67.312 1 24.86 483 GLU A C 1
ATOM 3873 O O . GLU A 1 483 ? -34.219 104 66.188 1 24.86 483 GLU A O 1
ATOM 3878 N N . ASP A 1 484 ? -33.812 102.25 67.688 1 25.03 484 ASP A N 1
ATOM 3879 C CA . ASP A 1 484 ? -32.875 101.188 67.25 1 25.03 484 ASP A CA 1
ATOM 3880 C C . ASP A 1 484 ? -33.469 100.375 66.125 1 25.03 484 ASP A C 1
ATOM 3882 O O . ASP A 1 484 ? -33.312 99.125 66.062 1 25.03 484 ASP A O 1
ATOM 3886 N N . ARG A 1 485 ? -34.062 100.562 65 1 24.67 485 ARG A N 1
ATOM 3887 C CA . ARG A 1 485 ? -34.812 99.562 64.188 1 24.67 485 ARG A CA 1
ATOM 3888 C C . ARG A 1 485 ? -33.875 98.562 63.594 1 24.67 485 ARG A C 1
ATOM 3890 O O . ARG A 1 485 ? -33.188 98.812 62.625 1 24.67 485 ARG A O 1
ATOM 3897 N N . VAL A 1 486 ? -33.312 97.562 64.375 1 23.92 486 VAL A N 1
ATOM 3898 C CA . VAL A 1 486 ? -32.594 96.438 63.75 1 23.92 486 VAL A CA 1
ATOM 3899 C C . VAL A 1 486 ? -33.562 95.438 63.188 1 23.92 486 VAL A C 1
ATOM 3901 O O . VAL A 1 486 ? -34.344 94.812 63.969 1 23.92 486 VAL A O 1
ATOM 3904 N N . TYR A 1 487 ? -34.312 95.5 62.094 1 21.98 487 TYR A N 1
ATOM 3905 C CA . TYR A 1 487 ? -35.312 94.562 61.625 1 21.98 487 TYR A CA 1
ATOM 3906 C C . TYR A 1 487 ? -34.656 93.188 61.344 1 21.98 487 TYR A C 1
ATOM 3908 O O . TYR A 1 487 ? -33.562 93.125 60.812 1 21.98 487 TYR A O 1
ATOM 3916 N N . GLY A 1 488 ? -35.094 92 62.031 1 23.62 488 GLY A N 1
ATOM 3917 C CA . GLY A 1 488 ? -34.969 90.562 62.062 1 23.62 488 GLY A CA 1
ATOM 3918 C C . GLY A 1 488 ? -35.438 89.875 60.781 1 23.62 488 GLY A C 1
ATOM 3919 O O . GLY A 1 488 ? -36.312 90.438 60.094 1 23.62 488 GLY A O 1
ATOM 3920 N N . PHE A 1 489 ? -34.75 89 60 1 24.31 489 PHE A N 1
ATOM 3921 C CA . PHE A 1 489 ? -35.031 88.062 58.875 1 24.31 489 PHE A CA 1
ATOM 3922 C C . PHE A 1 489 ? -36.125 87.125 59.25 1 24.31 489 PHE A C 1
ATOM 3924 O O . PHE A 1 489 ? -36.125 86.562 60.375 1 24.31 489 PHE A O 1
ATOM 3931 N N . GLU A 1 490 ? -37.375 87.062 58.719 1 21.22 490 GLU A N 1
ATOM 3932 C CA . GLU A 1 490 ? -38.562 86.188 58.75 1 21.22 490 GLU A CA 1
ATOM 3933 C C . GLU A 1 490 ? -38.25 84.812 58.188 1 21.22 490 GLU A C 1
ATOM 3935 O O . GLU A 1 490 ? -37.906 84.688 57.031 1 21.22 490 GLU A O 1
ATOM 3940 N N . LYS A 1 491 ? -37.781 83.812 58.875 1 25.61 491 LYS A N 1
ATOM 3941 C CA . LYS A 1 491 ? -37.969 82.375 58.969 1 25.61 491 LYS A CA 1
ATOM 3942 C C . LYS A 1 491 ? -39.438 82 59 1 25.61 491 LYS A C 1
ATOM 3944 O O . LYS A 1 491 ? -40.062 82.125 60.062 1 25.61 491 LYS A O 1
ATOM 3949 N N . LYS A 1 492 ? -40.281 82.25 57.969 1 26.66 492 LYS A N 1
ATOM 3950 C CA . LYS A 1 492 ? -41.594 81.625 57.938 1 26.66 492 LYS A CA 1
ATOM 3951 C C . LYS A 1 492 ? -41.469 80.125 57.812 1 26.66 492 LYS A C 1
ATOM 3953 O O . LYS A 1 492 ? -40.625 79.625 57.062 1 26.66 492 LYS A O 1
ATOM 3958 N N . ARG A 1 493 ? -42.312 79.375 58.719 1 25.72 493 ARG A N 1
ATOM 3959 C CA . ARG A 1 493 ? -42.875 78 58.875 1 25.72 493 ARG A CA 1
ATOM 3960 C C . ARG A 1 493 ? -43.781 77.625 57.688 1 25.72 493 ARG A C 1
ATOM 3962 O O . ARG A 1 493 ? -45 77.75 57.781 1 25.72 493 ARG A O 1
ATOM 3969 N N . GLU A 1 494 ? -43.719 77.75 56.406 1 20.84 494 GLU A N 1
ATOM 3970 C CA . GLU A 1 494 ? -44.344 76.562 55.812 1 20.84 494 GLU A CA 1
ATOM 3971 C C . GLU A 1 494 ? -43.469 75.375 55.938 1 20.84 494 GLU A C 1
ATOM 3973 O O . GLU A 1 494 ? -42.25 75.438 55.875 1 20.84 494 GLU A O 1
ATOM 3978 N N . MET B 1 1 ? 27.453 -34.75 -16.547 1 81.88 1 MET B N 1
ATOM 3979 C CA . MET B 1 1 ? 27.297 -33.312 -16.781 1 81.88 1 MET B CA 1
ATOM 3980 C C . MET B 1 1 ? 25.953 -32.844 -16.25 1 81.88 1 MET B C 1
ATOM 3982 O O . MET B 1 1 ? 24.922 -33.469 -16.484 1 81.88 1 MET B O 1
ATOM 3986 N N . TRP B 1 2 ? 26.016 -31.859 -15.352 1 91.69 2 TRP B N 1
ATOM 3987 C CA . TRP B 1 2 ? 24.797 -31.312 -14.75 1 91.69 2 TRP B CA 1
ATOM 3988 C C . TRP B 1 2 ? 24.25 -30.141 -15.562 1 91.69 2 TRP B C 1
ATOM 3990 O O . TRP B 1 2 ? 25.031 -29.312 -16.047 1 91.69 2 TRP B O 1
ATOM 4000 N N . VAL B 1 3 ? 22.953 -30.234 -15.859 1 94.81 3 VAL B N 1
ATOM 4001 C CA . VAL B 1 3 ? 22.312 -29.156 -16.594 1 94.81 3 VAL B CA 1
ATOM 4002 C C . VAL B 1 3 ? 21.438 -28.344 -15.633 1 94.81 3 VAL B C 1
ATOM 4004 O O . VAL B 1 3 ? 20.641 -28.906 -14.883 1 94.81 3 VAL B O 1
ATOM 4007 N N . THR B 1 4 ? 21.734 -27.094 -15.555 1 95.75 4 THR B N 1
ATOM 4008 C CA . THR B 1 4 ? 20.938 -26.219 -14.719 1 95.75 4 THR B CA 1
ATOM 4009 C C . THR B 1 4 ? 20.172 -25.203 -15.57 1 95.75 4 THR B C 1
ATOM 4011 O O . THR B 1 4 ? 20.734 -24.656 -16.531 1 95.75 4 THR B O 1
ATOM 4014 N N . GLN B 1 5 ? 18.859 -25.031 -15.281 1 97.12 5 GLN B N 1
ATOM 4015 C CA . GLN B 1 5 ? 18 -24.109 -15.992 1 97.12 5 GLN B CA 1
ATOM 4016 C C . GLN B 1 5 ? 17.812 -22.812 -15.211 1 97.12 5 GLN B C 1
ATOM 4018 O O . GLN B 1 5 ? 17.125 -22.781 -14.188 1 97.12 5 GLN B O 1
ATOM 4023 N N . ILE B 1 6 ? 18.391 -21.734 -15.703 1 98.06 6 ILE B N 1
ATOM 4024 C CA . ILE B 1 6 ? 18.25 -20.422 -15.102 1 98.06 6 ILE B CA 1
ATOM 4025 C C . ILE B 1 6 ? 17.141 -19.641 -15.797 1 98.06 6 ILE B C 1
ATOM 4027 O O . ILE B 1 6 ? 17.172 -19.453 -17.016 1 98.06 6 ILE B O 1
ATOM 4031 N N . VAL B 1 7 ? 16.172 -19.188 -15.031 1 98.38 7 VAL B N 1
ATOM 4032 C CA . VAL B 1 7 ? 15.07 -18.422 -15.609 1 98.38 7 VAL B CA 1
ATOM 4033 C C . VAL B 1 7 ? 15.078 -17 -15.031 1 98.38 7 VAL B C 1
ATOM 4035 O O . VAL B 1 7 ? 14.992 -16.828 -13.812 1 98.38 7 VAL B O 1
ATOM 4038 N N . GLY B 1 8 ? 15.25 -16.047 -15.898 1 97.69 8 GLY B N 1
ATOM 4039 C CA . GLY B 1 8 ? 15.164 -14.641 -15.508 1 97.69 8 GLY B CA 1
ATOM 4040 C C . GLY B 1 8 ? 13.781 -14.047 -15.727 1 97.69 8 GLY B C 1
ATOM 4041 O O . GLY B 1 8 ? 13.211 -14.172 -16.812 1 97.69 8 GLY B O 1
ATOM 4042 N N . ILE B 1 9 ? 13.203 -13.492 -14.703 1 96.38 9 ILE B N 1
ATOM 4043 C CA . ILE B 1 9 ? 11.961 -12.734 -14.789 1 96.38 9 ILE B CA 1
ATOM 4044 C C . ILE B 1 9 ? 12.234 -11.258 -14.5 1 96.38 9 ILE B C 1
ATOM 4046 O O . ILE B 1 9 ? 12.477 -10.875 -13.352 1 96.38 9 ILE B O 1
ATOM 4050 N N . PHE B 1 10 ? 12.156 -10.43 -15.602 1 93.25 10 PHE B N 1
ATOM 4051 C CA . PHE B 1 10 ? 12.578 -9.047 -15.461 1 93.25 10 PHE B CA 1
ATOM 4052 C C . PHE B 1 10 ? 11.461 -8.094 -15.875 1 93.25 10 PHE B C 1
ATOM 4054 O O . PHE B 1 10 ? 10.695 -8.391 -16.797 1 93.25 10 PHE B O 1
ATOM 4061 N N . THR B 1 11 ? 11.305 -7.047 -15.062 1 82.94 11 THR B N 1
ATOM 4062 C CA . THR B 1 11 ? 10.305 -6.031 -15.383 1 82.94 11 THR B CA 1
ATOM 4063 C C . THR B 1 11 ? 10.977 -4.734 -15.82 1 82.94 11 THR B C 1
ATOM 4065 O O . THR B 1 11 ? 12.07 -4.406 -15.359 1 82.94 11 THR B O 1
ATOM 4068 N N . GLN B 1 12 ? 10.555 -4.004 -16.875 1 66.81 12 GLN B N 1
ATOM 4069 C CA . GLN B 1 12 ? 11.055 -2.717 -17.344 1 66.81 12 GLN B CA 1
ATOM 4070 C C . GLN B 1 12 ? 10.586 -1.582 -16.438 1 66.81 12 GLN B C 1
ATOM 4072 O O . GLN B 1 12 ? 11.359 -0.669 -16.125 1 66.81 12 GLN B O 1
ATOM 4077 N N . PHE B 1 13 ? 9.219 -1.545 -16.344 1 59.34 13 PHE B N 1
ATOM 4078 C CA . PHE B 1 13 ? 8.609 -0.429 -15.633 1 59.34 13 PHE B CA 1
ATOM 4079 C C . PHE B 1 13 ? 7.863 -0.921 -14.398 1 59.34 13 PHE B C 1
ATOM 4081 O O . PHE B 1 13 ? 6.906 -1.692 -14.508 1 59.34 13 PHE B O 1
ATOM 4088 N N . ASP B 1 14 ? 8.781 -0.922 -13.234 1 56.56 14 ASP B N 1
ATOM 4089 C CA . ASP B 1 14 ? 7.914 -1.272 -12.109 1 56.56 14 ASP B CA 1
ATOM 4090 C C . ASP B 1 14 ? 7.703 -0.076 -11.188 1 56.56 14 ASP B C 1
ATOM 4092 O O . ASP B 1 14 ? 8.539 0.827 -11.125 1 56.56 14 ASP B O 1
ATOM 4096 N N . GLY B 1 15 ? 6.719 0.81 -11.43 1 58 15 GLY B N 1
ATOM 4097 C CA . GLY B 1 15 ? 6.449 1.948 -10.562 1 58 15 GLY B CA 1
ATOM 4098 C C . GLY B 1 15 ? 7.445 2.09 -9.43 1 58 15 GLY B C 1
ATOM 4099 O O . GLY B 1 15 ? 7.492 3.123 -8.766 1 58 15 GLY B O 1
ATOM 4100 N N . GLU B 1 16 ? 8.406 1.07 -9.195 1 61.69 16 GLU B N 1
ATOM 4101 C CA . GLU B 1 16 ? 9.383 1.149 -8.109 1 61.69 16 GLU B CA 1
ATOM 4102 C C . GLU B 1 16 ? 10.75 1.599 -8.633 1 61.69 16 GLU B C 1
ATOM 4104 O O . GLU B 1 16 ? 11.305 2.586 -8.148 1 61.69 16 GLU B O 1
ATOM 4109 N N . LEU B 1 17 ? 11.328 0.815 -9.57 1 65.25 17 LEU B N 1
ATOM 4110 C CA . LEU B 1 17 ? 12.617 1.118 -10.195 1 65.25 17 LEU B CA 1
ATOM 4111 C C . LEU B 1 17 ? 12.555 0.892 -11.703 1 65.25 17 LEU B C 1
ATOM 4113 O O . LEU B 1 17 ? 11.953 -0.084 -12.164 1 65.25 17 LEU B O 1
ATOM 4117 N N . GLN B 1 18 ? 12.969 1.889 -12.383 1 68.06 18 GLN B N 1
ATOM 4118 C CA . GLN B 1 18 ? 12.961 1.754 -13.836 1 68.06 18 GLN B CA 1
ATOM 4119 C C . GLN B 1 18 ? 14.266 1.145 -14.336 1 68.06 18 GLN B C 1
ATOM 4121 O O . GLN B 1 18 ? 15.352 1.563 -13.938 1 68.06 18 GLN B O 1
ATOM 4126 N N . TYR B 1 19 ? 14.094 -0.015 -14.977 1 78.44 19 TYR B N 1
ATOM 4127 C CA . TYR B 1 19 ? 15.227 -0.648 -15.641 1 78.44 19 TYR B CA 1
ATOM 4128 C C . TYR B 1 19 ? 14.898 -0.972 -17.094 1 78.44 19 TYR B C 1
ATOM 4130 O O . TYR B 1 19 ? 13.734 -0.947 -17.484 1 78.44 19 TYR B O 1
ATOM 4138 N N . GLU B 1 20 ? 15.945 -1.097 -17.781 1 82.81 20 GLU B N 1
ATOM 4139 C CA . GLU B 1 20 ? 15.75 -1.557 -19.141 1 82.81 20 GLU B CA 1
ATOM 4140 C C . GLU B 1 20 ? 15.938 -3.066 -19.25 1 82.81 20 GLU B C 1
ATOM 4142 O O . GLU B 1 20 ? 16.969 -3.602 -18.828 1 82.81 20 GLU B O 1
ATOM 4147 N N . TYR B 1 21 ? 14.914 -3.699 -19.828 1 89.5 21 TYR B N 1
ATOM 4148 C CA . TYR B 1 21 ? 14.953 -5.148 -20 1 89.5 21 TYR B CA 1
ATOM 4149 C C . TYR B 1 21 ? 16.219 -5.574 -20.719 1 89.5 21 TYR B C 1
ATOM 4151 O O . TYR B 1 21 ? 16.859 -6.566 -20.344 1 89.5 21 TYR B O 1
ATOM 4159 N N . SER B 1 22 ? 16.656 -4.789 -21.734 1 91.44 22 SER B N 1
ATOM 4160 C CA . SER B 1 22 ? 17.812 -5.125 -22.547 1 91.44 22 SER B CA 1
ATOM 4161 C C . SER B 1 22 ? 19.094 -5.117 -21.719 1 91.44 22 SER B C 1
ATOM 4163 O O . SER B 1 22 ? 19.984 -5.941 -21.922 1 91.44 22 SER B O 1
ATOM 4165 N N . VAL B 1 23 ? 19.094 -4.277 -20.75 1 92.69 23 VAL B N 1
ATOM 4166 C CA . VAL B 1 23 ? 20.297 -4.113 -19.953 1 92.69 23 VAL B CA 1
ATOM 4167 C C . VAL B 1 23 ? 20.391 -5.227 -18.906 1 92.69 23 VAL B C 1
ATOM 4169 O O . VAL B 1 23 ? 21.438 -5.848 -18.75 1 92.69 23 VAL B O 1
ATOM 4172 N N . ILE B 1 24 ? 19.297 -5.48 -18.281 1 93.75 24 ILE B N 1
ATOM 4173 C CA . ILE B 1 24 ? 19.312 -6.488 -17.219 1 93.75 24 ILE B CA 1
ATOM 4174 C C . ILE B 1 24 ? 19.516 -7.871 -17.828 1 93.75 24 ILE B C 1
ATOM 4176 O O . ILE B 1 24 ? 20.266 -8.688 -17.281 1 93.75 24 ILE B O 1
ATOM 4180 N N . LYS B 1 25 ? 18.812 -8.172 -18.859 1 95.62 25 LYS B N 1
ATOM 4181 C CA . LYS B 1 25 ? 19 -9.438 -19.547 1 95.62 25 LYS B CA 1
ATOM 4182 C C . LYS B 1 25 ? 20.469 -9.625 -19.953 1 95.62 25 LYS B C 1
ATOM 4184 O O . LYS B 1 25 ? 21.031 -10.703 -19.766 1 95.62 25 LYS B O 1
ATOM 4189 N N . SER B 1 26 ? 21.062 -8.578 -20.5 1 96.44 26 SER B N 1
ATOM 4190 C CA . SER B 1 26 ? 22.469 -8.633 -20.938 1 96.44 26 SER B CA 1
ATOM 4191 C C . SER B 1 26 ? 23.391 -8.875 -19.75 1 96.44 26 SER B C 1
ATOM 4193 O O . SER B 1 26 ? 24.359 -9.625 -19.859 1 96.44 26 SER B O 1
ATOM 4195 N N . ALA B 1 27 ? 23.094 -8.195 -18.672 1 96.69 27 ALA B N 1
ATOM 4196 C CA . ALA B 1 27 ? 23.922 -8.367 -17.484 1 96.69 27 ALA B CA 1
ATOM 4197 C C . ALA B 1 27 ? 23.922 -9.82 -17.016 1 96.69 27 ALA B C 1
ATOM 4199 O O . ALA B 1 27 ? 24.953 -10.359 -16.641 1 96.69 27 ALA B O 1
ATOM 4200 N N . VAL B 1 28 ? 22.797 -10.438 -17.031 1 97.88 28 VAL B N 1
ATOM 4201 C CA . VAL B 1 28 ? 22.656 -11.82 -16.594 1 97.88 28 VAL B CA 1
ATOM 4202 C C . VAL B 1 28 ? 23.312 -12.758 -17.609 1 97.88 28 VAL B C 1
ATOM 4204 O O . VAL B 1 28 ? 23.938 -13.75 -17.234 1 97.88 28 VAL B O 1
ATOM 4207 N N . GLU B 1 29 ? 23.188 -12.422 -18.875 1 98.06 29 GLU B N 1
ATOM 4208 C CA . GLU B 1 29 ? 23.828 -13.227 -19.922 1 98.06 29 GLU B CA 1
ATOM 4209 C C . GLU B 1 29 ? 25.344 -13.188 -19.797 1 98.06 29 GLU B C 1
ATOM 4211 O O . GLU B 1 29 ? 26.016 -14.203 -19.984 1 98.06 29 GLU B O 1
ATOM 4216 N N . VAL B 1 30 ? 25.844 -12.008 -19.531 1 97.62 30 VAL B N 1
ATOM 4217 C CA . VAL B 1 30 ? 27.266 -11.867 -19.312 1 97.62 30 VAL B CA 1
ATOM 4218 C C . VAL B 1 30 ? 27.719 -12.758 -18.156 1 97.62 30 VAL B C 1
ATOM 4220 O O . VAL B 1 30 ? 28.75 -13.406 -18.234 1 97.62 30 VAL B O 1
ATOM 4223 N N . ALA B 1 31 ? 26.938 -12.781 -17.109 1 97.81 31 ALA B N 1
ATOM 4224 C CA . ALA B 1 31 ? 27.25 -13.609 -15.945 1 97.81 31 ALA B CA 1
ATOM 4225 C C . ALA B 1 31 ? 27.188 -15.094 -16.297 1 97.81 31 ALA B C 1
ATOM 4227 O O . ALA B 1 31 ? 28.016 -15.875 -15.836 1 97.81 31 ALA B O 1
ATOM 4228 N N . VAL B 1 32 ? 26.203 -15.492 -17.078 1 98.19 32 VAL B N 1
ATOM 4229 C CA . VAL B 1 32 ? 26.047 -16.891 -17.484 1 98.19 32 VAL B CA 1
ATOM 4230 C C . VAL B 1 32 ? 27.266 -17.328 -18.297 1 98.19 32 VAL B C 1
ATOM 4232 O O . VAL B 1 32 ? 27.766 -18.438 -18.109 1 98.19 32 VAL B O 1
ATOM 4235 N N . GLU B 1 33 ? 27.734 -16.453 -19.188 1 97.19 33 GLU B N 1
ATOM 4236 C CA . GLU B 1 33 ? 28.906 -16.766 -19.984 1 97.19 33 GLU B CA 1
ATOM 4237 C C . GLU B 1 33 ? 30.141 -16.938 -19.094 1 97.19 33 GLU B C 1
ATOM 4239 O O . GLU B 1 33 ? 30.953 -17.844 -19.312 1 97.19 33 GLU B O 1
ATOM 4244 N N . LYS B 1 34 ? 30.234 -16.031 -18.188 1 96.75 34 LYS B N 1
ATOM 4245 C CA . LYS B 1 34 ? 31.344 -16.109 -17.25 1 96.75 34 LYS B CA 1
ATOM 4246 C C . LYS B 1 34 ? 31.281 -17.406 -16.438 1 96.75 34 LYS B C 1
ATOM 4248 O O . LYS B 1 34 ? 32.312 -18.031 -16.156 1 96.75 34 LYS B O 1
ATOM 4253 N N . ALA B 1 35 ? 30.125 -17.812 -16.016 1 97.25 35 ALA B N 1
ATOM 4254 C CA . ALA B 1 35 ? 29.906 -19.031 -15.242 1 97.25 35 ALA B CA 1
ATOM 4255 C C . ALA B 1 35 ? 30.281 -20.266 -16.062 1 97.25 35 ALA B C 1
ATOM 4257 O O . ALA B 1 35 ? 30.875 -21.203 -15.531 1 97.25 35 ALA B O 1
ATOM 4258 N N . LYS B 1 36 ? 29.938 -20.234 -17.344 1 97.12 36 LYS B N 1
ATOM 4259 C CA . LYS B 1 36 ? 30.25 -21.344 -18.234 1 97.12 36 LYS B CA 1
ATOM 4260 C C . LYS B 1 36 ? 31.766 -21.547 -18.312 1 97.12 36 LYS B C 1
ATOM 4262 O O . LYS B 1 36 ? 32.219 -22.688 -18.391 1 97.12 36 LYS B O 1
ATOM 4267 N N . ILE B 1 37 ? 32.438 -20.422 -18.328 1 96.88 37 ILE B N 1
ATOM 4268 C CA . ILE B 1 37 ? 33.906 -20.469 -18.438 1 96.88 37 ILE B CA 1
ATOM 4269 C C . ILE B 1 37 ? 34.5 -20.953 -17.125 1 96.88 37 ILE B C 1
ATOM 4271 O O . ILE B 1 37 ? 35.406 -21.781 -17.109 1 96.88 37 ILE B O 1
ATOM 4275 N N . LYS B 1 38 ? 34 -20.484 -16.062 1 96.25 38 LYS B N 1
ATOM 4276 C CA . LYS B 1 38 ? 34.531 -20.766 -14.75 1 96.25 38 LYS B CA 1
ATOM 4277 C C . LYS B 1 38 ? 34.25 -22.203 -14.328 1 96.25 38 LYS B C 1
ATOM 4279 O O . LYS B 1 38 ? 35.062 -22.844 -13.656 1 96.25 38 LYS B O 1
ATOM 4284 N N . TYR B 1 39 ? 33.062 -22.672 -14.711 1 96.56 39 TYR B N 1
ATOM 4285 C CA . TYR B 1 39 ? 32.656 -24.016 -14.336 1 96.56 39 TYR B CA 1
ATOM 4286 C C . TYR B 1 39 ? 32.25 -24.828 -15.562 1 96.56 39 TYR B C 1
ATOM 4288 O O . TYR B 1 39 ? 31.078 -25.125 -15.781 1 96.56 39 TYR B O 1
ATOM 4296 N N . PRO B 1 40 ? 33.188 -25.375 -16.25 1 95.06 40 PRO B N 1
ATOM 4297 C CA . PRO B 1 40 ? 32.938 -26.047 -17.531 1 95.06 40 PRO B CA 1
ATOM 4298 C C . PRO B 1 40 ? 32.188 -27.359 -17.375 1 95.06 40 PRO B C 1
ATOM 4300 O O . PRO B 1 40 ? 31.578 -27.844 -18.344 1 95.06 40 PRO B O 1
ATOM 4303 N N . ASP B 1 41 ? 32.125 -27.953 -16.172 1 94.75 41 ASP B N 1
ATOM 4304 C CA . ASP B 1 41 ? 31.453 -29.219 -15.953 1 94.75 41 ASP B CA 1
ATOM 4305 C C . ASP B 1 41 ? 29.953 -29.031 -15.742 1 94.75 41 ASP B C 1
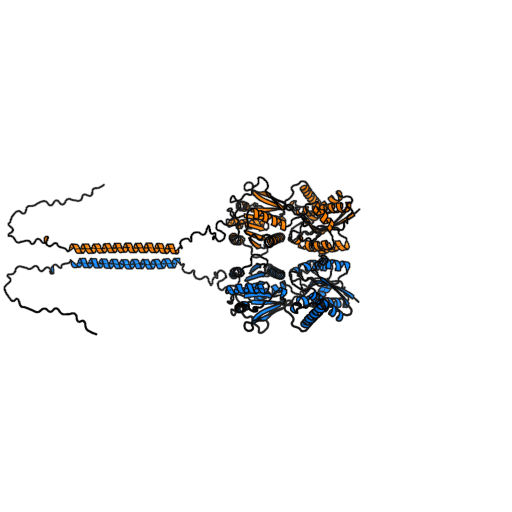ATOM 4307 O O . ASP B 1 41 ? 29.203 -30 -15.633 1 94.75 41 ASP B O 1
ATOM 4311 N N . ILE B 1 42 ? 29.531 -27.859 -15.688 1 96.62 42 ILE B N 1
ATOM 4312 C CA . ILE B 1 42 ? 28.125 -27.547 -15.508 1 96.62 42 ILE B CA 1
ATOM 4313 C C . ILE B 1 42 ? 27.578 -26.844 -16.75 1 96.62 42 ILE B C 1
ATOM 4315 O O . ILE B 1 42 ? 28.219 -25.922 -17.281 1 96.62 42 ILE B O 1
ATOM 4319 N N . THR B 1 43 ? 26.484 -27.281 -17.266 1 97.19 43 THR B N 1
ATOM 4320 C CA . THR B 1 43 ? 25.828 -26.625 -18.391 1 97.19 43 THR B CA 1
ATOM 4321 C C . THR B 1 43 ? 24.766 -25.641 -17.891 1 97.19 43 THR B C 1
ATOM 4323 O O . THR B 1 43 ? 23.812 -26.031 -17.234 1 97.19 43 THR B O 1
ATOM 4326 N N . PHE B 1 44 ? 25.016 -24.422 -18.234 1 97.56 44 PHE B N 1
ATOM 4327 C CA . PHE B 1 44 ? 24.078 -23.375 -17.828 1 97.56 44 PHE B CA 1
ATOM 4328 C C . PHE B 1 44 ? 23.172 -22.984 -18.984 1 97.56 44 PHE B C 1
ATOM 4330 O O . PHE B 1 44 ? 23.656 -22.5 -20.016 1 97.56 44 PHE B O 1
ATOM 4337 N N . GLU B 1 45 ? 21.875 -23.188 -18.844 1 97.38 45 GLU B N 1
ATOM 4338 C CA . GLU B 1 45 ? 20.875 -22.719 -19.797 1 97.38 45 GLU B CA 1
ATOM 4339 C C . GLU B 1 45 ? 20.078 -21.547 -19.25 1 97.38 45 GLU B C 1
ATOM 4341 O O . GLU B 1 45 ? 19.547 -21.609 -18.141 1 97.38 45 GLU B O 1
ATOM 4346 N N . PHE B 1 46 ? 20.047 -20.531 -20.078 1 97.94 46 PHE B N 1
ATOM 4347 C CA . PHE B 1 46 ? 19.422 -19.312 -19.594 1 97.94 46 PHE B CA 1
ATOM 4348 C C . PHE B 1 46 ? 18.266 -18.906 -20.5 1 97.94 46 PHE B C 1
ATOM 4350 O O . PHE B 1 46 ? 18.422 -18.844 -21.719 1 97.94 46 PHE B O 1
ATOM 4357 N N . THR B 1 47 ? 17.078 -18.688 -19.844 1 97.5 47 THR B N 1
ATOM 4358 C CA . THR B 1 47 ? 15.914 -18.125 -20.516 1 97.5 47 THR B CA 1
ATOM 4359 C C . THR B 1 47 ? 15.398 -16.891 -19.766 1 97.5 47 THR B C 1
ATOM 4361 O O . THR B 1 47 ? 15.273 -16.922 -18.547 1 97.5 47 THR B O 1
ATOM 4364 N N . ALA B 1 48 ? 15.164 -15.812 -20.484 1 96.19 48 ALA B N 1
ATOM 4365 C CA . ALA B 1 48 ? 14.695 -14.578 -19.875 1 96.19 48 ALA B CA 1
ATOM 4366 C C . ALA B 1 48 ? 13.297 -14.211 -20.359 1 96.19 48 ALA B C 1
ATOM 4368 O O . ALA B 1 48 ? 12.977 -14.406 -21.531 1 96.19 48 ALA B O 1
ATOM 4369 N N . TYR B 1 49 ? 12.492 -13.703 -19.453 1 95.5 49 TYR B N 1
ATOM 4370 C CA . TYR B 1 49 ? 11.156 -13.234 -19.781 1 95.5 49 TYR B CA 1
ATOM 4371 C C . TYR B 1 49 ? 10.961 -11.781 -19.344 1 95.5 49 TYR B C 1
ATOM 4373 O O . TYR B 1 49 ? 11.492 -11.367 -18.297 1 95.5 49 TYR B O 1
ATOM 4381 N N . ASN B 1 50 ? 10.227 -11.07 -20.156 1 92.06 50 ASN B N 1
ATOM 4382 C CA . ASN B 1 50 ? 9.812 -9.711 -19.812 1 92.06 50 ASN B CA 1
ATOM 4383 C C . ASN B 1 50 ? 8.414 -9.68 -19.203 1 92.06 50 ASN B C 1
ATOM 4385 O O . ASN B 1 50 ? 7.418 -9.766 -19.922 1 92.06 50 ASN B O 1
ATOM 4389 N N . SER B 1 51 ? 8.359 -9.508 -17.891 1 89.81 51 SER B N 1
ATOM 4390 C CA . SER B 1 51 ? 7.082 -9.57 -17.188 1 89.81 51 SER B CA 1
ATOM 4391 C C . SER B 1 51 ? 6.254 -8.312 -17.422 1 89.81 51 SER B C 1
ATOM 4393 O O . SER B 1 51 ? 5.082 -8.258 -17.047 1 89.81 51 SER B O 1
ATOM 4395 N N . SER B 1 52 ? 6.797 -7.27 -18.016 1 83.19 52 SER B N 1
ATOM 4396 C CA . SER B 1 52 ? 6.074 -6.035 -18.312 1 83.19 52 SER B CA 1
ATOM 4397 C C . SER B 1 52 ? 5.457 -6.07 -19.703 1 83.19 52 SER B C 1
ATOM 4399 O O . SER B 1 52 ? 4.844 -5.094 -20.141 1 83.19 52 SER B O 1
ATOM 4401 N N . SER B 1 53 ? 5.625 -7.125 -20.328 1 81.06 53 SER B N 1
ATOM 4402 C CA . SER B 1 53 ? 5.012 -7.254 -21.656 1 81.06 53 SER B CA 1
ATOM 4403 C C . SER B 1 53 ? 3.49 -7.207 -21.562 1 81.06 53 SER B C 1
ATOM 4405 O O . SER B 1 53 ? 2.92 -7.375 -20.484 1 81.06 53 SER B O 1
ATOM 4407 N N . ALA B 1 54 ? 2.85 -6.871 -22.594 1 75.88 54 ALA B N 1
ATOM 4408 C CA . ALA B 1 54 ? 1.396 -6.719 -22.641 1 75.88 54 ALA B CA 1
ATOM 4409 C C . ALA B 1 54 ? 0.702 -8.078 -22.562 1 75.88 54 ALA B C 1
ATOM 4411 O O . ALA B 1 54 ? -0.496 -8.148 -22.281 1 75.88 54 ALA B O 1
ATOM 4412 N N . SER B 1 55 ? 1.46 -9.055 -22.672 1 85.81 55 SER B N 1
ATOM 4413 C CA . SER B 1 55 ? 0.853 -10.383 -22.703 1 85.81 55 SER B CA 1
ATOM 4414 C C . SER B 1 55 ? 0.534 -10.875 -21.297 1 85.81 55 SER B C 1
ATOM 4416 O O . SER B 1 55 ? 1.398 -10.859 -20.422 1 85.81 55 SER B O 1
ATOM 4418 N N . ILE B 1 56 ? -0.63 -11.391 -21.094 1 87.5 56 ILE B N 1
ATOM 4419 C CA . ILE B 1 56 ? -1.073 -11.914 -19.797 1 87.5 56 ILE B CA 1
ATOM 4420 C C . ILE B 1 56 ? -0.264 -13.156 -19.453 1 87.5 56 ILE B C 1
ATOM 4422 O O . ILE B 1 56 ? -0.143 -13.516 -18.266 1 87.5 56 ILE B O 1
ATOM 4426 N N . ASN B 1 57 ? 0.307 -13.781 -20.422 1 90.38 57 ASN B N 1
ATOM 4427 C CA . ASN B 1 57 ? 1.101 -14.984 -20.203 1 90.38 57 ASN B CA 1
ATOM 4428 C C . ASN B 1 57 ? 2.482 -14.648 -19.656 1 90.38 57 ASN B C 1
ATOM 4430 O O . ASN B 1 57 ? 3.211 -15.539 -19.203 1 90.38 57 ASN B O 1
ATOM 4434 N N . ASP B 1 58 ? 2.723 -13.328 -19.609 1 90.62 58 ASP B N 1
ATOM 4435 C CA . ASP B 1 58 ? 4.066 -12.93 -19.203 1 90.62 58 ASP B CA 1
ATOM 4436 C C . ASP B 1 58 ? 4.066 -12.367 -17.781 1 90.62 58 ASP B C 1
ATOM 4438 O O . ASP B 1 58 ? 5.062 -11.797 -17.344 1 90.62 58 ASP B O 1
ATOM 4442 N N . HIS B 1 59 ? 2.939 -12.578 -17.125 1 93.69 59 HIS B N 1
ATOM 4443 C CA . HIS B 1 59 ? 2.975 -12.211 -15.711 1 93.69 59 HIS B CA 1
ATOM 4444 C C . HIS B 1 59 ? 3.967 -13.078 -14.945 1 93.69 59 HIS B C 1
ATOM 4446 O O . HIS B 1 59 ? 4.105 -14.273 -15.227 1 93.69 59 HIS B O 1
ATOM 4452 N N . ALA B 1 60 ? 4.617 -12.5 -13.977 1 95.88 60 ALA B N 1
ATOM 4453 C CA . ALA B 1 60 ? 5.695 -13.172 -13.258 1 95.88 60 ALA B CA 1
ATOM 4454 C C . ALA B 1 60 ? 5.219 -14.5 -12.68 1 95.88 60 ALA B C 1
ATOM 4456 O O . ALA B 1 60 ? 5.918 -15.508 -12.773 1 95.88 60 ALA B O 1
ATOM 4457 N N . VAL B 1 61 ? 4.035 -14.539 -12.109 1 97.06 61 VAL B N 1
ATOM 4458 C CA . VAL B 1 61 ? 3.529 -15.734 -11.445 1 97.06 61 VAL B CA 1
ATOM 4459 C C . VAL B 1 61 ? 3.195 -16.812 -12.477 1 97.06 61 VAL B C 1
ATOM 4461 O O . VAL B 1 61 ? 3.348 -18 -12.219 1 97.06 61 VAL B O 1
ATOM 4464 N N . VAL B 1 62 ? 2.764 -16.391 -13.664 1 97.5 62 VAL B N 1
ATOM 4465 C CA . VAL B 1 62 ? 2.441 -17.328 -14.742 1 97.5 62 VAL B CA 1
ATOM 4466 C C . VAL B 1 62 ? 3.723 -17.969 -15.281 1 97.5 62 VAL B C 1
ATOM 4468 O O . VAL B 1 62 ? 3.791 -19.172 -15.469 1 97.5 62 VAL B O 1
ATOM 4471 N N . ILE B 1 63 ? 4.742 -17.125 -15.461 1 97.5 63 ILE B N 1
ATOM 4472 C CA . ILE B 1 63 ? 6.043 -17.609 -15.922 1 97.5 63 ILE B CA 1
ATOM 4473 C C . ILE B 1 63 ? 6.621 -18.594 -14.914 1 97.5 63 ILE B C 1
ATOM 4475 O O . ILE B 1 63 ? 7.066 -19.688 -15.289 1 97.5 63 ILE B O 1
ATOM 4479 N N . ALA B 1 64 ? 6.574 -18.172 -13.648 1 98 64 ALA B N 1
ATOM 4480 C CA . ALA B 1 64 ? 7.145 -19.016 -12.602 1 98 64 ALA B CA 1
ATOM 4481 C C . ALA B 1 64 ? 6.453 -20.375 -12.555 1 98 64 ALA B C 1
ATOM 4483 O O . ALA B 1 64 ? 7.113 -21.406 -12.453 1 98 64 ALA B O 1
ATOM 4484 N N . SER B 1 65 ? 5.152 -20.406 -12.648 1 97.62 65 SER B N 1
ATOM 4485 C CA . SER B 1 65 ? 4.387 -21.641 -12.602 1 97.62 65 SER B CA 1
ATOM 4486 C C . SER B 1 65 ? 4.699 -22.531 -13.805 1 97.62 65 SER B C 1
ATOM 4488 O O . SER B 1 65 ? 4.922 -23.734 -13.656 1 97.62 65 SER B O 1
ATOM 4490 N N . ARG B 1 66 ? 4.711 -21.938 -14.977 1 96.94 66 ARG B N 1
ATOM 4491 C CA . ARG B 1 66 ? 4.984 -22.672 -16.203 1 96.94 66 ARG B CA 1
ATOM 4492 C C . ARG B 1 66 ? 6.391 -23.266 -16.188 1 96.94 66 ARG B C 1
ATOM 4494 O O . ARG B 1 66 ? 6.582 -24.438 -16.516 1 96.94 66 ARG B O 1
ATOM 4501 N N . GLU B 1 67 ? 7.363 -22.5 -15.789 1 97.44 67 GLU B N 1
ATOM 4502 C CA . GLU B 1 67 ? 8.758 -22.922 -15.789 1 97.44 67 GLU B CA 1
ATOM 4503 C C . GLU B 1 67 ? 9.008 -24 -14.727 1 97.44 67 GLU B C 1
ATOM 4505 O O . GLU B 1 67 ? 9.852 -24.875 -14.906 1 97.44 67 GLU B O 1
ATOM 4510 N N . HIS B 1 68 ? 8.266 -23.953 -13.641 1 97.25 68 HIS B N 1
ATOM 4511 C CA . HIS B 1 68 ? 8.398 -24.984 -12.609 1 97.25 68 HIS B CA 1
ATOM 4512 C C . HIS B 1 68 ? 7.77 -26.297 -13.055 1 97.25 68 HIS B C 1
ATOM 4514 O O . HIS B 1 68 ? 8.414 -27.344 -12.992 1 97.25 68 HIS B O 1
ATOM 4520 N N . TYR B 1 69 ? 6.543 -26.312 -13.602 1 96.44 69 TYR B N 1
ATOM 4521 C CA . TYR B 1 69 ? 5.781 -27.531 -13.836 1 96.44 69 TYR B CA 1
ATOM 4522 C C . TYR B 1 69 ? 6.09 -28.109 -15.211 1 96.44 69 TYR B C 1
ATOM 4524 O O . TYR B 1 69 ? 6.051 -29.328 -15.406 1 96.44 69 TYR B O 1
ATOM 4532 N N . GLU B 1 70 ? 6.469 -27.25 -16.156 1 94.94 70 GLU B N 1
ATOM 4533 C CA . GLU B 1 70 ? 6.637 -27.75 -17.516 1 94.94 70 GLU B CA 1
ATOM 4534 C C . GLU B 1 70 ? 8.109 -27.859 -17.891 1 94.94 70 GLU B C 1
ATOM 4536 O O . GLU B 1 70 ? 8.492 -28.719 -18.688 1 94.94 70 GLU B O 1
ATOM 4541 N N . ARG B 1 71 ? 9.016 -27.016 -17.297 1 93.69 71 ARG B N 1
ATOM 4542 C CA . ARG B 1 71 ? 10.391 -26.953 -17.797 1 93.69 71 ARG B CA 1
ATOM 4543 C C . ARG B 1 71 ? 11.391 -27.219 -16.672 1 93.69 71 ARG B C 1
ATOM 4545 O O . ARG B 1 71 ? 12.602 -27.234 -16.906 1 93.69 71 ARG B O 1
ATOM 4552 N N . HIS B 1 72 ? 10.977 -27.391 -15.5 1 92.62 72 HIS B N 1
ATOM 4553 C CA . HIS B 1 72 ? 11.781 -27.781 -14.352 1 92.62 72 HIS B CA 1
ATOM 4554 C C . HIS B 1 72 ? 12.891 -26.766 -14.086 1 92.62 72 HIS B C 1
ATOM 4556 O O . HIS B 1 72 ? 14.07 -27.109 -14.102 1 92.62 72 HIS B O 1
ATOM 4562 N N . VAL B 1 73 ? 12.578 -25.625 -13.781 1 97 73 VAL B N 1
ATOM 4563 C CA . VAL B 1 73 ? 13.484 -24.516 -13.484 1 97 73 VAL B CA 1
ATOM 4564 C C . VAL B 1 73 ? 14.359 -24.875 -12.281 1 97 73 VAL B C 1
ATOM 4566 O O . VAL B 1 73 ? 13.906 -25.531 -11.344 1 97 73 VAL B O 1
ATOM 4569 N N . SER B 1 74 ? 15.672 -24.469 -12.391 1 96.88 74 SER B N 1
ATOM 4570 C CA . SER B 1 74 ? 16.609 -24.734 -11.297 1 96.88 74 SER B CA 1
ATOM 4571 C C . SER B 1 74 ? 16.719 -23.531 -10.367 1 96.88 74 SER B C 1
ATOM 4573 O O . SER B 1 74 ? 16.938 -23.688 -9.164 1 96.88 74 SER B O 1
ATOM 4575 N N . ILE B 1 75 ? 16.625 -22.312 -10.938 1 96.88 75 ILE B N 1
ATOM 4576 C CA . ILE B 1 75 ? 16.719 -21.078 -10.156 1 96.88 75 ILE B CA 1
ATOM 4577 C C . ILE B 1 75 ? 15.992 -19.953 -10.875 1 96.88 75 ILE B C 1
ATOM 4579 O O . ILE B 1 75 ? 15.992 -19.891 -12.109 1 96.88 75 ILE B O 1
ATOM 4583 N N . PHE B 1 76 ? 15.359 -19.125 -10.086 1 97.94 76 PHE B N 1
ATOM 4584 C CA . PHE B 1 76 ? 14.781 -17.891 -10.609 1 97.94 76 PHE B CA 1
ATOM 4585 C C . PHE B 1 76 ? 15.695 -16.703 -10.32 1 97.94 76 PHE B C 1
ATOM 4587 O O . PHE B 1 76 ? 16.219 -16.578 -9.219 1 97.94 76 PHE B O 1
ATOM 4594 N N . ILE B 1 77 ? 15.922 -15.891 -11.328 1 97.5 77 ILE B N 1
ATOM 4595 C CA . ILE B 1 77 ? 16.578 -14.594 -11.172 1 97.5 77 ILE B CA 1
ATOM 4596 C C . ILE B 1 77 ? 15.555 -13.477 -11.367 1 97.5 77 ILE B C 1
ATOM 4598 O O . ILE B 1 77 ? 14.961 -13.352 -12.438 1 97.5 77 ILE B O 1
ATOM 4602 N N . GLY B 1 78 ? 15.406 -12.688 -10.328 1 94.12 78 GLY B N 1
ATOM 4603 C CA . GLY B 1 78 ? 14.305 -11.734 -10.328 1 94.12 78 GLY B CA 1
ATOM 4604 C C . GLY B 1 78 ? 13.016 -12.32 -9.781 1 94.12 78 GLY B C 1
ATOM 4605 O O . GLY B 1 78 ? 13.008 -13.445 -9.258 1 94.12 78 GLY B O 1
ATOM 4606 N N . PRO B 1 79 ? 11.906 -11.641 -9.844 1 92.69 79 PRO B N 1
ATOM 4607 C CA . PRO B 1 79 ? 11.711 -10.266 -10.297 1 92.69 79 PRO B CA 1
ATOM 4608 C C . PRO B 1 79 ? 12.297 -9.234 -9.336 1 92.69 79 PRO B C 1
ATOM 4610 O O . PRO B 1 79 ? 12.812 -9.594 -8.281 1 92.69 79 PRO B O 1
ATOM 4613 N N . SER B 1 80 ? 12.258 -7.973 -9.797 1 90.06 80 SER B N 1
ATOM 4614 C CA . SER B 1 80 ? 12.828 -6.918 -8.969 1 90.06 80 SER B CA 1
ATOM 4615 C C . SER B 1 80 ? 11.75 -6.211 -8.156 1 90.06 80 SER B C 1
ATOM 4617 O O . SER B 1 80 ? 11.977 -5.844 -7 1 90.06 80 SER B O 1
ATOM 4619 N N . ALA B 1 81 ? 10.594 -6.07 -8.734 1 88.25 81 ALA B N 1
ATOM 4620 C CA . ALA B 1 81 ? 9.516 -5.324 -8.094 1 88.25 81 ALA B CA 1
ATOM 4621 C C . ALA B 1 81 ? 8.867 -6.137 -6.977 1 88.25 81 ALA B C 1
ATOM 4623 O O . ALA B 1 81 ? 8.625 -7.336 -7.129 1 88.25 81 ALA B O 1
ATOM 4624 N N . THR B 1 82 ? 8.547 -5.457 -5.93 1 88.69 82 THR B N 1
ATOM 4625 C CA . THR B 1 82 ? 8.016 -6.102 -4.738 1 88.69 82 THR B CA 1
ATOM 4626 C C . THR B 1 82 ? 6.715 -6.84 -5.059 1 88.69 82 THR B C 1
ATOM 4628 O O . THR B 1 82 ? 6.516 -7.973 -4.613 1 88.69 82 THR B O 1
ATOM 4631 N N . GLN B 1 83 ? 5.867 -6.289 -5.793 1 87.25 83 GLN B N 1
ATOM 4632 C CA . GLN B 1 83 ? 4.555 -6.855 -6.07 1 87.25 83 GLN B CA 1
ATOM 4633 C C . GLN B 1 83 ? 4.668 -8.156 -6.867 1 87.25 83 GLN B C 1
ATOM 4635 O O . GLN B 1 83 ? 3.85 -9.062 -6.711 1 87.25 83 GLN B O 1
ATOM 4640 N N . GLU B 1 84 ? 5.668 -8.219 -7.688 1 91.94 84 GLU B N 1
ATOM 4641 C CA . GLU B 1 84 ? 5.887 -9.422 -8.484 1 91.94 84 GLU B CA 1
ATOM 4642 C C . GLU B 1 84 ? 6.73 -10.445 -7.727 1 91.94 84 GLU B C 1
ATOM 4644 O O . GLU B 1 84 ? 6.52 -11.648 -7.863 1 91.94 84 GLU B O 1
ATOM 4649 N N . LEU B 1 85 ? 7.641 -9.898 -6.961 1 94.06 85 LEU B N 1
ATOM 4650 C CA . LEU B 1 85 ? 8.578 -10.773 -6.262 1 94.06 85 LEU B CA 1
ATOM 4651 C C . LEU B 1 85 ? 7.867 -11.562 -5.164 1 94.06 85 LEU B C 1
ATOM 4653 O O . LEU B 1 85 ? 8.164 -12.742 -4.953 1 94.06 85 LEU B O 1
ATOM 4657 N N . GLU B 1 86 ? 6.945 -10.969 -4.484 1 94.19 86 GLU B N 1
ATOM 4658 C CA . GLU B 1 86 ? 6.344 -11.562 -3.301 1 94.19 86 GLU B CA 1
ATOM 4659 C C . GLU B 1 86 ? 5.684 -12.898 -3.633 1 94.19 86 GLU B C 1
ATOM 4661 O O . GLU B 1 86 ? 6.035 -13.93 -3.057 1 94.19 86 GLU B O 1
ATOM 4666 N N . PRO B 1 87 ? 4.777 -12.914 -4.609 1 96.06 87 PRO B N 1
ATOM 4667 C CA . PRO B 1 87 ? 4.148 -14.203 -4.895 1 96.06 87 PRO B CA 1
ATOM 4668 C C . PRO B 1 87 ? 5.121 -15.219 -5.484 1 96.06 87 PRO B C 1
ATOM 4670 O O . PRO B 1 87 ? 5.035 -16.406 -5.18 1 96.06 87 PRO B O 1
ATOM 4673 N N . VAL B 1 88 ? 6.062 -14.805 -6.293 1 97.5 88 VAL B N 1
ATOM 4674 C CA . VAL B 1 88 ? 7.016 -15.719 -6.906 1 97.5 88 VAL B CA 1
ATOM 4675 C C . VAL B 1 88 ? 7.93 -16.312 -5.832 1 97.5 88 VAL B C 1
ATOM 4677 O O . VAL B 1 88 ? 8.266 -17.5 -5.879 1 97.5 88 VAL B O 1
ATOM 4680 N N . ALA B 1 89 ? 8.312 -15.469 -4.895 1 96.5 89 ALA B N 1
ATOM 4681 C CA . ALA B 1 89 ? 9.172 -15.93 -3.807 1 96.5 89 ALA B CA 1
ATOM 4682 C C . ALA B 1 89 ? 8.445 -16.938 -2.93 1 96.5 89 ALA B C 1
ATOM 4684 O O . ALA B 1 89 ? 9.055 -17.891 -2.438 1 96.5 89 ALA B O 1
ATOM 4685 N N . LYS B 1 90 ? 7.168 -16.75 -2.73 1 96 90 LYS B N 1
ATOM 4686 C CA . LYS B 1 90 ? 6.367 -17.719 -1.978 1 96 90 LYS B CA 1
ATOM 4687 C C . LYS B 1 90 ? 6.281 -19.047 -2.707 1 96 90 LYS B C 1
ATOM 4689 O O . LYS B 1 90 ? 6.379 -20.109 -2.086 1 96 90 LYS B O 1
ATOM 4694 N N . MET B 1 91 ? 6.09 -18.969 -3.965 1 97.56 91 MET B N 1
ATOM 4695 C CA . MET B 1 91 ? 6.031 -20.188 -4.785 1 97.56 91 MET B CA 1
ATOM 4696 C C . MET B 1 91 ? 7.363 -20.922 -4.75 1 97.56 91 MET B C 1
ATOM 4698 O O . MET B 1 91 ? 7.395 -22.141 -4.562 1 97.56 91 MET B O 1
ATOM 4702 N N . ALA B 1 92 ? 8.43 -20.156 -4.898 1 97 92 ALA B N 1
ATOM 4703 C CA . ALA B 1 92 ? 9.758 -20.75 -4.898 1 97 92 ALA B CA 1
ATOM 4704 C C . ALA B 1 92 ? 10.055 -21.438 -3.57 1 97 92 ALA B C 1
ATOM 4706 O O . ALA B 1 92 ? 10.617 -22.531 -3.543 1 97 92 ALA B O 1
ATOM 4707 N N . ALA B 1 93 ? 9.688 -20.781 -2.494 1 95.12 93 ALA B N 1
ATOM 4708 C CA . ALA B 1 93 ? 9.883 -21.375 -1.169 1 95.12 93 ALA B CA 1
ATOM 4709 C C . ALA B 1 93 ? 9.133 -22.688 -1.032 1 95.12 93 ALA B C 1
ATOM 4711 O O . ALA B 1 93 ? 9.664 -23.672 -0.507 1 95.12 93 ALA B O 1
ATOM 4712 N N . ALA B 1 94 ? 7.918 -22.75 -1.5 1 95.75 94 ALA B N 1
ATOM 4713 C CA . ALA B 1 94 ? 7.086 -23.953 -1.414 1 95.75 94 ALA B CA 1
ATOM 4714 C C . ALA B 1 94 ? 7.664 -25.078 -2.258 1 95.75 94 ALA B C 1
ATOM 4716 O O . ALA B 1 94 ? 7.559 -26.25 -1.893 1 95.75 94 ALA B O 1
ATOM 4717 N N . TRP B 1 95 ? 8.297 -24.734 -3.393 1 96.5 95 TRP B N 1
ATOM 4718 C CA . TRP B 1 95 ? 8.805 -25.734 -4.336 1 96.5 95 TRP B CA 1
ATOM 4719 C C . TRP B 1 95 ? 10.242 -26.109 -3.998 1 96.5 95 TRP B C 1
ATOM 4721 O O . TRP B 1 95 ? 10.797 -27.047 -4.578 1 96.5 95 TRP B O 1
ATOM 4731 N N . GLY B 1 96 ? 10.836 -25.344 -3.105 1 94.88 96 GLY B N 1
ATOM 4732 C CA . GLY B 1 96 ? 12.227 -25.594 -2.771 1 94.88 96 GLY B CA 1
ATOM 4733 C C . GLY B 1 96 ? 13.188 -25.141 -3.852 1 94.88 96 GLY B C 1
ATOM 4734 O O . GLY B 1 96 ? 14.234 -25.75 -4.062 1 94.88 96 GLY B O 1
ATOM 4735 N N . ILE B 1 97 ? 12.82 -24.156 -4.613 1 96.31 97 ILE B N 1
ATOM 4736 C CA . ILE B 1 97 ? 13.633 -23.609 -5.695 1 96.31 97 ILE B CA 1
ATOM 4737 C C . ILE B 1 97 ? 14.273 -22.297 -5.242 1 96.31 97 ILE B C 1
ATOM 4739 O O . ILE B 1 97 ? 13.602 -21.422 -4.691 1 96.31 97 ILE B O 1
ATOM 4743 N N . PRO B 1 98 ? 15.578 -22.141 -5.434 1 95.12 98 PRO B N 1
ATOM 4744 C CA . PRO B 1 98 ? 16.203 -20.875 -5.059 1 95.12 98 PRO B CA 1
ATOM 4745 C C . PRO B 1 98 ? 15.773 -19.719 -5.961 1 95.12 98 PRO B C 1
ATOM 4747 O O . PRO B 1 98 ? 15.562 -19.906 -7.164 1 95.12 98 PRO B O 1
ATOM 4750 N N . ILE B 1 99 ? 15.617 -18.547 -5.422 1 95.88 99 ILE B N 1
ATOM 4751 C CA . ILE B 1 99 ? 15.312 -17.312 -6.125 1 95.88 99 ILE B CA 1
ATOM 4752 C C . ILE B 1 99 ? 16.25 -16.203 -5.641 1 95.88 99 ILE B C 1
ATOM 4754 O O . ILE B 1 99 ? 16.484 -16.062 -4.441 1 95.88 99 ILE B O 1
ATOM 4758 N N . CYS B 1 100 ? 16.906 -15.57 -6.559 1 94.25 100 CYS B N 1
ATOM 4759 C CA . CYS B 1 100 ? 17.828 -14.484 -6.246 1 94.25 100 CYS B CA 1
ATOM 4760 C C . CYS B 1 100 ? 17.406 -13.188 -6.926 1 94.25 100 CYS B C 1
ATOM 4762 O O . CYS B 1 100 ? 17.016 -13.195 -8.094 1 94.25 100 CYS B O 1
ATOM 4764 N N . THR B 1 101 ? 17.359 -12.125 -6.184 1 93.75 101 THR B N 1
ATOM 4765 C CA . THR B 1 101 ? 16.969 -10.844 -6.766 1 93.75 101 THR B CA 1
ATOM 4766 C C . THR B 1 101 ? 17.828 -9.711 -6.215 1 93.75 101 THR B C 1
ATOM 4768 O O . THR B 1 101 ? 18.359 -9.812 -5.109 1 93.75 101 THR B O 1
ATOM 4771 N N . ALA B 1 102 ? 18.094 -8.766 -7.062 1 91.38 102 ALA B N 1
ATOM 4772 C CA . ALA B 1 102 ? 18.781 -7.547 -6.625 1 91.38 102 ALA B CA 1
ATOM 4773 C C . ALA B 1 102 ? 17.781 -6.438 -6.309 1 91.38 102 ALA B C 1
ATOM 4775 O O . ALA B 1 102 ? 18.172 -5.336 -5.918 1 91.38 102 ALA B O 1
ATOM 4776 N N . GLY B 1 103 ? 16.562 -6.762 -6.492 1 89.38 103 GLY B N 1
ATOM 4777 C CA . GLY B 1 103 ? 15.492 -5.867 -6.082 1 89.38 103 GLY B CA 1
ATOM 4778 C C . GLY B 1 103 ? 14.867 -6.254 -4.754 1 89.38 103 GLY B C 1
ATOM 4779 O O . GLY B 1 103 ? 15.578 -6.523 -3.783 1 89.38 103 GLY B O 1
ATOM 4780 N N . GLY B 1 104 ? 13.57 -6.145 -4.637 1 88.81 104 GLY B N 1
ATOM 4781 C CA . GLY B 1 104 ? 12.891 -6.531 -3.41 1 88.81 104 GLY B CA 1
ATOM 4782 C C . GLY B 1 104 ? 13.336 -5.73 -2.201 1 88.81 104 GLY B C 1
ATOM 4783 O O . GLY B 1 104 ? 13.75 -6.301 -1.188 1 88.81 104 GLY B O 1
ATOM 4784 N N . MET B 1 105 ? 13.156 -4.508 -2.252 1 88.56 105 MET B N 1
ATOM 4785 C CA . MET B 1 105 ? 13.703 -3.611 -1.238 1 88.56 105 MET B CA 1
ATOM 4786 C C . MET B 1 105 ? 12.828 -3.592 0.006 1 88.56 105 MET B C 1
ATOM 4788 O O . MET B 1 105 ? 13.273 -3.182 1.08 1 88.56 105 MET B O 1
ATOM 4792 N N . ASP B 1 106 ? 11.703 -4.148 -0.078 1 86.75 106 ASP B N 1
ATOM 4793 C CA . ASP B 1 106 ? 10.703 -4.043 0.981 1 86.75 106 ASP B CA 1
ATOM 4794 C C . ASP B 1 106 ? 11.133 -4.832 2.219 1 86.75 106 ASP B C 1
ATOM 4796 O O . ASP B 1 106 ? 11.828 -5.848 2.105 1 86.75 106 ASP B O 1
ATOM 4800 N N . VAL B 1 107 ? 10.734 -4.398 3.348 1 83.5 107 VAL B N 1
ATOM 4801 C CA . VAL B 1 107 ? 11.102 -4.98 4.637 1 83.5 107 VAL B CA 1
ATOM 4802 C C . VAL B 1 107 ? 10.398 -6.324 4.812 1 83.5 107 VAL B C 1
ATOM 4804 O O . VAL B 1 107 ? 10.852 -7.18 5.574 1 83.5 107 VAL B O 1
ATOM 4807 N N . GLU B 1 108 ? 9.398 -6.594 4.094 1 84 108 GLU B N 1
ATOM 4808 C CA . GLU B 1 108 ? 8.609 -7.812 4.238 1 84 108 GLU B CA 1
ATOM 4809 C C . GLU B 1 108 ? 9.438 -9.055 3.891 1 84 108 GLU B C 1
ATOM 4811 O O . GLU B 1 108 ? 9.195 -10.133 4.43 1 84 108 GLU B O 1
ATOM 4816 N N . PHE B 1 109 ? 10.438 -8.914 3.137 1 88.94 109 PHE B N 1
ATOM 4817 C CA . PHE B 1 109 ? 11.195 -10.047 2.629 1 88.94 109 PHE B CA 1
ATOM 4818 C C . PHE B 1 109 ? 12.242 -10.5 3.643 1 88.94 109 PHE B C 1
ATOM 4820 O O . PHE B 1 109 ? 12.93 -11.5 3.428 1 88.94 109 PHE B O 1
ATOM 4827 N N . LEU B 1 110 ? 12.242 -9.828 4.789 1 83.12 110 LEU B N 1
ATOM 4828 C CA . LEU B 1 110 ? 13.125 -10.258 5.875 1 83.12 110 LEU B CA 1
ATOM 4829 C C . LEU B 1 110 ? 12.594 -11.523 6.531 1 83.12 110 LEU B C 1
ATOM 4831 O O . LEU B 1 110 ? 13.336 -12.219 7.23 1 83.12 110 LEU B O 1
ATOM 4835 N N . ASN B 1 111 ? 11.344 -11.836 6.387 1 84.5 111 ASN B N 1
ATOM 4836 C CA . ASN B 1 111 ? 10.734 -13.039 6.941 1 84.5 111 ASN B CA 1
ATOM 4837 C C . ASN B 1 111 ? 11.148 -14.281 6.164 1 84.5 111 ASN B C 1
ATOM 4839 O O . ASN B 1 111 ? 10.484 -14.68 5.207 1 84.5 111 ASN B O 1
ATOM 4843 N N . LYS B 1 112 ? 12.094 -14.992 6.656 1 84.19 112 LYS B N 1
ATOM 4844 C CA . LYS B 1 112 ? 12.664 -16.109 5.914 1 84.19 112 LYS B CA 1
ATOM 4845 C C . LYS B 1 112 ? 11.875 -17.391 6.16 1 84.19 112 LYS B C 1
ATOM 4847 O O . LYS B 1 112 ? 12.117 -18.422 5.516 1 84.19 112 LYS B O 1
ATOM 4852 N N . ILE B 1 113 ? 10.914 -17.344 6.984 1 83.38 113 ILE B N 1
ATOM 4853 C CA . ILE B 1 113 ? 9.992 -18.469 7.113 1 83.38 113 ILE B CA 1
ATOM 4854 C C . ILE B 1 113 ? 9.094 -18.531 5.879 1 83.38 113 ILE B C 1
ATOM 4856 O O . ILE B 1 113 ? 8.875 -19.625 5.328 1 83.38 113 ILE B O 1
ATOM 4860 N N . LEU B 1 114 ? 8.727 -17.328 5.457 1 87.56 114 LEU B N 1
ATOM 4861 C CA . LEU B 1 114 ? 7.859 -17.25 4.285 1 87.56 114 LEU B CA 1
ATOM 4862 C C . LEU B 1 114 ? 8.672 -17.297 2.998 1 87.56 114 LEU B C 1
ATOM 4864 O O . LEU B 1 114 ? 8.195 -17.812 1.982 1 87.56 114 LEU B O 1
ATOM 4868 N N . TYR B 1 115 ? 9.859 -16.672 3.111 1 90.81 115 TYR B N 1
ATOM 4869 C CA . TYR B 1 115 ? 10.703 -16.562 1.929 1 90.81 115 TYR B CA 1
ATOM 4870 C C . TYR B 1 115 ? 12.031 -17.281 2.135 1 90.81 115 TYR B C 1
ATOM 4872 O O . TYR B 1 115 ? 13.102 -16.703 1.916 1 90.81 115 TYR B O 1
ATOM 4880 N N . SER B 1 116 ? 11.984 -18.578 2.385 1 89.25 116 SER B N 1
ATOM 4881 C CA . SER B 1 116 ? 13.102 -19.375 2.867 1 89.25 116 SER B CA 1
ATOM 4882 C C . SER B 1 116 ? 14.141 -19.594 1.771 1 89.25 116 SER B C 1
ATOM 4884 O O . SER B 1 116 ? 15.32 -19.828 2.061 1 89.25 116 SER B O 1
ATOM 4886 N N . THR B 1 117 ? 13.781 -19.5 0.483 1 92.5 117 THR B N 1
ATOM 4887 C CA . THR B 1 117 ? 14.734 -19.75 -0.586 1 92.5 117 THR B CA 1
ATOM 4888 C C . THR B 1 117 ? 15.102 -18.453 -1.308 1 92.5 117 THR B C 1
ATOM 4890 O O . THR B 1 117 ? 15.742 -18.484 -2.363 1 92.5 117 THR B O 1
ATOM 4893 N N . LEU B 1 118 ? 14.656 -17.312 -0.812 1 92.69 118 LEU B N 1
ATOM 4894 C CA . LEU B 1 118 ? 14.914 -16.016 -1.429 1 92.69 118 LEU B CA 1
ATOM 4895 C C . LEU B 1 118 ? 16.25 -15.445 -0.963 1 92.69 118 LEU B C 1
ATOM 4897 O O . LEU B 1 118 ? 16.516 -15.359 0.239 1 92.69 118 LEU B O 1
ATOM 4901 N N . LEU B 1 119 ? 17.062 -15.195 -1.91 1 90.44 119 LEU B N 1
ATOM 4902 C CA . LEU B 1 119 ? 18.297 -14.453 -1.667 1 90.44 119 LEU B CA 1
ATOM 4903 C C . LEU B 1 119 ? 18.219 -13.055 -2.254 1 90.44 119 LEU B C 1
ATOM 4905 O O . LEU B 1 119 ? 18.031 -12.891 -3.461 1 90.44 119 LEU B O 1
ATOM 4909 N N . ARG B 1 120 ? 18.312 -12.125 -1.442 1 89.81 120 ARG B N 1
ATOM 4910 C CA . ARG B 1 120 ? 18.344 -10.742 -1.913 1 89.81 120 ARG B CA 1
ATOM 4911 C C . ARG B 1 120 ? 19.766 -10.203 -1.95 1 89.81 120 ARG B C 1
ATOM 4913 O O . ARG B 1 120 ? 20.5 -10.312 -0.966 1 89.81 120 ARG B O 1
ATOM 4920 N N . ASN B 1 121 ? 20.125 -9.773 -3.062 1 88.5 121 ASN B N 1
ATOM 4921 C CA . ASN B 1 121 ? 21.438 -9.172 -3.279 1 88.5 121 ASN B CA 1
ATOM 4922 C C . ASN B 1 121 ? 21.312 -7.719 -3.725 1 88.5 121 ASN B C 1
ATOM 4924 O O . ASN B 1 121 ? 21.609 -7.395 -4.879 1 88.5 121 ASN B O 1
ATOM 4928 N N . GLY B 1 122 ? 20.984 -6.898 -2.854 1 87.12 122 GLY B N 1
ATOM 4929 C CA . GLY B 1 122 ? 20.812 -5.504 -3.217 1 87.12 122 GLY B CA 1
ATOM 4930 C C . GLY B 1 122 ? 20.453 -4.621 -2.035 1 87.12 122 GLY B C 1
ATOM 4931 O O . GLY B 1 122 ? 21.047 -4.746 -0.961 1 87.12 122 GLY B O 1
ATOM 4932 N N . ILE B 1 123 ? 19.594 -3.676 -2.355 1 87.06 123 ILE B N 1
ATOM 4933 C CA . ILE B 1 123 ? 19.234 -2.666 -1.367 1 87.06 123 ILE B CA 1
ATOM 4934 C C . ILE B 1 123 ? 18.156 -3.223 -0.43 1 87.06 123 ILE B C 1
ATOM 4936 O O . ILE B 1 123 ? 17.125 -3.721 -0.882 1 87.06 123 ILE B O 1
ATOM 4940 N N . VAL B 1 124 ? 18.438 -3.191 0.806 1 87.19 124 VAL B N 1
ATOM 4941 C CA . VAL B 1 124 ? 17.469 -3.523 1.84 1 87.19 124 VAL B CA 1
ATOM 4942 C C . VAL B 1 124 ? 17.125 -2.271 2.643 1 87.19 124 VAL B C 1
ATOM 4944 O O . VAL B 1 124 ? 17.938 -1.781 3.424 1 87.19 124 VAL B O 1
ATOM 4947 N N . LEU B 1 125 ? 15.93 -1.824 2.529 1 89.19 125 LEU B N 1
ATOM 4948 C CA . LEU B 1 125 ? 15.539 -0.515 3.043 1 89.19 125 LEU B CA 1
ATOM 4949 C C . LEU B 1 125 ? 15.609 -0.488 4.566 1 89.19 125 LEU B C 1
ATOM 4951 O O . LEU B 1 125 ? 15.906 0.551 5.16 1 89.19 125 LEU B O 1
ATOM 4955 N N . SER B 1 126 ? 15.312 -1.597 5.23 1 85.19 126 SER B N 1
ATOM 4956 C CA . SER B 1 126 ? 15.406 -1.614 6.688 1 85.19 126 SER B CA 1
ATOM 4957 C C . SER B 1 126 ? 16.812 -1.262 7.148 1 85.19 126 SER B C 1
ATOM 4959 O O . SER B 1 126 ? 16.984 -0.602 8.18 1 85.19 126 SER B O 1
ATOM 4961 N N . ARG B 1 127 ? 17.75 -1.674 6.406 1 84.5 127 ARG B N 1
ATOM 4962 C CA . ARG B 1 127 ? 19.141 -1.383 6.75 1 84.5 127 ARG B CA 1
ATOM 4963 C C . ARG B 1 127 ? 19.484 0.073 6.453 1 84.5 127 ARG B C 1
ATOM 4965 O O . ARG B 1 127 ? 20.266 0.691 7.18 1 84.5 127 ARG B O 1
ATOM 4972 N N . LEU B 1 128 ? 19 0.505 5.395 1 88.94 128 LEU B N 1
ATOM 4973 C CA . LEU B 1 128 ? 19.188 1.916 5.07 1 88.94 128 LEU B CA 1
ATOM 4974 C C . LEU B 1 128 ? 18.625 2.805 6.18 1 88.94 128 LEU B C 1
ATOM 4976 O O . LEU B 1 128 ? 19.297 3.744 6.617 1 88.94 128 LEU B O 1
ATOM 4980 N N . VAL B 1 129 ? 17.438 2.508 6.598 1 90.25 129 VAL B N 1
ATOM 4981 C CA . VAL B 1 129 ? 16.797 3.287 7.652 1 90.25 129 VAL B CA 1
ATOM 4982 C C . VAL B 1 129 ? 17.594 3.16 8.945 1 90.25 129 VAL B C 1
ATOM 4984 O O . VAL B 1 129 ? 17.781 4.145 9.664 1 90.25 129 VAL B O 1
ATOM 4987 N N . HIS B 1 130 ? 18.047 1.985 9.188 1 85.81 130 HIS B N 1
ATOM 4988 C CA . HIS B 1 130 ? 18.859 1.759 10.367 1 85.81 130 HIS B CA 1
ATOM 4989 C C . HIS B 1 130 ? 20.125 2.617 10.336 1 85.81 130 HIS B C 1
ATOM 4991 O O . HIS B 1 130 ? 20.516 3.182 11.359 1 85.81 130 HIS B O 1
ATOM 4997 N N . PHE B 1 131 ? 20.688 2.662 9.289 1 87.75 131 PHE B N 1
ATOM 4998 C CA . PHE B 1 131 ? 21.859 3.5 9.102 1 87.75 131 PHE B CA 1
ATOM 4999 C C . PHE B 1 131 ? 21.547 4.953 9.43 1 87.75 131 PHE B C 1
ATOM 5001 O O . PHE B 1 131 ? 22.266 5.582 10.219 1 87.75 131 PHE B O 1
ATOM 5008 N N . ILE B 1 132 ? 20.562 5.453 8.82 1 92.19 132 ILE B N 1
ATOM 5009 C CA . ILE B 1 132 ? 20.203 6.852 8.992 1 92.19 132 ILE B CA 1
ATOM 5010 C C . ILE B 1 132 ? 19.906 7.125 10.469 1 92.19 132 ILE B C 1
ATOM 5012 O O . ILE B 1 132 ? 20.406 8.102 11.031 1 92.19 132 ILE B O 1
ATOM 5016 N N . MET B 1 133 ? 19.234 6.234 11.062 1 89.38 133 MET B N 1
ATOM 5017 C CA . MET B 1 133 ? 18.828 6.445 12.453 1 89.38 133 MET B CA 1
ATOM 5018 C C . MET B 1 133 ? 20.031 6.309 13.383 1 89.38 133 MET B C 1
ATOM 5020 O O . MET B 1 133 ? 20.109 6.996 14.406 1 89.38 133 MET B O 1
ATOM 5024 N N . THR B 1 134 ? 20.891 5.395 13.07 1 86.06 134 THR B N 1
ATOM 5025 C CA . THR B 1 134 ? 22.125 5.273 13.852 1 86.06 134 THR B CA 1
ATOM 5026 C C . THR B 1 134 ? 22.906 6.586 13.844 1 86.06 134 THR B C 1
ATOM 5028 O O . THR B 1 134 ? 23.391 7.027 14.883 1 86.06 134 THR B O 1
ATOM 5031 N N . TYR B 1 135 ? 23 7.137 12.719 1 90.25 135 TYR B N 1
ATOM 5032 C CA . TYR B 1 135 ? 23.703 8.414 12.602 1 90.25 135 TYR B CA 1
ATOM 5033 C C . TYR B 1 135 ? 22.969 9.5 13.391 1 90.25 135 TYR B C 1
ATOM 5035 O O . TYR B 1 135 ? 23.609 10.336 14.039 1 90.25 135 TYR B O 1
ATOM 5043 N N . PHE B 1 136 ? 21.688 9.539 13.336 1 91.94 136 PHE B N 1
ATOM 5044 C CA . PHE B 1 136 ? 20.906 10.531 14.047 1 91.94 136 PHE B CA 1
ATOM 5045 C C . PHE B 1 136 ? 21.078 10.383 15.555 1 91.94 136 PHE B C 1
ATOM 5047 O O . PHE B 1 136 ? 21.078 11.375 16.281 1 91.94 136 PHE B O 1
ATOM 5054 N N . HIS B 1 137 ? 21.234 9.211 15.961 1 88.38 137 HIS B N 1
ATOM 5055 C CA . HIS B 1 137 ? 21.484 8.977 17.391 1 88.38 137 HIS B CA 1
ATOM 5056 C C . HIS B 1 137 ? 22.844 9.531 17.797 1 88.38 137 HIS B C 1
ATOM 5058 O O . HIS B 1 137 ? 22.984 10.062 18.906 1 88.38 137 HIS B O 1
ATOM 5064 N N . VAL B 1 138 ? 23.781 9.367 16.953 1 86.25 138 VAL B N 1
ATOM 5065 C CA . VAL B 1 138 ? 25.109 9.906 17.219 1 86.25 138 VAL B CA 1
ATOM 5066 C C . VAL B 1 138 ? 25.031 11.422 17.391 1 86.25 138 VAL B C 1
ATOM 5068 O O . VAL B 1 138 ? 25.734 11.992 18.234 1 86.25 138 VAL B O 1
ATOM 5071 N N . LEU B 1 139 ? 24.156 12.07 16.625 1 91.56 139 LEU B N 1
ATOM 5072 C CA . LEU B 1 139 ? 24.016 13.523 16.656 1 91.56 139 LEU B CA 1
ATOM 5073 C C . LEU B 1 139 ? 22.969 13.945 17.688 1 91.56 139 LEU B C 1
ATOM 5075 O O . LEU B 1 139 ? 22.703 15.141 17.844 1 91.56 139 LEU B O 1
ATOM 5079 N N . ASP B 1 140 ? 22.328 12.984 18.312 1 91 140 ASP B N 1
ATOM 5080 C CA . ASP B 1 140 ? 21.281 13.211 19.312 1 91 140 ASP B CA 1
ATOM 5081 C C . ASP B 1 140 ? 20.078 13.898 18.703 1 91 140 ASP B C 1
ATOM 5083 O O . ASP B 1 140 ? 19.547 14.867 19.266 1 91 140 ASP B O 1
ATOM 5087 N N . TRP B 1 141 ? 19.797 13.547 17.516 1 92.94 141 TRP B N 1
ATOM 5088 C CA . TRP B 1 141 ? 18.609 14.039 16.812 1 92.94 141 TRP B CA 1
ATOM 5089 C C . TRP B 1 141 ? 17.406 13.172 17.109 1 92.94 141 TRP B C 1
ATOM 5091 O O . TRP B 1 141 ? 17.203 12.117 16.5 1 92.94 141 TRP B O 1
ATOM 5101 N N . HIS B 1 142 ? 16.453 13.648 17.984 1 85.88 142 HIS B N 1
ATOM 5102 C CA . HIS B 1 142 ? 15.336 12.812 18.438 1 85.88 142 HIS B CA 1
ATOM 5103 C C . HIS B 1 142 ? 14 13.359 17.953 1 85.88 142 HIS B C 1
ATOM 5105 O O . HIS B 1 142 ? 12.945 12.844 18.328 1 85.88 142 HIS B O 1
ATOM 5111 N N . ARG B 1 143 ? 14.031 14.344 17.219 1 86.06 143 ARG B N 1
ATOM 5112 C CA . ARG B 1 143 ? 12.828 14.914 16.641 1 86.06 143 ARG B CA 1
ATOM 5113 C C . ARG B 1 143 ? 13.031 15.227 15.156 1 86.06 143 ARG B C 1
ATOM 5115 O O . ARG B 1 143 ? 13.82 16.109 14.805 1 86.06 143 ARG B O 1
ATOM 5122 N N . ILE B 1 144 ? 12.266 14.547 14.336 1 91.75 144 ILE B N 1
ATOM 5123 C CA . ILE B 1 144 ? 12.555 14.68 12.906 1 91.75 144 ILE B CA 1
ATOM 5124 C C . ILE B 1 144 ? 11.25 14.781 12.125 1 91.75 144 ILE B C 1
ATOM 5126 O O . ILE B 1 144 ? 10.195 14.328 12.594 1 91.75 144 ILE B O 1
ATOM 5130 N N . ALA B 1 145 ? 11.312 15.461 11.039 1 91.56 145 ALA B N 1
ATOM 5131 C CA . ALA B 1 145 ? 10.219 15.516 10.078 1 91.56 145 ALA B CA 1
ATOM 5132 C C . ALA B 1 145 ? 10.594 14.805 8.781 1 91.56 145 ALA B C 1
ATOM 5134 O O . ALA B 1 145 ? 11.703 14.992 8.258 1 91.56 145 ALA B O 1
ATOM 5135 N N . VAL B 1 146 ? 9.719 13.938 8.32 1 93.19 146 VAL B N 1
ATOM 5136 C CA . VAL B 1 146 ? 9.961 13.188 7.094 1 93.19 146 VAL B CA 1
ATOM 5137 C C . VAL B 1 146 ? 8.977 13.625 6.012 1 93.19 146 VAL B C 1
ATOM 5139 O O . VAL B 1 146 ? 7.762 13.484 6.18 1 93.19 146 VAL B O 1
ATOM 5142 N N . LEU B 1 147 ? 9.5 14.195 4.973 1 93.31 147 LEU B N 1
ATOM 5143 C CA . LEU B 1 147 ? 8.719 14.547 3.793 1 93.31 147 LEU B CA 1
ATOM 5144 C C . LEU B 1 147 ? 8.93 13.531 2.674 1 93.31 147 LEU B C 1
ATOM 5146 O O . LEU B 1 147 ? 10.055 13.352 2.199 1 93.31 147 LEU B O 1
ATOM 5150 N N . SER B 1 148 ? 7.844 12.883 2.289 1 92.69 148 SER B N 1
ATOM 5151 C CA . SER B 1 148 ? 7.98 11.812 1.308 1 92.69 148 SER B CA 1
ATOM 5152 C C . SER B 1 148 ? 7.09 12.055 0.094 1 92.69 148 SER B C 1
ATOM 5154 O O . SER B 1 148 ? 5.875 12.234 0.233 1 92.69 148 SER B O 1
ATOM 5156 N N . ASP B 1 149 ? 7.754 12.062 -1.062 1 90.38 149 ASP B N 1
ATOM 5157 C CA . ASP B 1 149 ? 7.023 12.031 -2.324 1 90.38 149 ASP B CA 1
ATOM 5158 C C . ASP B 1 149 ? 6.602 10.602 -2.676 1 90.38 149 ASP B C 1
ATOM 5160 O O . ASP B 1 149 ? 7.438 9.781 -3.068 1 90.38 149 ASP B O 1
ATOM 5164 N N . GLU B 1 150 ? 5.32 10.32 -2.58 1 82.31 150 GLU B N 1
ATOM 5165 C CA . GLU B 1 150 ? 4.852 8.953 -2.791 1 82.31 150 GLU B CA 1
ATOM 5166 C C . GLU B 1 150 ? 4.301 8.766 -4.199 1 82.31 150 GLU B C 1
ATOM 5168 O O . GLU B 1 150 ? 3.525 7.844 -4.453 1 82.31 150 GLU B O 1
ATOM 5173 N N . THR B 1 151 ? 4.73 9.688 -5.02 1 79.06 151 THR B N 1
ATOM 5174 C CA . THR B 1 151 ? 4.328 9.555 -6.414 1 79.06 151 THR B CA 1
ATOM 5175 C C . THR B 1 151 ? 4.922 8.289 -7.027 1 79.06 151 THR B C 1
ATOM 5177 O O . THR B 1 151 ? 4.227 7.539 -7.719 1 79.06 151 THR B O 1
ATOM 5180 N N . ASP B 1 152 ? 6.148 8.141 -6.715 1 78.56 152 ASP B N 1
ATOM 5181 C CA . ASP B 1 152 ? 6.828 6.945 -7.199 1 78.56 152 ASP B CA 1
ATOM 5182 C C . ASP B 1 152 ? 6.875 5.863 -6.121 1 78.56 152 ASP B C 1
ATOM 5184 O O . ASP B 1 152 ? 6.988 6.172 -4.934 1 78.56 152 ASP B O 1
ATOM 5188 N N . LYS B 1 153 ? 6.926 4.613 -6.527 1 80.56 153 LYS B N 1
ATOM 5189 C CA . LYS B 1 153 ? 6.816 3.494 -5.594 1 80.56 153 LYS B CA 1
ATOM 5190 C C . LYS B 1 153 ? 8.039 3.418 -4.68 1 80.56 153 LYS B C 1
ATOM 5192 O O . LYS B 1 153 ? 7.93 2.996 -3.525 1 80.56 153 LYS B O 1
ATOM 5197 N N . TRP B 1 154 ? 9.211 3.781 -5.242 1 83.31 154 TRP B N 1
ATOM 5198 C CA . TRP B 1 154 ? 10.391 3.703 -4.387 1 83.31 154 TRP B CA 1
ATOM 5199 C C . TRP B 1 154 ? 10.273 4.66 -3.207 1 83.31 154 TRP B C 1
ATOM 5201 O O . TRP B 1 154 ? 10.695 4.34 -2.094 1 83.31 154 TRP B O 1
ATOM 5211 N N . GLY B 1 155 ? 9.703 5.875 -3.451 1 86.56 155 GLY B N 1
ATOM 5212 C CA . GLY B 1 155 ? 9.461 6.805 -2.359 1 86.56 155 GLY B CA 1
ATOM 5213 C C . GLY B 1 155 ? 8.492 6.27 -1.323 1 86.56 155 GLY B C 1
ATOM 5214 O O . GLY B 1 155 ? 8.711 6.434 -0.12 1 86.56 155 GLY B O 1
ATOM 5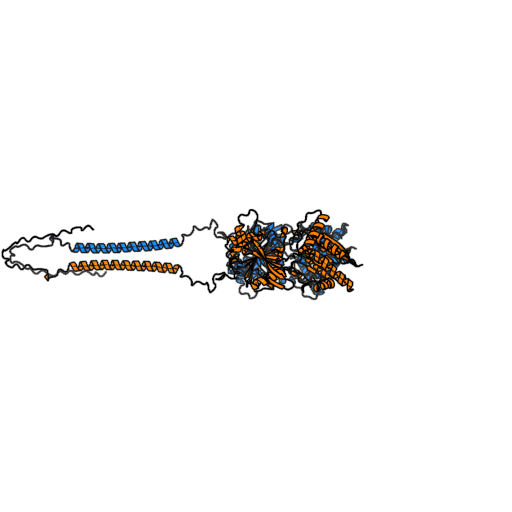215 N N . SER B 1 156 ? 7.523 5.598 -1.825 1 86.06 156 SER B N 1
ATOM 5216 C CA . SER B 1 156 ? 6.539 5 -0.93 1 86.06 156 SER B CA 1
ATOM 5217 C C . SER B 1 156 ? 7.156 3.883 -0.096 1 86.06 156 SER B C 1
ATOM 5219 O O . SER B 1 156 ? 6.797 3.701 1.069 1 86.06 156 SER B O 1
ATOM 5221 N N . LEU B 1 157 ? 8.039 3.139 -0.701 1 88.06 157 LEU B N 1
ATOM 5222 C CA . LEU B 1 157 ? 8.68 2.027 -0.007 1 88.06 157 LEU B CA 1
ATOM 5223 C C . LEU B 1 157 ? 9.594 2.533 1.099 1 88.06 157 LEU B C 1
ATOM 5225 O O . LEU B 1 157 ? 9.625 1.969 2.193 1 88.06 157 LEU B O 1
ATOM 5229 N N . ILE B 1 158 ? 10.32 3.572 0.794 1 90.75 158 ILE B N 1
ATOM 5230 C CA . ILE B 1 158 ? 11.203 4.141 1.811 1 90.75 158 ILE B CA 1
ATOM 5231 C C . ILE B 1 158 ? 10.367 4.703 2.959 1 90.75 158 ILE B C 1
ATOM 5233 O O . ILE B 1 158 ? 10.68 4.48 4.129 1 90.75 158 ILE B O 1
ATOM 5237 N N . HIS B 1 159 ? 9.336 5.398 2.549 1 88.75 159 HIS B N 1
ATOM 5238 C CA . HIS B 1 159 ? 8.43 5.949 3.549 1 88.75 159 HIS B CA 1
ATOM 5239 C C . HIS B 1 159 ? 7.887 4.855 4.465 1 88.75 159 HIS B C 1
ATOM 5241 O O . HIS B 1 159 ? 7.902 5 5.688 1 88.75 159 HIS B O 1
ATOM 5247 N N . LYS B 1 160 ? 7.426 3.846 3.877 1 84.38 160 LYS B N 1
ATOM 5248 C CA . LYS B 1 160 ? 6.867 2.723 4.625 1 84.38 160 LYS B CA 1
ATOM 5249 C C . LYS B 1 160 ? 7.906 2.104 5.551 1 84.38 160 LYS B C 1
ATOM 5251 O O . LYS B 1 160 ? 7.605 1.769 6.699 1 84.38 160 LYS B O 1
ATOM 5256 N N . SER B 1 161 ? 9.078 1.911 5.047 1 87.88 161 SER B N 1
ATOM 5257 C CA . SER B 1 161 ? 10.156 1.315 5.832 1 87.88 161 SER B CA 1
ATOM 5258 C C . SER B 1 161 ? 10.531 2.201 7.016 1 87.88 161 SER B C 1
ATOM 5260 O O . SER B 1 161 ? 10.758 1.706 8.117 1 87.88 161 SER B O 1
ATOM 5262 N N . MET B 1 162 ? 10.578 3.451 6.77 1 89.81 162 MET B N 1
ATOM 5263 C CA . MET B 1 162 ? 10.906 4.395 7.836 1 89.81 162 MET B CA 1
ATOM 5264 C C . MET B 1 162 ? 9.82 4.398 8.914 1 89.81 162 MET B C 1
ATOM 5266 O O . MET B 1 162 ? 10.117 4.363 10.102 1 89.81 162 MET B O 1
ATOM 5270 N N . LYS B 1 163 ? 8.656 4.465 8.438 1 83.44 163 LYS B N 1
ATOM 5271 C CA . LYS B 1 163 ? 7.531 4.465 9.367 1 83.44 163 LYS B CA 1
ATOM 5272 C C . LYS B 1 163 ? 7.52 3.195 10.219 1 83.44 163 LYS B C 1
ATOM 5274 O O . LYS B 1 163 ? 7.332 3.256 11.43 1 83.44 163 LYS B O 1
ATOM 5279 N N . LYS B 1 164 ? 7.668 2.129 9.562 1 81.31 164 LYS B N 1
ATOM 5280 C CA . LYS B 1 164 ? 7.695 0.856 10.281 1 81.31 164 LYS B CA 1
ATOM 5281 C C . LYS B 1 164 ? 8.836 0.819 11.297 1 81.31 164 LYS B C 1
ATOM 5283 O O . LYS B 1 164 ? 8.633 0.413 12.438 1 81.31 164 LYS B O 1
ATOM 5288 N N . PHE B 1 165 ? 9.969 1.239 10.898 1 81.12 165 PHE B N 1
ATOM 5289 C CA . PHE B 1 165 ? 11.148 1.227 11.766 1 81.12 165 PHE B CA 1
ATOM 5290 C C . PHE B 1 165 ? 10.945 2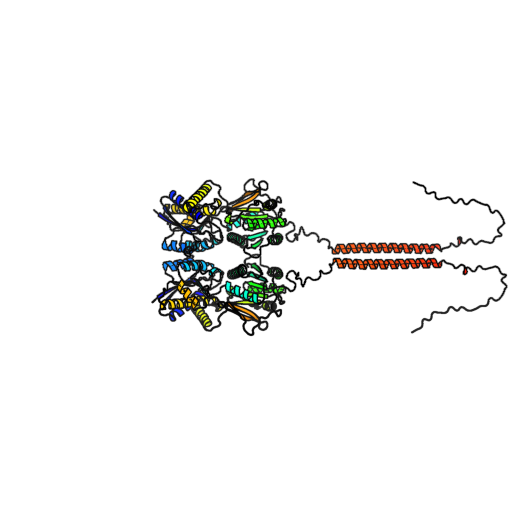.145 12.961 1 81.12 165 PHE B C 1
ATOM 5292 O O . PHE B 1 165 ? 11.25 1.77 14.094 1 81.12 165 PHE B O 1
ATOM 5299 N N . LEU B 1 166 ? 10.445 3.227 12.711 1 79.81 166 LEU B N 1
ATOM 5300 C CA . LEU B 1 166 ? 10.344 4.25 13.75 1 79.81 166 LEU B CA 1
ATOM 5301 C C . LEU B 1 166 ? 9.18 3.959 14.688 1 79.81 166 LEU B C 1
ATOM 5303 O O . LEU B 1 166 ? 9.203 4.367 15.852 1 79.81 166 LEU B O 1
ATOM 5307 N N . THR B 1 167 ? 8.242 3.238 14.18 1 72.19 167 THR B N 1
ATOM 5308 C CA . THR B 1 167 ? 7.109 2.881 15.023 1 72.19 167 THR B CA 1
ATOM 5309 C C . THR B 1 167 ? 7.406 1.613 15.812 1 72.19 167 THR B C 1
ATOM 5311 O O . THR B 1 167 ? 6.984 1.483 16.969 1 72.19 167 THR B O 1
ATOM 5314 N N . GLU B 1 168 ? 8.125 0.728 15.227 1 72.94 168 GLU B N 1
ATOM 5315 C CA . GLU B 1 168 ? 8.281 -0.587 15.844 1 72.94 168 GLU B CA 1
ATOM 5316 C C . GLU B 1 168 ? 9.625 -0.699 16.562 1 72.94 168 GLU B C 1
ATOM 5318 O O . GLU B 1 168 ? 9.758 -1.478 17.516 1 72.94 168 GLU B O 1
ATOM 5323 N N . VAL B 1 169 ? 10.555 0.013 16.078 1 67.44 169 VAL B N 1
ATOM 5324 C CA . VAL B 1 169 ? 11.914 -0.247 16.547 1 67.44 169 VAL B CA 1
ATOM 5325 C C . VAL B 1 169 ? 12.406 0.936 17.375 1 67.44 169 VAL B C 1
ATOM 5327 O O . VAL B 1 169 ? 12.844 0.764 18.516 1 67.44 169 VAL B O 1
ATOM 5330 N N . ASP B 1 170 ? 12.391 2.051 16.812 1 70.06 170 ASP B N 1
ATOM 5331 C CA . ASP B 1 170 ? 12.977 3.225 17.469 1 70.06 170 ASP B CA 1
ATOM 5332 C C . ASP B 1 170 ? 11.891 4.16 18 1 70.06 170 ASP B C 1
ATOM 5334 O O . ASP B 1 170 ? 11.492 5.109 17.312 1 70.06 170 ASP B O 1
ATOM 5338 N N . HIS B 1 171 ? 11.656 3.965 19.281 1 67.25 171 HIS B N 1
ATOM 5339 C CA . HIS B 1 171 ? 10.562 4.707 19.906 1 67.25 171 HIS B CA 1
ATOM 5340 C C . HIS B 1 171 ? 11.062 6.02 20.5 1 67.25 171 HIS B C 1
ATOM 5342 O O . HIS B 1 171 ? 10.266 6.836 20.969 1 67.25 171 HIS B O 1
ATOM 5348 N N . GLU B 1 172 ? 12.328 6.234 20.359 1 73.56 172 GLU B N 1
ATOM 5349 C CA . GLU B 1 172 ? 12.914 7.402 21.016 1 73.56 172 GLU B CA 1
ATOM 5350 C C . GLU B 1 172 ? 12.82 8.633 20.125 1 73.56 172 GLU B C 1
ATOM 5352 O O . GLU B 1 172 ? 12.953 9.766 20.594 1 73.56 172 GLU B O 1
ATOM 5357 N N . VAL B 1 173 ? 12.578 8.383 18.969 1 79.88 173 VAL B N 1
ATOM 5358 C CA . VAL B 1 173 ? 12.586 9.484 18.016 1 79.88 173 VAL B CA 1
ATOM 5359 C C . VAL B 1 173 ? 11.148 9.875 17.672 1 79.88 173 VAL B C 1
ATOM 5361 O O . VAL B 1 173 ? 10.367 9.055 17.188 1 79.88 173 VAL B O 1
ATOM 5364 N N . ARG B 1 174 ? 10.812 11.062 18.016 1 78.69 174 ARG B N 1
ATOM 5365 C CA . ARG B 1 174 ? 9.523 11.609 17.594 1 78.69 174 ARG B CA 1
ATOM 5366 C C . ARG B 1 174 ? 9.562 12.023 16.125 1 78.69 174 ARG B C 1
ATOM 5368 O O . ARG B 1 174 ? 10.422 12.812 15.711 1 78.69 174 ARG B O 1
ATOM 5375 N N . THR B 1 175 ? 8.703 11.461 15.383 1 83.44 175 THR B N 1
ATOM 5376 C CA . THR B 1 175 ? 8.758 11.688 13.945 1 83.44 175 THR B CA 1
ATOM 5377 C C . THR B 1 175 ? 7.434 12.25 13.43 1 83.44 175 THR B C 1
ATOM 5379 O O . THR B 1 175 ? 6.363 11.828 13.867 1 83.44 175 THR B O 1
ATOM 5382 N N . TYR B 1 176 ? 7.512 13.25 12.609 1 78.69 176 TYR B N 1
ATOM 5383 C CA . TYR B 1 176 ? 6.379 13.836 11.891 1 78.69 176 TYR B CA 1
ATOM 5384 C C . TYR B 1 176 ? 6.41 13.445 10.422 1 78.69 176 TYR B C 1
ATOM 5386 O O . TYR B 1 176 ? 7.273 13.914 9.672 1 78.69 176 TYR B O 1
ATOM 5394 N N . PHE B 1 177 ? 5.441 12.641 10.047 1 82.62 177 PHE B N 1
ATOM 5395 C CA . PHE B 1 177 ? 5.414 12.156 8.672 1 82.62 177 PHE B CA 1
ATOM 5396 C C . PHE B 1 177 ? 4.465 13 7.824 1 82.62 177 PHE B C 1
ATOM 5398 O O . PHE B 1 177 ? 3.334 13.266 8.234 1 82.62 177 PHE B O 1
ATOM 5405 N N . GLN B 1 178 ? 4.961 13.492 6.719 1 79.38 178 GLN B N 1
ATOM 5406 C CA . GLN B 1 178 ? 4.156 14.164 5.707 1 79.38 178 GLN B CA 1
ATOM 5407 C C . GLN B 1 178 ? 4.379 13.555 4.328 1 79.38 178 GLN B C 1
ATOM 5409 O O . GLN B 1 178 ? 5.516 13.5 3.848 1 79.38 178 GLN B O 1
ATOM 5414 N N . SER B 1 179 ? 3.311 13.023 3.758 1 81.94 179 SER B N 1
ATOM 5415 C CA . SER B 1 179 ? 3.398 12.461 2.416 1 81.94 179 SER B CA 1
ATOM 5416 C C . SER B 1 179 ? 2.592 13.281 1.416 1 81.94 179 SER B C 1
ATOM 5418 O O . SER B 1 179 ? 1.613 13.938 1.786 1 81.94 179 SER B O 1
ATOM 5420 N N . PHE B 1 180 ? 3.076 13.328 0.189 1 78.06 180 PHE B N 1
ATOM 5421 C CA . PHE B 1 180 ? 2.363 14.023 -0.877 1 78.06 180 PHE B CA 1
ATOM 5422 C C . PHE B 1 180 ? 2.568 13.32 -2.213 1 78.06 180 PHE B C 1
ATOM 5424 O O . PHE B 1 180 ? 3.381 12.398 -2.316 1 78.06 180 PHE B O 1
ATOM 5431 N N . SER B 1 181 ? 1.687 13.594 -3.145 1 76.31 181 SER B N 1
ATOM 5432 C CA . SER B 1 181 ? 1.766 13.055 -4.5 1 76.31 181 SER B CA 1
ATOM 5433 C C . SER B 1 181 ? 1.689 14.172 -5.539 1 76.31 181 SER B C 1
ATOM 5435 O O . SER B 1 181 ? 0.92 15.125 -5.383 1 76.31 181 SER B O 1
ATOM 5437 N N . ARG B 1 182 ? 2.475 14.055 -6.492 1 73.38 182 ARG B N 1
ATOM 5438 C CA . ARG B 1 182 ? 2.52 15.062 -7.551 1 73.38 182 ARG B CA 1
ATOM 5439 C C . ARG B 1 182 ? 1.274 14.992 -8.43 1 73.38 182 ARG B C 1
ATOM 5441 O O . ARG B 1 182 ? 0.968 15.93 -9.156 1 73.38 182 ARG B O 1
ATOM 5448 N N . TYR B 1 183 ? 0.75 13.844 -8.312 1 61.69 183 TYR B N 1
ATOM 5449 C CA . TYR B 1 183 ? -0.434 13.672 -9.141 1 61.69 183 TYR B CA 1
ATOM 5450 C C . TYR B 1 183 ? -1.666 14.266 -8.469 1 61.69 183 TYR B C 1
ATOM 5452 O O . TYR B 1 183 ? -2.738 14.336 -9.078 1 61.69 183 TYR B O 1
ATOM 5460 N N . SER B 1 184 ? -1.356 14.781 -7.285 1 55.88 184 SER B N 1
ATOM 5461 C CA . SER B 1 184 ? -2.475 15.438 -6.617 1 55.88 184 SER B CA 1
ATOM 5462 C C . SER B 1 184 ? -2.838 16.75 -7.305 1 55.88 184 SER B C 1
ATOM 5464 O O . SER B 1 184 ? -1.97 17.422 -7.863 1 55.88 184 SER B O 1
ATOM 5466 N N . ARG B 1 185 ? -3.951 16.984 -7.605 1 51.62 185 ARG B N 1
ATOM 5467 C CA . ARG B 1 185 ? -4.402 18.203 -8.281 1 51.62 185 ARG B CA 1
ATOM 5468 C C . ARG B 1 185 ? -3.988 19.453 -7.512 1 51.62 185 ARG B C 1
ATOM 5470 O O . ARG B 1 185 ? -3.719 20.484 -8.109 1 51.62 185 ARG B O 1
ATOM 5477 N N . VAL B 1 186 ? -4.035 19.281 -6.188 1 51.44 186 VAL B N 1
ATOM 5478 C CA . VAL B 1 186 ? -3.588 20.406 -5.395 1 51.44 186 VAL B CA 1
ATOM 5479 C C . VAL B 1 186 ? -2.074 20.344 -5.203 1 51.44 186 VAL B C 1
ATOM 5481 O O . VAL B 1 186 ? -1.553 19.391 -4.629 1 51.44 186 VAL B O 1
ATOM 5484 N N . LYS B 1 187 ? -1.505 21.203 -5.926 1 66.56 187 LYS B N 1
ATOM 5485 C CA . LYS B 1 187 ? -0.053 21.266 -5.777 1 66.56 187 LYS B CA 1
ATOM 5486 C C . LYS B 1 187 ? 0.344 21.5 -4.324 1 66.56 187 LYS B C 1
ATOM 5488 O O . LYS B 1 187 ? -0.262 22.328 -3.635 1 66.56 187 LYS B O 1
ATOM 5493 N N . THR B 1 188 ? 1.133 20.688 -3.891 1 75.44 188 THR B N 1
ATOM 5494 C CA . THR B 1 188 ? 1.63 20.828 -2.527 1 75.44 188 THR B CA 1
ATOM 5495 C C . THR B 1 188 ? 2.395 22.141 -2.365 1 75.44 188 THR B C 1
ATOM 5497 O O . THR B 1 188 ? 3.281 22.453 -3.164 1 75.44 188 THR B O 1
ATOM 5500 N N . ASN B 1 189 ? 1.995 22.953 -1.484 1 82.38 189 ASN B N 1
ATOM 5501 C CA . ASN B 1 189 ? 2.736 24.156 -1.116 1 82.38 189 ASN B CA 1
ATOM 5502 C C . ASN B 1 189 ? 3.818 23.859 -0.084 1 82.38 189 ASN B C 1
ATOM 5504 O O . ASN B 1 189 ? 3.549 23.844 1.118 1 82.38 189 ASN B O 1
ATOM 5508 N N . PHE B 1 190 ? 5.031 23.75 -0.593 1 91.31 190 PHE B N 1
ATOM 5509 C CA . PHE B 1 190 ? 6.125 23.328 0.268 1 91.31 190 PHE B CA 1
ATOM 5510 C C . PHE B 1 190 ? 6.484 24.406 1.272 1 91.31 190 PHE B C 1
ATOM 5512 O O . PHE B 1 190 ? 6.922 24.109 2.387 1 91.31 190 PHE B O 1
ATOM 5519 N N . THR B 1 191 ? 6.285 25.656 0.919 1 90.75 191 THR B N 1
ATOM 5520 C CA . THR B 1 191 ? 6.555 26.75 1.841 1 90.75 191 THR B CA 1
ATOM 5521 C C . THR B 1 191 ? 5.645 26.672 3.064 1 90.75 191 THR B C 1
ATOM 5523 O O . THR B 1 191 ? 6.105 26.812 4.199 1 90.75 191 THR B O 1
ATOM 5526 N N . TYR B 1 192 ? 4.438 26.453 2.789 1 83.31 192 TYR B N 1
ATOM 5527 C CA . TYR B 1 192 ? 3.479 26.312 3.881 1 83.31 192 TYR B CA 1
ATOM 5528 C C . TYR B 1 192 ? 3.781 25.094 4.727 1 83.31 192 TYR B C 1
ATOM 5530 O O . TYR B 1 192 ? 3.76 25.156 5.957 1 83.31 192 TYR B O 1
ATOM 5538 N N . LEU B 1 193 ? 4.043 24.047 4.078 1 84.38 193 LEU B N 1
ATOM 5539 C CA . LEU B 1 193 ? 4.328 22.781 4.758 1 84.38 193 LEU B CA 1
ATOM 5540 C C . LEU B 1 193 ? 5.535 22.922 5.68 1 84.38 193 LEU B C 1
ATOM 5542 O O . LEU B 1 193 ? 5.488 22.516 6.84 1 84.38 193 LEU B O 1
ATOM 5546 N N . LEU B 1 194 ? 6.586 23.516 5.184 1 92.25 194 LEU B N 1
ATOM 5547 C CA . LEU B 1 194 ? 7.812 23.672 5.957 1 92.25 194 LEU B CA 1
ATOM 5548 C C . LEU B 1 194 ? 7.605 24.672 7.09 1 92.25 194 LEU B C 1
ATOM 5550 O O . LEU B 1 194 ? 8.188 24.516 8.164 1 92.25 194 LEU B O 1
ATOM 5554 N N . SER B 1 195 ? 6.789 25.688 6.781 1 87.69 195 SER B N 1
ATOM 5555 C CA . SER B 1 195 ? 6.5 26.672 7.816 1 87.69 195 SER B CA 1
ATOM 5556 C C . SER B 1 195 ? 5.797 26.031 9.008 1 87.69 195 SER B C 1
ATOM 5558 O O . SER B 1 195 ? 6.047 26.406 10.156 1 87.69 195 SER B O 1
ATOM 5560 N N . ASP B 1 196 ? 5.039 25.109 8.742 1 78.44 196 ASP B N 1
ATOM 5561 C CA . ASP B 1 196 ? 4.32 24.391 9.797 1 78.44 196 ASP B CA 1
ATOM 5562 C C . ASP B 1 196 ? 5.234 23.391 10.508 1 78.44 196 ASP B C 1
ATOM 5564 O O . ASP B 1 196 ? 5.246 23.328 11.742 1 78.44 196 ASP B O 1
ATOM 5568 N N . LEU B 1 197 ? 6.008 22.703 9.789 1 85.12 197 LEU B N 1
ATOM 5569 C CA . LEU B 1 197 ? 6.832 21.625 10.328 1 85.12 197 LEU B CA 1
ATOM 5570 C C . LEU B 1 197 ? 7.996 22.188 11.141 1 85.12 197 LEU B C 1
ATOM 5572 O O . LEU B 1 197 ? 8.453 21.562 12.094 1 85.12 197 LEU B O 1
ATOM 5576 N N . ARG B 1 198 ? 8.453 23.328 10.742 1 89.19 198 ARG B N 1
ATOM 5577 C CA . ARG B 1 198 ? 9.602 23.906 11.43 1 89.19 198 ARG B CA 1
ATOM 5578 C C . ARG B 1 198 ? 9.258 24.266 12.867 1 89.19 198 ARG B C 1
ATOM 5580 O O . ARG B 1 198 ? 10.148 24.469 13.695 1 89.19 198 ARG B O 1
ATOM 5587 N N . LYS B 1 199 ? 7.93 24.312 13.141 1 80.31 199 LYS B N 1
ATOM 5588 C CA . LYS B 1 199 ? 7.484 24.578 14.5 1 80.31 199 LYS B CA 1
ATOM 5589 C C . LYS B 1 199 ? 7.703 23.375 15.406 1 80.31 199 LYS B C 1
ATOM 5591 O O . LYS B 1 199 ? 7.676 23.5 16.641 1 80.31 199 LYS B O 1
ATOM 5596 N N . THR B 1 200 ? 8.047 22.25 14.766 1 80.06 200 THR B N 1
ATOM 5597 C CA . THR B 1 200 ? 8.102 21.047 15.57 1 80.06 200 THR B CA 1
ATOM 5598 C C . THR B 1 200 ? 9.414 20.297 15.336 1 80.06 200 THR B C 1
ATOM 5600 O O . THR B 1 200 ? 9.812 19.453 16.141 1 80.06 200 THR B O 1
ATOM 5603 N N . ALA B 1 201 ? 10.094 20.578 14.258 1 90.25 201 ALA B N 1
ATOM 5604 C CA . ALA B 1 201 ? 11.32 19.844 13.953 1 90.25 201 ALA B CA 1
ATOM 5605 C C . ALA B 1 201 ? 12.344 20.734 13.273 1 90.25 201 ALA B C 1
ATOM 5607 O O . ALA B 1 201 ? 11.984 21.703 12.609 1 90.25 201 ALA B O 1
ATOM 5608 N N . ARG B 1 202 ? 13.586 20.422 13.445 1 94.5 202 ARG B N 1
ATOM 5609 C CA . ARG B 1 202 ? 14.688 21.141 12.805 1 94.5 202 ARG B CA 1
ATOM 5610 C C . ARG B 1 202 ? 15.453 20.234 11.859 1 94.5 202 ARG B C 1
ATOM 5612 O O . ARG B 1 202 ? 16.25 20.719 11.031 1 94.5 202 ARG B O 1
ATOM 5619 N N . ILE B 1 203 ? 15.234 18.969 12.008 1 96.06 203 ILE B N 1
ATOM 5620 C CA . ILE B 1 203 ? 15.875 17.969 11.156 1 96.06 203 ILE B CA 1
ATOM 5621 C C . ILE B 1 203 ? 14.852 17.391 10.18 1 96.06 203 ILE B C 1
ATOM 5623 O O . ILE B 1 203 ? 13.828 16.844 10.594 1 96.06 203 ILE B O 1
ATOM 5627 N N . PHE B 1 204 ? 15.188 17.484 8.898 1 96.94 204 PHE B N 1
ATOM 5628 C CA . PHE B 1 204 ? 14.234 17.078 7.867 1 96.94 204 PHE B CA 1
ATOM 5629 C C . PHE B 1 204 ? 14.812 15.977 6.992 1 96.94 204 PHE B C 1
ATOM 5631 O O . PHE B 1 204 ? 15.945 16.078 6.531 1 96.94 204 PHE B O 1
ATOM 5638 N N . ILE B 1 205 ? 14.086 14.922 6.805 1 96.75 205 ILE B N 1
ATOM 5639 C CA . ILE B 1 205 ? 14.398 13.906 5.801 1 96.75 205 ILE B CA 1
ATOM 5640 C C . ILE B 1 205 ? 13.484 14.086 4.59 1 96.75 205 ILE B C 1
ATOM 5642 O O . ILE B 1 205 ? 12.258 14.094 4.723 1 96.75 205 ILE B O 1
ATOM 5646 N N . ILE B 1 206 ? 14.055 14.25 3.48 1 96.94 206 ILE B N 1
ATOM 5647 C CA . ILE B 1 206 ? 13.289 14.477 2.262 1 96.94 206 ILE B CA 1
ATOM 5648 C C . ILE B 1 206 ? 13.469 13.297 1.31 1 96.94 206 ILE B C 1
ATOM 5650 O O . ILE B 1 206 ? 14.578 13.055 0.819 1 96.94 206 ILE B O 1
ATOM 5654 N N . ILE B 1 207 ? 12.398 12.641 1.075 1 95.5 207 ILE B N 1
ATOM 5655 C CA . ILE B 1 207 ? 12.406 11.508 0.154 1 95.5 207 ILE B CA 1
ATOM 5656 C C . ILE B 1 207 ? 11.711 11.898 -1.147 1 95.5 207 ILE B C 1
ATOM 5658 O O . ILE B 1 207 ? 10.492 12.125 -1.168 1 95.5 207 ILE B O 1
ATOM 5662 N N . GLY B 1 208 ? 12.383 11.945 -2.162 1 92.69 208 GLY B N 1
ATOM 5663 C CA . GLY B 1 208 ? 11.867 12.312 -3.469 1 92.69 208 GLY B CA 1
ATOM 5664 C C . GLY B 1 208 ? 12.945 12.453 -4.523 1 92.69 208 GLY B C 1
ATOM 5665 O O . GLY B 1 208 ? 14.125 12.227 -4.246 1 92.69 208 GLY B O 1
ATOM 5666 N N . THR B 1 209 ? 12.523 12.773 -5.719 1 92.56 209 THR B N 1
ATOM 5667 C CA . THR B 1 209 ? 13.469 12.969 -6.816 1 92.56 209 THR B CA 1
ATOM 5668 C C . THR B 1 209 ? 14.305 14.219 -6.594 1 92.56 209 THR B C 1
ATOM 5670 O O . THR B 1 209 ? 13.992 15.039 -5.727 1 92.56 209 THR B O 1
ATOM 5673 N N . GLY B 1 210 ? 15.359 14.305 -7.379 1 93.31 210 GLY B N 1
ATOM 5674 C CA . GLY B 1 210 ? 16.203 15.484 -7.293 1 93.31 210 GLY B CA 1
ATOM 5675 C C . GLY B 1 210 ? 15.438 16.781 -7.516 1 93.31 210 GLY B C 1
ATOM 5676 O O . GLY B 1 210 ? 15.727 17.797 -6.879 1 93.31 210 GLY B O 1
ATOM 5677 N N . GLN B 1 211 ? 14.523 16.672 -8.344 1 92 211 GLN B N 1
ATOM 5678 C CA . GLN B 1 211 ? 13.719 17.844 -8.648 1 92 211 GLN B CA 1
ATOM 5679 C C . GLN B 1 211 ? 12.883 18.266 -7.438 1 92 211 GLN B C 1
ATOM 5681 O O . GLN B 1 211 ? 12.805 19.453 -7.109 1 92 211 GLN B O 1
ATOM 5686 N N . ILE B 1 212 ? 12.25 17.328 -6.824 1 93.06 212 ILE B N 1
ATOM 5687 C CA . ILE B 1 212 ? 11.414 17.594 -5.656 1 93.06 212 ILE B CA 1
ATOM 5688 C C . ILE B 1 212 ? 12.289 18.109 -4.508 1 93.06 212 ILE B C 1
ATOM 5690 O O . ILE B 1 212 ? 11.898 19.031 -3.789 1 93.06 212 ILE B O 1
ATOM 5694 N N . LEU B 1 213 ? 13.422 17.5 -4.391 1 96 213 LEU B N 1
ATOM 5695 C CA . LEU B 1 213 ? 14.367 17.938 -3.371 1 96 213 LEU B CA 1
ATOM 5696 C C . LEU B 1 213 ? 14.742 19.391 -3.564 1 96 213 LEU B C 1
ATOM 5698 O O . LEU B 1 213 ? 14.719 20.172 -2.611 1 96 213 LEU B O 1
ATOM 5702 N N . ARG B 1 214 ? 15.039 19.719 -4.766 1 95.88 214 ARG B N 1
ATOM 5703 C CA . ARG B 1 214 ? 15.445 21.078 -5.082 1 95.88 214 ARG B CA 1
ATOM 5704 C C . ARG B 1 214 ? 14.32 22.062 -4.773 1 95.88 214 ARG B C 1
ATOM 5706 O O . ARG B 1 214 ? 14.555 23.141 -4.211 1 95.88 214 ARG B O 1
ATOM 5713 N N . GLU B 1 215 ? 13.156 21.75 -5.086 1 94.44 215 GLU B N 1
ATOM 5714 C CA . GLU B 1 215 ? 12 22.594 -4.828 1 94.44 215 GLU B CA 1
ATOM 5715 C C . GLU B 1 215 ? 11.781 22.797 -3.332 1 94.44 215 GLU B C 1
ATOM 5717 O O . GLU B 1 215 ? 11.508 23.922 -2.881 1 94.44 215 GLU B O 1
ATOM 5722 N N . ILE B 1 216 ? 11.891 21.75 -2.598 1 96.69 216 ILE B N 1
ATOM 5723 C CA . ILE B 1 216 ? 11.695 21.828 -1.154 1 96.69 216 ILE B CA 1
ATOM 5724 C C . ILE B 1 216 ? 12.805 22.672 -0.526 1 96.69 216 ILE B C 1
ATOM 5726 O O . ILE B 1 216 ? 12.555 23.484 0.362 1 96.69 216 ILE B O 1
ATOM 5730 N N . LEU B 1 217 ? 14.008 22.469 -1.018 1 97.44 217 LEU B N 1
ATOM 5731 C CA . LEU B 1 217 ? 15.141 23.203 -0.475 1 97.44 217 LEU B CA 1
ATOM 5732 C C . LEU B 1 217 ? 15.023 24.688 -0.801 1 97.44 217 LEU B C 1
ATOM 5734 O O . LEU B 1 217 ? 15.422 25.531 0.001 1 97.44 217 LEU B O 1
ATOM 5738 N N . PHE B 1 218 ? 14.469 25 -1.956 1 96.75 218 PHE B N 1
ATOM 5739 C CA . PHE B 1 218 ? 14.219 26.406 -2.279 1 96.75 218 PHE B CA 1
ATOM 5740 C C . PHE B 1 218 ? 13.203 27 -1.314 1 96.75 218 PHE B C 1
ATOM 5742 O O . PHE B 1 218 ? 13.367 28.141 -0.86 1 96.75 218 PHE B O 1
ATOM 5749 N N . ALA B 1 219 ? 12.156 26.266 -1.084 1 96.62 219 ALA B N 1
ATOM 5750 C CA . ALA B 1 219 ? 11.172 26.734 -0.11 1 96.62 219 ALA B CA 1
ATOM 5751 C C . ALA B 1 219 ? 11.82 26.953 1.254 1 96.62 219 ALA B C 1
ATOM 5753 O O . ALA B 1 219 ? 11.516 27.938 1.936 1 96.62 219 ALA B O 1
ATOM 5754 N N . ALA B 1 220 ? 12.672 26.078 1.635 1 97.38 220 ALA B N 1
ATOM 5755 C CA . ALA B 1 220 ? 13.391 26.203 2.898 1 97.38 220 ALA B CA 1
ATOM 5756 C C . ALA B 1 220 ? 14.289 27.438 2.902 1 97.38 220 ALA B C 1
ATOM 5758 O O . ALA B 1 220 ? 14.352 28.156 3.896 1 97.38 220 ALA B O 1
ATOM 5759 N N . TYR B 1 221 ? 14.969 27.625 1.773 1 96.81 221 TYR B N 1
ATOM 5760 C CA . TYR B 1 221 ? 15.836 28.781 1.642 1 96.81 221 TYR B CA 1
ATOM 5761 C C . TYR B 1 221 ? 15.031 30.078 1.81 1 96.81 221 TYR B C 1
ATOM 5763 O O . TYR B 1 221 ? 15.453 30.984 2.531 1 96.81 221 TYR B O 1
ATOM 5771 N N . ASP B 1 222 ? 13.93 30.125 1.188 1 96.5 222 ASP B N 1
ATOM 5772 C CA . ASP B 1 222 ? 13.078 31.312 1.215 1 96.5 222 ASP B CA 1
ATOM 5773 C C . ASP B 1 222 ? 12.531 31.562 2.617 1 96.5 222 ASP B C 1
ATOM 5775 O O . ASP B 1 222 ? 12.219 32.719 2.973 1 96.5 222 ASP B O 1
ATOM 5779 N N . LEU B 1 223 ? 12.438 30.531 3.41 1 95.44 223 LEU B N 1
ATOM 5780 C CA . LEU B 1 223 ? 11.961 30.656 4.785 1 95.44 223 LEU B CA 1
ATOM 5781 C C . LEU B 1 223 ? 13.109 30.969 5.734 1 95.44 223 LEU B C 1
ATOM 5783 O O . LEU B 1 223 ? 12.906 31.062 6.949 1 95.44 223 LEU B O 1
ATOM 5787 N N . GLY B 1 224 ? 14.312 31.062 5.184 1 94.31 224 GLY B N 1
ATOM 5788 C CA . GLY B 1 224 ? 15.477 31.391 5.988 1 94.31 224 GLY B CA 1
ATOM 5789 C C . GLY B 1 224 ? 16.047 30.203 6.734 1 94.31 224 GLY B C 1
ATOM 5790 O O . GLY B 1 224 ? 16.703 30.359 7.766 1 94.31 224 GLY B O 1
ATOM 5791 N N . MET B 1 225 ? 15.891 29.062 6.234 1 94.88 225 MET B N 1
ATOM 5792 C CA . MET B 1 225 ? 16.297 27.859 6.945 1 94.88 225 MET B CA 1
ATOM 5793 C C . MET B 1 225 ? 17.734 27.484 6.598 1 94.88 225 MET B C 1
ATOM 5795 O O . MET B 1 225 ? 18.219 26.406 6.957 1 94.88 225 MET B O 1
ATOM 5799 N N . SER B 1 226 ? 18.438 28.359 5.902 1 93.44 226 SER B N 1
ATOM 5800 C CA . SER B 1 226 ? 19.844 28.141 5.586 1 93.44 226 SER B CA 1
ATOM 5801 C C . SER B 1 226 ? 20.75 28.75 6.645 1 93.44 226 SER B C 1
ATOM 5803 O O . SER B 1 226 ? 21.953 28.875 6.438 1 93.44 226 SER B O 1
ATOM 5805 N N . ASN B 1 227 ? 20.234 29.047 7.77 1 91.06 227 ASN B N 1
ATOM 5806 C CA . ASN B 1 227 ? 20.953 29.812 8.797 1 91.06 227 ASN B CA 1
ATOM 5807 C C . ASN B 1 227 ? 21.766 28.891 9.703 1 91.06 227 ASN B C 1
ATOM 5809 O O . ASN B 1 227 ? 22.391 29.359 10.664 1 91.06 227 ASN B O 1
ATOM 5813 N N . GLY B 1 228 ? 21.703 27.625 9.5 1 92.62 228 GLY B N 1
ATOM 5814 C CA . GLY B 1 228 ? 22.5 26.703 10.305 1 92.62 228 GLY B CA 1
ATOM 5815 C C . GLY B 1 228 ? 21.703 26.031 11.406 1 92.62 228 GLY B C 1
ATOM 5816 O O . GLY B 1 228 ? 22.219 25.156 12.102 1 92.62 228 GLY B O 1
ATOM 5817 N N . GLU B 1 229 ? 20.484 26.375 11.523 1 93.12 229 GLU B N 1
ATOM 5818 C CA . GLU B 1 229 ? 19.656 25.828 12.586 1 93.12 229 GLU B CA 1
ATOM 5819 C C . GLU B 1 229 ? 18.922 24.578 12.109 1 93.12 229 GLU B C 1
ATOM 5821 O O . GLU B 1 229 ? 18.297 23.875 12.914 1 93.12 229 GLU B O 1
ATOM 5826 N N . TYR B 1 230 ? 19.047 24.344 10.867 1 95.69 230 TYR B N 1
ATOM 5827 C CA . TYR B 1 230 ? 18.312 23.234 10.281 1 95.69 230 TYR B CA 1
ATOM 5828 C C . TYR B 1 230 ? 19.25 22.312 9.516 1 95.69 230 TYR B C 1
ATOM 5830 O O . TYR B 1 230 ? 20.328 22.734 9.078 1 95.69 230 TYR B O 1
ATOM 5838 N N . ALA B 1 231 ? 18.891 21.078 9.406 1 96.75 231 ALA B N 1
ATOM 5839 C CA . ALA B 1 231 ? 19.609 20.094 8.602 1 96.75 231 ALA B CA 1
ATOM 5840 C C . ALA B 1 231 ? 18.641 19.281 7.734 1 96.75 231 ALA B C 1
ATOM 5842 O O . ALA B 1 231 ? 17.516 19 8.156 1 96.75 231 ALA B O 1
ATOM 5843 N N . PHE B 1 232 ? 19.078 18.984 6.574 1 97.75 232 PHE B N 1
ATOM 5844 C CA . PHE B 1 232 ? 18.281 18.203 5.629 1 97.75 232 PHE B CA 1
ATOM 5845 C C . PHE B 1 232 ? 19.031 16.953 5.195 1 97.75 232 PHE B C 1
ATOM 5847 O O . PHE B 1 232 ? 20.25 16.969 5.004 1 97.75 232 PHE B O 1
ATOM 5854 N N . LEU B 1 233 ? 18.359 15.883 5.109 1 97.56 233 LEU B N 1
ATOM 5855 C CA . LEU B 1 233 ? 18.891 14.625 4.602 1 97.56 233 LEU B CA 1
ATOM 5856 C C . LEU B 1 233 ? 18.016 14.062 3.49 1 97.56 233 LEU B C 1
ATOM 5858 O O . LEU B 1 233 ? 16.781 14.078 3.598 1 97.56 233 LEU B O 1
ATOM 5862 N N . SER B 1 234 ? 18.625 13.641 2.461 1 97.12 234 SER B N 1
ATOM 5863 C CA . SER B 1 234 ? 17.906 12.984 1.372 1 97.12 234 SER B CA 1
ATOM 5864 C C . SER B 1 234 ? 18.594 11.688 0.961 1 97.12 234 SER B C 1
ATOM 5866 O O . SER B 1 234 ? 19.734 11.43 1.336 1 97.12 234 SER B O 1
ATOM 5868 N N . VAL B 1 235 ? 17.766 10.883 0.258 1 94 235 VAL B N 1
ATOM 5869 C CA . VAL B 1 235 ? 18.266 9.57 -0.151 1 94 235 VAL B CA 1
ATOM 5870 C C . VAL B 1 235 ? 18.25 9.469 -1.675 1 94 235 VAL B C 1
ATOM 5872 O O . VAL B 1 235 ? 17.188 9.594 -2.303 1 94 235 VAL B O 1
ATOM 5875 N N . LYS B 1 236 ? 19.391 9.367 -2.154 1 90.5 236 LYS B N 1
ATOM 5876 C CA . LYS B 1 236 ? 19.578 8.961 -3.545 1 90.5 236 LYS B CA 1
ATOM 5877 C C . LYS B 1 236 ? 20.094 7.527 -3.635 1 90.5 236 LYS B C 1
ATOM 5879 O O . LYS B 1 236 ? 21.281 7.27 -3.428 1 90.5 236 LYS B O 1
ATOM 5884 N N . LEU B 1 237 ? 19.266 6.613 -3.904 1 85.31 237 LEU B N 1
ATOM 5885 C CA . LEU B 1 237 ? 19.625 5.203 -3.834 1 85.31 237 LEU B CA 1
ATOM 5886 C C . LEU B 1 237 ? 20.812 4.902 -4.742 1 85.31 237 LEU B C 1
ATOM 5888 O O . LEU B 1 237 ? 21.844 4.383 -4.285 1 85.31 237 LEU B O 1
ATOM 5892 N N . PHE B 1 238 ? 20.75 5.215 -5.969 1 84.69 238 PHE B N 1
ATOM 5893 C CA . PHE B 1 238 ? 21.828 5.047 -6.93 1 84.69 238 PHE B CA 1
ATOM 5894 C C . PHE B 1 238 ? 21.672 6.012 -8.102 1 84.69 238 PHE B C 1
ATOM 5896 O O . PHE B 1 238 ? 20.656 6.703 -8.203 1 84.69 238 PHE B O 1
ATOM 5903 N N . ASN B 1 239 ? 22.703 6.09 -8.812 1 78.81 239 ASN B N 1
ATOM 5904 C CA . ASN B 1 239 ? 22.672 7.035 -9.922 1 78.81 239 ASN B CA 1
ATOM 5905 C C . ASN B 1 239 ? 21.766 6.539 -11.047 1 78.81 239 ASN B C 1
ATOM 5907 O O . ASN B 1 239 ? 22.031 5.492 -11.641 1 78.81 239 ASN B O 1
ATOM 5911 N N . ASN B 1 240 ? 20.75 7.137 -11.25 1 81 240 ASN B N 1
ATOM 5912 C CA . ASN B 1 240 ? 19.797 6.918 -12.336 1 81 240 ASN B CA 1
ATOM 5913 C C . ASN B 1 240 ? 18.953 8.164 -12.602 1 81 240 ASN B C 1
ATOM 5915 O O . ASN B 1 240 ? 17.938 8.383 -11.953 1 81 240 ASN B O 1
ATOM 5919 N N . ARG B 1 241 ? 19.391 8.82 -13.633 1 78.31 241 ARG B N 1
ATOM 5920 C CA . ARG B 1 241 ? 18.766 10.109 -13.898 1 78.31 241 ARG B CA 1
ATOM 5921 C C . ARG B 1 241 ? 17.297 9.93 -14.297 1 78.31 241 ARG B C 1
ATOM 5923 O O . ARG B 1 241 ? 16.453 10.781 -13.992 1 78.31 241 ARG B O 1
ATOM 5930 N N . LYS B 1 242 ? 17.016 8.867 -14.859 1 75.94 242 LYS B N 1
ATOM 5931 C CA . LYS B 1 242 ? 15.648 8.625 -15.336 1 75.94 242 LYS B CA 1
ATOM 5932 C C . LYS B 1 242 ? 14.695 8.383 -14.172 1 75.94 242 LYS B C 1
ATOM 5934 O O . LYS B 1 242 ? 13.555 8.836 -14.195 1 75.94 242 LYS B O 1
ATOM 5939 N N . SER B 1 243 ? 15.227 7.762 -13.125 1 76 243 SER B N 1
ATOM 5940 C CA . SER B 1 243 ? 14.375 7.395 -11.992 1 76 243 SER B CA 1
ATOM 5941 C C . SER B 1 243 ? 14.367 8.492 -10.938 1 76 243 SER B C 1
ATOM 5943 O O . SER B 1 243 ? 13.32 8.805 -10.367 1 76 243 SER B O 1
ATOM 5945 N N . PHE B 1 244 ? 15.562 9.086 -10.695 1 86 244 PHE B N 1
ATOM 5946 C CA . PHE B 1 244 ? 15.703 9.922 -9.508 1 86 244 PHE B CA 1
ATOM 5947 C C . PHE B 1 244 ? 15.93 11.383 -9.898 1 86 244 PHE B C 1
ATOM 5949 O O . PHE B 1 244 ? 15.797 12.281 -9.062 1 86 244 PHE B O 1
ATOM 5956 N N . GLY B 1 245 ? 16.266 11.641 -11.109 1 84.94 245 GLY B N 1
ATOM 5957 C CA . GLY B 1 245 ? 16.656 12.984 -11.5 1 84.94 245 GLY B CA 1
ATOM 5958 C C . GLY B 1 245 ? 18.031 13.375 -11 1 84.94 245 GLY B C 1
ATOM 5959 O O . GLY B 1 245 ? 18.891 12.508 -10.766 1 84.94 245 GLY B O 1
ATOM 5960 N N . GLU B 1 246 ? 18.266 14.688 -10.961 1 87.31 246 GLU B N 1
ATOM 5961 C CA . GLU B 1 246 ? 19.562 15.195 -10.555 1 87.31 246 GLU B CA 1
ATOM 5962 C C . GLU B 1 246 ? 19.516 15.797 -9.156 1 87.31 246 GLU B C 1
ATOM 5964 O O . GLU B 1 246 ? 18.656 16.625 -8.859 1 87.31 246 GLU B O 1
ATOM 5969 N N . PHE B 1 247 ? 20.422 15.305 -8.367 1 91.38 247 PHE B N 1
ATOM 5970 C CA . PHE B 1 247 ? 20.469 15.781 -6.992 1 91.38 247 PHE B CA 1
ATOM 5971 C C . PHE B 1 247 ? 21.484 16.891 -6.828 1 91.38 247 PHE B C 1
ATOM 5973 O O . PHE B 1 247 ? 21.812 17.297 -5.703 1 91.38 247 PHE B O 1
ATOM 5980 N N . THR B 1 248 ? 21.891 17.531 -7.883 1 90.31 248 THR B N 1
ATOM 5981 C CA . THR B 1 248 ? 22.891 18.594 -7.844 1 90.31 248 THR B CA 1
ATOM 5982 C C . THR B 1 248 ? 22.234 19.953 -7.672 1 90.31 248 THR B C 1
ATOM 5984 O O . THR B 1 248 ? 21.078 20.141 -8.062 1 90.31 248 THR B O 1
ATOM 5987 N N . TRP B 1 249 ? 23.016 20.797 -7.035 1 93.12 249 TRP B N 1
ATOM 5988 C CA . TRP B 1 249 ? 22.5 22.125 -6.801 1 93.12 249 TRP B CA 1
ATOM 5989 C C . TRP B 1 249 ? 22.562 22.969 -8.07 1 93.12 249 TRP B C 1
ATOM 5991 O O . TRP B 1 249 ? 21.766 23.891 -8.258 1 93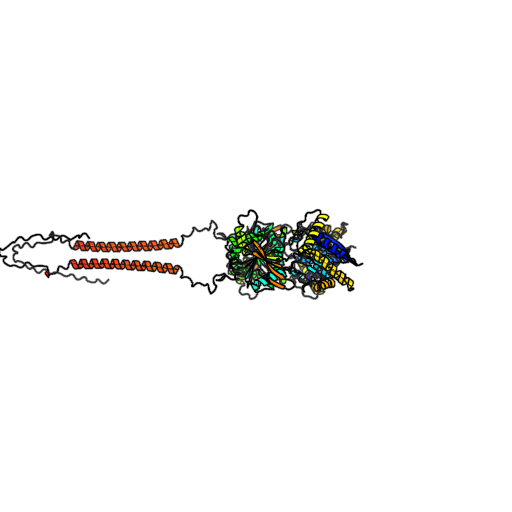.12 249 TRP B O 1
ATOM 6001 N N . PHE B 1 250 ? 23.469 22.656 -8.945 1 92.75 250 PHE B N 1
ATOM 6002 C CA . PHE B 1 250 ? 23.734 23.469 -10.125 1 92.75 250 PHE B CA 1
ATOM 6003 C C . PHE B 1 250 ? 22.844 23.062 -11.289 1 92.75 250 PHE B C 1
ATOM 6005 O O . PHE B 1 250 ? 22.734 21.875 -11.602 1 92.75 250 PHE B O 1
ATOM 6012 N N . LYS B 1 251 ? 22.156 23.938 -11.867 1 91.88 251 LYS B N 1
ATOM 6013 C CA . LYS B 1 251 ? 21.406 23.781 -13.109 1 91.88 251 LYS B CA 1
ATOM 6014 C C . LYS B 1 251 ? 21.797 24.859 -14.125 1 91.88 251 LYS B C 1
ATOM 6016 O O . LYS B 1 251 ? 21.859 26.031 -13.789 1 91.88 251 LYS B O 1
ATOM 6021 N N . LYS B 1 252 ? 21.938 24.359 -15.281 1 91.38 252 LYS B N 1
ATOM 6022 C CA . LYS B 1 252 ? 22.375 25.281 -16.328 1 91.38 252 LYS B CA 1
ATOM 6023 C C . LYS B 1 252 ? 21.359 26.391 -16.531 1 91.38 252 LYS B C 1
ATOM 6025 O O . LYS B 1 252 ? 20.156 26.141 -16.656 1 91.38 252 LYS B O 1
ATOM 6030 N N . ASP B 1 253 ? 21.703 27.641 -16.453 1 90.94 253 ASP B N 1
ATOM 6031 C CA . ASP B 1 253 ? 20.938 28.828 -16.766 1 90.94 253 ASP B CA 1
ATOM 6032 C C . ASP B 1 253 ? 19.891 29.109 -15.711 1 90.94 253 ASP B C 1
ATOM 6034 O O . ASP B 1 253 ? 18.875 29.75 -15.992 1 90.94 253 ASP B O 1
ATOM 6038 N N . ASP B 1 254 ? 20.094 28.547 -14.57 1 92.44 254 ASP B N 1
ATOM 6039 C CA . ASP B 1 254 ? 19.172 28.859 -13.484 1 92.44 254 ASP B CA 1
ATOM 6040 C C . ASP B 1 254 ? 19.703 30.016 -12.641 1 92.44 254 ASP B C 1
ATOM 6042 O O . ASP B 1 254 ? 20.781 29.938 -12.07 1 92.44 254 ASP B O 1
ATOM 6046 N N . PRO B 1 255 ? 18.969 31.062 -12.547 1 93.69 255 PRO B N 1
ATOM 6047 C CA . PRO B 1 255 ? 19.422 32.25 -11.812 1 93.69 255 PRO B CA 1
ATOM 6048 C C . PRO B 1 255 ? 19.484 32 -10.305 1 93.69 255 PRO B C 1
ATOM 6050 O O . PRO B 1 255 ? 20.125 32.781 -9.578 1 93.69 255 PRO B O 1
ATOM 6053 N N . ARG B 1 256 ? 18.984 30.953 -9.812 1 94.75 256 ARG B N 1
ATOM 6054 C CA . ARG B 1 256 ? 18.922 30.75 -8.367 1 94.75 256 ARG B CA 1
ATOM 6055 C C . ARG B 1 256 ? 19.984 29.75 -7.914 1 94.75 256 ARG B C 1
ATOM 6057 O O . ARG B 1 256 ? 19.875 29.172 -6.828 1 94.75 256 ARG B O 1
ATOM 6064 N N . ASN B 1 257 ? 21.031 29.562 -8.656 1 95.38 257 ASN B N 1
ATOM 6065 C CA . ASN B 1 257 ? 22.094 28.625 -8.328 1 95.38 257 ASN B CA 1
ATOM 6066 C C . ASN B 1 257 ? 22.828 29.031 -7.059 1 95.38 257 ASN B C 1
ATOM 6068 O O . ASN B 1 257 ? 23.266 28.172 -6.281 1 95.38 257 ASN B O 1
ATOM 6072 N N . ALA B 1 258 ? 22.969 30.281 -6.934 1 94.5 258 ALA B N 1
ATOM 6073 C CA . ALA B 1 258 ? 23.656 30.75 -5.727 1 94.5 258 ALA B CA 1
ATOM 6074 C C . ALA B 1 258 ? 22.859 30.391 -4.473 1 94.5 258 ALA B C 1
ATOM 6076 O O . ALA B 1 258 ? 23.422 29.969 -3.465 1 94.5 258 ALA B O 1
ATOM 6077 N N . ASP B 1 259 ? 21.578 30.594 -4.531 1 96 259 ASP B N 1
ATOM 6078 C CA . ASP B 1 259 ? 20.703 30.219 -3.424 1 96 259 ASP B CA 1
ATOM 6079 C C . ASP B 1 259 ? 20.75 28.719 -3.18 1 96 259 ASP B C 1
ATOM 6081 O O . ASP B 1 259 ? 20.781 28.266 -2.031 1 96 259 ASP B O 1
ATOM 6085 N N . ALA B 1 260 ? 20.688 27.984 -4.297 1 96.06 260 ALA B N 1
ATOM 6086 C CA . ALA B 1 260 ? 20.734 26.531 -4.219 1 96.06 260 ALA B CA 1
ATOM 6087 C C . ALA B 1 260 ? 22.016 26.062 -3.541 1 96.06 260 ALA B C 1
ATOM 6089 O O . ALA B 1 260 ? 21.969 25.203 -2.646 1 96.06 260 ALA B O 1
ATOM 6090 N N . ARG B 1 261 ? 23.094 26.609 -3.975 1 95.06 261 ARG B N 1
ATOM 6091 C CA . ARG B 1 261 ? 24.375 26.219 -3.412 1 95.06 261 ARG B CA 1
ATOM 6092 C C . ARG B 1 261 ? 24.406 26.438 -1.902 1 95.06 261 ARG B C 1
ATOM 6094 O O . ARG B 1 261 ? 24.906 25.594 -1.157 1 95.06 261 ARG B O 1
ATOM 6101 N N . LYS B 1 262 ? 23.859 27.516 -1.511 1 94.88 262 LYS B N 1
ATOM 6102 C CA . LYS B 1 262 ? 23.875 27.875 -0.093 1 94.88 262 LYS B CA 1
ATOM 6103 C C . LYS B 1 262 ? 23.031 26.875 0.718 1 94.88 262 LYS B C 1
ATOM 6105 O O . LYS B 1 262 ? 23.484 26.391 1.754 1 94.88 262 LYS B O 1
ATOM 6110 N N . ILE B 1 263 ? 21.828 26.641 0.269 1 96.75 263 ILE B N 1
ATOM 6111 C CA . ILE B 1 263 ? 20.938 25.781 1.05 1 96.75 263 ILE B CA 1
ATOM 6112 C C . ILE B 1 263 ? 21.406 24.344 0.983 1 96.75 263 ILE B C 1
ATOM 6114 O O . ILE B 1 263 ? 21.203 23.562 1.922 1 96.75 263 ILE B O 1
ATOM 6118 N N . TYR B 1 264 ? 22.125 23.922 -0.066 1 97.06 264 TYR B N 1
ATOM 6119 C CA . TYR B 1 264 ? 22.625 22.562 -0.221 1 97.06 264 TYR B CA 1
ATOM 6120 C C . TYR B 1 264 ? 23.766 22.297 0.752 1 97.06 264 TYR B C 1
ATOM 6122 O O . TYR B 1 264 ? 24.125 21.141 0.975 1 97.06 264 TYR B O 1
ATOM 6130 N N . GLU B 1 265 ? 24.312 23.312 1.313 1 95.38 265 GLU B N 1
ATOM 6131 C CA . GLU B 1 265 ? 25.344 23.125 2.338 1 95.38 265 GLU B CA 1
ATOM 6132 C C . GLU B 1 265 ? 24.766 22.469 3.586 1 95.38 265 GLU B C 1
ATOM 6134 O O . GLU B 1 265 ? 25.5 21.891 4.383 1 95.38 265 GLU B O 1
ATOM 6139 N N . ALA B 1 266 ? 23.484 22.625 3.738 1 96 266 ALA B N 1
ATOM 6140 C CA . ALA B 1 266 ? 22.812 22.016 4.887 1 96 266 ALA B CA 1
ATOM 6141 C C . ALA B 1 266 ? 22.25 20.641 4.539 1 96 266 ALA B C 1
ATOM 6143 O O . ALA B 1 266 ? 21.562 20.031 5.352 1 96 266 ALA B O 1
ATOM 6144 N N . LEU B 1 267 ? 22.578 20.125 3.352 1 97.25 267 LEU B N 1
ATOM 6145 C CA . LEU B 1 267 ? 22.016 18.875 2.855 1 97.25 267 LEU B CA 1
ATOM 6146 C C . LEU B 1 267 ? 23.031 17.734 3.006 1 97.25 267 LEU B C 1
ATOM 6148 O O . LEU B 1 267 ? 24.188 17.875 2.635 1 97.25 267 LEU B O 1
ATOM 6152 N N . LEU B 1 268 ? 22.594 16.688 3.588 1 96.44 268 LEU B N 1
ATOM 6153 C CA . LEU B 1 268 ? 23.297 15.414 3.572 1 96.44 268 LEU B CA 1
ATOM 6154 C C . LEU B 1 268 ? 22.641 14.438 2.6 1 96.44 268 LEU B C 1
ATOM 6156 O O . LEU B 1 268 ? 21.422 14.422 2.463 1 96.44 268 LEU B O 1
ATOM 6160 N N . LEU B 1 269 ? 23.453 13.68 1.945 1 95.88 269 LEU B N 1
ATOM 6161 C CA . LEU B 1 269 ? 22.938 12.75 0.946 1 95.88 269 LEU B CA 1
ATOM 6162 C C . LEU B 1 269 ? 23.406 11.336 1.225 1 95.88 269 LEU B C 1
ATOM 6164 O O . LEU B 1 269 ? 24.609 11.109 1.453 1 95.88 269 LEU B O 1
ATOM 6168 N N . VAL B 1 270 ? 22.484 10.422 1.193 1 94.25 270 VAL B N 1
ATOM 6169 C CA . VAL B 1 270 ? 22.797 9.016 1.371 1 94.25 270 VAL B CA 1
ATOM 6170 C C . VAL B 1 270 ? 22.672 8.281 0.036 1 94.25 270 VAL B C 1
ATOM 6172 O O . VAL B 1 270 ? 21.672 8.43 -0.664 1 94.25 270 VAL B O 1
ATOM 6175 N N . THR B 1 271 ? 23.641 7.512 -0.331 1 91.62 271 THR B N 1
ATOM 6176 C CA . THR B 1 271 ? 23.641 6.723 -1.558 1 91.62 271 THR B CA 1
ATOM 6177 C C . THR B 1 271 ? 24.203 5.324 -1.298 1 91.62 271 THR B C 1
ATOM 6179 O O . THR B 1 271 ? 24.922 5.113 -0.326 1 91.62 271 THR B O 1
ATOM 6182 N N . VAL B 1 272 ? 23.781 4.438 -2.143 1 88.94 272 VAL B N 1
ATOM 6183 C CA . VAL B 1 272 ? 24.391 3.113 -2.096 1 88.94 272 VAL B CA 1
ATOM 6184 C C . VAL B 1 272 ? 25.844 3.199 -2.523 1 88.94 272 VAL B C 1
ATOM 6186 O O . VAL B 1 272 ? 26.188 3.939 -3.447 1 88.94 272 VAL B O 1
ATOM 6189 N N . GLN B 1 273 ? 26.656 2.461 -1.837 1 84.44 273 GLN B N 1
ATOM 6190 C CA . GLN B 1 273 ? 28.078 2.479 -2.16 1 84.44 273 GLN B CA 1
ATOM 6191 C C . GLN B 1 273 ? 28.359 1.725 -3.455 1 84.44 273 GLN B C 1
ATOM 6193 O O . GLN B 1 273 ? 27.844 0.624 -3.664 1 84.44 273 GLN B O 1
ATOM 6198 N N . VAL B 1 274 ? 29.047 2.408 -4.336 1 77.69 274 VAL B N 1
ATOM 6199 C CA . VAL B 1 274 ? 29.438 1.777 -5.586 1 77.69 274 VAL B CA 1
ATOM 6200 C C . VAL B 1 274 ? 30.938 1.48 -5.562 1 77.69 274 VAL B C 1
ATOM 6202 O O . VAL B 1 274 ? 31.734 2.32 -5.141 1 77.69 274 VAL B O 1
ATOM 6205 N N . SER B 1 275 ? 31.219 0.254 -5.895 1 70.62 275 SER B N 1
ATOM 6206 C CA . SER B 1 275 ? 32.625 -0.098 -5.961 1 70.62 275 SER B CA 1
ATOM 6207 C C . SER B 1 275 ? 33.312 0.538 -7.172 1 70.62 275 SER B C 1
ATOM 6209 O O . SER B 1 275 ? 32.75 0.569 -8.258 1 70.62 275 SER B O 1
ATOM 6211 N N . ALA B 1 276 ? 34.344 1.271 -6.938 1 67.62 276 ALA B N 1
ATOM 6212 C CA . ALA B 1 276 ? 35.062 1.912 -8.039 1 67.62 276 ALA B CA 1
ATOM 6213 C C . ALA B 1 276 ? 36.219 1.044 -8.531 1 67.62 276 ALA B C 1
ATOM 6215 O O . ALA B 1 276 ? 37.156 1.547 -9.133 1 67.62 276 ALA B O 1
ATOM 6216 N N . ASP B 1 277 ? 35.906 -0.245 -8.547 1 79.69 277 ASP B N 1
ATOM 6217 C CA . ASP B 1 277 ? 37.031 -1.072 -8.93 1 79.69 277 ASP B CA 1
ATOM 6218 C C . ASP B 1 277 ? 37.031 -1.383 -10.422 1 79.69 277 ASP B C 1
ATOM 6220 O O . ASP B 1 277 ? 36.031 -1.126 -11.102 1 79.69 277 ASP B O 1
ATOM 6224 N N . SER B 1 278 ? 38.156 -1.838 -10.914 1 86.06 278 SER B N 1
ATOM 6225 C CA . SER B 1 278 ? 38.344 -2.131 -12.328 1 86.06 278 SER B CA 1
ATOM 6226 C C . SER B 1 278 ? 37.406 -3.236 -12.797 1 86.06 278 SER B C 1
ATOM 6228 O O . SER B 1 278 ? 36.938 -3.213 -13.93 1 86.06 278 SER B O 1
ATOM 6230 N N . GLU B 1 279 ? 37.125 -4.117 -11.984 1 86.06 279 GLU B N 1
ATOM 6231 C CA . GLU B 1 279 ? 36.219 -5.207 -12.328 1 86.06 279 GLU B CA 1
ATOM 6232 C C . GLU B 1 279 ? 34.812 -4.684 -12.617 1 86.06 279 GLU B C 1
ATOM 6234 O O . GLU B 1 279 ? 34.125 -5.172 -13.531 1 86.06 279 GLU B O 1
ATOM 6239 N N . TYR B 1 280 ? 34.469 -3.762 -11.875 1 87.88 280 TYR B N 1
ATOM 6240 C CA . TYR B 1 280 ? 33.125 -3.17 -12.07 1 87.88 280 TYR B CA 1
ATOM 6241 C C . TYR B 1 280 ? 33.062 -2.404 -13.391 1 87.88 280 TYR B C 1
ATOM 6243 O O . TYR B 1 280 ? 32.062 -2.48 -14.109 1 87.88 280 TYR B O 1
ATOM 6251 N N . ARG B 1 281 ? 34.125 -1.686 -13.711 1 89.38 281 ARG B N 1
ATOM 6252 C CA . ARG B 1 281 ? 34.156 -0.933 -14.961 1 89.38 281 ARG B CA 1
ATOM 6253 C C . ARG B 1 281 ? 34.094 -1.866 -16.172 1 89.38 281 ARG B C 1
ATOM 6255 O O . ARG B 1 281 ? 33.438 -1.562 -17.156 1 89.38 281 ARG B O 1
ATOM 6262 N N . GLN B 1 282 ? 34.812 -2.93 -16.016 1 91.5 282 GLN B N 1
ATOM 6263 C CA . GLN B 1 282 ? 34.781 -3.918 -17.094 1 91.5 282 GLN B CA 1
ATOM 6264 C C . GLN B 1 282 ? 33.406 -4.52 -17.234 1 91.5 282 GLN B C 1
ATOM 6266 O O . GLN B 1 282 ? 32.906 -4.738 -18.359 1 91.5 282 GLN B O 1
ATOM 6271 N N . PHE B 1 283 ? 32.812 -4.793 -16.125 1 92.81 283 PHE B N 1
ATOM 6272 C CA . PHE B 1 283 ? 31.422 -5.289 -16.125 1 92.81 283 PHE B CA 1
ATOM 6273 C C . PHE B 1 283 ? 30.516 -4.332 -16.875 1 92.81 283 PHE B C 1
ATOM 6275 O O . PHE B 1 283 ? 29.719 -4.754 -17.734 1 92.81 283 PHE B O 1
ATOM 6282 N N . VAL B 1 284 ? 30.594 -3.08 -16.547 1 92.88 284 VAL B N 1
ATOM 6283 C CA . VAL B 1 284 ? 29.75 -2.061 -17.141 1 92.88 284 VAL B CA 1
ATOM 6284 C C . VAL B 1 284 ? 29.953 -2.041 -18.656 1 92.88 284 VAL B C 1
ATOM 6286 O O . VAL B 1 284 ? 28.984 -2.033 -19.422 1 92.88 284 VAL B O 1
ATOM 6289 N N . GLN B 1 285 ? 31.219 -2.152 -19.047 1 94.44 285 GLN B N 1
ATOM 6290 C CA . GLN B 1 285 ? 31.531 -2.129 -20.469 1 94.44 285 GLN B CA 1
ATOM 6291 C C . GLN B 1 285 ? 31.016 -3.387 -21.172 1 94.44 285 GLN B C 1
ATOM 6293 O O . GLN B 1 285 ? 30.484 -3.314 -22.281 1 94.44 285 GLN B O 1
ATOM 6298 N N . ASP B 1 286 ? 31.172 -4.523 -20.531 1 95.62 286 ASP B N 1
ATOM 6299 C CA . ASP B 1 286 ? 30.703 -5.785 -21.094 1 95.62 286 ASP B CA 1
ATOM 6300 C C . ASP B 1 286 ? 29.188 -5.762 -21.312 1 95.62 286 ASP B C 1
ATOM 6302 O O . ASP B 1 286 ? 28.703 -6.227 -22.359 1 95.62 286 ASP B O 1
ATOM 6306 N N . VAL B 1 287 ? 28.5 -5.242 -20.375 1 96.12 287 VAL B N 1
ATOM 6307 C CA . VAL B 1 287 ? 27.047 -5.223 -20.438 1 96.12 287 VAL B CA 1
ATOM 6308 C C . VAL B 1 287 ? 26.594 -4.273 -21.547 1 96.12 287 VAL B C 1
ATOM 6310 O O . VAL B 1 287 ? 25.688 -4.586 -22.312 1 96.12 287 VAL B O 1
ATOM 6313 N N . ILE B 1 288 ? 27.219 -3.109 -21.609 1 95.38 288 ILE B N 1
ATOM 6314 C CA . ILE B 1 288 ? 26.875 -2.123 -22.625 1 95.38 288 ILE B CA 1
ATOM 6315 C C . ILE B 1 288 ? 27.094 -2.715 -24.016 1 95.38 288 ILE B C 1
ATOM 6317 O O . ILE B 1 288 ? 26.234 -2.611 -24.891 1 95.38 288 ILE B O 1
ATOM 6321 N N . GLU B 1 289 ? 28.234 -3.328 -24.203 1 95.75 289 GLU B N 1
ATOM 6322 C CA . GLU B 1 289 ? 28.578 -3.92 -25.5 1 95.75 289 GLU B CA 1
ATOM 6323 C C . GLU B 1 289 ? 27.609 -5.047 -25.859 1 95.75 289 GLU B C 1
ATOM 6325 O O . GLU B 1 289 ? 27.125 -5.117 -26.984 1 95.75 289 GLU B O 1
ATOM 6330 N N . HIS B 1 290 ? 27.391 -5.914 -24.906 1 95.81 290 HIS B N 1
ATOM 6331 C CA . HIS B 1 290 ? 26.5 -7.051 -25.125 1 95.81 290 HIS B CA 1
ATOM 6332 C C . HIS B 1 290 ? 25.094 -6.59 -25.469 1 95.81 290 HIS B C 1
ATOM 6334 O O . HIS B 1 290 ? 24.469 -7.117 -26.391 1 95.81 290 HIS B O 1
ATOM 6340 N N . SER B 1 291 ? 24.578 -5.656 -24.688 1 94.31 291 SER B N 1
ATOM 6341 C CA . SER B 1 291 ? 23.234 -5.141 -24.891 1 94.31 291 SER B CA 1
ATOM 6342 C C . SER B 1 291 ? 23.109 -4.426 -26.234 1 94.31 291 SER B C 1
ATOM 6344 O O . SER B 1 291 ? 22.109 -4.605 -26.953 1 94.31 291 SER B O 1
ATOM 6346 N N . SER B 1 292 ? 24.094 -3.602 -26.547 1 94.19 292 SER B N 1
ATOM 6347 C CA . SER B 1 292 ? 24.078 -2.852 -27.797 1 94.19 292 SER B CA 1
ATOM 6348 C C . SER B 1 292 ? 24.078 -3.785 -29 1 94.19 292 SER B C 1
ATOM 6350 O O . SER B 1 292 ? 23.375 -3.545 -29.984 1 94.19 292 SER B O 1
ATOM 6352 N N . LYS B 1 293 ? 24.828 -4.781 -28.906 1 94.25 293 LYS B N 1
ATOM 6353 C CA . LYS B 1 293 ? 24.938 -5.734 -30.016 1 94.25 293 LYS B CA 1
ATOM 6354 C C . LYS B 1 293 ? 23.656 -6.551 -30.172 1 94.25 293 LYS B C 1
ATOM 6356 O O . LYS B 1 293 ? 23.172 -6.75 -31.281 1 94.25 293 LYS B O 1
ATOM 6361 N N . GLN B 1 294 ? 23.156 -6.992 -29.125 1 93.69 294 GLN B N 1
ATOM 6362 C CA . GLN B 1 294 ? 22.016 -7.914 -29.156 1 93.69 294 GLN B CA 1
ATOM 6363 C C . GLN B 1 294 ? 20.719 -7.18 -29.5 1 93.69 294 GLN B C 1
ATOM 6365 O O . GLN B 1 294 ? 19.875 -7.715 -30.219 1 93.69 294 GLN B O 1
ATOM 6370 N N . PHE B 1 295 ? 20.547 -5.977 -28.969 1 92.19 295 PHE B N 1
ATOM 6371 C CA . PHE B 1 295 ? 19.25 -5.297 -29.094 1 92.19 295 PHE B CA 1
ATOM 6372 C C . PHE B 1 295 ? 19.375 -4.109 -30.047 1 92.19 295 PHE B C 1
ATOM 6374 O O . PHE B 1 295 ? 18.375 -3.447 -30.344 1 92.19 295 PHE B O 1
ATOM 6381 N N . ASN B 1 296 ? 20.5 -3.805 -30.5 1 90.19 296 ASN B N 1
ATOM 6382 C CA . ASN B 1 296 ? 20.75 -2.689 -31.406 1 90.19 296 ASN B CA 1
ATOM 6383 C C . ASN B 1 296 ? 20.281 -1.365 -30.812 1 90.19 296 ASN B C 1
ATOM 6385 O O . ASN B 1 296 ? 19.516 -0.63 -31.453 1 90.19 296 ASN B O 1
ATOM 6389 N N . VAL B 1 297 ? 20.625 -1.189 -29.516 1 88.81 297 VAL B N 1
ATOM 6390 C CA . VAL B 1 297 ? 20.281 0.036 -28.797 1 88.81 297 VAL B CA 1
ATOM 6391 C C . VAL B 1 297 ? 21.531 0.667 -28.203 1 88.81 297 VAL B C 1
ATOM 6393 O O . VAL B 1 297 ? 22.547 -0.01 -28.016 1 88.81 297 VAL B O 1
ATOM 6396 N N . SER B 1 298 ? 21.422 1.971 -28.078 1 88.5 298 SER B N 1
ATOM 6397 C CA . SER B 1 298 ? 22.469 2.666 -27.344 1 88.5 298 SER B CA 1
ATOM 6398 C C . SER B 1 298 ? 22.172 2.672 -25.844 1 88.5 298 SER B C 1
ATOM 6400 O O . SER B 1 298 ? 21.094 3.092 -25.422 1 88.5 298 SER B O 1
ATOM 6402 N N . VAL B 1 299 ? 23.094 2.121 -25.125 1 89.06 299 VAL B N 1
ATOM 6403 C CA . VAL B 1 299 ? 22.922 2.014 -23.672 1 89.06 299 VAL B CA 1
ATOM 6404 C C . VAL B 1 299 ? 23.797 3.043 -22.969 1 89.06 299 VAL B C 1
ATOM 6406 O O . VAL B 1 299 ? 25 3.117 -23.219 1 89.06 299 VAL B O 1
ATOM 6409 N N . GLU B 1 300 ? 23.188 3.828 -22.156 1 85.75 300 GLU B N 1
ATOM 6410 C CA . GLU B 1 300 ? 23.922 4.781 -21.344 1 85.75 300 GLU B CA 1
ATOM 6411 C C . GLU B 1 300 ? 24.625 4.086 -20.172 1 85.75 300 GLU B C 1
ATOM 6413 O O . GLU B 1 300 ? 24.062 3.152 -19.578 1 85.75 300 GLU B O 1
ATOM 6418 N N . GLU B 1 301 ? 25.766 4.566 -19.844 1 86.19 301 GLU B N 1
ATOM 6419 C CA . GLU B 1 301 ? 26.531 3.979 -18.75 1 86.19 301 GLU B CA 1
ATOM 6420 C C . GLU B 1 301 ? 25.734 4.004 -17.438 1 86.19 301 GLU B C 1
ATOM 6422 O O . GLU B 1 301 ? 25.828 3.08 -16.625 1 86.19 301 GLU B O 1
ATOM 6427 N N . GLU B 1 302 ? 24.953 4.945 -17.266 1 82.06 302 GLU B N 1
ATOM 6428 C CA . GLU B 1 302 ? 24.203 5.125 -16.031 1 82.06 302 GLU B CA 1
ATOM 6429 C C . GLU B 1 302 ? 23.094 4.07 -15.898 1 82.06 302 GLU B C 1
ATOM 6431 O O . GLU B 1 302 ? 22.609 3.812 -14.789 1 82.06 302 GLU B O 1
ATOM 6436 N N . SER B 1 303 ? 22.781 3.467 -17.016 1 85.44 303 SER B N 1
ATOM 6437 C CA . SER B 1 303 ? 21.734 2.441 -16.984 1 85.44 303 SER B CA 1
ATOM 6438 C C . SER B 1 303 ? 22.25 1.154 -16.344 1 85.44 303 SER B C 1
ATOM 6440 O O . SER B 1 303 ? 21.453 0.325 -15.898 1 85.44 303 SER B O 1
ATOM 6442 N N . VAL B 1 304 ? 23.547 1.049 -16.391 1 89.31 304 VAL B N 1
ATOM 6443 C CA . VAL B 1 304 ? 24.172 -0.099 -15.734 1 89.31 304 VAL B CA 1
ATOM 6444 C C . VAL B 1 304 ? 24.562 0.277 -14.312 1 89.31 304 VAL B C 1
ATOM 6446 O O . VAL B 1 304 ? 25.734 0.586 -14.047 1 89.31 304 VAL B O 1
ATOM 6449 N N . ASN B 1 305 ? 23.594 0.166 -13.422 1 86.94 305 ASN B N 1
ATOM 6450 C CA . ASN B 1 305 ? 23.781 0.604 -12.047 1 86.94 305 ASN B CA 1
ATOM 6451 C C . ASN B 1 305 ? 24.047 -0.576 -11.109 1 86.94 305 ASN B C 1
ATOM 6453 O O . ASN B 1 305 ? 24.281 -1.694 -11.57 1 86.94 305 ASN B O 1
ATOM 6457 N N . VAL B 1 306 ? 24.078 -0.301 -9.875 1 85.38 306 VAL B N 1
ATOM 6458 C CA . VAL B 1 306 ? 24.469 -1.283 -8.875 1 85.38 306 VAL B CA 1
ATOM 6459 C C . VAL B 1 306 ? 23.422 -2.393 -8.797 1 85.38 306 VAL B C 1
ATOM 6461 O O . VAL B 1 306 ? 23.75 -3.541 -8.492 1 85.38 306 VAL B O 1
ATOM 6464 N N . ILE B 1 307 ? 22.234 -2.148 -9.078 1 86.62 307 ILE B N 1
ATOM 6465 C CA . ILE B 1 307 ? 21.172 -3.162 -9.055 1 86.62 307 ILE B CA 1
ATOM 6466 C C . ILE B 1 307 ? 21.406 -4.16 -10.195 1 86.62 307 ILE B C 1
ATOM 6468 O O . ILE B 1 307 ? 21.25 -5.371 -10 1 86.62 307 ILE B O 1
ATOM 6472 N N . ILE B 1 308 ? 21.719 -3.609 -11.32 1 91 308 ILE B N 1
ATOM 6473 C CA . ILE B 1 308 ? 22.031 -4.461 -12.469 1 91 308 ILE B CA 1
ATOM 6474 C C . ILE B 1 308 ? 23.219 -5.367 -12.133 1 91 308 ILE B C 1
ATOM 6476 O O . ILE B 1 308 ? 23.203 -6.559 -12.461 1 91 308 ILE B O 1
ATOM 6480 N N . ALA B 1 309 ? 24.188 -4.758 -11.531 1 91.12 309 ALA B N 1
ATOM 6481 C CA . ALA B 1 309 ? 25.328 -5.547 -11.086 1 91.12 309 ALA B CA 1
ATOM 6482 C C . ALA B 1 309 ? 24.906 -6.633 -10.109 1 91.12 309 ALA B C 1
ATOM 6484 O O . ALA B 1 309 ? 25.469 -7.73 -10.094 1 91.12 309 ALA B O 1
ATOM 6485 N N . GLY B 1 310 ? 23.969 -6.309 -9.266 1 90.94 310 GLY B N 1
ATOM 6486 C CA . GLY B 1 310 ? 23.438 -7.281 -8.32 1 90.94 310 GLY B CA 1
ATOM 6487 C C . GLY B 1 310 ? 22.828 -8.492 -8.992 1 90.94 310 GLY B C 1
ATOM 6488 O O . GLY B 1 310 ? 22.984 -9.617 -8.516 1 90.94 310 GLY B O 1
ATOM 6489 N N . PHE B 1 311 ? 22.156 -8.312 -10.062 1 94.25 311 PHE B N 1
ATOM 6490 C CA . PHE B 1 311 ? 21.562 -9.422 -10.805 1 94.25 311 PHE B CA 1
ATOM 6491 C C . PHE B 1 311 ? 22.641 -10.297 -11.43 1 94.25 311 PHE B C 1
ATOM 6493 O O . PHE B 1 311 ? 22.5 -11.516 -11.477 1 94.25 311 PHE B O 1
ATOM 6500 N N . HIS B 1 312 ? 23.656 -9.641 -12 1 94.81 312 HIS B N 1
ATOM 6501 C CA . HIS B 1 312 ? 24.812 -10.367 -12.492 1 94.81 312 HIS B CA 1
ATOM 6502 C C . HIS B 1 312 ? 25.406 -11.258 -11.398 1 94.81 312 HIS B C 1
ATOM 6504 O O . HIS B 1 312 ? 25.672 -12.438 -11.633 1 94.81 312 HIS B O 1
ATOM 6510 N N . ASP B 1 313 ? 25.547 -10.734 -10.273 1 92 313 ASP B N 1
ATOM 6511 C CA . ASP B 1 313 ? 26.172 -11.445 -9.164 1 92 313 ASP B CA 1
ATOM 6512 C C . ASP B 1 313 ? 25.297 -12.586 -8.664 1 92 313 ASP B C 1
ATOM 6514 O O . ASP B 1 313 ? 25.797 -13.586 -8.141 1 92 313 ASP B O 1
ATOM 6518 N N . CYS B 1 314 ? 24 -12.406 -8.758 1 93.5 314 CYS B N 1
ATOM 6519 C CA . CYS B 1 314 ? 23.094 -13.5 -8.414 1 93.5 314 CYS B CA 1
ATOM 6520 C C . CYS B 1 314 ? 23.484 -14.781 -9.141 1 93.5 314 CYS B C 1
ATOM 6522 O O . CYS B 1 314 ? 23.531 -15.852 -8.531 1 93.5 314 CYS B O 1
ATOM 6524 N N . VAL B 1 315 ? 23.766 -14.656 -10.406 1 95.81 315 VAL B N 1
ATOM 6525 C CA . VAL B 1 315 ? 24.125 -15.805 -11.227 1 95.81 315 VAL B CA 1
ATOM 6526 C C . VAL B 1 315 ? 25.469 -16.375 -10.789 1 95.81 315 VAL B C 1
ATOM 6528 O O . VAL B 1 315 ? 25.625 -17.594 -10.641 1 95.81 315 VAL B O 1
ATOM 6531 N N . MET B 1 316 ? 26.359 -15.461 -10.57 1 93.19 316 MET B N 1
ATOM 6532 C CA . MET B 1 316 ? 27.703 -15.898 -10.18 1 93.19 316 MET B CA 1
ATOM 6533 C C . MET B 1 316 ? 27.672 -16.609 -8.828 1 93.19 316 MET B C 1
ATOM 6535 O O . MET B 1 316 ? 28.344 -17.609 -8.633 1 93.19 316 MET B O 1
ATOM 6539 N N . MET B 1 317 ? 26.922 -16.062 -7.957 1 90.81 317 MET B N 1
ATOM 6540 C CA . MET B 1 317 ? 26.797 -16.656 -6.633 1 90.81 317 MET B CA 1
ATOM 6541 C C . MET B 1 317 ? 26.125 -18.031 -6.707 1 90.81 317 MET B C 1
ATOM 6543 O O . MET B 1 317 ? 26.547 -18.969 -6.047 1 90.81 317 MET B O 1
ATOM 6547 N N . TYR B 1 318 ? 25.141 -18.141 -7.473 1 93.06 318 TYR B N 1
ATOM 6548 C CA . TYR B 1 318 ? 24.453 -19.406 -7.648 1 93.06 318 TYR B CA 1
ATOM 6549 C C . TYR B 1 318 ? 25.375 -20.453 -8.258 1 93.06 318 TYR B C 1
ATOM 6551 O O 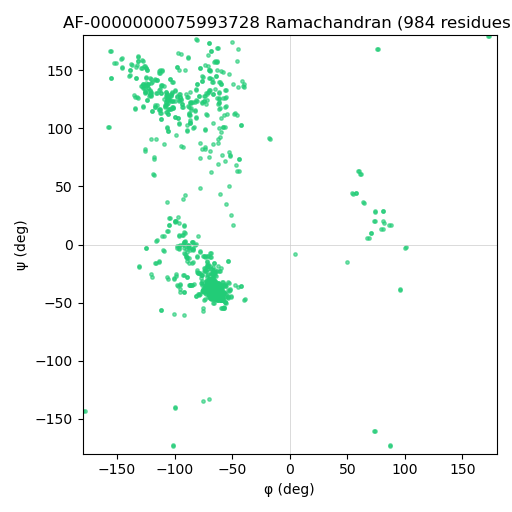. TYR B 1 318 ? 25.406 -21.594 -7.805 1 93.06 318 TYR B O 1
ATOM 6559 N N . ALA B 1 319 ? 26.109 -20.031 -9.289 1 94.12 319 ALA B N 1
ATOM 6560 C CA . ALA B 1 319 ? 27.031 -20.953 -9.969 1 94.12 319 ALA B CA 1
ATOM 6561 C C . ALA B 1 319 ? 28.062 -21.5 -8.992 1 94.12 319 ALA B C 1
ATOM 6563 O O . ALA B 1 319 ? 28.375 -22.688 -9.023 1 94.12 319 ALA B O 1
ATOM 6564 N N . ALA B 1 320 ? 28.547 -20.625 -8.211 1 91.31 320 ALA B N 1
ATOM 6565 C CA . ALA B 1 320 ? 29.531 -21.031 -7.219 1 91.31 320 ALA B CA 1
ATOM 6566 C C . ALA B 1 320 ? 28.938 -22.031 -6.223 1 91.31 320 ALA B C 1
ATOM 6568 O O . ALA B 1 320 ? 29.562 -23.031 -5.887 1 91.31 320 ALA B O 1
ATOM 6569 N N . ALA B 1 321 ? 27.766 -21.703 -5.738 1 90.38 321 ALA B N 1
ATOM 6570 C CA . ALA B 1 321 ? 27.078 -22.578 -4.777 1 90.38 321 ALA B CA 1
ATOM 6571 C C . ALA B 1 321 ? 26.75 -23.922 -5.398 1 90.38 321 ALA B C 1
ATOM 6573 O O . ALA B 1 321 ? 26.859 -24.969 -4.742 1 90.38 321 ALA B O 1
ATOM 6574 N N . LEU B 1 322 ? 26.281 -23.906 -6.625 1 93.88 322 LEU B N 1
ATOM 6575 C CA . LEU B 1 322 ? 25.938 -25.125 -7.348 1 93.88 322 LEU B CA 1
ATOM 6576 C C . LEU B 1 322 ? 27.156 -26.016 -7.512 1 93.88 322 LEU B C 1
ATOM 6578 O O . LEU B 1 322 ? 27.094 -27.234 -7.273 1 93.88 322 LEU B O 1
ATOM 6582 N N . ASN B 1 323 ? 28.266 -25.391 -7.906 1 93 323 ASN B N 1
ATOM 6583 C CA . ASN B 1 323 ? 29.516 -26.141 -8.062 1 93 323 ASN B CA 1
ATOM 6584 C C . ASN B 1 323 ? 29.953 -26.766 -6.746 1 93 323 ASN B C 1
ATOM 6586 O O . ASN B 1 323 ? 30.344 -27.938 -6.719 1 93 323 ASN B O 1
ATOM 6590 N N . LYS B 1 324 ? 29.906 -25.984 -5.738 1 90.44 324 LYS B N 1
ATOM 6591 C CA . LYS B 1 324 ? 30.266 -26.484 -4.418 1 90.44 324 LYS B CA 1
ATOM 6592 C C . LYS B 1 324 ? 29.391 -27.656 -4.016 1 90.44 324 LYS B C 1
ATOM 6594 O O . LYS B 1 324 ? 29.891 -28.672 -3.502 1 90.44 324 LYS B O 1
ATOM 6599 N N . THR B 1 325 ? 28.141 -27.547 -4.203 1 91.81 325 THR B N 1
ATOM 6600 C CA . THR B 1 325 ? 27.172 -28.594 -3.846 1 91.81 325 THR B CA 1
ATOM 6601 C C . THR B 1 325 ? 27.453 -29.875 -4.641 1 91.81 325 THR B C 1
ATOM 6603 O O . THR B 1 325 ? 27.406 -30.969 -4.086 1 91.81 325 THR B O 1
ATOM 6606 N N . LEU B 1 326 ? 27.734 -29.703 -5.93 1 94 326 LEU B N 1
ATOM 6607 C CA . LEU B 1 326 ? 27.984 -30.844 -6.801 1 94 326 LEU B CA 1
ATOM 6608 C C . LEU B 1 326 ? 29.281 -31.562 -6.406 1 94 326 LEU B C 1
ATOM 6610 O O . LEU B 1 326 ? 29.344 -32.781 -6.379 1 94 326 LEU B O 1
ATOM 6614 N N . VAL B 1 327 ? 30.25 -30.781 -6.035 1 92.19 327 VAL B N 1
ATOM 6615 C CA . VAL B 1 327 ? 31.547 -31.328 -5.645 1 92.19 327 VAL B CA 1
ATOM 6616 C C . VAL B 1 327 ? 31.406 -32.094 -4.324 1 92.19 327 VAL B C 1
ATOM 6618 O O . VAL B 1 327 ? 32.031 -33.125 -4.129 1 92.19 327 VAL B O 1
ATOM 6621 N N . GLU B 1 328 ? 30.609 -31.641 -3.439 1 91.5 328 GLU B N 1
ATOM 6622 C CA . GLU B 1 328 ? 30.422 -32.25 -2.123 1 91.5 328 GLU B CA 1
ATOM 6623 C C . GLU B 1 328 ? 29.422 -33.375 -2.178 1 91.5 328 GLU B C 1
ATOM 6625 O O . GLU B 1 328 ? 29.188 -34.062 -1.176 1 91.5 328 GLU B O 1
ATOM 6630 N N . GLY B 1 329 ? 28.828 -33.625 -3.297 1 92.44 329 GLY B N 1
ATOM 6631 C CA . GLY B 1 329 ? 27.891 -34.719 -3.48 1 92.44 329 GLY B CA 1
ATOM 6632 C C . GLY B 1 329 ? 26.5 -34.406 -2.977 1 92.44 329 GLY B C 1
ATOM 6633 O O . GLY B 1 329 ? 25.719 -35.312 -2.68 1 92.44 329 GLY B O 1
ATOM 6634 N N . GLY B 1 330 ? 26.234 -33.188 -2.859 1 91.69 330 GLY B N 1
ATOM 6635 C CA . GLY B 1 330 ? 24.906 -32.781 -2.402 1 91.69 330 GLY B CA 1
ATOM 6636 C C . GLY B 1 330 ? 23.875 -32.781 -3.506 1 91.69 330 GLY B C 1
ATOM 6637 O O . GLY B 1 330 ? 24.188 -33.062 -4.664 1 91.69 330 GLY B O 1
ATOM 6638 N N . ASP B 1 331 ? 22.547 -32.469 -3.16 1 92.5 331 ASP B N 1
ATOM 6639 C CA . ASP B 1 331 ? 21.453 -32.406 -4.113 1 92.5 331 ASP B CA 1
ATOM 6640 C C . ASP B 1 331 ? 21.344 -31.016 -4.727 1 92.5 331 ASP B C 1
ATOM 6642 O O . ASP B 1 331 ? 21 -30.047 -4.043 1 92.5 331 ASP B O 1
ATOM 6646 N N . PRO B 1 332 ? 21.625 -30.906 -5.957 1 92.06 332 PRO B N 1
ATOM 6647 C CA . PRO B 1 332 ? 21.594 -29.594 -6.605 1 92.06 332 PRO B CA 1
ATOM 6648 C C . PRO B 1 332 ? 20.188 -29.031 -6.738 1 92.06 332 PRO B C 1
ATOM 6650 O O . PRO B 1 332 ? 20.016 -27.859 -7.066 1 92.06 332 PRO B O 1
ATOM 6653 N N . ARG B 1 333 ? 19.188 -29.828 -6.406 1 91.38 333 ARG B N 1
ATOM 6654 C CA . ARG B 1 333 ? 17.812 -29.406 -6.57 1 91.38 333 ARG B CA 1
ATOM 6655 C C . ARG B 1 333 ? 17.25 -28.844 -5.266 1 91.38 333 ARG B C 1
ATOM 6657 O O . ARG B 1 333 ? 16.156 -28.281 -5.242 1 91.38 333 ARG B O 1
ATOM 6664 N N . ASP B 1 334 ? 18.016 -28.906 -4.254 1 91.62 334 ASP B N 1
ATOM 6665 C CA . ASP B 1 334 ? 17.594 -28.406 -2.949 1 91.62 334 ASP B CA 1
ATOM 6666 C C . ASP B 1 334 ? 17.938 -26.922 -2.781 1 91.62 334 ASP B C 1
ATOM 6668 O O . ASP B 1 334 ? 19.016 -26.594 -2.281 1 91.62 334 ASP B O 1
ATOM 6672 N N . GLY B 1 335 ? 17 -26.125 -3.006 1 89.81 335 GLY B N 1
ATOM 6673 C CA . GLY B 1 335 ? 17.219 -24.688 -2.951 1 89.81 335 GLY B CA 1
ATOM 6674 C C . GLY B 1 335 ? 17.5 -24.188 -1.551 1 89.81 335 GLY B C 1
ATOM 6675 O O . GLY B 1 335 ? 18.188 -23.172 -1.379 1 89.81 335 GLY B O 1
ATOM 6676 N N . TYR B 1 336 ? 17.031 -24.891 -0.565 1 86.25 336 TYR B N 1
ATOM 6677 C CA . TYR B 1 336 ? 17.234 -24.484 0.821 1 86.25 336 TYR B CA 1
ATOM 6678 C C . TYR B 1 336 ? 18.703 -24.594 1.209 1 86.25 336 TYR B C 1
ATOM 6680 O O . TYR B 1 336 ? 19.297 -23.641 1.712 1 86.25 336 TYR B O 1
ATOM 6688 N N . THR B 1 337 ? 19.25 -25.734 0.839 1 85.25 337 THR B N 1
ATOM 6689 C CA . THR B 1 337 ? 20.656 -25.984 1.172 1 85.25 337 THR B CA 1
ATOM 6690 C C . THR B 1 337 ? 21.578 -25.125 0.318 1 85.25 337 THR B C 1
ATOM 6692 O O . THR B 1 337 ? 22.609 -24.656 0.795 1 85.25 337 THR B O 1
ATOM 6695 N N . LEU B 1 338 ? 21.219 -24.891 -0.906 1 87.5 338 LEU B N 1
ATOM 6696 C CA . LEU B 1 338 ? 22.031 -24.094 -1.812 1 87.5 338 LEU B CA 1
ATOM 6697 C C . LEU B 1 338 ? 22.156 -22.656 -1.306 1 87.5 338 LEU B C 1
ATOM 6699 O O . LEU B 1 338 ? 23.25 -22.094 -1.292 1 87.5 338 LEU B O 1
ATOM 6703 N N . ILE B 1 339 ? 21.031 -22.094 -0.891 1 81.5 339 ILE B N 1
ATOM 6704 C CA . ILE B 1 339 ? 21.031 -20.703 -0.435 1 81.5 339 ILE B CA 1
ATOM 6705 C C . ILE B 1 339 ? 21.781 -20.594 0.887 1 81.5 339 ILE B C 1
ATOM 6707 O O . ILE B 1 339 ? 22.5 -19.609 1.116 1 81.5 339 ILE B O 1
ATOM 6711 N N . ARG B 1 340 ? 21.641 -21.578 1.682 1 75.81 340 ARG B N 1
ATOM 6712 C CA . ARG B 1 340 ? 22.328 -21.578 2.967 1 75.81 340 ARG B CA 1
ATOM 6713 C C . ARG B 1 340 ? 23.844 -21.672 2.775 1 75.81 340 ARG B C 1
ATOM 6715 O O . ARG B 1 340 ? 24.609 -21.125 3.568 1 75.81 340 ARG B O 1
ATOM 6722 N N . SER B 1 341 ? 24.188 -22.391 1.771 1 75.94 341 SER B N 1
ATOM 6723 C CA . SER B 1 341 ? 25.609 -22.562 1.503 1 75.94 341 SER B CA 1
ATOM 6724 C C . SER B 1 341 ? 26.25 -21.234 1.073 1 75.94 341 SER B C 1
ATOM 6726 O O . SER B 1 341 ? 27.469 -21.062 1.177 1 75.94 341 SER B O 1
ATOM 6728 N N . LEU B 1 342 ? 25.391 -20.344 0.533 1 72.38 342 LEU B N 1
ATOM 6729 C CA . LEU B 1 342 ? 25.875 -19.031 0.119 1 72.38 342 LEU B CA 1
ATOM 6730 C C . LEU B 1 342 ? 26.094 -18.125 1.327 1 72.38 342 LEU B C 1
ATOM 6732 O O . LEU B 1 342 ? 26.922 -17.219 1.281 1 72.38 342 LEU B O 1
ATOM 6736 N N . ILE B 1 343 ? 25.328 -18.281 2.35 1 58.88 343 ILE B N 1
ATOM 6737 C CA . ILE B 1 343 ? 25.391 -17.453 3.547 1 58.88 343 ILE B CA 1
ATOM 6738 C C . ILE B 1 343 ? 26.766 -17.562 4.191 1 58.88 343 ILE B C 1
ATOM 6740 O O . ILE B 1 343 ? 27.312 -16.562 4.664 1 58.88 343 ILE B O 1
ATOM 6744 N N . GLY B 1 344 ? 27.516 -18.641 4.199 1 51.06 344 GLY B N 1
ATOM 6745 C CA . GLY B 1 344 ? 28.812 -18.797 4.832 1 51.06 344 GLY B CA 1
ATOM 6746 C C . GLY B 1 344 ? 29.938 -18.125 4.059 1 51.06 344 GLY B C 1
ATOM 6747 O O . GLY B 1 344 ? 30.906 -17.641 4.652 1 51.06 344 GLY B O 1
ATOM 6748 N N . ASP B 1 345 ? 29.953 -18.078 2.852 1 49 345 ASP B N 1
ATOM 6749 C CA . ASP B 1 345 ? 31.109 -17.641 2.076 1 49 345 ASP B CA 1
ATOM 6750 C C . ASP B 1 345 ? 31 -16.156 1.711 1 49 345 ASP B C 1
ATOM 6752 O O . ASP B 1 345 ? 32 -15.461 1.593 1 49 345 ASP B O 1
ATOM 6756 N N . ILE B 1 346 ? 29.797 -15.766 1.41 1 48 346 ILE B N 1
ATOM 6757 C CA . ILE B 1 346 ? 29.547 -14.375 1.059 1 48 346 ILE B CA 1
ATOM 6758 C C . ILE B 1 346 ? 28.766 -13.695 2.186 1 48 346 ILE B C 1
ATOM 6760 O O . ILE B 1 346 ? 27.969 -14.336 2.877 1 48 346 ILE B O 1
ATOM 6764 N N . TYR B 1 347 ? 29.328 -12.562 2.689 1 49.09 347 TYR B N 1
ATOM 6765 C CA . TYR B 1 347 ? 28.75 -11.898 3.855 1 49.09 347 TYR B CA 1
ATOM 6766 C C . TYR B 1 347 ? 27.234 -11.766 3.717 1 49.09 347 TYR B C 1
ATOM 6768 O O . TYR B 1 347 ? 26.734 -10.898 2.994 1 49.09 347 TYR B O 1
ATOM 6776 N N . ILE B 1 348 ? 26.531 -12.891 3.771 1 51.47 348 ILE B N 1
ATOM 6777 C CA . ILE B 1 348 ? 25.078 -12.938 3.895 1 51.47 348 ILE B CA 1
ATOM 6778 C C . ILE B 1 348 ? 24.688 -12.82 5.363 1 51.47 348 ILE B C 1
ATOM 6780 O O . ILE B 1 348 ? 25.281 -13.469 6.227 1 51.47 348 ILE B O 1
ATOM 6784 N N . ASN B 1 349 ? 23.922 -11.859 5.637 1 53.06 349 ASN B N 1
ATOM 6785 C CA . ASN B 1 349 ? 23.484 -11.656 7.012 1 53.06 349 ASN B CA 1
ATOM 6786 C C . ASN B 1 349 ? 22.656 -12.836 7.52 1 53.06 349 ASN B C 1
ATOM 6788 O O . ASN B 1 349 ? 22.422 -13.797 6.781 1 53.06 349 ASN B O 1
ATOM 6792 N N . SER B 1 350 ? 22.438 -12.797 8.766 1 52.66 350 SER B N 1
ATOM 6793 C CA . SER B 1 350 ? 21.703 -13.859 9.438 1 52.66 350 SER B CA 1
ATOM 6794 C C . SER B 1 350 ? 20.344 -14.102 8.773 1 52.66 350 SER B C 1
ATOM 6796 O O . SER B 1 350 ? 19.781 -15.195 8.891 1 52.66 350 SER B O 1
ATOM 6798 N N . ASN B 1 351 ? 19.953 -13.094 7.891 1 55.28 351 ASN B N 1
ATOM 6799 C CA . ASN B 1 351 ? 18.641 -13.242 7.273 1 55.28 351 ASN B CA 1
ATOM 6800 C C . ASN B 1 351 ? 18.734 -13.844 5.875 1 55.28 351 ASN B C 1
ATOM 6802 O O . ASN B 1 351 ? 17.719 -14.203 5.277 1 55.28 351 ASN B O 1
ATOM 6806 N N . GLY B 1 352 ? 19.969 -14.047 5.473 1 57.09 352 GLY B N 1
ATOM 6807 C CA . GLY B 1 352 ? 20.172 -14.625 4.152 1 57.09 352 GLY B CA 1
ATOM 6808 C C . GLY B 1 352 ? 20.234 -13.594 3.047 1 57.09 352 GLY B C 1
ATOM 6809 O O . GLY B 1 352 ? 19.984 -13.906 1.879 1 57.09 352 GLY B O 1
ATOM 6810 N N . ASP B 1 353 ? 20.438 -12.375 3.363 1 68.06 353 ASP B N 1
ATOM 6811 C CA . ASP B 1 353 ? 20.5 -11.305 2.377 1 68.06 353 ASP B CA 1
ATOM 6812 C C . ASP B 1 353 ? 21.906 -10.734 2.258 1 68.06 353 ASP B C 1
ATOM 6814 O O . ASP B 1 353 ? 22.688 -10.781 3.215 1 68.06 353 ASP B O 1
ATOM 6818 N N . ARG B 1 354 ? 22.359 -10.492 1.056 1 72.69 354 ARG B N 1
ATOM 6819 C CA . ARG B 1 354 ? 23.516 -9.641 0.847 1 72.69 354 ARG B CA 1
ATOM 6820 C C . ARG B 1 354 ? 23.125 -8.18 0.73 1 72.69 354 ARG B C 1
ATOM 6822 O O . ARG B 1 354 ? 22.516 -7.77 -0.264 1 72.69 354 ARG B O 1
ATOM 6829 N N . GLU B 1 355 ? 23.484 -7.441 1.658 1 79.5 355 GLU B N 1
ATOM 6830 C CA . GLU B 1 355 ? 22.984 -6.078 1.764 1 79.5 355 GLU B CA 1
ATOM 6831 C C . GLU B 1 355 ? 24 -5.066 1.263 1 79.5 355 GLU B C 1
ATOM 6833 O O . GLU B 1 355 ? 25.203 -5.242 1.467 1 79.5 355 GLU B O 1
ATOM 6838 N N . ALA B 1 356 ? 23.594 -4.152 0.618 1 82.75 356 ALA B N 1
ATOM 6839 C CA . ALA B 1 356 ? 24.438 -3.086 0.09 1 82.75 356 ALA B CA 1
ATOM 6840 C C . ALA B 1 356 ? 24.969 -2.199 1.214 1 82.75 356 ALA B C 1
ATOM 6842 O O . ALA B 1 356 ? 24.344 -2.1 2.277 1 82.75 356 ALA B O 1
ATOM 6843 N N . ASP B 1 357 ? 26.156 -1.674 0.95 1 86.56 357 ASP B N 1
ATOM 6844 C CA . ASP B 1 357 ? 26.703 -0.645 1.829 1 86.56 357 ASP B CA 1
ATOM 6845 C C . ASP B 1 357 ? 26.25 0.748 1.386 1 86.56 357 ASP B C 1
ATOM 6847 O O . ASP B 1 357 ? 25.875 0.943 0.232 1 86.56 357 ASP B O 1
ATOM 6851 N N . TYR B 1 358 ? 26.359 1.696 2.328 1 91.31 358 TYR B N 1
ATOM 6852 C CA . TYR B 1 358 ? 25.859 3.035 2.035 1 91.31 358 TYR B CA 1
ATOM 6853 C C . TYR B 1 358 ? 26.906 4.09 2.338 1 91.31 358 TYR B C 1
ATOM 6855 O O . TYR B 1 358 ? 27.797 3.865 3.158 1 91.31 358 TYR B O 1
ATOM 6863 N N . THR B 1 359 ? 26.797 5.141 1.625 1 92 359 THR B N 1
ATOM 6864 C CA . THR B 1 359 ? 27.703 6.27 1.799 1 92 359 THR B CA 1
ATOM 6865 C C . THR B 1 359 ? 26.922 7.539 2.139 1 92 359 THR B C 1
ATOM 6867 O O . THR B 1 359 ? 25.891 7.816 1.534 1 92 359 THR B O 1
ATOM 6870 N N . LEU B 1 360 ? 27.391 8.227 3.158 1 94.38 360 LEU B N 1
ATOM 6871 C CA . LEU B 1 360 ? 26.875 9.555 3.496 1 94.38 360 LEU B CA 1
ATOM 6872 C C . LEU B 1 360 ? 27.734 10.641 2.869 1 94.38 360 LEU B C 1
ATOM 6874 O O . LEU B 1 360 ? 28.969 10.633 3.012 1 94.38 360 LEU B O 1
ATOM 6878 N N . SER B 1 361 ? 27.109 11.578 2.188 1 95.12 361 SER B N 1
ATOM 6879 C CA . SER B 1 361 ? 27.844 12.641 1.52 1 95.12 361 SER B CA 1
ATOM 6880 C C . SER B 1 361 ? 27.375 14.023 1.975 1 95.12 361 SER B C 1
ATOM 6882 O O . SER B 1 361 ? 26.219 14.188 2.367 1 95.12 361 SER B O 1
ATOM 6884 N N . ASP B 1 362 ? 28.281 14.953 1.942 1 94.94 362 ASP B N 1
ATOM 6885 C CA . ASP B 1 362 ? 28.031 16.359 2.26 1 94.94 362 ASP B CA 1
ATOM 6886 C C . ASP B 1 362 ? 28.641 17.266 1.207 1 94.94 362 ASP B C 1
ATOM 6888 O O . ASP B 1 362 ? 29.578 16.875 0.5 1 94.94 362 ASP B O 1
ATOM 6892 N N . LEU B 1 363 ? 28.078 18.422 1.081 1 94.81 363 LEU B N 1
ATOM 6893 C CA . LEU B 1 363 ? 28.594 19.391 0.109 1 94.81 363 LEU B CA 1
ATOM 6894 C C . LEU B 1 363 ? 29.828 20.094 0.647 1 94.81 363 LEU B C 1
ATOM 6896 O O . LEU B 1 363 ? 29.797 20.672 1.74 1 94.81 363 LEU B O 1
ATOM 6900 N N . ASP B 1 364 ? 30.844 20.062 -0.139 1 91.88 364 ASP B N 1
ATOM 6901 C CA . ASP B 1 364 ? 32.031 20.859 0.168 1 91.88 364 ASP B CA 1
ATOM 6902 C C . ASP B 1 364 ? 31.859 22.297 -0.299 1 91.88 364 ASP B C 1
ATOM 6904 O O . ASP B 1 364 ? 31.797 22.562 -1.501 1 91.88 364 ASP B O 1
ATOM 6908 N N . PRO B 1 365 ? 31.828 23.156 0.625 1 89.81 365 PRO B N 1
ATOM 6909 C CA . PRO B 1 365 ? 31.562 24.547 0.236 1 89.81 365 PRO B CA 1
ATOM 6910 C C . PRO B 1 365 ? 32.656 25.125 -0.669 1 89.81 365 PRO B C 1
ATOM 6912 O O . PRO B 1 365 ? 32.375 26.062 -1.433 1 89.81 365 PRO B O 1
ATOM 6915 N N . THR B 1 366 ? 33.781 24.625 -0.653 1 90.25 366 THR B N 1
ATOM 6916 C CA . THR B 1 366 ? 34.906 25.125 -1.446 1 90.25 366 THR B CA 1
ATOM 6917 C C . THR B 1 366 ? 34.812 24.656 -2.893 1 90.25 366 THR B C 1
ATOM 6919 O O . THR B 1 366 ? 34.969 25.438 -3.826 1 90.25 366 THR B O 1
ATOM 6922 N N . THR B 1 367 ? 34.469 23.453 -3.105 1 90.75 367 THR B N 1
ATOM 6923 C CA . THR B 1 367 ? 34.438 22.875 -4.445 1 90.75 367 THR B CA 1
ATOM 6924 C C . THR B 1 367 ? 33.031 22.859 -5.02 1 90.75 367 THR B C 1
ATOM 6926 O O . THR B 1 367 ? 32.844 22.812 -6.238 1 90.75 367 THR B O 1
ATOM 6929 N N . GLY B 1 368 ? 32.094 22.812 -4.176 1 90.81 368 GLY B N 1
ATOM 6930 C CA . GLY B 1 368 ? 30.719 22.719 -4.617 1 90.81 368 GLY B CA 1
ATOM 6931 C C . GLY B 1 368 ? 30.312 21.312 -4.984 1 90.81 368 GLY B C 1
ATOM 6932 O O . GLY B 1 368 ? 29.266 21.094 -5.625 1 90.81 368 GLY B O 1
ATOM 6933 N N . GLU B 1 369 ? 31.078 20.375 -4.625 1 91.88 369 GLU B N 1
ATOM 6934 C CA . GLU B 1 369 ? 30.797 18.984 -4.953 1 91.88 369 GLU B CA 1
ATOM 6935 C C . GLU B 1 369 ? 30.422 18.188 -3.711 1 91.88 369 GLU B C 1
ATOM 6937 O O . GLU B 1 369 ? 30.875 18.5 -2.607 1 91.88 369 GLU B O 1
ATOM 6942 N N . MET B 1 370 ? 29.594 17.219 -3.963 1 91.38 370 MET B N 1
ATOM 6943 C CA . MET B 1 370 ? 29.25 16.312 -2.875 1 91.38 370 MET B CA 1
ATOM 6944 C C . MET B 1 370 ? 30.391 15.352 -2.576 1 91.38 370 MET B C 1
ATOM 6946 O O . MET B 1 370 ? 30.891 14.664 -3.475 1 91.38 370 MET B O 1
ATOM 6950 N N . ARG B 1 371 ? 30.812 15.359 -1.382 1 92.44 371 ARG B N 1
ATOM 6951 C CA . ARG B 1 371 ? 31.922 14.508 -0.977 1 92.44 371 ARG B CA 1
ATOM 6952 C C . ARG B 1 371 ? 31.484 13.492 0.07 1 92.44 371 ARG B C 1
ATOM 6954 O O . ARG B 1 371 ? 30.719 13.82 0.977 1 92.44 371 ARG B O 1
ATOM 6961 N N . ALA B 1 372 ? 32.062 12.234 -0.079 1 93.06 372 ALA B N 1
ATOM 6962 C CA . ALA B 1 372 ? 31.766 11.188 0.894 1 93.06 372 ALA B CA 1
ATOM 6963 C C . ALA B 1 372 ? 32.406 11.508 2.248 1 93.06 372 ALA B C 1
ATOM 6965 O O . ALA B 1 372 ? 33.562 11.914 2.322 1 93.06 372 ALA B O 1
ATOM 6966 N N . VAL B 1 373 ? 31.641 11.383 3.344 1 93.31 373 VAL B N 1
ATOM 6967 C CA . VAL B 1 373 ? 32.125 11.734 4.668 1 93.31 373 VAL B CA 1
ATOM 6968 C C . VAL B 1 373 ? 32.094 10.508 5.578 1 93.31 373 VAL B C 1
ATOM 6970 O O . VAL B 1 373 ? 32.844 10.43 6.562 1 93.31 373 VAL B O 1
ATOM 6973 N N . ALA B 1 374 ? 31.172 9.594 5.266 1 91.81 374 ALA B N 1
ATOM 6974 C CA . ALA B 1 374 ? 31.047 8.391 6.082 1 91.81 374 ALA B CA 1
ATOM 6975 C C . ALA B 1 374 ? 30.531 7.219 5.262 1 91.81 374 ALA B C 1
ATOM 6977 O O . ALA B 1 374 ? 29.922 7.414 4.207 1 91.81 374 ALA B O 1
ATOM 6978 N N . THR B 1 375 ? 30.859 6.062 5.754 1 89.94 375 THR B N 1
ATOM 6979 C CA . THR B 1 375 ? 30.391 4.832 5.129 1 89.94 375 THR B CA 1
ATOM 6980 C C . THR B 1 375 ? 29.734 3.916 6.16 1 89.94 375 THR B C 1
ATOM 6982 O O . THR B 1 375 ? 30.203 3.824 7.301 1 89.94 375 THR B O 1
ATOM 6985 N N . TYR B 1 376 ? 28.656 3.381 5.75 1 87.88 376 TYR B N 1
ATOM 6986 C CA . TYR B 1 376 ? 27.984 2.373 6.562 1 87.88 376 TYR B CA 1
ATOM 6987 C C . TYR B 1 376 ? 28.141 0.986 5.949 1 87.88 376 TYR B C 1
ATOM 6989 O O . TYR B 1 376 ? 27.703 0.748 4.82 1 87.88 376 TYR B O 1
ATOM 6997 N N . TYR B 1 377 ? 28.688 0.151 6.766 1 83.81 377 TYR B N 1
ATOM 6998 C CA . TYR B 1 377 ? 28.844 -1.239 6.355 1 83.81 377 TYR B CA 1
ATOM 6999 C C . TYR B 1 377 ? 27.719 -2.1 6.895 1 83.81 377 TYR B C 1
ATOM 7001 O O . TYR B 1 377 ? 27.656 -2.379 8.094 1 83.81 377 TYR B O 1
ATOM 7009 N N . SER B 1 378 ? 26.844 -2.531 6.016 1 80.38 378 SER B N 1
ATOM 7010 C CA . SER B 1 378 ? 25.594 -3.166 6.391 1 80.38 378 SER B CA 1
ATOM 7011 C C . SER B 1 378 ? 25.828 -4.5 7.086 1 80.38 378 SER B C 1
ATOM 7013 O O . SER B 1 378 ? 25.109 -4.852 8.023 1 80.38 378 SER B O 1
ATOM 7015 N N . VAL B 1 379 ? 26.766 -5.258 6.598 1 74.31 379 VAL B N 1
ATOM 7016 C CA . VAL B 1 379 ? 27.031 -6.574 7.172 1 74.31 379 VAL B CA 1
ATOM 7017 C C . VAL B 1 379 ? 27.516 -6.426 8.609 1 74.31 379 VAL B C 1
ATOM 7019 O O . VAL B 1 379 ? 27.047 -7.121 9.508 1 74.31 379 VAL B O 1
ATOM 7022 N N . GLN B 1 380 ? 28.422 -5.488 8.789 1 75.94 380 GLN B N 1
ATOM 7023 C CA . GLN B 1 380 ? 28.984 -5.262 10.109 1 75.94 380 GLN B CA 1
ATOM 7024 C C . GLN B 1 380 ? 28.094 -4.34 10.938 1 75.94 380 GLN B C 1
ATOM 7026 O O . GLN B 1 380 ? 28.234 -4.266 12.164 1 75.94 380 GLN B O 1
ATOM 7031 N N . GLN B 1 381 ? 27.188 -3.672 10.289 1 79.56 381 GLN B N 1
ATOM 7032 C CA . GLN B 1 381 ? 26.328 -2.691 10.922 1 79.56 381 GLN B CA 1
ATOM 7033 C C . GLN B 1 381 ? 27.125 -1.627 11.656 1 79.56 381 GLN B C 1
ATOM 7035 O O . GLN B 1 381 ? 26.875 -1.339 12.828 1 79.56 381 GLN B O 1
A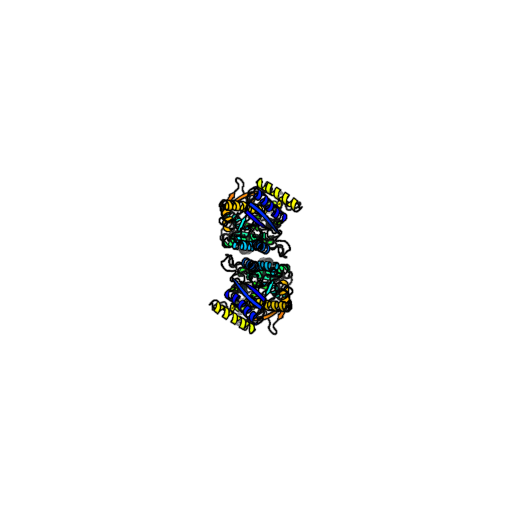TOM 7040 N N . THR B 1 382 ? 28.125 -1.206 10.992 1 82.81 382 THR B N 1
ATOM 7041 C CA . THR B 1 382 ? 28.984 -0.181 11.586 1 82.81 382 THR B CA 1
ATOM 7042 C C . THR B 1 382 ? 29.016 1.063 10.703 1 82.81 382 THR B C 1
ATOM 7044 O O . THR B 1 382 ? 28.938 0.963 9.477 1 82.81 382 THR B O 1
ATOM 7047 N N . PHE B 1 383 ? 29.047 2.137 11.469 1 84.38 383 PHE B N 1
ATOM 7048 C CA . PHE B 1 383 ? 29.156 3.457 10.859 1 84.38 383 PHE B CA 1
ATOM 7049 C C . PHE B 1 383 ? 30.578 4.008 11.023 1 84.38 383 PHE B C 1
ATOM 7051 O O . PHE B 1 383 ? 31.047 4.184 12.141 1 84.38 383 PHE B O 1
ATOM 7058 N N . GLU B 1 384 ? 31.312 4.23 9.828 1 88.06 384 GLU B N 1
ATOM 7059 C CA . GLU B 1 384 ? 32.688 4.703 9.891 1 88.06 384 GLU B CA 1
ATOM 7060 C C . GLU B 1 384 ? 32.844 6.027 9.156 1 88.06 384 GLU B C 1
ATOM 7062 O O . GLU B 1 384 ? 32.562 6.121 7.965 1 88.06 384 GLU B O 1
ATOM 7067 N N . PHE B 1 385 ? 33.438 6.992 9.844 1 90.12 385 PHE B N 1
ATOM 7068 C CA . PHE B 1 385 ? 33.75 8.266 9.211 1 90.12 385 PHE B CA 1
ATOM 7069 C C . PHE B 1 385 ? 35.031 8.156 8.391 1 90.12 385 PHE B C 1
ATOM 7071 O O . PHE B 1 385 ? 36 7.48 8.789 1 90.12 385 PHE B O 1
ATOM 7078 N N . ILE B 1 386 ? 35.031 8.742 7.23 1 89.69 386 ILE B N 1
ATOM 7079 C CA . ILE B 1 386 ? 36.25 8.82 6.434 1 89.69 386 ILE B CA 1
ATOM 7080 C C . ILE B 1 386 ? 37.25 9.711 7.133 1 89.69 386 ILE B C 1
ATOM 7082 O O . ILE B 1 386 ? 36.938 10.836 7.523 1 89.69 386 ILE B O 1
ATOM 7086 N N . PRO B 1 387 ? 38.406 9.219 7.262 1 89.38 387 PRO B N 1
ATOM 7087 C CA . PRO B 1 387 ? 39.406 9.984 7.996 1 89.38 387 PRO B CA 1
ATOM 7088 C C . PRO B 1 387 ? 39.688 11.352 7.371 1 89.38 387 PRO B C 1
ATOM 7090 O O . PRO B 1 387 ? 39.719 11.477 6.145 1 89.38 387 PRO B O 1
ATOM 7093 N N . ASP B 1 388 ? 39.812 12.367 8.18 1 86 388 ASP B N 1
ATOM 7094 C CA . ASP B 1 388 ? 40.219 13.719 7.828 1 86 388 ASP B CA 1
ATOM 7095 C C . ASP B 1 388 ? 39.156 14.438 7.023 1 86 388 ASP B C 1
ATOM 7097 O O . ASP B 1 388 ? 39.438 15.359 6.266 1 86 388 ASP B O 1
ATOM 7101 N N . VAL B 1 389 ? 38.031 13.828 6.969 1 87.69 389 VAL B N 1
ATOM 7102 C CA . VAL B 1 389 ? 36.906 14.508 6.297 1 87.69 389 VAL B CA 1
ATOM 7103 C C . VAL B 1 389 ? 35.812 14.797 7.301 1 87.69 389 VAL B C 1
ATOM 7105 O O . VAL B 1 389 ? 35.344 13.906 8.023 1 87.69 389 VAL B O 1
ATOM 7108 N N . SER B 1 390 ? 35.5 16.047 7.453 1 87.56 390 SER B N 1
ATOM 7109 C CA . SER B 1 390 ? 34.438 16.422 8.375 1 87.56 390 SER B CA 1
ATOM 7110 C C . SER B 1 390 ? 33.25 17.016 7.629 1 87.56 390 SER B C 1
ATOM 7112 O O . SER B 1 390 ? 33.406 17.531 6.523 1 87.56 390 SER B O 1
ATOM 7114 N N . ILE B 1 391 ? 32.125 16.844 8.133 1 92.25 391 ILE B N 1
ATOM 7115 C CA . ILE B 1 391 ? 30.922 17.422 7.578 1 92.25 391 ILE B CA 1
ATOM 7116 C C . ILE B 1 391 ? 30.922 18.938 7.785 1 92.25 391 ILE B C 1
ATOM 7118 O O . ILE B 1 391 ? 31.297 19.422 8.859 1 92.25 391 ILE B O 1
ATOM 7122 N N . HIS B 1 392 ? 30.656 19.625 6.793 1 92.31 392 HIS B N 1
ATOM 7123 C CA . HIS B 1 392 ? 30.516 21.078 6.895 1 92.31 392 HIS B CA 1
ATOM 7124 C C . HIS B 1 392 ? 29.094 21.469 7.305 1 92.31 392 HIS B C 1
ATOM 7126 O O . HIS B 1 392 ? 28.141 21.219 6.566 1 92.31 392 HIS B O 1
ATOM 7132 N N . TRP B 1 393 ? 29.016 22.047 8.422 1 93.69 393 TRP B N 1
ATOM 7133 C CA . TRP B 1 393 ? 27.734 22.562 8.883 1 93.69 393 TRP B CA 1
ATOM 7134 C C . TRP B 1 393 ? 27.672 24.078 8.711 1 93.69 393 TRP B C 1
ATOM 7136 O O . TRP B 1 393 ? 28.562 24.797 9.156 1 93.69 393 TRP B O 1
ATOM 7146 N N . PRO B 1 394 ? 26.625 24.531 8.055 1 92.75 394 PRO B N 1
ATOM 7147 C CA . PRO B 1 394 ? 26.516 25.969 7.863 1 92.75 394 PRO B CA 1
ATOM 7148 C C . PRO B 1 394 ? 26.609 26.75 9.172 1 92.75 394 PRO B C 1
ATOM 7150 O O . PRO B 1 394 ? 27.141 27.859 9.195 1 92.75 394 PRO B O 1
ATOM 7153 N N . GLY B 1 395 ? 26.172 26.266 10.289 1 90.5 395 GLY B N 1
ATOM 7154 C CA . GLY B 1 395 ? 26.219 26.922 11.578 1 90.5 395 GLY B CA 1
ATOM 7155 C C . GLY B 1 395 ? 27.484 26.594 12.359 1 90.5 395 GLY B C 1
ATOM 7156 O O . GLY B 1 395 ? 27.625 26.969 13.523 1 90.5 395 GLY B O 1
ATOM 7157 N N . GLY B 1 396 ? 28.438 25.812 11.836 1 90.12 396 GLY B N 1
ATOM 7158 C CA . GLY B 1 396 ? 29.672 25.438 12.492 1 90.12 396 GLY B CA 1
ATOM 7159 C C . GLY B 1 396 ? 29.594 24.078 13.18 1 90.12 396 GLY B C 1
ATOM 7160 O O . GLY B 1 396 ? 30.594 23.391 13.328 1 90.12 396 GLY B O 1
ATOM 7161 N N . SER B 1 397 ? 28.5 23.859 13.734 1 91.75 397 SER B N 1
ATOM 7162 C CA . SER B 1 397 ? 28.219 22.594 14.391 1 91.75 397 SER B CA 1
ATOM 7163 C C . SER B 1 397 ? 26.875 22.031 13.969 1 91.75 397 SER B C 1
ATOM 7165 O O . SER B 1 397 ? 26.031 22.75 13.414 1 91.75 397 SER B O 1
ATOM 7167 N N . PRO B 1 398 ? 26.703 20.703 14.133 1 93.31 398 PRO B N 1
ATOM 7168 C CA . PRO B 1 398 ? 25.391 20.156 13.812 1 93.31 398 PRO B CA 1
ATOM 7169 C C . PRO B 1 398 ? 24.266 20.828 14.586 1 93.31 398 PRO B C 1
ATOM 7171 O O . PRO B 1 398 ? 24.422 21.156 15.766 1 93.31 398 PRO B O 1
ATOM 7174 N N . PRO B 1 399 ? 23.297 21.156 13.875 1 93 399 PRO B N 1
ATOM 7175 C CA . PRO B 1 399 ? 22.188 21.797 14.586 1 93 399 PRO B CA 1
ATOM 7176 C C . PRO B 1 399 ? 21.594 20.891 15.68 1 93 399 PRO B C 1
ATOM 7178 O O . PRO B 1 399 ? 21.578 19.672 15.539 1 93 399 PRO B O 1
ATOM 7181 N N . SER B 1 400 ? 21.109 21.531 16.688 1 89.19 400 SER B N 1
ATOM 7182 C CA . SER B 1 400 ? 20.453 20.797 17.766 1 89.19 400 SER B CA 1
ATOM 7183 C C . SER B 1 400 ? 19.047 20.375 17.375 1 89.19 400 SER B C 1
ATOM 7185 O O . SER B 1 400 ? 18.406 21.016 16.531 1 89.19 400 SER B O 1
ATOM 7187 N N . ALA B 1 401 ? 18.578 19.281 17.953 1 85.31 401 ALA B N 1
ATOM 7188 C CA . ALA B 1 401 ? 17.234 18.781 17.688 1 85.31 401 ALA B CA 1
ATOM 7189 C C . ALA B 1 401 ? 16.188 19.766 18.172 1 85.31 401 ALA B C 1
ATOM 7191 O O . ALA B 1 401 ? 15.055 19.766 17.672 1 85.31 401 ALA B O 1
ATOM 7192 N N . TYR B 1 402 ? 16.516 20.594 19.203 1 80.31 402 TYR B N 1
ATOM 7193 C CA . TYR B 1 402 ? 15.602 21.578 19.797 1 80.31 402 TYR B CA 1
ATOM 7194 C C . TYR B 1 402 ? 16.156 22.984 19.672 1 80.31 402 TYR B C 1
ATOM 7196 O O . TYR B 1 402 ? 17.359 23.203 19.797 1 80.31 402 TYR B O 1
ATOM 7204 N N . PRO B 1 403 ? 15.125 23.875 19.344 1 78.69 403 PRO B N 1
ATOM 7205 C CA . PRO B 1 403 ? 15.594 25.25 19.406 1 78.69 403 PRO B CA 1
ATOM 7206 C C . PRO B 1 403 ? 15.992 25.672 20.828 1 78.69 403 PRO B C 1
ATOM 7208 O O . PRO B 1 403 ? 15.625 25 21.797 1 78.69 403 PRO B O 1
ATOM 7211 N N . PHE B 1 404 ? 16.812 26.672 20.828 1 73.06 404 PHE B N 1
ATOM 7212 C CA . PHE B 1 404 ? 17.344 27.125 22.109 1 73.06 404 PHE B CA 1
ATOM 7213 C C . PHE B 1 404 ? 16.203 27.375 23.094 1 73.06 404 PHE B C 1
ATOM 7215 O O . PHE B 1 404 ? 16.266 26.953 24.25 1 73.06 404 PHE B O 1
ATOM 7222 N N . CYS B 1 405 ? 15.055 27.906 22.734 1 70.25 405 CYS B N 1
ATOM 7223 C CA . CYS B 1 405 ? 13.938 28.188 23.609 1 70.25 405 CYS B CA 1
ATOM 7224 C C . CYS B 1 405 ? 12.812 27.188 23.422 1 70.25 405 CYS B C 1
ATOM 7226 O O . CYS B 1 405 ? 11.695 27.391 23.891 1 70.25 405 CYS B O 1
ATOM 7228 N N . GLY B 1 406 ? 13.078 26.141 22.844 1 73.62 406 GLY B N 1
ATOM 7229 C CA . GLY B 1 406 ? 12.039 25.156 22.547 1 73.62 406 GLY B CA 1
ATOM 7230 C C . GLY B 1 406 ? 11.164 25.562 21.375 1 73.62 406 GLY B C 1
ATOM 7231 O O . GLY B 1 406 ? 11.211 26.703 20.922 1 73.62 406 GLY B O 1
ATOM 7232 N N . PHE B 1 407 ? 10.391 24.672 20.891 1 72.19 407 PHE B N 1
ATOM 7233 C CA . PHE B 1 407 ? 9.547 24.938 19.734 1 72.19 407 PHE B CA 1
ATOM 7234 C C . PHE B 1 407 ? 8.414 25.891 20.078 1 72.19 407 PHE B C 1
ATOM 7236 O O . PHE B 1 407 ? 7.961 26.656 19.234 1 72.19 407 PHE B O 1
ATOM 7243 N N . THR B 1 408 ? 7.949 25.812 21.312 1 67.69 408 THR B N 1
ATOM 7244 C CA . THR B 1 408 ? 6.867 26.688 21.766 1 67.69 408 THR B CA 1
ATOM 7245 C C . THR B 1 408 ? 7.418 27.906 22.484 1 67.69 408 THR B C 1
ATOM 7247 O O . THR B 1 408 ? 6.656 28.766 22.938 1 67.69 408 THR B O 1
ATOM 7250 N N . GLY B 1 409 ? 8.68 28.031 22.438 1 62.62 409 GLY B N 1
ATOM 7251 C CA . GLY B 1 409 ? 9.305 29.156 23.125 1 62.62 409 GLY B CA 1
ATOM 7252 C C . GLY B 1 409 ? 9.211 29.062 24.625 1 62.62 409 GLY B C 1
ATOM 7253 O O . GLY B 1 409 ? 9.547 30.016 25.344 1 62.62 409 GLY B O 1
ATOM 7254 N N . ASP B 1 410 ? 8.727 28.031 25.109 1 59.09 410 ASP B N 1
ATOM 7255 C CA . ASP B 1 410 ? 8.43 27.938 26.531 1 59.09 410 ASP B CA 1
ATOM 7256 C C . ASP B 1 410 ? 9.531 27.188 27.266 1 59.09 410 ASP B C 1
ATOM 7258 O O . ASP B 1 410 ? 9.312 26.672 28.359 1 59.09 410 ASP B O 1
ATOM 7262 N N . ALA B 1 411 ? 10.602 27.172 26.562 1 65.06 411 ALA B N 1
ATOM 7263 C CA . ALA B 1 411 ? 11.68 26.5 27.297 1 65.06 411 ALA B CA 1
ATOM 7264 C C . ALA B 1 411 ? 12 27.25 28.594 1 65.06 411 ALA B C 1
ATOM 7266 O O . ALA B 1 411 ? 11.945 28.469 28.641 1 65.06 411 ALA B O 1
ATOM 7267 N N . PRO B 1 412 ? 12.07 26.594 29.625 1 63.34 412 PRO B N 1
ATOM 7268 C CA . PRO B 1 412 ? 12.273 27.203 30.938 1 63.34 412 PRO B CA 1
ATOM 7269 C C . PRO B 1 412 ? 13.32 28.312 30.922 1 63.34 412 PRO B C 1
ATOM 7271 O O . PRO B 1 412 ? 13.156 29.328 31.594 1 63.34 412 PRO B O 1
ATOM 7274 N N . HIS B 1 413 ? 14.336 28.094 30.094 1 68 413 HIS B N 1
ATOM 7275 C CA . HIS B 1 413 ? 15.422 29.062 30.094 1 68 413 HIS B CA 1
ATOM 7276 C C . HIS B 1 413 ? 15.055 30.297 29.266 1 68 413 HIS B C 1
ATOM 7278 O O . HIS B 1 413 ? 15.719 31.328 29.359 1 68 413 HIS B O 1
ATOM 7284 N N . CYS B 1 414 ? 14.172 30.188 28.328 1 62.75 414 CYS B N 1
ATOM 7285 C CA . CYS B 1 414 ? 13.75 31.297 27.469 1 62.75 414 CYS B CA 1
ATOM 7286 C C . CYS B 1 414 ? 12.523 32 28.062 1 62.75 414 CYS B C 1
ATOM 7288 O O . CYS B 1 414 ? 12.047 33 27.5 1 62.75 414 CYS B O 1
ATOM 7290 N N . GLN B 1 415 ? 11.789 31.438 28.766 1 56.12 415 GLN B N 1
ATOM 7291 C CA . GLN B 1 415 ? 10.641 32.094 29.375 1 56.12 415 GLN B CA 1
ATOM 7292 C C . GLN B 1 415 ? 11.016 33.469 29.922 1 56.12 415 GLN B C 1
ATOM 7294 O O . GLN B 1 415 ? 11.898 33.594 30.766 1 56.12 415 GLN B O 1
ATOM 7299 N N . GLN B 1 416 ? 11.18 34.312 28.891 1 50.62 416 GLN B N 1
ATOM 7300 C CA . GLN B 1 416 ? 11.352 35.688 29.328 1 50.62 416 GLN B CA 1
ATOM 7301 C C . GLN B 1 416 ? 10.422 36 30.5 1 50.62 416 GLN B C 1
ATOM 7303 O O . GLN B 1 416 ? 9.328 35.438 30.594 1 50.62 416 GLN B O 1
ATOM 7308 N N . GLU B 1 417 ? 10.945 36.625 31.438 1 48.97 417 GLU B N 1
ATOM 7309 C CA . GLU B 1 417 ? 10.102 37.25 32.438 1 48.97 417 GLU B CA 1
ATOM 7310 C C . GLU B 1 417 ? 8.906 37.938 31.812 1 48.97 417 GLU B C 1
ATOM 7312 O O . GLU B 1 417 ? 9.031 38.531 30.719 1 48.97 417 GLU B O 1
ATOM 7317 N N . GLU B 1 418 ? 7.77 37.406 31.844 1 49.72 418 GLU B N 1
ATOM 7318 C CA . GLU B 1 418 ? 6.555 38.031 31.328 1 49.72 418 GLU B CA 1
ATOM 7319 C C . GLU B 1 418 ? 6.746 39.531 31.141 1 49.72 418 GLU B C 1
ATOM 7321 O O . GLU B 1 418 ? 7.121 40.25 32.062 1 49.72 418 GLU B O 1
ATOM 7326 N N . PRO B 1 419 ? 7.188 39.906 29.938 1 49 419 PRO B N 1
ATOM 7327 C CA . PRO B 1 419 ? 7.309 41.375 29.844 1 49 419 PRO B CA 1
ATOM 7328 C C . PRO B 1 419 ? 6.148 42.094 30.531 1 49 419 PRO B C 1
ATOM 7330 O O . PRO B 1 419 ? 5.059 41.531 30.672 1 49 419 PRO B O 1
ATOM 7333 N N . PHE B 1 420 ? 6.523 43.094 31.188 1 57.12 420 PHE B N 1
ATOM 7334 C CA . PHE B 1 420 ? 5.5 43.906 31.812 1 57.12 420 PHE B CA 1
ATOM 7335 C C . PHE B 1 420 ? 4.359 44.188 30.844 1 57.12 420 PHE B C 1
ATOM 7337 O O . PHE B 1 420 ? 4.594 44.656 29.719 1 57.12 420 PHE B O 1
ATOM 7344 N N . PRO B 1 421 ? 3.244 43.688 31.031 1 55.75 421 PRO B N 1
ATOM 7345 C CA . PRO B 1 421 ? 2.125 43.812 30.109 1 55.75 421 PRO B CA 1
ATOM 7346 C C . PRO B 1 421 ? 1.937 45.25 29.594 1 55.75 421 PRO B C 1
ATOM 7348 O O . PRO B 1 421 ? 2.189 46.188 30.312 1 55.75 421 PRO B O 1
ATOM 7351 N N . ILE B 1 422 ? 1.713 45.438 28.328 1 58.06 422 ILE B N 1
ATOM 7352 C CA . ILE B 1 422 ? 1.504 46.719 27.672 1 58.06 422 ILE B CA 1
ATOM 7353 C C . ILE B 1 422 ? 0.535 47.562 28.5 1 58.06 422 ILE B C 1
ATOM 7355 O O . ILE B 1 422 ? 0.702 48.781 28.625 1 58.06 422 ILE B O 1
ATOM 7359 N N . TYR B 1 423 ? -0.448 46.844 29.094 1 59.28 423 TYR B N 1
ATOM 7360 C CA . TYR B 1 423 ? -1.377 47.562 29.969 1 59.28 423 TYR B CA 1
ATOM 7361 C C . TYR B 1 423 ? -0.646 48.188 31.141 1 59.28 423 TYR B C 1
ATOM 7363 O O . TYR B 1 423 ? -1.07 49.219 31.656 1 59.28 423 TYR B O 1
ATOM 7371 N N . GLY B 1 424 ? 0.537 47.562 31.391 1 61.97 424 GLY B N 1
ATOM 7372 C CA . GLY B 1 424 ? 1.354 48.156 32.438 1 61.97 424 GLY B CA 1
ATOM 7373 C C . GLY B 1 424 ? 1.965 49.5 32.031 1 61.97 424 GLY B C 1
ATOM 7374 O O . GLY B 1 424 ? 1.947 50.438 32.812 1 61.97 424 GLY B O 1
ATOM 7375 N N . TYR B 1 425 ? 2.275 49.594 30.844 1 64.69 425 TYR B N 1
ATOM 7376 C CA . TYR B 1 425 ? 2.867 50.812 30.359 1 64.69 425 TYR B CA 1
ATOM 7377 C C . TYR B 1 425 ? 1.813 51.906 30.219 1 64.69 425 TYR B C 1
ATOM 7379 O O . TYR B 1 425 ? 2.074 53.062 30.547 1 64.69 425 TYR B O 1
ATOM 7387 N N . ILE B 1 426 ? 0.651 51.625 29.781 1 66.81 426 ILE B N 1
ATOM 7388 C CA . ILE B 1 426 ? -0.443 52.594 29.656 1 66.81 426 ILE B CA 1
ATOM 7389 C C . ILE B 1 426 ? -0.819 53.125 31.031 1 66.81 426 ILE B C 1
ATOM 7391 O O . ILE B 1 426 ? -1.014 54.344 31.188 1 66.81 426 ILE B O 1
ATOM 7395 N N . VAL B 1 427 ? -0.799 52.25 31.984 1 67.25 427 VAL B N 1
ATOM 7396 C CA . VAL B 1 427 ? -1.158 52.656 33.344 1 67.25 427 VAL B CA 1
ATOM 7397 C C . VAL B 1 427 ? -0.071 53.562 33.906 1 67.25 427 VAL B C 1
ATOM 7399 O O . VAL B 1 427 ? -0.369 54.594 34.531 1 67.25 427 VAL B O 1
ATOM 7402 N N . ILE B 1 428 ? 1.107 53.312 33.531 1 72.06 428 ILE B N 1
ATOM 7403 C CA . ILE B 1 428 ? 2.215 54.094 34.062 1 72.06 428 ILE B CA 1
ATOM 7404 C C . ILE B 1 428 ? 2.221 55.5 33.375 1 72.06 428 ILE B C 1
ATOM 7406 O O . ILE B 1 428 ? 2.383 56.5 34.062 1 72.06 428 ILE B O 1
ATOM 7410 N N . THR B 1 429 ? 1.977 55.594 32.156 1 72.19 429 THR B N 1
ATOM 7411 C CA . THR B 1 429 ? 1.967 56.875 31.438 1 72.19 429 THR B CA 1
ATOM 7412 C C . THR B 1 429 ? 0.794 57.75 31.891 1 72.19 429 THR B C 1
ATOM 7414 O O . THR B 1 429 ? 0.946 58.969 32.094 1 72.19 429 THR B O 1
ATOM 7417 N N . ALA B 1 430 ? -0.35 57.094 32 1 70.44 430 ALA B N 1
ATOM 7418 C CA . ALA B 1 430 ? -1.521 57.812 32.5 1 70.44 430 ALA B CA 1
ATOM 7419 C C . ALA B 1 430 ? -1.277 58.344 33.906 1 70.44 430 ALA B C 1
ATOM 7421 O O . ALA B 1 430 ? -1.659 59.469 34.25 1 70.44 430 ALA B O 1
ATOM 7422 N N . ALA B 1 431 ? -0.561 57.594 34.688 1 74.88 431 ALA B N 1
ATOM 7423 C CA . ALA B 1 431 ? -0.237 58 36.031 1 74.88 431 ALA B CA 1
ATOM 7424 C C . ALA B 1 431 ? 0.737 59.188 36.062 1 74.88 431 ALA B C 1
ATOM 7426 O O . ALA B 1 431 ? 0.583 60.125 36.844 1 74.88 431 ALA B O 1
ATOM 7427 N N . VAL B 1 432 ? 1.6 59.25 35.125 1 77.06 432 VAL B N 1
ATOM 7428 C CA . VAL B 1 432 ? 2.574 60.344 35.031 1 77.06 432 VAL B CA 1
ATOM 7429 C C . VAL B 1 432 ? 1.883 61.625 34.562 1 77.06 432 VAL B C 1
ATOM 7431 O O . VAL B 1 432 ? 2.119 62.688 35.125 1 77.06 432 VAL B O 1
ATOM 7434 N N . ILE B 1 433 ? 0.993 61.5 33.656 1 71.75 433 ILE B N 1
ATOM 7435 C CA . ILE B 1 433 ? 0.246 62.656 33.156 1 71.75 433 ILE B CA 1
ATOM 7436 C C . ILE B 1 433 ? -0.665 63.219 34.25 1 71.75 433 ILE B C 1
ATOM 7438 O O . ILE B 1 433 ? -0.753 64.438 34.438 1 71.75 433 ILE B O 1
ATOM 7442 N N . PHE B 1 434 ? -1.291 62.312 34.969 1 73 434 PHE B N 1
ATOM 7443 C CA . PHE B 1 434 ? -2.15 62.688 36.094 1 73 434 PHE B CA 1
ATOM 7444 C C . PHE B 1 434 ? -1.35 63.406 37.188 1 73 434 PHE B C 1
ATOM 7446 O O . PHE B 1 434 ? -1.764 64.438 37.688 1 73 434 PHE B O 1
ATOM 7453 N N . LEU B 1 435 ? -0.205 62.969 37.469 1 77.88 435 LEU B N 1
ATOM 7454 C CA . LEU B 1 435 ? 0.64 63.562 38.5 1 77.88 435 LEU B CA 1
ATOM 7455 C C . LEU B 1 435 ? 1.162 64.938 38.031 1 77.88 435 LEU B C 1
ATOM 7457 O O . LEU B 1 435 ? 1.232 65.875 38.812 1 77.88 435 LEU B O 1
ATOM 7461 N N . ALA B 1 436 ? 1.386 65.062 36.844 1 76.56 436 ALA B N 1
ATOM 7462 C CA . ALA B 1 436 ? 1.822 66.375 36.281 1 76.56 436 ALA B CA 1
ATOM 7463 C C . ALA B 1 436 ? 0.691 67.375 36.281 1 76.56 436 ALA B C 1
ATOM 7465 O O . ALA B 1 436 ? 0.905 68.562 36.625 1 76.56 436 ALA B O 1
ATOM 7466 N N . ALA B 1 437 ? -0.469 66.938 35.969 1 73.12 437 ALA B N 1
ATOM 7467 C CA . ALA B 1 437 ? -1.646 67.75 36 1 73.12 437 ALA B CA 1
ATOM 7468 C C . ALA B 1 437 ? -1.944 68.25 37.438 1 73.12 437 ALA B C 1
ATOM 7470 O O . ALA B 1 437 ? -2.244 69.438 37.656 1 73.12 437 ALA B O 1
ATOM 7471 N N . VAL B 1 438 ? -1.756 67.312 38.312 1 74.94 438 VAL B N 1
ATOM 7472 C CA . VAL B 1 438 ? -1.958 67.688 39.719 1 74.94 438 VAL B CA 1
ATOM 7473 C C . VAL B 1 438 ? -0.871 68.625 40.188 1 74.94 438 VAL B C 1
ATOM 7475 O O . VAL B 1 438 ? -1.156 69.625 40.875 1 74.94 438 VAL B O 1
ATOM 7478 N N . GLY B 1 439 ? 0.294 68.438 39.781 1 75.19 439 GLY B N 1
ATOM 7479 C CA . GLY B 1 439 ? 1.384 69.312 40.094 1 75.19 439 GLY B CA 1
ATOM 7480 C C . GLY B 1 439 ? 1.171 70.75 39.562 1 75.19 439 GLY B C 1
ATOM 7481 O O . GLY B 1 439 ? 1.36 71.75 40.281 1 75.19 439 GLY B O 1
ATOM 7482 N N . PHE B 1 440 ? 0.715 70.812 38.375 1 75 440 PHE B N 1
ATOM 7483 C CA . PHE B 1 440 ? 0.44 72.125 37.719 1 75 440 PHE B CA 1
ATOM 7484 C C . PHE B 1 440 ? -0.756 72.812 38.375 1 75 440 PHE B C 1
ATOM 7486 O O . PHE B 1 440 ? -0.749 74 38.562 1 75 440 PHE B O 1
ATOM 7493 N N . GLY B 1 441 ? -1.641 72.062 38.688 1 69.62 441 GLY B N 1
ATOM 7494 C CA . GLY B 1 441 ? -2.785 72.562 39.406 1 69.62 441 GLY B CA 1
ATOM 7495 C C . GLY B 1 441 ? -2.424 73.125 40.781 1 69.62 441 GLY B C 1
ATOM 7496 O O . GLY B 1 441 ? -2.877 74.25 41.156 1 69.62 441 GLY B O 1
ATOM 7497 N N . LEU B 1 442 ? -1.559 72.562 41.406 1 76.75 442 LEU B N 1
ATOM 7498 C CA . LEU B 1 442 ? -1.112 73 42.719 1 76.75 442 LEU B CA 1
ATOM 7499 C C . LEU B 1 442 ? -0.275 74.312 42.594 1 76.75 442 LEU B C 1
ATOM 7501 O O . LEU B 1 442 ? -0.38 75.188 43.406 1 76.75 442 LEU B O 1
ATOM 7505 N N . GLN B 1 443 ? 0.416 74.375 41.562 1 76.94 443 GLN B N 1
ATOM 7506 C CA . GLN B 1 443 ? 1.217 75.562 41.312 1 76.94 443 GLN B CA 1
ATOM 7507 C C . GLN B 1 443 ? 0.332 76.75 41 1 76.94 443 GLN B C 1
ATOM 7509 O O . GLN B 1 443 ? 0.578 77.875 41.469 1 76.94 443 GLN B O 1
ATOM 7514 N N . ILE B 1 444 ? -0.633 76.5 40.281 1 71.5 444 ILE B N 1
ATOM 7515 C CA . ILE B 1 444 ? -1.585 77.562 39.969 1 71.5 444 ILE B CA 1
ATOM 7516 C C . ILE B 1 444 ? -2.334 77.938 41.25 1 71.5 444 ILE B C 1
ATOM 7518 O O . ILE B 1 444 ? -2.52 79.125 41.5 1 71.5 444 ILE B O 1
ATOM 7522 N N . TYR B 1 445 ? -2.607 77 42 1 69 445 TYR B N 1
ATOM 7523 C CA . TYR B 1 445 ? -3.295 77.25 43.25 1 69 445 TYR B CA 1
ATOM 7524 C C . TYR B 1 445 ? -2.418 78.062 44.188 1 69 445 TYR B C 1
ATOM 7526 O O . TYR B 1 445 ? -2.879 79.062 44.812 1 69 445 TYR B O 1
ATOM 7534 N N . ARG B 1 446 ? -1.222 77.812 44.25 1 73.94 446 ARG B N 1
ATOM 7535 C CA . ARG B 1 446 ? -0.291 78.5 45.094 1 73.94 446 ARG B CA 1
ATOM 7536 C C . ARG B 1 446 ? -0.067 79.938 44.625 1 73.94 446 ARG B C 1
ATOM 7538 O O . ARG B 1 446 ? -0.006 80.875 45.406 1 73.94 446 ARG B O 1
ATOM 7545 N N . ARG B 1 447 ? -0.011 80.062 43.344 1 71.62 447 ARG B N 1
ATOM 7546 C CA . ARG B 1 447 ? 0.206 81.375 42.781 1 71.62 447 ARG B CA 1
ATOM 7547 C C . ARG B 1 447 ? -1.006 82.25 43 1 71.62 447 ARG B C 1
ATOM 7549 O O . ARG B 1 447 ? -0.859 83.438 43.375 1 71.62 447 ARG B O 1
ATOM 7556 N N . VAL B 1 448 ? -2.082 81.625 42.875 1 70.56 448 VAL B N 1
ATOM 7557 C CA . VAL B 1 448 ? -3.307 82.375 43.062 1 70.56 448 VAL B CA 1
ATOM 7558 C C . VAL B 1 448 ? -3.469 82.75 44.531 1 70.56 448 VAL B C 1
ATOM 7560 O O . VAL B 1 448 ? -3.873 83.812 44.875 1 70.56 448 VAL B O 1
ATOM 7563 N N . LYS B 1 449 ? -3.047 81.938 45.375 1 69.81 449 LYS B N 1
ATOM 7564 C CA . LYS B 1 449 ? -3.121 82.188 46.812 1 69.81 449 LYS B CA 1
ATOM 7565 C C . LYS B 1 449 ? -2.121 83.25 47.25 1 69.81 449 LYS B C 1
ATOM 7567 O O . LYS B 1 449 ? -2.445 84.125 48.062 1 69.81 449 LYS B O 1
ATOM 7572 N N . LEU B 1 450 ? -1.015 83.25 46.719 1 68 450 LEU B N 1
ATOM 7573 C CA . LEU B 1 450 ? -0.006 84.25 47.062 1 68 450 LEU B CA 1
ATOM 7574 C C . LEU B 1 450 ? -0.432 85.625 46.562 1 68 450 LEU B C 1
ATOM 7576 O O . LEU B 1 450 ? -0.249 86.625 47.281 1 68 450 LEU B O 1
ATOM 7580 N N . GLU B 1 451 ? -0.961 85.688 45.438 1 65.5 451 GLU B N 1
ATOM 7581 C CA . GLU B 1 451 ? -1.424 86.938 44.906 1 65.5 451 GLU B CA 1
ATOM 7582 C C . GLU B 1 451 ? -2.598 87.5 45.719 1 65.5 451 GLU B C 1
ATOM 7584 O O . GLU B 1 451 ? -2.691 88.688 45.938 1 65.5 451 GLU B O 1
ATOM 7589 N N . SER B 1 452 ? -3.328 86.625 46.25 1 64.25 452 SER B N 1
ATOM 7590 C CA . SER B 1 452 ? -4.434 87.062 47.094 1 64.25 452 SER B CA 1
ATOM 7591 C C . SER B 1 452 ? -3.932 87.5 48.438 1 64.25 452 SER B C 1
ATOM 7593 O O . SER B 1 452 ? -4.445 88.5 49 1 64.25 452 SER B O 1
ATOM 7595 N N . ASP B 1 453 ? -2.918 86.938 48.969 1 62.69 453 ASP B N 1
ATOM 7596 C CA . ASP B 1 453 ? -2.342 87.375 50.25 1 62.69 453 ASP B CA 1
ATOM 7597 C C . ASP B 1 453 ? -1.581 88.688 50.094 1 62.69 453 ASP B C 1
ATOM 7599 O O . ASP B 1 453 ? -1.626 89.562 51 1 62.69 453 ASP B O 1
ATOM 7603 N N . LEU B 1 454 ? -0.918 88.938 49.094 1 57 454 LEU B N 1
ATOM 7604 C CA . LEU B 1 454 ? -0.222 90.188 48.875 1 57 454 LEU B CA 1
ATOM 7605 C C . LEU B 1 454 ? -1.215 91.312 48.688 1 57 454 LEU B C 1
ATOM 7607 O O . LEU B 1 454 ? -0.983 92.438 49.188 1 57 454 LEU B O 1
ATOM 7611 N N . LYS B 1 455 ? -2.301 91.062 48.156 1 58.81 455 LYS B N 1
ATOM 7612 C CA . LYS B 1 455 ? -3.34 92.062 47.969 1 58.81 455 LYS B CA 1
ATOM 7613 C C . LYS B 1 455 ? -4.004 92.438 49.312 1 58.81 455 LYS B C 1
ATOM 7615 O O . LYS B 1 455 ? -4.395 93.562 49.562 1 58.81 455 LYS B O 1
ATOM 7620 N N . ASN B 1 456 ? -3.984 91.5 50.188 1 56.47 456 ASN B N 1
ATOM 7621 C CA . ASN B 1 456 ? -4.5 91.75 51.5 1 56.47 456 ASN B CA 1
ATOM 7622 C C . ASN B 1 456 ? -3.498 92.562 52.344 1 56.47 456 ASN B C 1
ATOM 7624 O O . ASN B 1 456 ? -3.891 93.312 53.219 1 56.47 456 ASN B O 1
ATOM 7628 N N . LEU B 1 457 ? -2.23 92.5 52.156 1 53.31 457 LEU B N 1
ATOM 7629 C CA . LEU B 1 457 ? -1.224 93.25 52.906 1 53.31 457 LEU B CA 1
ATOM 7630 C C . LEU B 1 457 ? -1.11 94.688 52.375 1 53.31 457 LEU B C 1
ATOM 7632 O O . LEU B 1 457 ? -0.702 95.562 53.125 1 53.31 457 LEU B O 1
ATOM 7636 N N . TRP B 1 458 ? -1.434 94.938 51.281 1 51.12 458 TRP B N 1
ATOM 7637 C CA . TRP B 1 458 ? -1.322 96.312 50.781 1 51.12 458 TRP B CA 1
ATOM 7638 C C . TRP B 1 458 ? -2.285 97.25 51.5 1 51.12 458 TRP B C 1
ATOM 7640 O O . TRP B 1 458 ? -1.998 98.438 51.688 1 51.12 458 TRP B O 1
ATOM 7650 N N . TRP B 1 459 ? -3.361 96.688 52.156 1 47.09 459 TRP B N 1
ATOM 7651 C CA . TRP B 1 459 ? -4.27 97.625 52.812 1 47.09 459 TRP B CA 1
ATOM 7652 C C . TRP B 1 459 ? -3.82 97.875 54.25 1 47.09 459 TRP B C 1
ATOM 7654 O O . TRP B 1 459 ? -4.473 98.625 55 1 47.09 459 TRP B O 1
ATOM 7664 N N . LYS B 1 460 ? -2.902 97.188 54.812 1 47.44 460 LYS B N 1
ATOM 7665 C CA . LYS B 1 460 ? -2.555 97.562 56.188 1 47.44 460 LYS B CA 1
ATOM 7666 C C . LYS B 1 460 ? -1.753 98.875 56.219 1 47.44 460 LYS B C 1
ATOM 7668 O O . LYS B 1 460 ? -0.624 98.875 55.719 1 47.44 460 LYS B O 1
ATOM 7673 N N . VAL B 1 461 ? -2.451 99.938 56.188 1 47.16 461 VAL B N 1
ATOM 7674 C CA . VAL B 1 461 ? -1.9 101.25 56.531 1 47.16 461 VAL B CA 1
ATOM 7675 C C . VAL B 1 461 ? -1.427 101.25 57.969 1 47.16 461 VAL B C 1
ATOM 7677 O O . VAL B 1 461 ? -2.186 100.938 58.875 1 47.16 461 VAL B O 1
ATOM 7680 N N . GLN B 1 462 ? -0.258 101.125 58.281 1 43.97 462 GLN B N 1
ATOM 7681 C CA . GLN B 1 462 ? 0.253 101.312 59.625 1 43.97 462 GLN B CA 1
ATOM 7682 C C . GLN B 1 462 ? -0.102 102.688 60.188 1 43.97 462 GLN B C 1
ATOM 7684 O O . GLN B 1 462 ? -0.1 103.688 59.469 1 43.97 462 GLN B O 1
ATOM 7689 N N . TRP B 1 463 ? -0.852 102.688 61.312 1 49.97 463 TRP B N 1
ATOM 7690 C CA . TRP B 1 463 ? -1.282 103.812 62.094 1 49.97 463 TRP B CA 1
ATOM 7691 C C . TRP B 1 463 ? -0.158 104.875 62.219 1 49.97 463 TRP B C 1
ATOM 7693 O O . TRP B 1 463 ? -0.396 106.062 62.125 1 49.97 463 TRP B O 1
ATOM 7703 N N . ASP B 1 464 ? 1.01 104.312 62.562 1 48.06 464 ASP B N 1
ATOM 7704 C CA . ASP B 1 464 ? 2.123 105.25 62.844 1 48.06 464 ASP B CA 1
ATOM 7705 C C . ASP B 1 464 ? 2.475 106.062 61.625 1 48.06 464 ASP B C 1
ATOM 7707 O O . ASP B 1 464 ? 3.225 107.062 61.719 1 48.06 464 ASP B O 1
ATOM 7711 N N . ASP B 1 465 ? 2.021 105.5 60.531 1 45.66 465 ASP B N 1
ATOM 7712 C CA . ASP B 1 465 ? 2.408 106.312 59.344 1 45.66 465 ASP B CA 1
ATOM 7713 C C . ASP B 1 465 ? 1.362 107.375 59.031 1 45.66 465 ASP B C 1
ATOM 7715 O O . ASP B 1 465 ? 1.477 108.062 58.031 1 45.66 465 ASP B O 1
ATOM 7719 N N . ILE B 1 466 ? 0.258 107.25 59.812 1 42.94 466 ILE B N 1
ATOM 7720 C CA . ILE B 1 466 ? -0.688 108.375 59.688 1 42.94 466 ILE B CA 1
ATOM 7721 C C . ILE B 1 466 ? -0.177 109.562 60.438 1 42.94 466 ILE B C 1
ATOM 7723 O O . ILE B 1 466 ? -0.009 109.5 61.656 1 42.94 466 ILE B O 1
ATOM 7727 N N . ILE B 1 467 ? 0.673 110.375 59.969 1 41.06 467 ILE B N 1
ATOM 7728 C CA . ILE B 1 467 ? 1.15 111.625 60.531 1 41.06 467 ILE B CA 1
ATOM 7729 C C . ILE B 1 467 ? -0.015 112.625 60.656 1 41.06 467 ILE B C 1
ATOM 7731 O O . ILE B 1 467 ? -0.655 113 59.656 1 41.06 467 ILE B O 1
ATOM 7735 N N . PHE B 1 468 ? -0.616 112.562 61.781 1 39.09 468 PHE B N 1
ATOM 7736 C CA . PHE B 1 468 ? -1.611 113.562 62.125 1 39.09 468 PHE B CA 1
ATOM 7737 C C . PHE B 1 468 ? -0.983 115 62.125 1 39.09 468 PHE B C 1
ATOM 7739 O O . PHE B 1 468 ? 0.063 115.188 62.75 1 39.09 468 PHE B O 1
ATOM 7746 N N . GLN B 1 469 ? -1.105 115.688 61.156 1 37.47 469 GLN B N 1
ATOM 7747 C CA . GLN B 1 469 ? -0.65 117.062 61.062 1 37.47 469 GLN B CA 1
ATOM 7748 C C . GLN B 1 469 ? -1.163 117.875 62.219 1 37.47 469 GLN B C 1
ATOM 7750 O O . GLN B 1 469 ? -2.371 118.062 62.375 1 37.47 469 GLN B O 1
ATOM 7755 N N . ASN B 1 470 ? -0.609 117.75 63.375 1 35.84 470 ASN B N 1
ATOM 7756 C CA . ASN B 1 470 ? -0.861 118.688 64.438 1 35.84 470 ASN B CA 1
ATOM 7757 C C . ASN B 1 470 ? -0.708 120.125 63.938 1 35.84 470 ASN B C 1
ATOM 7759 O O . ASN B 1 470 ? 0.249 120.438 63.219 1 35.84 470 ASN B O 1
ATOM 7763 N N . ASN B 1 471 ? -1.712 120.938 63.844 1 35.09 471 ASN B N 1
ATOM 7764 C CA . ASN B 1 471 ? -1.828 122.312 63.469 1 35.09 471 ASN B CA 1
ATOM 7765 C C . ASN B 1 471 ? -0.854 123.188 64.25 1 35.09 471 ASN B C 1
ATOM 7767 O O . ASN B 1 471 ? -1.243 123.875 65.25 1 35.09 471 ASN B O 1
ATOM 7771 N N . GLY B 1 472 ? 0.27 122.688 64.75 1 33.38 472 GLY B N 1
ATOM 7772 C CA . GLY B 1 472 ? 0.995 123.75 65.375 1 33.38 472 GLY B CA 1
ATOM 7773 C C . GLY B 1 472 ? 1.208 124.938 64.5 1 33.38 472 GLY B C 1
ATOM 7774 O O . GLY B 1 472 ? 1.067 124.875 63.281 1 33.38 472 GLY B O 1
ATOM 7775 N N . PRO B 1 473 ? 1.232 126.25 65.125 1 35.09 473 PRO B N 1
ATOM 7776 C CA . PRO B 1 473 ? 1.37 127.438 64.375 1 35.09 473 PRO B CA 1
ATOM 7777 C C . PRO B 1 473 ? 2.58 127.438 63.406 1 35.09 473 PRO B C 1
ATOM 7779 O O . PRO B 1 473 ? 3.717 127.312 63.875 1 35.09 473 PRO B O 1
ATOM 7782 N N . LYS B 1 474 ? 2.5 126.812 62.344 1 30.61 474 LYS B N 1
ATOM 7783 C CA . LYS B 1 474 ? 3.66 126.688 61.469 1 30.61 474 LYS B CA 1
ATOM 7784 C C . LYS B 1 474 ? 4.176 128.125 61.062 1 30.61 474 LYS B C 1
ATOM 7786 O O . LYS B 1 474 ? 3.404 128.875 60.625 1 30.61 474 LYS B O 1
ATOM 7791 N N . SER B 1 475 ? 5.258 128.5 61.781 1 27.8 475 SER B N 1
ATOM 7792 C CA . SER B 1 475 ? 6.086 129.625 61.344 1 27.8 475 SER B CA 1
ATOM 7793 C C . SER B 1 475 ? 6.375 129.5 59.844 1 27.8 475 SER B C 1
ATOM 7795 O O . SER B 1 475 ? 6.312 128.5 59.25 1 27.8 475 SER B O 1
ATOM 7797 N N . LEU B 1 476 ? 6.73 130.75 59.188 1 25.06 476 LEU B N 1
ATOM 7798 C CA . LEU B 1 476 ? 6.867 131.25 57.875 1 25.06 476 LEU B CA 1
ATOM 7799 C C . LEU B 1 476 ? 7.914 130.5 57.031 1 25.06 476 LEU B C 1
ATOM 7801 O O . LEU B 1 476 ? 7.855 130.625 55.812 1 25.06 476 LEU B O 1
ATOM 7805 N N . VAL B 1 477 ? 9.094 130 57.625 1 22.53 477 VAL B N 1
ATOM 7806 C CA . VAL B 1 477 ? 10.273 130.375 56.844 1 22.53 477 VAL B CA 1
ATOM 7807 C C . VAL B 1 477 ? 10.305 129.625 55.562 1 22.53 477 VAL B C 1
ATOM 7809 O O . VAL B 1 477 ? 9.562 128.625 55.406 1 22.53 477 VAL B O 1
ATOM 7812 N N . SER B 1 478 ? 11.648 129 55.219 1 24.59 478 SER B N 1
ATOM 7813 C CA . SER B 1 478 ? 12.539 129 54.062 1 24.59 478 SER B CA 1
ATOM 7814 C C . SER B 1 478 ? 12.227 127.875 53.094 1 24.59 478 SER B C 1
ATOM 7816 O O . SER B 1 478 ? 12.102 126.75 53.5 1 24.59 478 SER B O 1
ATOM 7818 N N . VAL B 1 479 ? 11.578 128.125 51.969 1 24.55 479 VAL B N 1
ATOM 7819 C CA . VAL B 1 479 ? 11.172 127.5 50.719 1 24.55 479 VAL B CA 1
ATOM 7820 C C . VAL B 1 479 ? 12.375 126.812 50.094 1 24.55 479 VAL B C 1
ATOM 7822 O O . VAL B 1 479 ? 12.289 126.312 48.969 1 24.55 479 VAL B O 1
ATOM 7825 N N . ASP B 1 480 ? 13.539 126.5 50.75 1 22 480 ASP B N 1
ATOM 7826 C CA . ASP B 1 480 ? 14.648 126.375 49.812 1 22 480 ASP B CA 1
ATOM 7827 C C . ASP B 1 480 ? 14.445 125.25 48.844 1 22 480 ASP B C 1
ATOM 7829 O O . ASP B 1 480 ? 13.758 124.25 49.156 1 22 480 ASP B O 1
ATOM 7833 N N . THR B 1 481 ? 15.031 125.375 47.531 1 24.62 481 THR B N 1
ATOM 7834 C CA . THR B 1 481 ? 15.008 125.062 46.094 1 24.62 481 THR B CA 1
ATOM 7835 C C . THR B 1 481 ? 15.578 123.625 45.844 1 24.62 481 THR B C 1
ATOM 7837 O O . THR B 1 481 ? 15.781 123.25 44.719 1 24.62 481 THR B O 1
ATOM 7840 N N . SER B 1 482 ? 15.914 122.688 46.75 1 23.75 482 SER B N 1
ATOM 7841 C CA . SER B 1 482 ? 16.953 121.812 46.281 1 23.75 482 SER B CA 1
ATOM 7842 C C . SER B 1 482 ? 16.469 120.938 45.125 1 23.75 482 SER B C 1
ATOM 7844 O O . SER B 1 482 ? 15.273 120.625 45.031 1 23.75 482 SER B O 1
ATOM 7846 N N . GLU B 1 483 ? 17.438 120.688 44.062 1 23.91 483 GLU B N 1
ATOM 7847 C CA . GLU B 1 483 ? 17.641 120.188 42.719 1 23.91 483 GLU B CA 1
ATOM 7848 C C . GLU B 1 483 ? 17.375 118.688 42.656 1 23.91 483 GLU B C 1
ATOM 7850 O O . GLU B 1 483 ? 18.016 117.875 43.375 1 23.91 483 GLU B O 1
ATOM 7855 N N . ASP B 1 484 ? 16.266 118.188 42.469 1 24.58 484 ASP B N 1
ATOM 7856 C CA . ASP B 1 484 ? 15.859 116.812 42.344 1 24.58 484 ASP B CA 1
ATOM 7857 C C . ASP B 1 484 ? 16.5 116.125 41.125 1 24.58 484 ASP B C 1
ATOM 7859 O O . ASP B 1 484 ? 16.156 116.5 39.969 1 24.58 484 ASP B O 1
ATOM 7863 N N . ARG B 1 485 ? 17.875 115.812 41.031 1 26.09 485 ARG B N 1
ATOM 7864 C CA . ARG B 1 485 ? 18.516 115.188 39.875 1 26.09 485 ARG B CA 1
ATOM 7865 C C . ARG B 1 485 ? 17.891 113.812 39.594 1 26.09 485 ARG B C 1
ATOM 7867 O O . ARG B 1 485 ? 17.797 112.938 40.469 1 26.09 485 ARG B O 1
ATOM 7874 N N . VAL B 1 486 ? 17.078 113.625 38.469 1 25.08 486 VAL B N 1
ATOM 7875 C CA . VAL B 1 486 ? 16.422 112.562 37.781 1 25.08 486 VAL B CA 1
ATOM 7876 C C . VAL B 1 486 ? 17.453 111.625 37.125 1 25.08 486 VAL B C 1
ATOM 7878 O O . VAL B 1 486 ? 18.172 112.062 36.219 1 25.08 486 VAL B O 1
ATOM 7881 N N . TYR B 1 487 ? 18.406 110.875 37.719 1 23 487 TYR B N 1
ATOM 7882 C CA . TYR B 1 487 ? 19.438 110.125 37.031 1 23 487 TYR B CA 1
ATOM 7883 C C . TYR B 1 487 ? 18.844 109.125 36.031 1 23 487 TYR B C 1
ATOM 7885 O O . TYR B 1 487 ? 17.875 108.438 36.344 1 23 487 TYR B O 1
ATOM 7893 N N . GLY B 1 488 ? 19.016 109.312 34.625 1 23.58 488 GLY B N 1
ATOM 7894 C CA . GLY B 1 488 ? 18.75 108.625 33.375 1 23.58 488 GLY B CA 1
ATOM 7895 C C . GLY B 1 488 ? 19.438 107.312 33.25 1 23.58 488 GLY B C 1
ATOM 7896 O O . GLY B 1 488 ? 20.562 107.125 33.75 1 23.58 488 GLY B O 1
ATOM 7897 N N . PHE B 1 489 ? 18.781 106.062 33.125 1 24.27 489 PHE B N 1
ATOM 7898 C CA . PHE B 1 489 ? 19.172 104.688 32.844 1 24.27 489 PHE B CA 1
ATOM 7899 C C . PHE B 1 489 ? 19.859 104.625 31.5 1 24.27 489 PHE B C 1
ATOM 7901 O O . PHE B 1 489 ? 19.234 104.875 30.453 1 24.27 489 PHE B O 1
ATOM 7908 N N . GLU B 1 490 ? 21.109 105 31.234 1 23.22 490 GLU B N 1
ATOM 7909 C CA . GLU B 1 490 ? 21.828 104.75 29.984 1 23.22 490 GLU B CA 1
ATOM 7910 C C . GLU B 1 490 ? 21.906 103.25 29.688 1 23.22 490 GLU B C 1
ATOM 7912 O O . GLU B 1 490 ? 22.094 102.438 30.594 1 23.22 490 GLU B O 1
ATOM 7917 N N . LYS B 1 491 ? 21.438 102.812 28.438 1 28.38 491 LYS B N 1
ATOM 7918 C CA . LYS B 1 491 ? 21.516 101.562 27.75 1 28.38 491 LYS B CA 1
ATOM 7919 C C . LYS B 1 491 ? 22.969 101.125 27.609 1 28.38 491 LYS B C 1
ATOM 7921 O O . LYS B 1 491 ? 23.766 101.75 26.922 1 28.38 491 LYS B O 1
ATOM 7926 N N . LYS B 1 492 ? 23.75 100.688 28.547 1 25.58 492 LYS B N 1
ATOM 7927 C CA . LYS B 1 492 ? 25.062 100.25 28.094 1 25.58 492 LYS B CA 1
ATOM 7928 C C . LYS B 1 492 ? 24.938 99.062 27.094 1 25.58 492 LYS B C 1
ATOM 7930 O O . LYS B 1 492 ? 24.219 98.125 27.328 1 25.58 492 LYS B O 1
ATOM 7935 N N . ARG B 1 493 ? 25.438 99.375 25.734 1 27.47 493 ARG B N 1
ATOM 7936 C CA . ARG B 1 493 ? 25.844 98.625 24.547 1 27.47 493 ARG B CA 1
ATOM 7937 C C . ARG B 1 493 ? 26.891 97.562 24.875 1 27.47 493 ARG B C 1
ATOM 7939 O O . ARG B 1 493 ? 28.062 97.875 25.031 1 27.47 493 ARG B O 1
ATOM 7946 N N . GLU B 1 494 ? 27.062 96.625 25.688 1 22.08 494 GLU B N 1
ATOM 7947 C CA . GLU B 1 494 ? 27.844 95.625 24.969 1 22.08 494 GLU B CA 1
ATOM 7948 C C . GLU B 1 494 ? 27 94.875 23.922 1 22.08 494 GLU B C 1
ATOM 7950 O O . GLU B 1 494 ? 25.812 94.625 24.125 1 22.08 494 GLU B O 1
#

pLDDT: mean 81.48, std 18.38, range [20.84, 98.38]

Organism: Limulus polyphemus (NCBI:txid6850)

Solvent-accessible surface area (backbone atoms only — not comparable to full-atom values): 53004 Å² total; per-residue (Å²): 123,51,77,40,36,38,36,34,38,39,48,32,71,55,63,48,58,75,44,53,52,59,51,47,53,26,27,38,50,52,25,49,54,51,41,40,67,75,38,71,68,42,44,79,43,80,49,77,42,54,36,60,47,90,49,60,64,30,32,54,59,38,44,52,46,47,35,49,76,75,64,55,55,51,33,37,37,40,33,40,43,55,83,52,24,51,62,42,38,35,39,26,32,53,71,32,27,26,30,29,21,22,30,46,39,55,62,75,70,62,44,40,87,61,27,55,18,47,33,35,34,22,52,43,43,56,56,52,47,46,49,55,48,53,53,29,55,76,66,58,49,41,28,35,30,38,41,27,34,48,65,41,43,46,30,39,50,49,47,49,38,43,50,50,44,40,65,73,68,39,78,74,44,48,72,46,82,45,77,47,43,79,79,40,84,65,72,79,56,51,50,59,51,48,62,57,44,55,49,72,23,32,34,37,37,43,34,47,36,18,62,55,49,51,54,46,46,48,33,37,42,78,71,57,48,58,69,18,58,32,40,36,35,35,58,44,64,64,72,34,58,89,75,35,44,57,83,62,57,74,53,91,91,45,90,56,34,68,59,34,49,55,37,43,31,35,33,34,38,36,29,51,58,72,78,87,44,70,67,50,54,50,48,47,50,50,26,39,53,49,21,26,67,75,66,71,46,90,65,57,73,57,74,59,34,72,49,42,51,23,42,19,44,42,48,45,52,46,49,52,35,47,50,51,31,54,73,72,67,48,67,82,72,40,13,53,61,43,52,54,58,40,30,76,78,42,81,27,40,100,69,41,33,32,56,51,34,34,29,37,26,31,32,35,86,87,79,72,43,76,36,80,30,31,38,35,39,52,81,76,66,40,82,46,68,41,83,98,44,75,80,58,37,71,51,74,44,81,46,55,40,58,53,94,27,37,67,83,43,64,25,80,89,41,50,61,72,74,67,77,50,68,70,52,53,55,53,50,52,54,50,51,52,50,53,49,51,50,52,51,49,50,51,51,50,49,50,54,49,50,55,52,51,54,60,59,54,68,66,65,70,58,67,85,70,58,74,73,83,79,86,74,83,76,77,86,80,85,79,82,80,87,86,80,88,74,83,80,88,84,83,76,86,126,125,51,77,42,36,38,37,34,37,39,49,32,74,35,72,52,56,73,44,54,53,59,48,47,54,25,26,39,49,54,26,50,53,51,41,40,67,75,38,70,69,40,44,79,42,80,48,77,44,55,36,60,48,90,48,60,64,29,31,53,58,39,42,53,46,47,36,50,78,74,64,55,54,51,32,36,37,40,34,39,43,55,84,51,24,53,61,41,38,36,40,26,32,52,70,32,28,26,30,28,20,21,30,47,40,56,64,74,69,61,45,39,86,61,27,55,19,47,31,36,33,21,53,44,43,56,55,53,46,48,49,55,50,53,54,29,55,74,67,56,48,40,29,35,29,38,41,28,34,49,64,40,42,46,30,40,49,50,46,51,39,43,51,49,41,39,63,73,67,40,75,75,43,50,71,46,82,45,76,47,44,79,79,40,83,64,72,79,56,52,50,59,52,48,63,57,44,55,50,72,22,31,34,37,38,43,35,45,35,19,60,54,48,51,52,45,46,48,33,37,42,75,72,56,49,56,69,18,58,33,42,36,35,34,58,46,64,62,73,34,59,88,72,36,44,56,80,64,56,75,52,92,91,46,89,56,33,67,59,33,49,55,38,42,30,35,33,35,38,36,27,50,58,72,77,87,45,70,67,50,54,50,49,47,50,51,27,40,53,48,22,24,68,74,68,71,45,89,66,58,73,57,73,59,34,70,47,43,50,22,42,18,44,42,50,44,52,47,50,51,33,47,50,52,32,55,73,72,67,48,68,82,71,41,13,53,61,43,54,53,59,41,31,78,78,43,82,27,42,98,66,40,32,32,56,52,35,35,29,37,26,31,34,37,85,87,78,70,42,77,38,77,31,31,38,34,39,52,82,76,68,40,82,44,68,39,83,98,45,76,80,58,38,72,52,75,45,80,46,55,40,58,54,94,27,37,66,83,44,63,25,79,88,42,50,61,70,75,68,78,50,69,70,51,52,54,52,50,52,53,50,51,52,51,51,49,52,50,51,52,50,49,49,51,49,49,50,53,49,49,56,51,51,52,60,58,54,69,68,65,69,58,66,86,70,56,73,73,78,70,82,60,85,74,76,84,80,82,81,79,78,84,82,80,82,80,85,79,86,76,81,81,81,126

Sequence (988 aa):
MWVTQIVGIFTQFDGELQYEYSVIKSAVEVAVEKAKIKYPDITFEFTAYNSSSASINDHAVVIASREHYERHVSIFIGPSATQELEPVAKMAAAWGIPICTAGGMDVEFLNKILYSTLLRNGIVLSRLVHFIMTYFHVLDWHRIAVLSDETDKWGSLIHKSMKKFLTEVDHEVRTYFQSFSRYSRVKTNFTYLLSDLRKTARIFIIIGTGQILREILFAAYDLGMSNGEYAFLSVKLFNNRKSFGEFTWFKKDDPRNADARKIYEALLLVTVQVSADSEYRQFVQDVIEHSSKQFNVSVEEESVNVIIAGFHDCVMMYAAALNKTLVEGGDPRDGYTLIRSLIGDIYINSNGDREADYTLSDLDPTTGEMRAVATYYSVQQTFEFIPDVSIHWPGGSPPSAYPFCGFTGDAPHCQQEEPFPIYGYIVITAAVIFLAAVGFGLQIYRRVKLESDLKNLWWKVQWDDIIFQNNGPKSLVSVDTSEDRVYGFEKKREMWVTQIVGIFTQFDGELQYEYSVIKSAVEVAVEKAKIKYPDITFEFTAYNSSSASINDHAVVIASREHYERHVSIFIGPSATQELEPVAKMAAAWGIPICTAGGMDVEFLNKILYSTLLRNGIVLSRLVHFIMTYFHVLDWHRIAVLSDETDKWGSLIHKSMKKFLTEVDHEVRTYFQSFSRYSRVKTNFTYLLSDLRKTARIFIIIGTGQILREILFAAYDLGMSNGEYAFLSVKLFNNRKSFGEFTWFKKDDPRNADARKIYEALLLVTVQVSADSEYRQFVQDVIEHSSKQFNVSVEEESVNVIIAGFHDCVMMYAAALNKTLVEGGDPRDGYTLIRSLIGDIYINSNGDREADYTLSDLDPTTGEMRAVATYYSVQQTFEFIPDVSIHWPGGSPPSAYPFCGFTGDAPHCQQEEPFPIYGYIVITAAVIFLAAVGFGLQIYRRVKLESDLKNLWWKVQWDDIIFQNNGPKSLVSVDTSEDRVYGFEKKRE

InterPro domains:
  IPR001170 Adenylyl cyclase class-4/guanylyl cyclase [PR00255] (77-95)
  IPR001170 Adenylyl cyclase class-4/guanylyl cyclase [PR00255] (202-220)
  IPR001170 Adenylyl cyclase class-4/guanylyl cyclase [PR00255] (311-329)
  IPR001828 Receptor, ligand binding region [PF01094] (25-365)
  IPR028082 Periplasmic binding protein-like I [SSF53822] (7-407)
  IPR052612 Atrial Natriuretic Peptide Clearance Receptor [PTHR44755] (18-341)

Secondary structure (DSSP, 8-state):
-EEEEEEEEE-SB-SS-B--HHHHHHHHHHHHHHHHHH-TTEEEEEEEEETTSS-GGGSHHHHHHHHHHTS--SEEE---SHHHHHHHHHHHHHHT--EEES---SGGGG-TTTSTTEEEEE--HHHHHHHHHHHHHHTT--EEEEEEETTSHHHHHHHHHHHHHHHHT-TTSEEEEEEE-TTSSS---HHHHHHHHTTT-SEEEEES-HHHHHHHHHHHHHTTTTSSS-EEEEEE-S--HHHH----S--TT-TTHHHHHHHHTTEEEEEE-----HHHHHHHHHHHHHHHHHH-----GGGS-HHHHHHHHHHHHHHHHHHHHHHTT--TT-HHHHHHHHHHHTT--TTSEEEPPEEEEEE-TTT--EEEEEEEETTTTEEEEPTT-----TTSSPPPSS-TT-TTS--TTT-------HHHHHHHHHHHHHHHHHHHHHHHHHHHHHHHHHHHHHT---GGGS----------------------------/-EEEEEEEEE-SB-SS-B--HHHHHHHHHHHHHHHHHH-TTEEEEEEEEETTSS-GGGSHHHHHHHHHHTT--SEEE---SHHHHHHHHHHHHHHT--EEES---SGGGG-TTTSTTEEEEE--HHHHHHHHHHHHHHTT--EEEEEEETTSHHHHHHHHHHHHHHHHT-TTSEEEEEEE-TTSSS---HHHHHHHHTTT-SEEEEES-HHHHHHHHHHHHHTTTTSSS-EEEEE--S--HHHH----S--TT-TTHHHHHHHHTTEEEEEE-----HHHHHHHHHHHHHHHHHH-----GGGS-HHHHHHHHHHHHHHHHHHHHHHTT--TT-HHHHHHHHHHHTT--TTSEEEPPEEEEEE-TTT--EEEEEEEETTTTEEEEPTT--PPPTTSSPPPSS-TT-TTS--TTT-------HHHHHHHHHHHHHHHHHHHHHHHHHHHHHHHHHHHHHT---GGG-----------------------------

Radius of gyration: 47.23 Å; Cα contacts (8 Å, |Δi|>4): 1642; chains: 2; bounding box: 85×168×102 Å

Foldseek 3Di:
DAEAEEEEEEEQCPLADHADPLLLVLLQVVLQVVLCVVPVVYHYHYYYAYCHDPDPCRPLLNVLVCCVPPVNHQEYQDDADQVRCLVSLQVCVVQLHA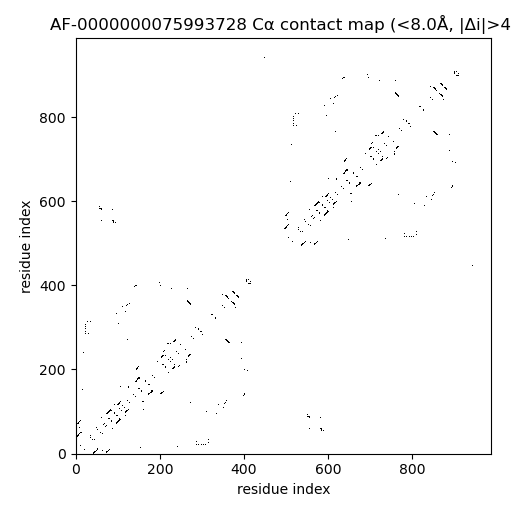YEAQHNQAQVCLPCVRRVRYEHEHAHLLLVLLVVVVVCVVVPQQEEEEEFAPQGVNSVRNLVSNVCCCVPPNVRHHYHYDYDYPPDPDPDDLLVVCVVCVLGWQEYEYEAALVVVLVNLVSCLVVVSLQQQHAYEYEDAKDDCVSRNDNALDDPPDPCSVSSLSSQQRYKYKYFDDDPDPVVVVSLVSSQVSSCVPVVDHDDSSSCIVSSVSSSVRSVLLSVLLVVCVVVVHDSSRSNVSLVSSVVPQLQAPSSYNHTKMFMWGADSVPSDTDTQWIADSSVRDIGGDPPDDRDGSNRDRHDGADPCGSVSPRVVRPPPPPDDVVNVVVVVVVVVVVVVVVVVVVVVVVVVVVVVVVVVVPPPPPVPPPDPDDDDDDDDDPDDDDDPPDDDDPDDD/DAEAEEEEEEEQDDLADHADPLLLVLLQVVLQVVLCVVPVVYHYHYDYAYCHDPDPCRPLLNVLVCCVPPVNHQEYQDDADQVRCLVSLQVCVVQLHAYEACHNQAQVCLPCVRRVRYAHEHAHLLLVLLVVVVVCVVVPQQEEEEEFAPQGVNSVRNLVSNVCCCVPPNVRHHYHYDYDYPPDPDDDDLLVVCVVCVLGWQEYEYEAALVVVLVNLVSCLVVVSLQQQHAYEYEDAKDDCVGRNDNALDDPPDPCSVSSLSSLQRYKYKYFDDDPDPVVVVSLVSSQVSSCVPVVDHDDSSSCIVSSVSSSVSSVLLSVLLVVCVVVVHDSSRSNVSLVSSVVPQLQAPSSYNHTKMFMWGADSVPSDTDTQWIADSSVRDIGGDPPDDRDGSNRDRHDGADPCGSVSPRVVRPPPPPDPPVNVVVVVVVVVVVVVVVVVVVVVVVVVVVVVVVVVVPPDPPVVPPPPDVDVDDDDDPDDDDPPPDDPDPDDD

Nearest PDB structures (foldseek):
  1t34-assembly1_B  TM=8.743E-01  e=5.545E-32  Rattus norvegicus
  6e5v-assembly1_A  TM=7.002E-01  e=1.635E-17  Homo sapiens
  3ks9-assembly3_B  TM=6.879E-01  e=8.633E-16  Homo sapiens
  3ks9-assembly2_A  TM=6.893E-01  e=2.394E-15  Homo sapiens
  3i45-assembly1_A  TM=6.631E-01  e=2.695E-12  Rhodospirillum rubrum ATCC 11170